Protein AF-A0A4S2KLM7-F1 (afdb_monomer_lite)

Foldseek 3Di:
DDPLADDADPPPPCRFVNVQVSVVSCLVCLQCDDVVLPRHHVAFPFDQKQFLDDDPFKGKMWGRKTKHQPSQKDFPTWDADVVQRKIKTWIWRAKMKIKTKIWIWGDQPLDIDTDIFIKIKMFGGKIKIKMWGWDFFWFALDGFTARPFIDIAIPGPFMDMDTDCPPVVCVLVRVVVVVVCVVCVPLSCVRSVVSVRVVVRVSVSSVRCSVGFDDQADDADLPDPCRQVNVQSSCVSCLVCLQCDDVVLPRHHPAFQWDAKFWLDDDPFKTKMWGRKTKPQPSQKDFPGWDADSVQRKIKTKIWRAKMKIKTKMWIWGDDVHIDTDIFIKIKMAGGKIKIKIFGWDFDQDPNFTWIAGPDMFIFIDGPFMDMDTDCPPVVCVVVVVVVCVVCVVCVVSSCVRVRVSVRVSVVVSCRSVVRSPTPDLQGDQDPPDPCSFVSVVVSCLSCLVVQCVQPSRHGNPFQPWDQKAWLDDDPFKGKMWGRKTKDFPSVKDWPGWDADVVQRKTKTKIWTKIKIKTKMWIWGDDVDIDTDIFIKIKIFGGKIKMKMWGKDWDDDPNDIDIATDWMFMAIDTDFMDMDTDCRCPPCRVVVVVVCVVCVVSNCVRVGVVVRVVVGVSVRSRGHGRDDDYYDDYDDDDDDDDDFAAAADAADPPDPCRFVVVLVRCVVCLVCCQCADVVGPQHHVAQDFDQWFWLDDDPFKGKIWGRKTKHQSSVKDWPTWDADVVQRKIKTKIWRAKIKIWTWIWIWGRDSHTPTDIFIKIKIFGGKIKIKMFGKDWDADPNAIWIARPFMWIFIHGPDMDMDGPDDDPSCPVVVVVVVSSCVSCVVSSCVRVRVSVRVSVRVSCRRVRCSHGGRQCCVHVPPVD

InterPro domains:
  IPR010562 Haemolymph juvenile hormone binding [PF06585] (3-213)
  IPR010562 Haemolymph juvenile hormone binding [PF06585] (214-422)
  IPR010562 Haemolymph juvenile hormone binding [PF06585] (423-628)
  IPR010562 Haemolymph juvenile hormone binding [PF06585] (634-853)
  IPR010562 Haemolymph juvenile hormone binding [SM00700] (3-213)
  IPR010562 Haemolymph juvenile hormone binding [SM00700] (214-422)
  IPR010562 Haemolymph juvenile hormone binding [SM00700] (423-638)
  IPR010562 Haemolymph juvenile hormone binding [SM00700] (642-864)
  IPR038606 Takeout superfamily [G3DSA:3.15.10.30] (4-216)
  IPR038606 Takeout superfamily [G3DSA:3.15.10.30] (217-427)
  IPR038606 Takeout superfamily [G3DSA:3.15.10.30] (428-631)
  IPR038606 Takeout superfamily [G3DSA:3.15.10.30] (647-861)

Radius of gyration: 42.2 Å; chains: 1; bounding box: 88×75×144 Å

Sequence (866 aa):
MTSYLRPCGRKDPNYDQCIRNSAELLKDKICTGMPELNLPPNEPLIIDKLVVYDTANVKLHLSDVKVYGICDFVINSVHANPDKLHYDFNVNVKALRFDAMYDFNIHILLTQIAHKGILHVTSDNLGVKLGVDYKSTIKNGKTSGYTSKVNLNLNIKTFNFKFDEKEKELVNLHKIFSNIISVNQEEIIKTVKPALEEELSKRVISIFNRVFDPSYIRVCGRKDANYDQCIMENLNSVREKLCTGMPEFNIPSVEPIVIDKIVVYDTDNLKLSLRDSKITGVCDFVVNSIHTDSDRLNFNFDVTFKHLVARTSYDFDIHILVPLANKGLATVTSDNGLMKVNMDLKVATKGGKKEIYVSKINTKAKILSFNYKFDESEKELVQLHQALSNVVDSNSEDIIAKVEPVLEEKISEIIISVFNNMTPSFIHVCGRNDPNYNQCIADNVIDLRDKFCNGTPGFPMIEPLMFDKIVIFDEPNVKLYLENVEVYGNCDFAITSINVDPDRLHFNFNYLMRFVINTTYDFNIRLLVPVAHKGMLLIIADNVETNTKLDLKTVTKNGKKHIYASKATVSSKVTDFEYQFGKELGQLNEIFSAVFDENKDIIINAIKPVLERKFSELYINMFNNMFAIIFAFGLITTHVTAKLPSYLHACSHKDTNYNQCIANSIGSVKDKVCAGFPELNIPSGEPLTIDKIVIFDANNIKLDLKDVKVYGFCDFVVNSVNADFEKLHFDIDFLLRHIYIKVTYDFDIHLLVPVAHKGPTDITSENVGLKVGLDLKVITKNGKKYIFASKATAKCDIKSFKYKFTEDKKELAELHKIIDDVVSKNTKEVVKAVSAAMEERASRFVISMFNDIAFSRYEELFSPEI

pLDDT: mean 80.43, std 14.19, range [20.47, 96.81]

Structure (mmCIF, N/CA/C/O backbone):
data_AF-A0A4S2KLM7-F1
#
_entry.id   AF-A0A4S2KLM7-F1
#
loop_
_atom_site.group_PDB
_atom_site.id
_atom_site.type_symbol
_atom_site.label_atom_id
_atom_site.label_alt_id
_atom_site.label_comp_id
_atom_site.label_asym_id
_atom_site.label_entity_id
_atom_site.label_seq_id
_atom_site.pdbx_PDB_ins_code
_atom_site.Cartn_x
_atom_site.Cartn_y
_atom_site.Cartn_z
_atom_site.occupancy
_atom_site.B_iso_or_equiv
_atom_site.auth_seq_id
_atom_site.auth_comp_id
_atom_site.auth_asym_id
_atom_site.auth_atom_id
_atom_site.pdbx_PDB_model_num
ATOM 1 N N . MET A 1 1 ? 16.812 2.422 -31.504 1.00 39.12 1 MET A N 1
ATOM 2 C CA . MET A 1 1 ? 16.187 3.231 -30.426 1.00 39.12 1 MET A CA 1
ATOM 3 C C . MET A 1 1 ? 15.004 3.960 -31.033 1.00 39.12 1 MET A C 1
ATOM 5 O O . MET A 1 1 ? 15.027 4.182 -32.236 1.00 39.12 1 MET A O 1
ATOM 9 N N . THR A 1 2 ? 13.981 4.297 -30.251 1.00 45.09 2 THR A N 1
ATOM 10 C CA . THR A 1 2 ? 12.823 5.049 -30.753 1.00 45.09 2 THR A CA 1
ATOM 11 C C . THR A 1 2 ? 13.182 6.512 -31.026 1.00 45.09 2 THR A C 1
ATOM 13 O O . THR A 1 2 ? 14.027 7.095 -30.348 1.00 45.09 2 THR A O 1
ATOM 16 N N . SER A 1 3 ? 12.545 7.113 -32.033 1.00 52.03 3 SER A N 1
ATOM 17 C CA . SER A 1 3 ? 12.879 8.447 -32.563 1.00 52.03 3 SER A CA 1
ATOM 18 C C . SER A 1 3 ? 12.637 9.611 -31.590 1.00 52.03 3 SER A C 1
ATOM 20 O O . SER A 1 3 ? 13.130 10.711 -31.823 1.00 52.03 3 SER A O 1
ATOM 22 N N . TYR A 1 4 ? 11.915 9.370 -30.493 1.00 63.88 4 TYR A N 1
ATOM 23 C CA . TYR A 1 4 ? 11.616 10.344 -29.441 1.00 63.88 4 TYR A CA 1
ATOM 24 C C . TYR A 1 4 ? 12.615 10.331 -28.262 1.00 63.88 4 TYR A C 1
ATOM 26 O O . TYR A 1 4 ? 12.499 11.157 -27.360 1.00 63.88 4 TYR A O 1
ATOM 34 N N . LEU A 1 5 ? 13.607 9.427 -28.252 1.00 67.12 5 LEU A N 1
ATOM 35 C CA . LEU A 1 5 ? 14.664 9.368 -27.233 1.00 67.12 5 LEU A CA 1
ATOM 36 C C . LEU A 1 5 ? 16.031 9.725 -27.828 1.00 67.12 5 LEU A C 1
ATOM 38 O O . LEU A 1 5 ? 16.618 8.952 -28.587 1.00 67.12 5 LEU A O 1
ATOM 42 N N . ARG A 1 6 ? 16.589 10.871 -27.423 1.00 74.94 6 ARG A N 1
ATOM 43 C CA . ARG A 1 6 ? 17.969 11.247 -27.756 1.00 74.94 6 ARG A CA 1
ATOM 44 C C . ARG A 1 6 ? 18.952 10.597 -26.762 1.00 74.94 6 ARG A C 1
ATOM 46 O O . ARG A 1 6 ? 18.795 10.780 -25.557 1.00 74.94 6 ARG A O 1
ATOM 53 N N . PRO A 1 7 ? 19.976 9.852 -27.220 1.00 78.94 7 PRO A N 1
ATOM 54 C CA . PRO A 1 7 ? 20.989 9.290 -26.331 1.00 78.94 7 PRO A CA 1
ATOM 55 C C . PRO A 1 7 ? 21.981 10.363 -25.860 1.00 78.94 7 PRO A C 1
ATOM 57 O O . PRO A 1 7 ? 22.377 11.240 -26.630 1.00 78.94 7 PRO A O 1
ATOM 60 N N . CYS A 1 8 ? 22.433 10.248 -24.609 1.00 83.38 8 CYS A N 1
ATOM 61 C CA . CYS A 1 8 ? 23.388 11.168 -23.986 1.00 83.38 8 CYS A CA 1
ATOM 62 C C . CYS A 1 8 ? 24.664 10.440 -23.554 1.00 83.38 8 CYS A C 1
ATOM 64 O O . CYS A 1 8 ? 24.615 9.425 -22.855 1.00 83.38 8 CYS A O 1
ATOM 66 N N . GLY A 1 9 ? 25.823 10.957 -23.965 1.00 82.69 9 GLY A N 1
ATOM 67 C CA . GLY A 1 9 ? 27.116 10.353 -23.652 1.00 82.69 9 GLY A CA 1
ATOM 68 C C . GLY A 1 9 ? 27.529 10.624 -22.207 1.00 82.69 9 GLY A C 1
ATOM 69 O O . GLY A 1 9 ? 27.698 11.774 -21.830 1.00 82.69 9 GLY A O 1
ATOM 70 N N . ARG A 1 10 ? 27.791 9.580 -21.407 1.00 79.38 10 ARG A N 1
ATOM 71 C CA . ARG A 1 10 ? 28.205 9.703 -19.985 1.00 79.38 10 ARG A CA 1
ATOM 72 C C . ARG A 1 10 ? 29.521 10.468 -19.733 1.00 79.38 10 ARG A C 1
ATOM 74 O O . ARG A 1 10 ? 29.906 10.640 -18.584 1.00 79.38 10 ARG A O 1
ATOM 81 N N . LYS A 1 11 ? 30.240 10.858 -20.791 1.00 81.75 11 LYS A N 1
ATOM 82 C CA . LYS A 1 11 ? 31.474 11.666 -20.752 1.00 81.75 11 LYS A CA 1
ATOM 83 C C . LYS A 1 11 ? 31.319 13.029 -21.445 1.00 81.75 11 LYS A C 1
ATOM 85 O O . LYS A 1 11 ? 32.313 13.718 -21.647 1.00 81.75 11 LYS A O 1
ATOM 90 N N . ASP A 1 12 ? 30.105 13.392 -21.856 1.00 84.50 12 ASP A N 1
ATOM 91 C CA . ASP A 1 12 ? 29.799 14.713 -22.406 1.00 84.50 12 ASP A CA 1
ATOM 92 C C . ASP A 1 12 ? 29.873 15.753 -21.270 1.00 84.50 12 ASP A C 1
ATOM 94 O O . ASP A 1 12 ? 29.181 15.577 -20.264 1.00 84.50 12 ASP A O 1
ATOM 98 N N . PRO A 1 13 ? 30.664 16.837 -21.386 1.00 84.75 13 PRO A N 1
ATOM 99 C CA . PRO A 1 13 ? 30.661 17.911 -20.390 1.00 84.75 13 PRO A CA 1
ATOM 100 C C . PRO A 1 13 ? 29.289 18.596 -20.237 1.00 84.75 13 PRO A C 1
ATOM 102 O O . PRO A 1 13 ? 29.064 19.284 -19.247 1.00 84.75 13 PRO A O 1
ATOM 105 N N . ASN A 1 14 ? 28.359 18.383 -21.175 1.00 89.81 14 ASN A N 1
ATOM 106 C CA . ASN A 1 14 ? 26.986 18.887 -21.158 1.00 89.81 14 ASN A CA 1
ATOM 107 C C . ASN A 1 14 ? 25.948 17.782 -20.866 1.00 89.81 14 ASN A C 1
ATOM 109 O O . ASN A 1 14 ? 24.786 17.925 -21.252 1.00 89.81 14 ASN A O 1
ATOM 113 N N . TYR A 1 15 ? 26.337 16.675 -20.216 1.00 88.25 15 TYR A N 1
ATOM 114 C CA . TYR A 1 15 ? 25.459 15.523 -19.950 1.00 88.25 15 TYR A CA 1
ATOM 115 C C . TYR A 1 15 ? 24.105 15.925 -19.336 1.00 88.25 15 TYR A C 1
ATOM 117 O O . TYR A 1 15 ? 23.063 15.542 -19.868 1.00 88.25 15 TYR A O 1
ATOM 125 N N . ASP A 1 16 ? 24.108 16.787 -18.313 1.00 92.69 16 ASP A N 1
ATOM 126 C CA . ASP A 1 16 ? 22.900 17.320 -17.661 1.00 92.69 16 ASP A CA 1
ATOM 127 C C . ASP A 1 16 ? 21.970 18.050 -18.653 1.00 92.69 16 ASP A C 1
ATOM 129 O O . ASP A 1 16 ? 20.761 17.804 -18.689 1.00 92.69 16 ASP A O 1
ATOM 133 N N . GLN A 1 17 ? 22.529 18.888 -19.535 1.00 92.44 17 GLN A N 1
ATOM 134 C CA . GLN A 1 17 ? 21.773 19.588 -20.581 1.00 92.44 17 GLN A CA 1
ATOM 135 C C . GLN A 1 17 ? 21.246 18.624 -21.654 1.00 92.44 17 GLN A C 1
ATOM 137 O O . GLN A 1 17 ? 20.145 18.821 -22.172 1.00 92.44 17 GLN A O 1
ATOM 142 N N . CYS A 1 18 ? 21.994 17.569 -21.985 1.00 91.12 18 CYS A N 1
ATOM 143 C CA . CYS A 1 18 ? 21.528 16.537 -22.904 1.00 91.12 18 CYS A CA 1
ATOM 144 C C . CYS A 1 18 ? 20.337 15.764 -22.316 1.00 91.12 18 CYS A C 1
ATOM 146 O O . CYS A 1 18 ? 19.323 15.608 -23.001 1.00 91.12 18 CYS A O 1
ATOM 148 N N . ILE A 1 19 ? 20.410 15.339 -21.048 1.00 90.19 19 ILE A N 1
ATOM 149 C CA . ILE A 1 19 ? 19.298 14.660 -20.362 1.00 90.19 19 ILE A CA 1
ATOM 150 C C . ILE A 1 19 ? 18.081 15.590 -20.285 1.00 90.19 19 ILE A C 1
ATOM 152 O O . ILE A 1 19 ? 16.980 15.171 -20.641 1.00 90.19 19 ILE A O 1
ATOM 156 N N . ARG A 1 20 ? 18.277 16.873 -19.936 1.00 92.62 20 ARG A N 1
ATOM 157 C CA . ARG A 1 20 ? 17.220 17.898 -19.961 1.00 92.62 20 ARG A CA 1
ATOM 158 C C . ARG A 1 20 ? 16.539 17.975 -21.331 1.00 92.62 20 ARG A C 1
ATOM 160 O O . ARG A 1 20 ? 15.325 17.834 -21.417 1.00 92.62 20 ARG A O 1
ATOM 167 N N . ASN A 1 21 ? 17.311 18.156 -22.403 1.00 89.31 21 ASN A N 1
ATOM 168 C CA . ASN A 1 21 ? 16.778 18.262 -23.766 1.00 89.31 21 ASN A CA 1
ATOM 169 C C . ASN A 1 21 ? 16.050 16.981 -24.211 1.00 89.31 21 ASN A C 1
ATOM 171 O O . ASN A 1 21 ? 15.080 17.054 -24.958 1.00 89.31 21 ASN A O 1
ATOM 175 N N . SER A 1 22 ? 16.499 15.816 -23.743 1.00 87.38 22 SER A N 1
ATOM 176 C CA . SER A 1 22 ? 15.880 14.523 -24.052 1.00 87.38 22 SER A CA 1
ATOM 177 C C . SER A 1 22 ? 14.550 14.331 -23.317 1.00 87.38 22 SER A C 1
ATOM 179 O O . SER A 1 22 ? 13.610 13.793 -23.891 1.00 87.38 22 SER A O 1
ATOM 181 N N . ALA A 1 23 ? 14.434 14.825 -22.08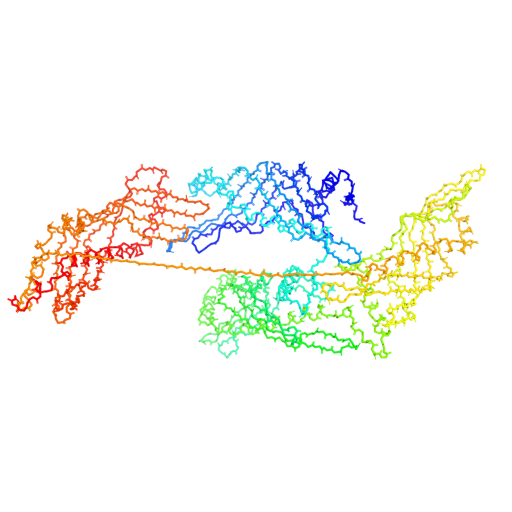2 1.00 87.88 23 ALA A N 1
ATOM 182 C CA . ALA A 1 23 ? 13.180 14.829 -21.332 1.00 87.88 23 ALA A CA 1
ATOM 183 C C . ALA A 1 23 ? 12.150 15.828 -21.902 1.00 87.88 23 ALA A C 1
ATOM 185 O O . ALA A 1 23 ? 10.965 15.511 -21.959 1.00 87.88 23 ALA A O 1
ATOM 186 N N . GLU A 1 24 ? 12.588 16.991 -22.399 1.00 87.50 24 GLU A N 1
ATOM 187 C CA . GLU A 1 24 ? 11.705 17.945 -23.097 1.00 87.50 24 GLU A CA 1
ATOM 188 C C . GLU A 1 24 ? 11.135 17.353 -24.406 1.00 87.50 24 GLU A C 1
ATOM 190 O O . GLU A 1 24 ? 9.980 17.607 -24.736 1.00 87.50 24 GLU A O 1
ATOM 195 N N . LEU A 1 25 ? 11.887 16.503 -25.125 1.00 84.75 25 LEU A N 1
ATOM 196 C CA . LEU A 1 25 ? 11.384 15.780 -26.310 1.00 84.75 25 LEU A CA 1
ATOM 197 C C . LEU A 1 25 ? 10.319 14.721 -25.972 1.00 84.75 25 LEU A C 1
ATOM 199 O O . LEU A 1 25 ? 9.428 14.470 -26.781 1.00 84.75 25 LEU A O 1
ATOM 203 N N . LEU A 1 26 ? 10.379 14.119 -24.780 1.00 85.06 26 LEU A N 1
ATOM 204 C CA . LEU A 1 26 ? 9.361 13.174 -24.304 1.00 85.06 26 LEU A CA 1
ATOM 205 C C . LEU A 1 26 ? 8.062 13.857 -23.864 1.00 85.06 26 LEU A C 1
ATOM 207 O O . LEU A 1 26 ? 7.034 13.186 -23.778 1.00 85.06 26 LEU A O 1
ATOM 211 N N . LYS A 1 27 ? 8.101 15.160 -23.557 1.00 87.94 27 LYS A N 1
ATOM 212 C CA . LYS A 1 27 ? 7.026 15.886 -22.871 1.00 87.94 27 LYS A CA 1
ATOM 213 C C . LYS A 1 27 ? 5.659 15.703 -23.532 1.00 87.94 27 LYS A C 1
ATOM 215 O O . LYS A 1 27 ? 4.732 15.243 -22.873 1.00 87.94 27 LYS A O 1
ATOM 220 N N . ASP A 1 28 ? 5.557 16.008 -24.825 1.00 86.81 28 ASP A N 1
ATOM 221 C CA . ASP A 1 28 ? 4.323 15.868 -25.615 1.00 86.81 28 ASP A CA 1
ATOM 222 C C . ASP A 1 28 ? 3.745 14.446 -25.524 1.00 86.81 28 ASP A C 1
ATOM 224 O O . ASP A 1 28 ? 2.583 14.259 -25.172 1.00 86.81 28 ASP A O 1
ATOM 228 N N . LYS A 1 29 ? 4.594 13.431 -25.715 1.00 84.81 29 LYS A N 1
ATOM 229 C CA . LYS A 1 29 ? 4.199 12.016 -25.690 1.00 84.81 29 LYS A CA 1
ATOM 230 C C . LYS A 1 29 ? 3.829 11.495 -24.306 1.00 84.81 29 LYS A C 1
ATOM 232 O O . LYS A 1 29 ? 2.947 10.651 -24.191 1.00 84.81 29 LYS A O 1
ATOM 237 N N . ILE A 1 30 ? 4.456 11.998 -23.244 1.00 86.50 30 ILE A N 1
ATOM 238 C CA . ILE A 1 30 ? 4.010 11.718 -21.872 1.00 86.50 30 ILE A CA 1
ATOM 239 C C . ILE A 1 30 ? 2.620 12.335 -21.658 1.00 86.50 30 ILE A C 1
ATOM 241 O O . ILE A 1 30 ? 1.748 11.695 -21.077 1.00 86.50 30 ILE A O 1
ATOM 245 N N . CYS A 1 31 ? 2.375 13.537 -22.174 1.00 89.12 31 CYS A N 1
ATOM 246 C CA . CYS A 1 31 ? 1.102 14.237 -22.030 1.00 89.12 31 CYS A CA 1
ATOM 247 C C . CYS A 1 31 ? -0.054 13.574 -22.790 1.00 89.12 31 CYS A C 1
ATOM 249 O O . CYS A 1 31 ? -1.077 13.263 -22.177 1.00 89.12 31 CYS A O 1
ATOM 251 N N . THR A 1 32 ? 0.121 13.284 -24.083 1.00 88.12 32 THR A N 1
ATOM 252 C CA . THR A 1 32 ? -0.888 12.598 -24.912 1.00 88.12 32 THR A CA 1
ATOM 253 C C . THR A 1 32 ? -1.030 11.110 -24.598 1.00 88.12 32 THR A C 1
ATOM 255 O O . THR A 1 32 ? -2.017 10.499 -24.994 1.00 88.12 32 THR A O 1
ATOM 258 N N . GLY A 1 33 ? -0.042 10.518 -23.922 1.00 84.38 33 GLY A N 1
ATOM 259 C CA . GLY A 1 33 ? 0.105 9.073 -23.781 1.00 84.38 33 GLY A CA 1
ATOM 260 C C . GLY A 1 33 ? 0.839 8.426 -24.964 1.00 84.38 33 GLY A C 1
ATOM 261 O O . GLY A 1 33 ? 0.982 9.013 -26.042 1.00 84.38 33 GLY A O 1
ATOM 262 N N . MET A 1 34 ? 1.287 7.191 -24.734 1.00 78.44 34 MET A N 1
ATOM 263 C CA . MET A 1 34 ? 1.940 6.294 -25.696 1.00 78.44 34 MET A CA 1
ATOM 264 C C . MET A 1 34 ? 1.231 4.926 -25.625 1.00 78.44 34 MET A C 1
ATOM 266 O O . MET A 1 34 ? 1.626 4.078 -24.814 1.00 78.44 34 MET A O 1
ATOM 270 N N . PRO A 1 35 ? 0.148 4.691 -26.395 1.00 75.38 35 PRO A N 1
ATOM 271 C CA . PRO A 1 35 ? -0.586 3.422 -26.382 1.00 75.38 35 PRO A CA 1
ATOM 272 C C . PRO A 1 35 ? 0.300 2.196 -26.652 1.00 75.38 35 PRO A C 1
ATOM 274 O O . PRO A 1 35 ? 0.082 1.137 -26.071 1.00 75.38 35 PRO A O 1
ATOM 277 N N . GLU A 1 36 ? 1.348 2.357 -27.461 1.00 66.88 36 GLU A N 1
ATOM 278 C CA . GLU A 1 36 ? 2.352 1.341 -27.784 1.00 66.88 36 GLU A CA 1
ATOM 279 C C . GLU A 1 36 ? 3.202 0.894 -26.579 1.00 66.88 36 GLU A C 1
ATOM 281 O O . GLU A 1 36 ? 3.745 -0.208 -26.590 1.00 66.88 36 GLU A O 1
ATOM 286 N N . LEU A 1 37 ? 3.276 1.709 -25.518 1.00 67.69 37 LEU A N 1
ATOM 287 C CA . LEU A 1 37 ? 3.892 1.363 -24.228 1.00 67.69 37 LEU A CA 1
ATOM 288 C C . LEU A 1 37 ? 2.846 1.123 -23.123 1.00 67.69 37 LEU A C 1
ATOM 290 O O . LEU A 1 37 ? 3.192 1.077 -21.940 1.00 67.69 37 LEU A O 1
ATOM 294 N N . ASN A 1 38 ? 1.560 1.027 -23.484 1.00 70.94 38 ASN A N 1
ATOM 295 C CA . ASN A 1 38 ? 0.420 1.073 -22.563 1.00 70.94 38 ASN A CA 1
ATOM 296 C C . ASN A 1 38 ? 0.500 2.266 -21.581 1.00 70.94 38 ASN A C 1
ATOM 298 O O . ASN A 1 38 ? 0.254 2.118 -20.381 1.00 70.94 38 ASN A O 1
ATOM 302 N N . LEU A 1 39 ? 0.924 3.443 -22.055 1.00 78.50 39 LEU A N 1
ATOM 303 C CA . LEU A 1 39 ? 1.048 4.646 -21.234 1.00 78.50 39 LEU A CA 1
ATOM 304 C C . LEU A 1 39 ? -0.168 5.566 -21.458 1.00 78.50 39 LEU A C 1
ATOM 306 O O . LEU A 1 39 ? -0.261 6.172 -22.529 1.00 78.50 39 LEU A O 1
ATOM 310 N N . PRO A 1 40 ? -1.095 5.697 -20.490 1.00 81.75 40 PRO A N 1
ATOM 311 C CA . PRO A 1 40 ? -2.276 6.546 -20.645 1.00 81.75 40 PRO A CA 1
ATOM 312 C C . PRO A 1 40 ? -1.928 8.050 -20.641 1.00 81.75 40 PRO A C 1
ATOM 314 O O . PRO A 1 40 ? -0.882 8.428 -20.099 1.00 81.75 40 PRO A O 1
ATOM 317 N N . PRO A 1 41 ? -2.813 8.916 -21.179 1.00 88.69 41 PRO A N 1
ATOM 318 C CA . PRO A 1 41 ? -2.654 10.372 -21.133 1.00 88.69 41 PRO A CA 1
ATOM 319 C C . PRO A 1 41 ? -2.475 10.905 -19.707 1.00 88.69 41 PRO A C 1
ATOM 321 O O . PRO A 1 41 ? -3.009 10.336 -18.750 1.00 88.69 41 PRO A O 1
ATOM 324 N N . ASN A 1 42 ? -1.740 12.010 -19.564 1.00 90.00 42 ASN A N 1
ATOM 325 C CA . ASN A 1 42 ? -1.439 12.656 -18.276 1.00 90.00 42 ASN A CA 1
ATOM 326 C C . ASN A 1 42 ? -2.084 14.047 -18.116 1.00 90.00 42 ASN A C 1
ATOM 328 O O . ASN A 1 42 ? -1.783 14.746 -17.152 1.00 90.00 42 ASN A O 1
ATOM 332 N N . GLU A 1 43 ? -2.970 14.442 -19.034 1.00 89.81 43 GLU A N 1
ATOM 333 C CA . GLU A 1 43 ? -3.660 15.736 -19.032 1.00 89.81 43 GLU A CA 1
ATOM 334 C C . GLU A 1 43 ? -5.135 15.554 -19.474 1.00 89.81 43 GLU A C 1
ATOM 336 O O . GLU A 1 43 ? -5.397 15.417 -20.672 1.00 89.81 43 GLU A O 1
ATOM 341 N N . PRO A 1 44 ? -6.108 15.511 -18.540 1.00 91.88 44 PRO A N 1
ATOM 342 C CA . PRO A 1 44 ? -5.916 15.462 -17.090 1.00 91.88 44 PRO A CA 1
ATOM 343 C C . PRO A 1 44 ? -5.274 14.152 -16.621 1.00 91.88 44 PRO A C 1
ATOM 345 O O . PRO A 1 44 ? -5.527 13.077 -17.166 1.00 91.88 44 PRO A O 1
ATOM 348 N N . LEU A 1 45 ? -4.515 14.229 -15.531 1.00 90.44 45 LEU A N 1
ATOM 349 C CA . LEU A 1 45 ? -4.211 13.062 -14.712 1.00 90.44 45 LEU A CA 1
ATOM 350 C C . LEU A 1 45 ? -5.454 12.708 -13.886 1.00 90.44 45 LEU A C 1
ATOM 352 O O . LEU A 1 45 ? -5.976 13.551 -13.155 1.00 90.44 45 LEU A O 1
ATOM 356 N N . ILE A 1 46 ? -5.903 11.458 -13.992 1.00 89.44 46 ILE A N 1
ATOM 357 C CA . ILE A 1 46 ? -6.980 10.897 -13.169 1.00 89.44 46 ILE A CA 1
ATOM 358 C C . ILE A 1 46 ? -6.374 10.181 -11.958 1.00 89.44 46 ILE A C 1
ATOM 360 O O . ILE A 1 46 ? -5.403 9.434 -12.110 1.00 89.44 46 ILE A O 1
ATOM 364 N N . ILE A 1 47 ? -6.955 10.400 -10.777 1.00 88.56 47 ILE A N 1
ATOM 365 C CA . ILE A 1 47 ? -6.702 9.634 -9.551 1.00 88.56 47 ILE A CA 1
ATOM 366 C C . ILE A 1 47 ? -8.072 9.231 -8.985 1.00 88.56 47 ILE A C 1
ATOM 368 O O . ILE A 1 47 ? -8.843 10.079 -8.539 1.00 88.56 47 ILE A O 1
ATOM 372 N N . ASP A 1 48 ? -8.402 7.939 -9.012 1.00 86.06 48 ASP A N 1
ATOM 373 C CA . ASP A 1 48 ? -9.770 7.474 -8.720 1.00 86.06 48 ASP A CA 1
ATOM 374 C C . ASP A 1 48 ? -10.201 7.780 -7.275 1.00 86.06 48 ASP A C 1
ATOM 376 O O . ASP A 1 48 ? -11.337 8.193 -7.023 1.00 86.06 48 ASP A O 1
ATOM 380 N N . LYS A 1 49 ? -9.267 7.626 -6.326 1.00 87.38 49 LYS A N 1
ATOM 381 C CA . LYS A 1 49 ? -9.442 7.960 -4.909 1.00 87.38 49 LYS A CA 1
ATOM 382 C C . LYS A 1 49 ? -8.130 8.445 -4.287 1.00 87.38 49 LYS A C 1
ATOM 384 O O . LYS A 1 49 ? -7.138 7.724 -4.305 1.00 87.38 49 LYS A O 1
ATOM 389 N N . LEU A 1 50 ? -8.157 9.609 -3.641 1.00 85.38 50 LEU A N 1
ATOM 390 C CA . LEU A 1 50 ? -7.116 10.069 -2.721 1.00 85.38 50 LEU A CA 1
ATOM 391 C C . LEU A 1 50 ? -7.629 9.938 -1.280 1.00 85.38 50 LEU A C 1
ATOM 393 O O . LEU A 1 50 ? -8.612 10.577 -0.893 1.00 85.38 50 LEU A O 1
ATOM 397 N N . VAL A 1 51 ? -6.969 9.108 -0.472 1.00 84.44 51 VAL A N 1
ATOM 398 C CA . VAL A 1 51 ? -7.235 9.036 0.971 1.00 84.44 51 VAL A CA 1
ATOM 399 C C . VAL A 1 51 ? -6.443 10.146 1.652 1.00 84.44 51 VAL A C 1
ATOM 401 O O . VAL A 1 51 ? -5.227 10.059 1.778 1.00 84.44 51 VAL A O 1
ATOM 404 N N . VAL A 1 52 ? -7.143 11.203 2.064 1.00 78.31 52 VAL A N 1
ATOM 405 C CA . VAL A 1 52 ? -6.548 12.346 2.770 1.00 78.31 52 VAL A CA 1
ATOM 406 C C . VAL A 1 52 ? -6.571 12.120 4.284 1.00 78.31 52 VAL A C 1
ATOM 408 O O . VAL A 1 52 ? -5.632 12.488 4.982 1.00 78.31 52 VAL A O 1
ATOM 411 N N . TYR A 1 53 ? -7.628 11.485 4.792 1.00 74.56 53 TYR A N 1
ATOM 412 C CA . TYR A 1 53 ? -7.738 11.045 6.181 1.00 74.56 53 TYR A CA 1
ATOM 413 C C . TYR A 1 53 ? -8.691 9.843 6.241 1.00 74.56 53 TYR A C 1
ATOM 415 O O . TYR A 1 53 ? -9.810 9.940 5.743 1.00 74.56 53 TYR A O 1
ATOM 423 N N . ASP A 1 54 ? -8.297 8.716 6.837 1.00 77.19 54 ASP A N 1
ATOM 424 C CA . ASP A 1 54 ? -9.210 7.587 7.074 1.00 77.19 54 ASP A CA 1
ATOM 425 C C . ASP A 1 54 ? -8.919 6.937 8.430 1.00 77.19 54 ASP A C 1
ATOM 427 O O . ASP A 1 54 ? -7.816 6.465 8.703 1.00 77.19 54 ASP A O 1
ATOM 431 N N . THR A 1 55 ? -9.920 6.961 9.305 1.00 74.44 55 THR A N 1
ATOM 432 C CA . THR A 1 55 ? -9.882 6.428 10.669 1.00 74.44 55 THR A CA 1
ATOM 433 C C . THR A 1 55 ? -11.292 5.980 11.084 1.00 74.44 55 THR A C 1
ATOM 435 O O . THR A 1 55 ? -12.254 6.122 10.326 1.00 74.44 55 THR A O 1
ATOM 438 N N . ALA A 1 56 ? -11.444 5.472 12.312 1.00 69.19 56 ALA A N 1
ATOM 439 C CA . ALA A 1 56 ? -12.752 5.114 12.865 1.00 69.19 56 ALA A CA 1
ATOM 440 C C . ALA A 1 56 ? -13.716 6.313 13.004 1.00 69.19 56 ALA A C 1
ATOM 442 O O . ALA A 1 56 ? -14.907 6.160 12.751 1.00 69.19 56 ALA A O 1
ATOM 443 N N . ASN A 1 57 ? -13.205 7.496 13.375 1.00 68.50 57 ASN A N 1
ATOM 444 C CA . ASN A 1 57 ? -14.036 8.643 13.776 1.00 68.50 57 ASN A CA 1
ATOM 445 C C . ASN A 1 57 ? -14.026 9.810 12.778 1.00 68.50 57 ASN A C 1
ATOM 447 O O . ASN A 1 57 ? -14.873 10.690 12.872 1.00 68.50 57 ASN A O 1
ATOM 451 N N . VAL A 1 58 ? -13.070 9.859 11.846 1.00 71.75 58 VAL A N 1
ATOM 452 C CA . VAL A 1 58 ? -12.989 10.881 10.788 1.00 71.75 58 VAL A CA 1
ATOM 453 C C . VAL A 1 58 ? -12.563 10.215 9.487 1.00 71.75 58 VAL A C 1
ATOM 455 O O . VAL A 1 58 ? -11.553 9.507 9.443 1.00 71.75 58 VAL A O 1
ATOM 458 N N . LYS A 1 59 ? -13.306 10.487 8.419 1.00 81.19 59 LYS A N 1
ATOM 459 C CA . LYS A 1 59 ? -12.951 10.137 7.045 1.00 81.19 59 LYS A CA 1
ATOM 460 C C . LYS A 1 59 ? -13.038 11.391 6.181 1.00 81.19 59 LYS A C 1
ATOM 462 O O . LYS A 1 59 ? -14.027 12.119 6.242 1.00 81.19 59 LYS A O 1
ATOM 467 N N . LEU A 1 60 ? -12.001 11.624 5.389 1.00 83.81 60 LEU A N 1
ATOM 468 C CA . LEU A 1 60 ? -11.948 12.599 4.312 1.00 83.81 60 LEU A CA 1
ATOM 469 C C . LEU A 1 60 ? -11.311 11.908 3.107 1.00 83.81 60 LEU A C 1
ATOM 471 O O . LEU A 1 60 ? -10.095 11.695 3.045 1.00 83.81 60 LEU A O 1
ATOM 475 N N . HIS A 1 61 ? -12.155 11.536 2.154 1.00 88.06 61 HIS A N 1
ATOM 476 C CA . HIS A 1 61 ? -11.739 10.994 0.870 1.00 88.06 61 HIS A CA 1
ATOM 477 C C . HIS A 1 61 ? -12.008 12.024 -0.219 1.00 88.06 61 HIS A C 1
ATOM 479 O O . HIS A 1 61 ? -13.014 12.730 -0.176 1.00 88.06 61 HIS A O 1
ATOM 485 N N . LEU A 1 62 ? -11.125 12.080 -1.210 1.00 89.06 62 LEU A N 1
ATOM 486 C CA . LEU A 1 62 ? -11.389 12.752 -2.476 1.00 89.06 62 LEU A CA 1
ATOM 487 C C . LEU A 1 62 ? -11.519 11.669 -3.551 1.00 89.06 62 LEU A C 1
ATOM 489 O O . LEU A 1 62 ? -10.727 10.727 -3.559 1.00 89.06 62 LEU A O 1
ATOM 493 N N . SER A 1 63 ? -12.508 11.774 -4.430 1.00 90.75 63 SER A N 1
ATOM 494 C CA . SER A 1 63 ? -12.765 10.830 -5.523 1.00 90.75 63 SER A CA 1
ATOM 495 C C . SER A 1 63 ? -13.003 11.558 -6.843 1.00 90.75 63 SER A C 1
ATOM 497 O O . SER A 1 63 ? -13.257 12.766 -6.861 1.00 90.75 63 SER A O 1
ATOM 499 N N . ASP A 1 64 ? -12.891 10.821 -7.953 1.00 89.38 64 ASP A N 1
ATOM 500 C CA . ASP A 1 64 ? -12.977 11.361 -9.320 1.00 89.38 64 ASP A CA 1
ATOM 501 C C . ASP A 1 64 ? -11.996 12.522 -9.577 1.00 89.38 64 ASP A C 1
ATOM 503 O O . ASP A 1 64 ? -12.286 13.439 -10.358 1.00 89.38 64 ASP A O 1
ATOM 507 N N . VAL A 1 65 ? -10.838 12.483 -8.903 1.00 91.62 65 VAL A N 1
ATOM 508 C CA . VAL A 1 65 ? -9.846 13.561 -8.887 1.00 91.62 65 VAL A CA 1
ATOM 509 C C . VAL A 1 65 ? -9.260 13.733 -10.284 1.00 91.62 65 VAL A C 1
ATOM 511 O O . VAL A 1 65 ? -8.649 12.818 -10.839 1.00 91.62 65 VAL A O 1
ATOM 514 N N . LYS A 1 66 ? -9.417 14.935 -10.838 1.00 92.94 66 LYS A N 1
ATOM 515 C CA . LYS A 1 66 ? -8.886 15.339 -12.142 1.00 92.94 66 LYS A CA 1
ATOM 516 C C . LYS A 1 66 ? -7.899 16.475 -11.949 1.00 92.94 66 LYS A C 1
ATOM 518 O O . LYS A 1 66 ? -8.271 17.565 -11.510 1.00 92.94 66 LYS A O 1
ATOM 523 N N . VAL A 1 67 ? -6.639 16.211 -12.280 1.00 91.94 67 VAL A N 1
ATOM 524 C CA . VAL A 1 67 ? -5.545 17.173 -12.151 1.00 91.94 67 VAL A CA 1
ATOM 525 C C . VAL A 1 67 ? -5.130 17.661 -13.534 1.00 91.94 67 VAL A C 1
ATOM 527 O O . VAL A 1 67 ? -4.722 16.870 -14.382 1.00 91.94 67 VAL A O 1
ATOM 530 N N . TYR A 1 68 ? -5.241 18.968 -13.744 1.00 92.81 68 TYR A N 1
ATOM 531 C CA . TYR A 1 68 ? -4.976 19.668 -14.996 1.00 92.81 68 TYR A CA 1
ATOM 532 C C . TYR A 1 68 ? -3.782 20.618 -14.856 1.00 92.81 68 TYR A C 1
ATOM 534 O O . TYR A 1 68 ? -3.521 21.147 -13.772 1.00 92.81 68 TYR A O 1
ATOM 542 N N . GLY A 1 69 ? -3.101 20.893 -15.965 1.00 89.12 69 GLY A N 1
ATOM 543 C CA . GLY A 1 69 ? -1.957 21.803 -16.048 1.00 89.12 69 GLY A CA 1
ATOM 544 C C . GLY A 1 69 ? -0.615 21.153 -15.708 1.00 89.12 69 GLY A C 1
ATOM 545 O O . GLY A 1 69 ? 0.421 21.802 -15.844 1.00 89.12 69 GLY A O 1
ATOM 546 N N . ILE A 1 70 ? -0.592 19.865 -15.338 1.00 87.88 70 ILE A N 1
ATOM 547 C CA . ILE A 1 70 ? 0.654 19.108 -15.117 1.00 87.88 70 ILE A CA 1
ATOM 548 C C . ILE A 1 70 ? 1.526 19.175 -16.374 1.00 87.88 70 ILE A C 1
ATOM 550 O O . ILE A 1 70 ? 2.741 19.352 -16.277 1.00 87.88 70 ILE A O 1
ATOM 554 N N . CYS A 1 71 ? 0.916 19.125 -17.557 1.00 89.81 71 CYS A N 1
ATOM 555 C CA . CYS A 1 71 ? 1.623 19.196 -18.829 1.00 89.81 71 CYS A CA 1
ATOM 556 C C . CYS A 1 71 ? 2.173 20.578 -19.206 1.00 89.81 71 CYS A C 1
ATOM 558 O O . CYS A 1 71 ? 2.931 20.686 -20.168 1.00 89.81 71 CYS A O 1
ATOM 560 N N . ASP A 1 72 ? 1.935 21.619 -18.407 1.00 89.12 72 ASP A N 1
ATOM 561 C CA . ASP A 1 72 ? 2.613 22.915 -18.533 1.00 89.12 72 ASP A CA 1
ATOM 562 C C . ASP A 1 72 ? 3.933 22.999 -17.734 1.00 89.12 72 ASP A C 1
ATOM 564 O O . ASP A 1 72 ? 4.496 24.083 -17.543 1.00 89.12 72 ASP A O 1
ATOM 568 N N . PHE A 1 73 ? 4.474 21.851 -17.299 1.00 91.38 73 PHE A N 1
ATOM 569 C CA . PHE A 1 73 ? 5.760 21.773 -16.604 1.00 91.38 73 PHE A CA 1
ATOM 570 C C . PHE A 1 73 ? 6.940 22.320 -17.426 1.00 91.38 73 PHE A C 1
ATOM 572 O O . PHE A 1 73 ? 7.003 22.173 -18.648 1.00 91.38 73 PHE A O 1
ATOM 579 N N . VAL A 1 74 ? 7.916 22.910 -16.736 1.00 91.88 74 VAL A N 1
ATOM 580 C CA . VAL A 1 74 ? 9.207 23.347 -17.287 1.00 91.88 74 VAL A CA 1
ATOM 581 C C . VAL A 1 74 ? 10.325 22.716 -16.466 1.00 91.88 74 VAL A C 1
ATOM 583 O O . VAL A 1 74 ? 10.305 22.797 -15.237 1.00 91.88 74 VAL A O 1
ATOM 586 N N . ILE A 1 75 ? 11.313 22.097 -17.118 1.00 94.31 75 ILE A N 1
ATOM 587 C CA . ILE A 1 75 ? 12.493 21.561 -16.427 1.00 94.31 75 ILE A CA 1
ATOM 588 C C . ILE A 1 75 ? 13.485 22.711 -16.212 1.00 94.31 75 ILE A C 1
ATOM 590 O O . ILE A 1 75 ? 14.166 23.137 -17.144 1.00 94.31 75 ILE A O 1
ATOM 594 N N . ASN A 1 76 ? 13.576 23.240 -14.995 1.00 94.00 76 ASN A N 1
ATOM 595 C CA . ASN A 1 76 ? 14.479 24.348 -14.671 1.00 94.00 76 ASN A CA 1
ATOM 596 C C . ASN A 1 76 ? 15.944 23.897 -14.694 1.00 94.00 76 ASN A C 1
ATOM 598 O O . ASN A 1 76 ? 16.793 24.575 -15.267 1.00 94.00 76 ASN A O 1
ATOM 602 N N . SER A 1 77 ? 16.238 22.733 -14.114 1.00 94.50 77 SER A N 1
ATOM 603 C CA . SER A 1 77 ? 17.552 22.094 -14.206 1.00 94.50 77 SER A CA 1
ATOM 604 C C . SER A 1 77 ? 17.455 20.579 -14.061 1.00 94.50 77 SER A C 1
ATOM 606 O O . SER A 1 77 ? 16.497 20.049 -13.494 1.00 94.50 77 SER A O 1
ATOM 608 N N . VAL A 1 78 ? 18.475 19.895 -14.570 1.00 95.75 78 VAL A N 1
ATOM 609 C CA . VAL A 1 78 ? 18.762 18.487 -14.290 1.00 95.75 78 VAL A CA 1
ATOM 610 C C . VAL A 1 78 ? 20.147 18.436 -13.661 1.00 95.75 78 VAL A C 1
ATOM 612 O O . VAL A 1 78 ? 21.015 19.204 -14.071 1.00 95.75 78 VAL A O 1
ATOM 615 N N . HIS A 1 79 ? 20.352 17.545 -12.699 1.00 95.31 79 HIS A N 1
ATOM 616 C CA . HIS A 1 79 ? 21.674 17.116 -12.277 1.00 95.31 79 HIS A CA 1
ATOM 617 C C . HIS A 1 79 ? 21.741 15.588 -12.281 1.00 95.31 79 HIS A C 1
ATOM 619 O O . HIS A 1 79 ? 21.016 14.921 -11.544 1.00 95.31 79 HIS A O 1
ATOM 625 N N . ALA A 1 80 ? 22.586 15.024 -13.138 1.00 91.44 80 ALA A N 1
ATOM 626 C CA . ALA A 1 80 ? 22.726 13.593 -13.324 1.00 91.44 80 ALA A CA 1
ATOM 627 C C . ALA A 1 80 ? 24.078 13.111 -12.790 1.00 91.44 80 ALA A C 1
ATOM 629 O O . ALA A 1 80 ? 25.143 13.586 -13.184 1.00 91.44 80 ALA A O 1
ATOM 630 N N . ASN A 1 81 ? 24.047 12.099 -11.927 1.00 89.00 81 ASN A N 1
ATOM 631 C CA . ASN A 1 81 ? 25.235 11.400 -11.463 1.00 89.00 81 ASN A CA 1
ATOM 632 C C . ASN A 1 81 ? 25.353 10.049 -12.203 1.00 89.00 81 ASN A C 1
ATOM 634 O O . ASN A 1 81 ? 24.742 9.066 -11.769 1.00 89.00 81 ASN A O 1
ATOM 638 N N . PRO A 1 82 ? 26.112 9.962 -13.317 1.00 82.50 82 PRO A N 1
ATOM 639 C CA . PRO A 1 82 ? 26.155 8.768 -14.169 1.00 82.50 82 PRO A CA 1
ATOM 640 C C . PRO A 1 82 ? 26.826 7.547 -13.521 1.00 82.50 82 PRO A C 1
ATOM 642 O O . PRO A 1 82 ? 26.641 6.432 -14.017 1.00 82.50 82 PRO A O 1
ATOM 645 N N . ASP A 1 83 ? 27.579 7.741 -12.433 1.00 83.69 83 ASP A N 1
ATOM 646 C CA . ASP A 1 83 ? 28.227 6.667 -11.670 1.00 83.69 83 ASP A CA 1
ATOM 647 C C . ASP A 1 83 ? 27.284 6.064 -10.618 1.00 83.69 83 ASP A C 1
ATOM 649 O O . ASP A 1 83 ? 27.243 4.846 -10.445 1.00 83.69 83 ASP A O 1
ATOM 653 N N . LYS A 1 84 ? 26.481 6.902 -9.947 1.00 86.56 84 LYS A N 1
ATOM 654 C CA . LYS A 1 84 ? 25.425 6.471 -9.011 1.00 86.56 84 LYS A CA 1
ATOM 655 C C . LYS A 1 84 ? 24.113 6.092 -9.703 1.00 86.56 84 LYS A C 1
ATOM 657 O O . LYS A 1 84 ? 23.251 5.518 -9.048 1.00 86.56 84 LYS A O 1
ATOM 662 N N . LEU A 1 85 ? 23.960 6.426 -10.988 1.00 86.56 85 LEU A N 1
ATOM 663 C CA . LEU A 1 85 ? 22.715 6.311 -11.763 1.00 86.56 85 LEU A CA 1
ATOM 664 C C . LEU A 1 85 ? 21.537 7.081 -11.127 1.00 86.56 85 LEU A C 1
ATOM 666 O O . LEU A 1 85 ? 20.381 6.671 -11.223 1.00 86.56 85 LEU A O 1
ATOM 670 N N . HIS A 1 86 ? 21.848 8.211 -10.492 1.00 92.44 86 HIS A N 1
ATOM 671 C CA . HIS A 1 86 ? 20.876 9.101 -9.860 1.00 92.44 86 HIS A CA 1
ATOM 672 C C . HIS A 1 86 ? 20.636 10.334 -10.735 1.00 92.44 86 HIS A C 1
ATOM 674 O O . HIS A 1 86 ? 21.593 10.880 -11.289 1.00 92.44 86 HIS A O 1
ATOM 680 N N . TYR A 1 87 ? 19.387 10.786 -10.835 1.00 93.19 87 TYR A N 1
ATOM 681 C CA . TYR A 1 87 ? 19.008 11.959 -11.625 1.00 93.19 87 TYR A CA 1
ATOM 682 C C . TYR A 1 87 ? 18.068 12.856 -10.815 1.00 93.19 87 TYR A C 1
ATOM 684 O O . TYR A 1 87 ? 16.928 12.474 -10.559 1.00 93.19 87 TYR A O 1
ATOM 692 N N . ASP A 1 88 ? 18.538 14.043 -10.441 1.00 96.06 88 ASP A N 1
ATOM 693 C CA . ASP A 1 88 ? 17.735 15.099 -9.826 1.00 96.06 88 ASP A CA 1
ATOM 694 C C . ASP A 1 88 ? 17.160 16.014 -10.913 1.00 96.06 88 ASP A C 1
ATOM 696 O O . ASP A 1 88 ? 17.900 16.680 -11.639 1.00 96.06 88 ASP A O 1
ATOM 700 N N . PHE A 1 89 ? 15.837 16.108 -11.004 1.00 96.06 89 PHE A N 1
ATOM 701 C CA . PHE A 1 89 ? 15.135 17.073 -11.849 1.00 96.06 89 PHE A CA 1
ATOM 702 C C . PHE A 1 89 ? 14.511 18.160 -10.964 1.00 96.06 89 PHE A C 1
ATOM 704 O O . PHE A 1 89 ? 13.706 17.865 -10.080 1.00 96.06 89 PHE A O 1
ATOM 711 N N . ASN A 1 90 ? 14.839 19.428 -11.221 1.00 96.44 90 ASN A N 1
ATOM 712 C CA . ASN A 1 90 ? 14.106 20.567 -10.668 1.00 96.44 90 ASN A CA 1
ATOM 713 C C . ASN A 1 90 ? 13.102 21.032 -11.723 1.00 96.44 90 ASN A C 1
ATOM 715 O O . ASN A 1 90 ? 13.485 21.592 -12.751 1.00 96.44 90 ASN A O 1
ATOM 719 N N . VAL A 1 91 ? 11.822 20.795 -11.469 1.00 94.69 91 VAL A N 1
ATOM 720 C CA . VAL A 1 91 ? 10.710 21.066 -12.385 1.00 94.69 91 VAL A CA 1
ATOM 721 C C . VAL A 1 91 ? 9.807 22.143 -11.776 1.00 94.69 91 VAL A C 1
ATOM 723 O O . VAL A 1 91 ? 9.713 22.266 -10.556 1.00 94.69 91 VAL A O 1
ATOM 726 N N . ASN A 1 92 ? 9.148 22.947 -12.606 1.00 94.19 92 ASN A N 1
ATOM 727 C CA . ASN A 1 92 ? 8.146 23.919 -12.169 1.00 94.19 92 ASN A CA 1
ATOM 728 C C . ASN A 1 92 ? 6.889 23.817 -13.037 1.00 94.19 92 ASN A C 1
ATOM 730 O O . ASN A 1 92 ? 6.963 24.008 -14.251 1.00 94.19 92 ASN A O 1
ATOM 734 N N . VAL A 1 93 ? 5.740 23.570 -12.413 1.00 92.44 93 VAL A N 1
ATOM 735 C CA . VAL A 1 93 ? 4.419 23.622 -13.054 1.00 92.44 93 VAL A CA 1
ATOM 736 C C . VAL A 1 93 ? 3.849 25.029 -12.855 1.00 92.44 93 VAL A C 1
ATOM 738 O O . VAL A 1 93 ? 3.817 25.535 -11.733 1.00 92.44 93 VAL A O 1
ATOM 741 N N . LYS A 1 94 ? 3.452 25.697 -13.947 1.00 89.12 94 LYS A N 1
ATOM 742 C CA . LYS A 1 94 ? 3.043 27.116 -13.914 1.00 89.12 94 LYS A CA 1
ATOM 743 C C . LYS A 1 94 ? 1.777 27.346 -13.093 1.00 89.12 94 LYS A C 1
ATOM 745 O O . LYS A 1 94 ? 1.780 28.204 -12.218 1.00 89.12 94 LYS A O 1
ATOM 750 N N . ALA A 1 95 ? 0.739 26.576 -13.389 1.00 89.50 95 ALA A N 1
ATOM 751 C CA . ALA A 1 95 ? -0.544 26.570 -12.707 1.00 89.50 95 ALA A CA 1
ATOM 752 C C . ALA A 1 95 ? -1.093 25.143 -12.759 1.00 89.50 95 ALA A C 1
ATOM 754 O O . ALA A 1 95 ? -0.917 24.447 -13.759 1.00 89.50 95 ALA A O 1
ATOM 755 N N . LEU A 1 96 ? -1.740 24.712 -11.684 1.00 91.00 96 LEU A N 1
ATOM 756 C CA . LEU A 1 96 ? -2.361 23.400 -11.560 1.00 91.00 96 LEU A CA 1
ATOM 757 C C . LEU A 1 96 ? -3.798 23.589 -11.073 1.00 91.00 96 LEU A C 1
ATOM 759 O O . LEU A 1 96 ? -4.019 24.292 -10.085 1.00 91.00 96 LEU A O 1
ATOM 763 N N . ARG A 1 97 ? -4.766 22.960 -11.750 1.00 91.75 97 ARG A N 1
ATOM 764 C CA . ARG A 1 97 ? -6.161 22.861 -11.287 1.00 91.75 97 ARG A CA 1
ATOM 765 C C . ARG A 1 97 ? -6.448 21.430 -10.866 1.00 91.75 97 ARG A C 1
ATOM 767 O O . ARG A 1 97 ? -6.102 20.493 -11.573 1.00 91.75 97 ARG A O 1
ATOM 774 N N . PHE A 1 98 ? -7.096 21.278 -9.728 1.00 90.31 98 PHE A N 1
ATOM 775 C CA . PHE A 1 98 ? -7.489 20.012 -9.138 1.00 90.31 98 PHE A CA 1
ATOM 776 C C . PHE A 1 98 ? -8.999 20.088 -8.899 1.00 90.31 98 PHE A C 1
ATOM 778 O O . PHE A 1 98 ? -9.460 20.892 -8.088 1.00 90.31 98 PHE A O 1
ATOM 785 N N . ASP A 1 99 ? -9.766 19.294 -9.641 1.00 92.94 99 ASP A N 1
ATOM 786 C CA . ASP A 1 99 ? -11.213 19.158 -9.467 1.00 92.94 99 ASP A CA 1
ATOM 787 C C . ASP A 1 99 ? -11.495 17.793 -8.832 1.00 92.94 99 ASP A C 1
ATOM 789 O O . ASP A 1 99 ? -11.015 16.777 -9.337 1.00 92.94 99 ASP A O 1
ATOM 793 N N . ALA A 1 100 ? -12.263 17.749 -7.743 1.00 92.81 100 ALA A N 1
ATOM 794 C CA . ALA A 1 100 ? -12.590 16.500 -7.060 1.00 92.81 100 ALA A CA 1
ATOM 795 C C . ALA A 1 100 ? -13.972 16.532 -6.400 1.00 92.81 100 ALA A C 1
ATOM 797 O O . ALA A 1 100 ? -14.465 17.588 -5.995 1.00 92.81 100 ALA A O 1
ATOM 798 N N . MET A 1 101 ? -14.562 15.353 -6.217 1.00 90.56 101 MET A N 1
ATOM 799 C CA . MET A 1 101 ? -15.641 15.162 -5.252 1.00 90.56 101 MET A CA 1
ATOM 800 C C . MET A 1 101 ? -15.021 14.863 -3.888 1.00 90.56 101 MET A C 1
ATOM 802 O O . MET A 1 101 ? -14.178 13.975 -3.781 1.00 90.56 101 MET A O 1
ATOM 806 N N . TYR A 1 102 ? -15.412 15.597 -2.848 1.00 87.56 102 TYR A N 1
ATOM 807 C CA . TYR A 1 102 ? -15.042 15.266 -1.473 1.00 87.56 102 TYR A CA 1
ATOM 808 C C . TYR A 1 102 ? -16.149 14.453 -0.805 1.00 87.56 102 TYR A C 1
ATOM 810 O O . TYR A 1 102 ? -17.335 14.704 -1.016 1.00 87.56 102 TYR A O 1
ATOM 818 N N . ASP A 1 103 ? -15.746 13.500 0.027 1.00 85.50 103 ASP A N 1
ATOM 819 C CA . ASP A 1 103 ? -16.603 12.695 0.890 1.00 85.50 103 ASP A CA 1
ATOM 820 C C . ASP A 1 103 ? -16.059 12.807 2.317 1.00 85.50 103 ASP A C 1
ATOM 822 O O . ASP A 1 103 ? -14.960 12.330 2.620 1.00 85.50 103 ASP A O 1
ATOM 826 N N . PHE A 1 104 ? -16.797 13.520 3.166 1.00 81.44 104 PHE A N 1
ATOM 827 C CA . PHE A 1 104 ? -16.412 13.847 4.531 1.00 81.44 104 PHE A CA 1
ATOM 828 C C . PHE A 1 104 ? -17.390 13.228 5.524 1.00 81.44 104 PHE A C 1
ATOM 830 O O . PHE A 1 104 ? -18.605 13.347 5.369 1.00 81.44 104 PHE A O 1
ATOM 837 N N . ASN A 1 105 ? -16.869 12.576 6.561 1.00 76.38 105 ASN A N 1
ATOM 838 C CA . ASN A 1 105 ? -17.678 11.876 7.551 1.00 76.38 105 ASN A CA 1
ATOM 839 C C . ASN A 1 105 ? -16.985 11.872 8.923 1.00 76.38 105 ASN A C 1
ATOM 841 O O . ASN A 1 105 ? -15.973 11.191 9.102 1.00 76.38 105 ASN A O 1
ATOM 845 N N . ILE A 1 106 ? -17.531 12.617 9.889 1.00 72.88 106 ILE A N 1
ATOM 846 C CA . ILE A 1 106 ? -17.176 12.515 11.311 1.00 72.88 106 ILE A CA 1
ATOM 847 C C . ILE A 1 106 ? -18.190 11.606 12.008 1.00 72.88 106 ILE A C 1
ATOM 849 O O . ILE A 1 106 ? -19.399 11.804 11.878 1.00 72.88 106 ILE A O 1
ATOM 853 N N . HIS A 1 107 ? -17.703 10.675 12.819 1.00 70.94 107 HIS A N 1
ATOM 854 C CA . HIS A 1 107 ? -18.507 9.889 13.744 1.00 70.94 107 HIS A CA 1
ATOM 855 C C . HIS A 1 107 ? -18.127 10.244 15.189 1.00 70.94 107 HIS A C 1
ATOM 857 O O . HIS A 1 107 ? -16.958 10.206 15.572 1.00 70.94 107 HIS A O 1
ATOM 863 N N . ILE A 1 108 ? -19.125 10.643 15.978 1.00 64.62 108 ILE A N 1
ATOM 864 C CA . ILE A 1 108 ? -19.003 11.152 17.347 1.00 64.62 108 ILE A CA 1
ATOM 865 C C . ILE A 1 108 ? -20.008 10.382 18.208 1.00 64.62 108 ILE A C 1
ATOM 867 O O . ILE A 1 108 ? -21.120 10.851 18.465 1.00 64.62 108 ILE A O 1
ATOM 871 N N . LEU A 1 109 ? -19.618 9.171 18.619 1.00 68.25 109 LEU A N 1
ATOM 872 C CA . LEU A 1 109 ? -20.484 8.219 19.326 1.00 68.25 109 LEU A CA 1
ATOM 873 C C . LEU A 1 109 ? -21.796 7.974 18.552 1.00 68.25 109 LEU A C 1
ATOM 875 O O . LEU A 1 109 ? -21.756 7.397 17.474 1.00 68.25 109 LEU A O 1
ATOM 879 N N . LEU A 1 110 ? -22.954 8.411 19.056 1.00 66.88 110 LEU A N 1
ATOM 880 C CA . LEU A 1 110 ? -24.255 8.242 18.392 1.00 66.88 110 LEU A CA 1
ATOM 881 C C . LEU A 1 110 ? -24.556 9.326 17.337 1.00 66.88 110 LEU A C 1
ATOM 883 O O . LEU A 1 110 ? -25.578 9.256 16.656 1.00 66.88 110 LEU A O 1
ATOM 887 N N . THR A 1 111 ? -23.686 10.329 17.185 1.00 60.56 111 THR A N 1
ATOM 888 C CA . THR A 1 111 ? -23.846 11.437 16.232 1.00 60.56 111 THR A CA 1
ATOM 889 C C . THR A 1 111 ? -22.951 11.233 15.012 1.00 60.56 111 THR A C 1
ATOM 891 O O . THR A 1 111 ? -21.766 10.936 15.140 1.00 60.56 111 THR A O 1
ATOM 894 N N . GLN A 1 112 ? -23.489 11.445 13.811 1.00 69.94 112 GLN A N 1
ATOM 895 C CA . GLN A 1 112 ? -22.723 11.449 12.565 1.00 69.94 112 GLN A CA 1
ATOM 896 C C . GLN A 1 112 ? -22.858 12.810 11.871 1.00 69.94 112 GLN A C 1
ATOM 898 O O . GLN A 1 112 ? -23.958 13.353 11.779 1.00 69.94 112 GLN A O 1
ATOM 903 N N . ILE A 1 113 ? -21.742 13.351 11.381 1.00 72.00 113 ILE A N 1
ATOM 904 C CA . ILE A 1 113 ? -21.676 14.576 10.577 1.00 72.00 113 ILE A CA 1
ATOM 905 C C . ILE A 1 113 ? -21.050 14.183 9.240 1.00 72.00 113 ILE A C 1
ATOM 907 O O . ILE A 1 113 ? -19.828 14.113 9.122 1.00 72.00 113 ILE A O 1
ATOM 911 N N . ALA A 1 114 ? -21.890 13.884 8.250 1.00 74.06 114 ALA A N 1
ATOM 912 C CA . ALA A 1 114 ? -21.457 13.456 6.924 1.00 74.06 114 ALA A CA 1
ATOM 913 C C . ALA A 1 114 ? -21.936 14.427 5.840 1.00 74.06 114 ALA A C 1
ATOM 915 O O . ALA A 1 114 ? -23.089 14.857 5.853 1.00 74.06 114 ALA A O 1
ATOM 916 N N . HIS A 1 115 ? -21.059 14.753 4.891 1.00 78.38 115 HIS A N 1
ATOM 917 C CA . HIS A 1 115 ? -21.378 15.574 3.726 1.00 78.38 115 HIS A CA 1
ATOM 918 C C . HIS A 1 115 ? -20.488 15.222 2.528 1.00 78.38 115 HIS A C 1
ATOM 920 O O . HIS A 1 115 ? -19.329 14.842 2.701 1.00 78.38 115 HIS A O 1
ATOM 926 N N . LYS A 1 116 ? -21.024 15.371 1.313 1.00 82.75 116 LYS A N 1
ATOM 927 C CA . LYS A 1 116 ? -20.285 15.198 0.059 1.00 82.75 116 LYS A CA 1
ATOM 928 C C . LYS A 1 116 ? -20.567 16.367 -0.868 1.00 82.75 116 LYS A C 1
ATOM 930 O O . LYS A 1 116 ? -21.718 16.765 -0.988 1.00 82.75 116 LYS A O 1
ATOM 935 N N . GLY A 1 117 ? -19.551 16.865 -1.559 1.00 85.81 117 GLY A N 1
ATOM 936 C CA . GLY A 1 117 ? -19.708 17.974 -2.498 1.00 85.81 117 GLY A CA 1
ATOM 937 C C . GLY A 1 117 ? -18.556 18.060 -3.489 1.00 85.81 117 GLY A C 1
ATOM 938 O O . GLY A 1 117 ? -17.669 17.207 -3.509 1.00 85.81 117 GLY A O 1
ATOM 939 N N . ILE A 1 118 ? -18.556 19.104 -4.315 1.00 87.31 118 ILE A N 1
ATOM 940 C CA . ILE A 1 118 ? -17.476 19.371 -5.271 1.00 87.31 118 ILE A CA 1
ATOM 941 C C . ILE A 1 118 ? -16.514 20.399 -4.672 1.00 87.31 118 ILE A C 1
ATOM 943 O O . ILE A 1 118 ? -16.935 21.437 -4.152 1.00 87.31 118 ILE A O 1
ATOM 947 N N . LEU A 1 119 ? -15.218 20.098 -4.760 1.00 89.44 119 LEU A N 1
ATOM 948 C CA . LEU A 1 119 ? -14.116 20.971 -4.378 1.00 89.44 119 LEU A CA 1
ATOM 949 C C . LEU A 1 119 ? -13.248 21.256 -5.609 1.00 89.44 119 LEU A C 1
ATOM 951 O O . LEU A 1 119 ? -12.707 20.342 -6.233 1.00 89.44 119 LEU A O 1
ATOM 955 N N . HIS A 1 120 ? -13.079 22.538 -5.911 1.00 92.12 120 HIS A N 1
ATOM 956 C CA . HIS A 1 120 ? -12.099 23.032 -6.872 1.00 92.12 120 HIS A CA 1
ATOM 957 C C . HIS A 1 120 ? -10.905 23.603 -6.109 1.00 92.12 120 HIS A C 1
ATOM 959 O O . HIS A 1 120 ? -11.093 24.400 -5.191 1.00 92.12 120 HIS A O 1
ATOM 965 N N . VAL A 1 121 ? -9.684 23.235 -6.493 1.00 92.06 121 VAL A N 1
ATOM 966 C CA . VAL A 1 121 ? -8.433 23.767 -5.930 1.00 92.06 121 VAL A CA 1
ATOM 967 C C . VAL A 1 121 ? -7.524 24.227 -7.069 1.00 92.06 121 VAL A C 1
ATOM 969 O O . VAL A 1 121 ? -7.420 23.557 -8.096 1.00 92.06 121 VAL A O 1
ATOM 972 N N . THR A 1 122 ? -6.844 25.360 -6.899 1.00 92.00 122 THR A N 1
ATOM 973 C CA . THR A 1 122 ? -5.780 25.817 -7.803 1.00 92.00 122 THR A CA 1
ATOM 974 C C . THR A 1 122 ? -4.514 26.181 -7.037 1.00 92.00 122 THR A C 1
ATOM 976 O O . THR A 1 122 ? -4.572 26.699 -5.923 1.00 92.00 122 THR A O 1
ATOM 979 N N . SER A 1 123 ? -3.350 25.919 -7.630 1.00 90.69 123 SER A N 1
ATOM 980 C CA . SER A 1 123 ? -2.053 26.331 -7.084 1.00 90.69 123 SER A CA 1
ATOM 981 C C . SER A 1 123 ? -1.109 26.745 -8.211 1.00 90.69 123 SER A C 1
ATOM 983 O O . SER A 1 123 ? -1.023 26.067 -9.237 1.00 90.69 123 SER A O 1
ATOM 985 N N . ASP A 1 124 ? -0.405 27.859 -8.009 1.00 89.94 124 ASP A N 1
ATOM 986 C CA . ASP A 1 124 ? 0.479 28.476 -8.997 1.00 89.94 124 ASP A CA 1
ATOM 987 C C . ASP A 1 124 ? 1.952 28.326 -8.597 1.00 89.94 124 ASP A C 1
ATOM 989 O O . ASP A 1 124 ? 2.315 28.419 -7.423 1.00 89.94 124 ASP A O 1
ATOM 993 N N . ASN A 1 125 ? 2.829 28.186 -9.594 1.00 86.88 125 ASN A N 1
ATOM 994 C CA . ASN A 1 125 ? 4.281 28.049 -9.435 1.00 86.88 125 ASN A CA 1
ATOM 995 C C . ASN A 1 125 ? 4.679 26.887 -8.506 1.00 86.88 125 ASN A C 1
ATOM 997 O O . ASN A 1 125 ? 5.520 27.033 -7.611 1.00 86.88 125 ASN A O 1
ATOM 1001 N N . LEU A 1 126 ? 4.060 25.725 -8.735 1.00 90.31 126 LEU A N 1
ATOM 1002 C CA . LEU A 1 126 ? 4.364 24.483 -8.038 1.00 90.31 126 LEU A CA 1
ATOM 1003 C C . LEU A 1 126 ? 5.756 23.991 -8.451 1.00 90.31 126 LEU A C 1
ATOM 1005 O O . LEU A 1 126 ? 5.952 23.430 -9.533 1.00 90.31 126 LEU A O 1
ATOM 1009 N N . GLY A 1 127 ? 6.728 24.184 -7.562 1.00 92.69 127 GLY A N 1
ATOM 1010 C CA . GLY A 1 127 ? 8.048 23.581 -7.702 1.00 92.69 127 GLY A CA 1
ATOM 1011 C C . GLY A 1 127 ? 7.989 22.090 -7.376 1.00 92.69 127 GLY A C 1
ATOM 1012 O O . GLY A 1 127 ? 7.390 21.699 -6.379 1.00 92.69 127 GLY A O 1
ATOM 1013 N N . VAL A 1 128 ? 8.643 21.257 -8.175 1.00 94.69 128 VAL A N 1
ATOM 1014 C CA . VAL A 1 128 ? 8.770 19.815 -7.944 1.00 94.69 128 VAL A CA 1
ATOM 1015 C C . VAL A 1 128 ? 10.247 19.450 -7.994 1.00 94.69 128 VAL A C 1
ATOM 1017 O O . VAL A 1 128 ? 10.927 19.717 -8.986 1.00 94.69 128 VAL A O 1
ATOM 1020 N N . LYS A 1 129 ? 10.754 18.836 -6.925 1.00 96.50 129 LYS A N 1
ATOM 1021 C CA . LYS A 1 129 ? 12.063 18.174 -6.929 1.00 96.50 129 LYS A CA 1
ATOM 1022 C C . LYS A 1 129 ? 11.833 16.689 -7.143 1.00 96.50 129 LYS A C 1
ATOM 1024 O O . LYS A 1 129 ? 11.090 16.082 -6.383 1.00 96.50 129 LYS A O 1
ATOM 1029 N N . LEU A 1 130 ? 12.440 16.118 -8.170 1.00 96.19 130 LEU A N 1
ATOM 1030 C CA . LEU A 1 130 ? 12.242 14.728 -8.557 1.00 96.19 130 LEU A CA 1
ATOM 1031 C C . LEU A 1 130 ? 13.604 14.038 -8.646 1.00 96.19 130 LEU A C 1
ATOM 1033 O O . LEU A 1 130 ? 14.294 14.165 -9.651 1.00 96.19 130 LEU A O 1
ATOM 1037 N N . GLY A 1 131 ? 13.981 13.322 -7.588 1.00 95.75 131 GLY A N 1
ATOM 1038 C CA . GLY A 1 131 ? 15.146 12.437 -7.583 1.00 95.75 131 GLY A CA 1
ATOM 1039 C C . GLY A 1 131 ? 14.759 11.047 -8.087 1.00 95.75 131 GLY A C 1
ATOM 1040 O O . GLY A 1 131 ? 13.799 10.454 -7.587 1.00 95.75 131 GLY A O 1
ATOM 1041 N N . VAL A 1 132 ? 15.484 10.517 -9.071 1.00 93.31 132 VAL A N 1
ATOM 1042 C CA . VAL A 1 132 ? 15.199 9.222 -9.711 1.00 93.31 132 VAL A CA 1
ATOM 1043 C C . VAL A 1 132 ? 16.398 8.285 -9.555 1.00 93.31 132 VAL A C 1
ATOM 1045 O O . VAL A 1 132 ? 17.452 8.509 -10.150 1.00 93.31 132 VAL A O 1
ATOM 1048 N N . ASP A 1 133 ? 16.230 7.224 -8.760 1.00 87.50 133 ASP A N 1
ATOM 1049 C CA . ASP A 1 133 ? 17.250 6.201 -8.503 1.00 87.50 133 ASP A CA 1
ATOM 1050 C C . ASP A 1 133 ? 17.128 5.050 -9.511 1.00 87.50 133 ASP A C 1
ATOM 1052 O O . ASP A 1 133 ? 16.338 4.111 -9.318 1.00 87.50 133 ASP A O 1
ATOM 1056 N N . TYR A 1 134 ? 17.942 5.062 -10.567 1.00 81.56 134 TYR A N 1
ATOM 1057 C CA . TYR A 1 134 ? 18.047 3.909 -11.458 1.00 81.56 134 TYR A CA 1
ATOM 1058 C C . TYR A 1 134 ? 18.950 2.831 -10.862 1.00 81.56 134 TYR A C 1
ATOM 1060 O O . TYR A 1 134 ? 20.069 3.097 -10.429 1.00 81.56 134 TYR A O 1
ATOM 1068 N N . LYS A 1 135 ? 18.515 1.571 -10.930 1.00 77.06 135 LYS A N 1
ATOM 1069 C CA . LYS A 1 135 ? 19.404 0.420 -10.737 1.00 77.06 135 LYS A CA 1
ATOM 1070 C C . LYS A 1 135 ? 19.703 -0.206 -12.086 1.00 77.06 135 LYS A C 1
ATOM 1072 O O . LYS A 1 135 ? 18.808 -0.676 -12.785 1.00 77.06 135 LYS A O 1
ATOM 1077 N N . SER A 1 136 ? 20.984 -0.243 -12.437 1.00 64.88 136 SER A N 1
ATOM 1078 C CA . SER A 1 136 ? 21.472 -1.056 -13.545 1.00 64.88 136 SER A CA 1
ATOM 1079 C C . SER A 1 136 ? 21.278 -2.534 -13.228 1.00 64.88 136 SER A C 1
ATOM 1081 O O . SER A 1 136 ? 21.964 -3.083 -12.363 1.00 64.88 136 SER A O 1
ATOM 1083 N N . THR A 1 137 ? 20.391 -3.187 -13.967 1.00 56.38 137 THR A N 1
ATOM 1084 C CA . THR A 1 137 ? 20.359 -4.642 -14.067 1.00 56.38 137 THR A CA 1
ATOM 1085 C C . THR A 1 137 ? 21.262 -5.098 -15.201 1.00 56.38 137 THR A C 1
ATOM 1087 O O . THR A 1 137 ? 21.354 -4.499 -16.272 1.00 56.38 137 THR A O 1
ATOM 1090 N N . ILE A 1 138 ? 21.968 -6.184 -14.930 1.00 50.88 138 ILE A N 1
ATOM 1091 C CA . ILE A 1 138 ? 22.828 -6.861 -15.884 1.00 50.88 138 ILE A CA 1
ATOM 1092 C C . ILE A 1 138 ? 21.946 -7.952 -16.506 1.00 50.88 138 ILE A C 1
ATOM 1094 O O . ILE A 1 138 ? 21.848 -9.064 -15.999 1.00 50.88 138 ILE A O 1
ATOM 1098 N N . LYS A 1 139 ? 21.225 -7.561 -17.561 1.00 43.91 139 LYS A N 1
ATOM 1099 C CA . LYS A 1 139 ? 20.417 -8.414 -18.449 1.00 43.91 139 LYS A CA 1
ATOM 1100 C C . LYS A 1 139 ? 21.164 -8.567 -19.783 1.00 43.91 139 LYS A C 1
ATOM 1102 O O . LYS A 1 139 ? 22.184 -7.916 -19.965 1.00 43.91 139 LYS A O 1
ATOM 1107 N N . ASN A 1 140 ? 20.708 -9.382 -20.728 1.00 38.59 140 ASN A N 1
ATOM 1108 C CA . ASN A 1 140 ? 20.993 -9.308 -22.176 1.00 38.59 140 ASN A CA 1
ATOM 1109 C C . ASN A 1 140 ? 22.458 -9.360 -22.702 1.00 38.59 140 ASN A C 1
ATOM 1111 O O . ASN A 1 140 ? 22.651 -9.289 -23.914 1.00 38.59 140 ASN A O 1
ATOM 1115 N N . GLY A 1 141 ? 23.495 -9.323 -21.869 1.00 42.78 141 GLY A N 1
ATOM 1116 C CA . GLY A 1 141 ? 24.762 -8.691 -22.272 1.00 42.78 141 GLY A CA 1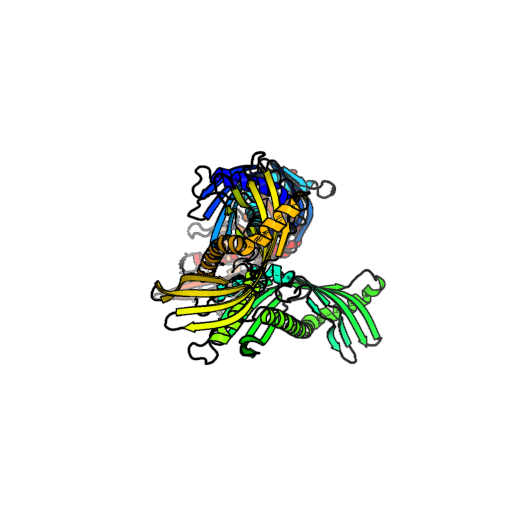
ATOM 1117 C C . GLY A 1 141 ? 24.700 -7.151 -22.355 1.00 42.78 141 GLY A C 1
ATOM 1118 O O . GLY A 1 141 ? 25.669 -6.522 -22.770 1.00 42.78 141 GLY A O 1
ATOM 1119 N N . LYS A 1 142 ? 23.578 -6.520 -21.969 1.00 43.81 142 LYS A N 1
ATOM 1120 C CA . LYS A 1 142 ? 23.324 -5.068 -22.028 1.00 43.81 142 LYS A CA 1
ATOM 1121 C C . LYS A 1 142 ? 22.873 -4.548 -20.655 1.00 43.81 142 LYS A C 1
ATOM 1123 O O . LYS A 1 142 ? 22.003 -5.128 -20.010 1.00 43.81 142 LYS A O 1
ATOM 1128 N N . THR A 1 143 ? 23.449 -3.437 -20.207 1.00 57.78 143 THR A N 1
ATOM 1129 C CA . THR A 1 143 ? 23.130 -2.828 -18.905 1.00 57.78 143 THR A CA 1
ATOM 1130 C C . THR A 1 143 ? 21.801 -2.065 -18.963 1.00 57.78 143 THR A C 1
ATOM 1132 O O . THR A 1 143 ? 21.790 -0.867 -19.247 1.00 57.78 143 THR A O 1
ATOM 1135 N N . SER A 1 144 ? 20.685 -2.745 -18.692 1.00 60.44 144 SER A N 1
ATOM 1136 C CA . SER A 1 144 ? 19.343 -2.146 -18.636 1.00 60.44 144 SER A CA 1
ATOM 1137 C C . SER A 1 144 ? 19.089 -1.505 -17.272 1.00 60.44 144 SER A C 1
ATOM 1139 O O . SER A 1 144 ? 19.174 -2.172 -16.240 1.00 60.44 144 SER A O 1
ATOM 1141 N N . GLY A 1 145 ? 18.787 -0.208 -17.247 1.00 68.00 145 GLY A N 1
ATOM 1142 C CA . GLY A 1 145 ? 18.432 0.503 -16.021 1.00 68.00 145 GLY A CA 1
ATOM 1143 C C . GLY A 1 145 ? 16.922 0.554 -15.822 1.00 68.00 145 GLY A C 1
ATOM 1144 O O . GLY A 1 145 ? 16.233 1.093 -16.680 1.00 68.00 145 GLY A O 1
ATOM 1145 N N . TYR A 1 146 ? 16.435 0.100 -14.666 1.00 73.88 146 TYR A N 1
ATOM 1146 C CA . TYR A 1 146 ? 15.057 0.349 -14.230 1.00 73.88 146 TYR A CA 1
ATOM 1147 C C . TYR A 1 146 ? 15.032 1.416 -13.132 1.00 73.88 146 TYR A C 1
ATOM 1149 O O . TYR A 1 146 ? 15.955 1.501 -12.314 1.00 73.88 146 TYR A O 1
ATOM 1157 N N . THR A 1 147 ? 13.967 2.214 -13.092 1.00 81.31 147 THR A N 1
ATOM 1158 C CA . THR A 1 147 ? 13.689 3.134 -11.986 1.00 81.31 147 THR A CA 1
ATOM 1159 C C . THR A 1 147 ? 13.309 2.314 -10.762 1.00 81.31 147 THR A C 1
ATOM 1161 O O . THR A 1 147 ? 12.248 1.690 -10.708 1.00 81.31 147 THR A O 1
ATOM 1164 N N . SER A 1 148 ? 14.214 2.292 -9.787 1.00 78.00 148 SER A N 1
ATOM 1165 C CA . SER A 1 148 ? 14.116 1.451 -8.593 1.00 78.00 148 SER A CA 1
ATOM 1166 C C . SER A 1 148 ? 13.519 2.165 -7.385 1.00 78.00 148 SER A C 1
ATOM 1168 O O . SER A 1 148 ? 13.047 1.509 -6.458 1.00 78.00 148 SER A O 1
ATOM 1170 N N . LYS A 1 149 ? 13.559 3.500 -7.398 1.00 83.38 149 LYS A N 1
ATOM 1171 C CA . LYS A 1 149 ? 12.904 4.398 -6.452 1.00 83.38 149 LYS A CA 1
ATOM 1172 C C . LYS A 1 149 ? 12.743 5.768 -7.114 1.00 83.38 149 LYS A C 1
ATOM 1174 O O . LYS A 1 149 ? 13.600 6.202 -7.884 1.00 83.38 149 LYS A O 1
ATOM 1179 N N . VAL A 1 150 ? 11.652 6.445 -6.777 1.00 91.62 150 VAL A N 1
ATOM 1180 C CA . VAL A 1 150 ? 11.458 7.880 -7.001 1.00 91.62 150 VAL A CA 1
ATOM 1181 C C . VAL A 1 150 ? 11.391 8.566 -5.639 1.00 91.62 150 VAL A C 1
ATOM 1183 O O . VAL A 1 150 ? 10.856 8.012 -4.680 1.00 91.62 150 VAL A O 1
ATOM 1186 N N . ASN A 1 151 ? 11.976 9.755 -5.552 1.00 90.25 151 ASN A N 1
ATOM 1187 C CA . ASN A 1 151 ? 11.867 10.672 -4.430 1.00 90.25 151 ASN A CA 1
ATOM 1188 C C . ASN A 1 151 ? 11.309 11.996 -4.966 1.00 90.25 151 ASN A C 1
ATOM 1190 O O . ASN A 1 151 ? 12.061 12.840 -5.457 1.00 90.25 151 ASN A O 1
ATOM 1194 N N . LEU A 1 152 ? 9.985 12.130 -4.942 1.00 95.25 152 LEU A N 1
ATOM 1195 C CA . LEU A 1 152 ? 9.266 13.299 -5.437 1.00 95.25 152 LEU A CA 1
ATOM 1196 C C . LEU A 1 152 ? 8.939 14.214 -4.253 1.00 95.25 152 LEU A C 1
ATOM 1198 O O . LEU A 1 152 ? 8.336 13.763 -3.285 1.00 95.25 152 LEU A O 1
ATOM 1202 N N . ASN A 1 153 ? 9.337 15.487 -4.326 1.00 94.94 153 ASN A N 1
ATOM 1203 C CA . ASN A 1 153 ? 8.986 16.501 -3.338 1.00 94.94 153 ASN A CA 1
ATOM 1204 C C . ASN A 1 153 ? 8.240 17.690 -3.960 1.00 94.94 153 ASN A C 1
ATOM 1206 O O . ASN A 1 153 ? 8.803 18.427 -4.776 1.00 94.94 153 ASN A O 1
ATOM 1210 N N . LEU A 1 154 ? 6.992 17.899 -3.540 1.00 92.50 154 LEU A N 1
ATOM 1211 C CA . LEU A 1 154 ? 6.126 19.003 -3.949 1.00 92.50 154 LEU A CA 1
ATOM 1212 C C . LEU A 1 154 ? 6.367 20.250 -3.088 1.00 92.50 154 LEU A C 1
ATOM 1214 O O . LEU A 1 154 ? 6.137 20.255 -1.878 1.00 92.50 154 LEU A O 1
ATOM 1218 N N . ASN A 1 155 ? 6.776 21.349 -3.709 1.00 91.50 155 ASN A N 1
ATOM 1219 C CA . ASN A 1 155 ? 6.891 22.663 -3.082 1.00 91.50 155 ASN A CA 1
ATOM 1220 C C . ASN A 1 155 ? 5.650 23.513 -3.400 1.00 91.50 155 ASN A C 1
ATOM 1222 O O . ASN A 1 155 ? 5.716 24.469 -4.176 1.00 91.50 155 ASN A O 1
ATOM 1226 N N . ILE A 1 156 ? 4.512 23.120 -2.821 1.00 90.00 156 ILE A N 1
ATOM 1227 C CA . ILE A 1 156 ? 3.279 23.917 -2.815 1.00 90.00 156 ILE A CA 1
ATOM 1228 C C . ILE A 1 156 ? 3.496 25.075 -1.831 1.00 90.00 156 ILE A C 1
ATOM 1230 O O . ILE A 1 156 ? 3.808 24.828 -0.669 1.00 90.00 156 ILE A O 1
ATOM 1234 N N . LYS A 1 157 ? 3.351 26.324 -2.288 1.00 86.19 157 LYS A N 1
ATOM 1235 C CA . LYS A 1 157 ? 3.477 27.519 -1.428 1.00 86.19 157 LYS A CA 1
ATOM 1236 C C . LYS A 1 157 ? 2.143 27.929 -0.813 1.00 86.19 157 LYS A C 1
ATOM 1238 O O . LYS A 1 157 ? 2.052 28.160 0.383 1.00 86.19 157 LYS A O 1
ATOM 1243 N N . THR A 1 158 ? 1.132 28.035 -1.664 1.00 87.81 158 THR A N 1
ATOM 1244 C CA . THR A 1 158 ? -0.243 28.413 -1.340 1.00 87.81 158 THR A CA 1
ATOM 1245 C C . THR A 1 158 ? -1.181 27.702 -2.308 1.00 87.81 158 THR A C 1
ATOM 1247 O O . THR A 1 158 ? -0.759 27.184 -3.351 1.00 87.81 158 THR A O 1
ATOM 1250 N N . PHE A 1 159 ? -2.466 27.689 -1.981 1.00 91.19 159 PHE A N 1
ATOM 1251 C CA . PHE A 1 159 ? -3.518 27.263 -2.894 1.00 91.19 159 PHE A CA 1
ATOM 1252 C C . PHE A 1 159 ? -4.757 28.141 -2.715 1.00 91.19 159 PHE A C 1
ATOM 1254 O O . PHE A 1 159 ? -5.031 28.647 -1.629 1.00 91.19 159 PHE A O 1
ATOM 1261 N N . ASN A 1 160 ? -5.524 28.309 -3.784 1.00 90.75 160 ASN A N 1
ATOM 1262 C CA . ASN A 1 160 ? -6.890 28.807 -3.708 1.00 90.75 160 ASN A CA 1
ATOM 1263 C C . ASN A 1 160 ? -7.831 27.605 -3.785 1.00 90.75 160 ASN A C 1
ATOM 1265 O O . ASN A 1 160 ? -7.514 26.605 -4.427 1.00 90.75 160 ASN A O 1
ATOM 1269 N N . PHE A 1 161 ? -8.992 27.689 -3.151 1.00 90.31 161 PHE A N 1
ATOM 1270 C CA . PHE A 1 161 ? -9.988 26.624 -3.183 1.00 90.31 161 PHE A CA 1
ATOM 1271 C C . PHE A 1 161 ? -11.398 27.217 -3.196 1.00 90.31 161 PHE A C 1
ATOM 1273 O O . PHE A 1 161 ? -11.616 28.341 -2.739 1.00 90.31 161 PHE A O 1
ATOM 1280 N N . LYS A 1 162 ? -12.361 26.464 -3.729 1.00 88.12 162 LYS A N 1
ATOM 1281 C CA . LYS A 1 162 ? -13.779 26.822 -3.736 1.00 88.12 162 LYS A CA 1
ATOM 1282 C C . LYS A 1 162 ? -14.656 25.572 -3.675 1.00 88.12 162 LYS A C 1
ATOM 1284 O O . LYS A 1 162 ? -14.497 24.655 -4.479 1.00 88.12 162 LYS A O 1
ATOM 1289 N N . PHE A 1 163 ? -15.602 25.580 -2.740 1.00 85.81 163 PHE A N 1
ATOM 1290 C CA . PHE A 1 163 ? -16.743 24.664 -2.711 1.00 85.81 163 PHE A CA 1
ATOM 1291 C C . PHE A 1 163 ? -17.808 25.115 -3.727 1.00 85.81 163 PHE A C 1
ATOM 1293 O O . PHE A 1 163 ? -17.961 26.315 -3.974 1.00 85.81 163 PHE A O 1
ATOM 1300 N N . ASP A 1 164 ? -18.555 24.183 -4.317 1.00 80.62 164 ASP A N 1
ATOM 1301 C CA . ASP A 1 164 ? -19.662 24.526 -5.220 1.00 80.62 164 ASP A CA 1
ATOM 1302 C C . ASP A 1 164 ? -20.863 25.117 -4.446 1.00 80.62 164 ASP A C 1
ATOM 1304 O O . ASP A 1 164 ? -21.469 24.470 -3.596 1.00 80.62 164 ASP A O 1
ATOM 1308 N N . GLU A 1 165 ? -21.222 26.369 -4.744 1.00 65.38 165 GLU A N 1
ATOM 1309 C CA . GLU A 1 165 ? -22.164 27.197 -3.961 1.00 65.38 165 GLU A CA 1
ATOM 1310 C C . GLU A 1 165 ? -23.652 26.844 -4.168 1.00 65.38 165 GLU A C 1
ATOM 1312 O O . GLU A 1 165 ? -24.542 27.540 -3.672 1.00 65.38 165 GLU A O 1
ATOM 1317 N N . LYS A 1 166 ? -23.954 25.780 -4.921 1.00 67.31 166 LYS A N 1
ATOM 1318 C CA . LYS A 1 166 ? -25.332 25.367 -5.242 1.00 67.31 166 LYS A CA 1
ATOM 1319 C C . LYS A 1 166 ? -26.101 24.863 -4.011 1.00 67.31 166 LYS A C 1
ATOM 1321 O O . LYS A 1 166 ? -27.325 24.995 -3.959 1.00 67.31 166 LYS A O 1
ATOM 1326 N N . GLU A 1 167 ? -25.401 24.342 -3.006 1.00 61.81 167 GLU A N 1
ATOM 1327 C CA . GLU A 1 167 ? -25.976 23.766 -1.784 1.00 61.81 167 GLU A CA 1
ATOM 1328 C C . GLU A 1 167 ? -26.220 24.836 -0.704 1.00 61.81 167 GLU A C 1
ATOM 1330 O O . GLU A 1 167 ? -25.481 24.981 0.271 1.00 61.81 167 GLU A O 1
ATOM 1335 N N . LYS A 1 168 ? -27.299 25.609 -0.886 1.00 58.66 168 LYS A N 1
ATOM 1336 C CA . LYS A 1 168 ? -27.650 26.777 -0.048 1.00 58.66 168 LYS A CA 1
ATOM 1337 C C . LYS A 1 168 ? -27.726 26.509 1.459 1.00 58.66 168 LYS A C 1
ATOM 1339 O O . LYS A 1 168 ? -27.503 27.433 2.237 1.00 58.66 168 LYS A O 1
ATOM 1344 N N . GLU A 1 169 ? -28.042 25.285 1.871 1.00 59.91 169 GLU A N 1
ATOM 1345 C CA . GLU A 1 169 ? -28.183 24.905 3.285 1.00 59.91 169 GLU A CA 1
ATOM 1346 C C . GLU A 1 169 ? -26.837 24.835 4.028 1.00 59.91 169 GLU A C 1
ATOM 1348 O O . GLU A 1 169 ? -26.806 24.889 5.255 1.00 59.91 169 GLU A O 1
ATOM 1353 N N . LEU A 1 170 ? -25.718 24.774 3.297 1.00 61.41 170 LEU A N 1
ATOM 1354 C CA . LEU A 1 170 ? -24.377 24.544 3.847 1.00 61.41 170 LEU A CA 1
ATOM 1355 C C . LEU A 1 170 ? -23.444 25.752 3.723 1.00 61.41 170 LEU A C 1
ATOM 1357 O O . LEU A 1 170 ? -22.294 25.691 4.150 1.00 61.41 170 LEU A O 1
ATOM 1361 N N . VAL A 1 171 ? -23.953 26.884 3.231 1.00 65.88 171 VAL A N 1
ATOM 1362 C CA . VAL A 1 171 ? -23.202 28.132 3.004 1.00 65.88 171 VAL A CA 1
ATOM 1363 C C . VAL A 1 171 ? -22.430 28.616 4.241 1.00 65.88 171 VAL A C 1
ATOM 1365 O O . VAL A 1 171 ? -21.408 29.282 4.093 1.00 65.88 171 VAL A O 1
ATOM 1368 N N . ASN A 1 172 ? -22.873 28.301 5.462 1.00 62.56 172 ASN A N 1
ATOM 1369 C CA . ASN A 1 172 ? -22.136 28.645 6.682 1.00 62.56 172 ASN A CA 1
ATOM 1370 C C . ASN A 1 172 ? -21.115 27.571 7.099 1.00 62.56 172 ASN A C 1
ATOM 1372 O O . ASN A 1 172 ? -19.991 27.928 7.448 1.00 62.56 172 ASN A O 1
ATOM 1376 N N . LEU A 1 173 ? -21.424 26.280 6.939 1.00 66.69 173 LEU A N 1
ATOM 1377 C CA . LEU A 1 173 ? -20.450 25.194 7.112 1.00 66.69 173 LEU A CA 1
ATOM 1378 C C . LEU A 1 173 ? -19.271 25.350 6.134 1.00 66.69 173 LEU A C 1
ATOM 1380 O O . LEU A 1 173 ? -18.110 25.244 6.528 1.00 66.69 173 LEU A O 1
ATOM 1384 N N . HIS A 1 174 ? -19.555 25.714 4.879 1.00 73.44 174 HIS A N 1
ATOM 1385 C CA . HIS A 1 174 ? -18.542 26.079 3.890 1.00 73.44 174 HIS A CA 1
ATOM 1386 C C . HIS A 1 174 ? -17.739 27.318 4.298 1.00 73.44 174 HIS A C 1
ATOM 1388 O O . HIS A 1 174 ? -16.545 27.338 4.020 1.00 73.44 174 HIS A O 1
ATOM 1394 N N . LYS A 1 175 ? -18.306 28.320 4.992 1.00 68.38 175 LYS A N 1
ATOM 1395 C CA . LYS A 1 175 ? -17.520 29.442 5.560 1.00 68.38 175 LYS A CA 1
ATOM 1396 C C . LYS A 1 175 ? -16.616 28.987 6.701 1.00 68.38 175 LYS A C 1
ATOM 1398 O O . LYS A 1 175 ? -15.465 29.405 6.740 1.00 68.38 175 LYS A O 1
ATOM 1403 N N . ILE A 1 176 ? -17.105 28.131 7.601 1.00 66.44 176 ILE A N 1
ATOM 1404 C CA . ILE A 1 176 ? -16.312 27.575 8.708 1.00 66.44 176 ILE A CA 1
ATOM 1405 C C . ILE A 1 176 ? -15.112 26.812 8.138 1.00 66.44 176 ILE A C 1
ATOM 1407 O O . ILE A 1 176 ? -13.971 27.151 8.451 1.00 66.44 176 ILE A O 1
ATOM 1411 N N . PHE A 1 177 ? -15.345 25.870 7.217 1.00 73.06 177 PHE A N 1
ATOM 1412 C CA . PHE A 1 177 ? -14.259 25.172 6.530 1.00 73.06 177 PHE A CA 1
ATOM 1413 C C . PHE A 1 177 ? -13.385 26.117 5.701 1.00 73.06 177 PHE A C 1
ATOM 1415 O O . PHE A 1 177 ? -12.170 25.975 5.742 1.00 73.06 177 PHE A O 1
ATOM 1422 N N . SER A 1 178 ? -13.939 27.122 5.016 1.00 74.25 178 SER A N 1
ATOM 1423 C CA . SER A 1 178 ? -13.122 28.075 4.248 1.00 74.25 178 SER A CA 1
ATOM 1424 C C . SER A 1 178 ? -12.205 28.910 5.138 1.00 74.25 178 SER A C 1
ATOM 1426 O O . SER A 1 178 ? -11.047 29.119 4.785 1.00 74.25 178 SER A O 1
ATOM 1428 N N . ASN A 1 179 ? -12.670 29.339 6.312 1.00 69.75 179 ASN A N 1
ATOM 1429 C CA . ASN A 1 179 ? -11.841 30.039 7.288 1.00 69.75 179 ASN A CA 1
ATOM 1430 C C . ASN A 1 179 ? -10.733 29.116 7.814 1.00 69.75 179 ASN A C 1
ATOM 1432 O O . ASN A 1 179 ? -9.564 29.494 7.762 1.00 69.75 179 ASN A O 1
ATOM 1436 N N . ILE A 1 180 ? -11.076 27.889 8.233 1.00 67.94 180 ILE A N 1
ATOM 1437 C CA . ILE A 1 180 ? -10.106 26.881 8.698 1.00 67.94 180 ILE A CA 1
ATOM 1438 C C . ILE A 1 180 ? -9.052 26.604 7.619 1.00 67.94 180 ILE A C 1
ATOM 1440 O O . ILE A 1 180 ? -7.861 26.630 7.913 1.00 67.94 180 ILE A O 1
ATOM 1444 N N . ILE A 1 181 ? -9.465 26.376 6.371 1.00 75.88 181 ILE A N 1
ATOM 1445 C CA . ILE A 1 181 ? -8.554 26.050 5.270 1.00 75.88 181 ILE A CA 1
ATOM 1446 C C . ILE A 1 181 ? -7.669 27.254 4.915 1.00 75.88 181 ILE A C 1
ATOM 1448 O O . ILE A 1 181 ? -6.473 27.086 4.687 1.00 75.88 181 ILE A O 1
ATOM 1452 N N . SER A 1 182 ? -8.218 28.473 4.932 1.00 76.75 182 SER A N 1
ATOM 1453 C CA . SER A 1 182 ? -7.472 29.695 4.596 1.00 76.75 182 SER A CA 1
ATOM 1454 C C . SER A 1 182 ? -6.414 30.068 5.634 1.00 76.75 182 SER A C 1
ATOM 1456 O O . SER A 1 182 ? -5.342 30.525 5.248 1.00 76.75 182 SER A O 1
ATOM 1458 N N . VAL A 1 183 ? -6.671 29.868 6.934 1.00 76.75 183 VAL A N 1
ATOM 1459 C CA . VAL A 1 183 ? -5.685 30.199 7.986 1.00 76.75 183 VAL A CA 1
ATOM 1460 C C . VAL A 1 183 ? -4.664 29.085 8.241 1.00 76.75 183 VAL A C 1
ATOM 1462 O O . VAL A 1 183 ? -3.634 29.350 8.851 1.00 76.75 183 VAL A O 1
ATOM 1465 N N . ASN A 1 184 ? -4.909 27.863 7.753 1.00 74.25 184 ASN A N 1
ATOM 1466 C CA . ASN A 1 184 ? -4.067 26.685 8.002 1.00 74.25 184 ASN A CA 1
ATOM 1467 C C . ASN A 1 184 ? -3.466 26.063 6.724 1.00 74.25 184 ASN A C 1
ATOM 1469 O O . ASN A 1 184 ? -3.210 24.856 6.689 1.00 74.25 184 ASN A O 1
ATOM 1473 N N . GLN A 1 185 ? -3.243 26.852 5.663 1.00 81.81 185 GLN A N 1
ATOM 1474 C CA . GLN A 1 185 ? -2.779 26.314 4.374 1.00 81.81 185 GLN A CA 1
ATOM 1475 C C . GLN A 1 185 ? -1.506 25.462 4.491 1.00 81.81 185 GLN A C 1
ATOM 1477 O O . GLN A 1 185 ? -1.437 24.412 3.861 1.00 81.81 185 GLN A O 1
ATOM 1482 N N . GLU A 1 186 ? -0.530 25.857 5.315 1.00 85.25 186 GLU A N 1
ATOM 1483 C CA . GLU A 1 186 ? 0.735 25.121 5.471 1.00 85.25 186 GLU A CA 1
ATOM 1484 C C . GLU A 1 186 ? 0.547 23.711 6.059 1.00 85.25 186 GLU A C 1
ATOM 1486 O O . GLU A 1 186 ? 1.144 22.754 5.563 1.00 85.25 186 GLU A O 1
ATOM 1491 N N . GLU A 1 187 ? -0.313 23.550 7.070 1.00 80.25 187 GLU A N 1
ATOM 1492 C CA . GLU A 1 187 ? -0.556 22.251 7.717 1.00 80.25 187 GLU A CA 1
ATOM 1493 C C . GLU A 1 187 ? -1.428 21.335 6.840 1.00 80.25 187 GLU A C 1
ATOM 1495 O O . GLU A 1 187 ? -1.208 20.124 6.763 1.00 80.25 187 GLU A O 1
ATOM 1500 N N . ILE A 1 188 ? -2.361 21.922 6.082 1.00 82.94 188 ILE A N 1
ATOM 1501 C CA . ILE A 1 188 ? -3.157 21.206 5.076 1.00 82.94 188 ILE A CA 1
ATOM 1502 C C . ILE A 1 188 ? -2.272 20.746 3.915 1.00 82.94 188 ILE A C 1
ATOM 1504 O O . ILE A 1 188 ? -2.349 19.581 3.527 1.00 82.94 188 ILE A O 1
ATOM 1508 N N . ILE A 1 189 ? -1.378 21.607 3.413 1.00 86.81 189 ILE A N 1
ATOM 1509 C CA . ILE A 1 189 ? -0.340 21.223 2.448 1.00 86.81 189 ILE A CA 1
ATOM 1510 C C . ILE A 1 189 ? 0.471 20.061 3.020 1.00 86.81 189 ILE A C 1
ATOM 1512 O O . ILE A 1 189 ? 0.557 19.022 2.378 1.00 86.81 189 ILE A O 1
ATOM 1516 N N . LYS A 1 190 ? 1.009 20.190 4.237 1.00 85.56 190 LYS A N 1
ATOM 1517 C CA . LYS A 1 190 ? 1.825 19.169 4.914 1.00 85.56 190 LYS A CA 1
ATOM 1518 C C . LYS A 1 190 ? 1.115 17.819 5.090 1.00 85.56 190 LYS A C 1
ATOM 1520 O O . LYS A 1 190 ? 1.794 16.796 5.058 1.00 85.56 190 LYS A O 1
ATOM 1525 N N . THR A 1 191 ? -0.211 17.805 5.210 1.00 81.31 191 THR A N 1
ATOM 1526 C CA . THR A 1 191 ? -1.004 16.576 5.396 1.00 81.31 191 THR A CA 1
ATOM 1527 C C . THR A 1 191 ? -1.485 15.954 4.078 1.00 81.31 191 THR A C 1
ATOM 1529 O O . THR A 1 191 ? -1.475 14.735 3.940 1.00 81.31 191 THR A O 1
ATOM 1532 N N . VAL A 1 192 ? -1.854 16.758 3.074 1.00 84.12 192 VAL A N 1
ATOM 1533 C CA . VAL A 1 192 ? -2.294 16.266 1.748 1.00 84.12 192 VAL A CA 1
ATOM 1534 C C . VAL A 1 192 ? -1.099 15.892 0.853 1.00 84.12 192 VAL A C 1
ATOM 1536 O O . VAL A 1 192 ? -1.184 14.964 0.045 1.00 84.12 192 VAL A O 1
ATOM 1539 N N . LYS A 1 193 ? 0.036 16.586 1.009 1.00 87.62 193 LYS A N 1
ATOM 1540 C CA . LYS A 1 193 ? 1.261 16.417 0.213 1.00 87.62 193 LYS A CA 1
ATOM 1541 C C . LYS A 1 193 ? 1.770 14.968 0.151 1.00 87.62 193 LYS A C 1
ATOM 1543 O O . LYS A 1 193 ? 1.990 14.531 -0.973 1.00 87.62 193 LYS A O 1
ATOM 1548 N N . PRO A 1 194 ? 1.905 14.196 1.250 1.00 88.06 194 PRO A N 1
ATOM 1549 C CA . PRO A 1 194 ? 2.409 12.822 1.180 1.00 88.06 194 PRO A CA 1
ATOM 1550 C C . PRO A 1 194 ? 1.557 11.893 0.304 1.00 88.06 194 PRO A C 1
ATOM 1552 O O . PRO A 1 194 ? 2.108 11.112 -0.465 1.00 88.06 194 PRO A O 1
ATOM 1555 N N . ALA A 1 195 ? 0.225 12.013 0.358 1.00 84.81 195 ALA A N 1
ATOM 1556 C CA . ALA A 1 195 ? -0.674 11.203 -0.466 1.00 84.81 195 ALA A CA 1
ATOM 1557 C C . ALA A 1 195 ? -0.560 11.563 -1.961 1.00 84.81 195 ALA A C 1
ATOM 1559 O O . ALA A 1 195 ? -0.520 10.681 -2.818 1.00 84.81 195 ALA A O 1
ATOM 1560 N N . LEU A 1 196 ? -0.437 12.859 -2.283 1.00 85.56 196 LEU A N 1
ATOM 1561 C CA . LEU A 1 196 ? -0.158 13.310 -3.652 1.00 85.56 196 LEU A CA 1
ATOM 1562 C C . LEU A 1 196 ? 1.236 12.875 -4.128 1.00 85.56 196 LEU A C 1
ATOM 1564 O O . LEU A 1 196 ? 1.395 12.479 -5.279 1.00 85.56 196 LEU A O 1
ATOM 1568 N N . GLU A 1 197 ? 2.247 12.932 -3.260 1.00 90.31 197 GLU A N 1
ATOM 1569 C CA . GLU A 1 197 ? 3.611 12.486 -3.555 1.00 90.31 197 GLU A CA 1
ATOM 1570 C C . GLU A 1 197 ? 3.681 10.981 -3.811 1.00 90.31 197 GLU A C 1
ATOM 1572 O O . GLU A 1 197 ? 4.420 10.567 -4.704 1.00 90.31 197 GLU A O 1
ATOM 1577 N N . GLU A 1 198 ? 2.897 10.167 -3.100 1.00 85.50 198 GLU A N 1
ATOM 1578 C CA . GLU A 1 198 ? 2.809 8.725 -3.332 1.00 85.50 198 GLU A CA 1
ATOM 1579 C C . GLU A 1 198 ? 2.196 8.410 -4.707 1.00 85.50 198 GLU A C 1
ATOM 1581 O O . GLU A 1 198 ? 2.827 7.715 -5.509 1.00 85.50 198 GLU A O 1
ATOM 1586 N N . GLU A 1 199 ? 1.020 8.959 -5.029 1.00 84.62 199 GLU A N 1
ATOM 1587 C CA . GLU A 1 199 ? 0.351 8.703 -6.316 1.00 84.62 199 GLU A CA 1
ATOM 1588 C C . GLU A 1 199 ? 1.134 9.262 -7.511 1.00 84.62 199 GLU A C 1
ATOM 1590 O O . GLU A 1 199 ? 1.313 8.577 -8.525 1.00 84.62 199 GLU A O 1
ATOM 1595 N N . LEU A 1 200 ? 1.704 10.465 -7.387 1.00 87.38 200 LEU A N 1
ATOM 1596 C CA . LEU A 1 200 ? 2.584 11.013 -8.420 1.00 87.38 200 LEU A CA 1
ATOM 1597 C C . LEU A 1 200 ? 3.884 10.203 -8.544 1.00 87.38 200 LEU A C 1
ATOM 1599 O O . LEU A 1 200 ? 4.353 9.997 -9.662 1.00 87.38 200 LEU A O 1
ATOM 1603 N N . SER A 1 201 ? 4.443 9.671 -7.450 1.00 89.19 201 SER A N 1
ATOM 1604 C CA . SER A 1 201 ? 5.613 8.782 -7.523 1.00 89.19 201 SER A CA 1
ATOM 1605 C C . SER A 1 201 ? 5.286 7.468 -8.229 1.00 89.19 201 SER A C 1
ATOM 1607 O O . SER A 1 201 ? 6.046 7.062 -9.107 1.00 89.19 201 SER A O 1
ATOM 1609 N N . LYS A 1 202 ? 4.142 6.830 -7.933 1.00 85.19 202 LYS A N 1
ATOM 1610 C CA . LYS A 1 202 ? 3.654 5.642 -8.664 1.00 85.19 202 LYS A CA 1
ATOM 1611 C C . LYS A 1 202 ? 3.532 5.937 -10.160 1.00 85.19 202 LYS A C 1
ATOM 1613 O O . LYS A 1 202 ? 4.052 5.184 -10.986 1.00 85.19 202 LYS A O 1
ATOM 1618 N N . ARG A 1 203 ? 2.919 7.072 -10.514 1.00 86.81 203 ARG A N 1
ATOM 1619 C CA . ARG A 1 203 ? 2.747 7.516 -11.904 1.00 86.81 203 ARG A CA 1
ATOM 1620 C C . ARG A 1 203 ? 4.085 7.751 -12.611 1.00 86.81 203 ARG A C 1
ATOM 1622 O O . ARG A 1 203 ? 4.272 7.270 -13.726 1.00 86.81 203 ARG A O 1
ATOM 1629 N N . VAL A 1 204 ? 5.035 8.421 -11.959 1.00 89.69 204 VAL A N 1
ATOM 1630 C CA . VAL A 1 204 ? 6.368 8.720 -12.511 1.00 89.69 204 VAL A CA 1
ATOM 1631 C C . VAL A 1 204 ? 7.237 7.461 -12.639 1.00 89.69 204 VAL A C 1
ATOM 1633 O O . VAL A 1 204 ? 7.888 7.288 -13.668 1.00 89.69 204 VAL A O 1
ATOM 1636 N N . ILE A 1 205 ? 7.196 6.537 -11.671 1.00 84.75 205 ILE A N 1
ATOM 1637 C CA . ILE A 1 205 ? 7.835 5.211 -11.783 1.00 84.75 205 ILE A CA 1
ATOM 1638 C C . ILE A 1 205 ? 7.263 4.446 -12.984 1.00 84.75 205 ILE A C 1
ATOM 1640 O O . ILE A 1 205 ? 8.022 3.847 -13.744 1.00 84.75 205 ILE A O 1
ATOM 1644 N N . SER A 1 206 ? 5.941 4.492 -13.181 1.00 82.19 206 SER A N 1
ATOM 1645 C CA . SER A 1 206 ? 5.267 3.846 -14.311 1.00 82.19 206 SER A CA 1
ATOM 1646 C C . SER A 1 206 ? 5.696 4.443 -15.659 1.00 82.19 206 SER A C 1
ATOM 1648 O O . SER A 1 206 ? 6.069 3.689 -16.556 1.00 82.19 206 SER A O 1
ATOM 1650 N N . ILE A 1 207 ? 5.750 5.779 -15.778 1.00 85.69 207 ILE A N 1
ATOM 1651 C CA . ILE A 1 207 ? 6.270 6.481 -16.968 1.00 85.69 207 ILE A CA 1
ATOM 1652 C C . ILE A 1 207 ? 7.710 6.044 -17.265 1.00 85.69 207 ILE A C 1
ATOM 1654 O O . ILE A 1 207 ? 7.989 5.564 -18.363 1.00 85.69 207 ILE A O 1
ATOM 1658 N N . PHE A 1 208 ? 8.630 6.167 -16.301 1.00 83.94 208 PHE A N 1
ATOM 1659 C CA . PHE A 1 208 ? 10.034 5.838 -16.545 1.00 83.94 208 PHE A CA 1
ATOM 1660 C C . PHE A 1 208 ? 10.243 4.349 -16.854 1.00 83.94 208 PHE A C 1
ATOM 1662 O O . PHE A 1 208 ? 10.950 4.030 -17.804 1.00 83.94 208 PHE A O 1
ATOM 1669 N N . ASN A 1 209 ? 9.621 3.420 -16.122 1.00 79.50 209 ASN A N 1
ATOM 1670 C CA . ASN A 1 209 ? 9.824 1.994 -16.392 1.00 79.50 209 ASN A CA 1
ATOM 1671 C C . ASN A 1 209 ? 9.214 1.562 -17.736 1.00 79.50 209 ASN A C 1
ATOM 1673 O O . ASN A 1 209 ? 9.893 0.862 -18.484 1.00 79.50 209 ASN A O 1
ATOM 1677 N N . ARG A 1 210 ? 8.019 2.047 -18.116 1.00 75.75 210 ARG A N 1
ATOM 1678 C CA . ARG A 1 210 ? 7.435 1.753 -19.443 1.00 75.75 210 ARG A CA 1
ATOM 1679 C C . ARG A 1 210 ? 8.284 2.321 -20.592 1.00 75.75 210 ARG A C 1
ATOM 1681 O O . ARG A 1 210 ? 8.337 1.705 -21.650 1.00 75.75 210 ARG A O 1
ATOM 1688 N N . VAL A 1 211 ? 8.996 3.434 -20.379 1.00 73.81 211 VAL A N 1
ATOM 1689 C CA . VAL A 1 211 ? 9.905 4.047 -21.373 1.00 73.81 211 VAL A CA 1
ATOM 1690 C C . VAL A 1 211 ? 11.313 3.417 -21.398 1.00 73.81 211 VAL A C 1
ATOM 1692 O O . VAL A 1 211 ? 11.955 3.456 -22.448 1.00 73.81 211 VAL A O 1
ATOM 1695 N N . PHE A 1 212 ? 11.810 2.830 -20.296 1.00 68.44 212 PHE A N 1
ATOM 1696 C CA . PHE A 1 212 ? 13.226 2.428 -20.167 1.00 68.44 212 PHE A CA 1
ATOM 1697 C C . PHE A 1 212 ? 13.524 0.945 -19.831 1.00 68.44 212 PHE A C 1
ATOM 1699 O O . PHE A 1 212 ? 14.643 0.513 -20.120 1.00 68.44 212 PHE A O 1
ATOM 1706 N N . ASP A 1 213 ? 12.599 0.135 -19.289 1.00 60.53 213 ASP A N 1
ATOM 1707 C CA . ASP A 1 213 ? 12.845 -1.303 -19.030 1.00 60.53 213 ASP A CA 1
ATOM 1708 C C . ASP A 1 213 ? 11.569 -2.181 -19.101 1.00 60.53 213 ASP A C 1
ATOM 1710 O O . ASP A 1 213 ? 10.749 -2.148 -18.182 1.00 60.53 213 ASP A O 1
ATOM 1714 N N . PRO A 1 214 ? 11.411 -3.039 -20.132 1.00 47.12 214 PRO A N 1
ATOM 1715 C CA . PRO A 1 214 ? 10.216 -3.876 -20.283 1.00 47.12 214 PRO A CA 1
ATOM 1716 C C . PRO A 1 214 ? 10.027 -5.048 -19.292 1.00 47.12 214 PRO A C 1
ATOM 1718 O O . PRO A 1 214 ? 9.008 -5.732 -19.397 1.00 47.12 214 PRO A O 1
ATOM 1721 N N . SER A 1 215 ? 10.954 -5.370 -18.366 1.00 49.12 215 SER A N 1
ATOM 1722 C CA . SER A 1 215 ? 10.749 -6.539 -17.471 1.00 49.12 215 SER A CA 1
ATOM 1723 C C . SER A 1 215 ? 9.858 -6.246 -16.270 1.00 49.12 215 SER A C 1
ATOM 1725 O O . SER A 1 215 ? 10.140 -5.328 -15.503 1.00 49.12 215 SER A O 1
ATOM 1727 N N . TYR A 1 216 ? 8.936 -7.162 -15.982 1.00 54.41 216 TYR A N 1
ATOM 1728 C CA . TYR A 1 216 ? 8.108 -7.145 -14.772 1.00 54.41 216 TYR A CA 1
ATOM 1729 C C . TYR A 1 216 ? 8.256 -8.412 -13.891 1.00 54.41 216 TYR A C 1
ATOM 1731 O O . TYR A 1 216 ? 7.476 -8.603 -12.960 1.00 54.41 216 TYR A O 1
ATOM 1739 N N . ILE A 1 217 ? 9.262 -9.269 -14.145 1.00 54.94 217 ILE A N 1
ATOM 1740 C CA . ILE A 1 217 ? 9.584 -10.493 -13.369 1.00 54.94 217 ILE A CA 1
ATOM 1741 C C . ILE A 1 217 ? 11.105 -10.594 -13.143 1.00 54.94 217 ILE A C 1
ATOM 1743 O O . ILE A 1 217 ? 11.884 -10.305 -14.053 1.00 54.94 217 ILE A O 1
ATOM 1747 N N . ARG A 1 218 ? 11.539 -11.056 -11.959 1.00 57.09 218 ARG A N 1
ATOM 1748 C CA . ARG A 1 218 ? 12.946 -11.339 -11.603 1.00 57.09 218 ARG A CA 1
ATOM 1749 C C . ARG A 1 218 ? 13.165 -12.779 -11.116 1.00 57.09 218 ARG A C 1
ATOM 1751 O O . ARG A 1 218 ? 12.270 -13.402 -10.554 1.00 57.09 218 ARG A O 1
ATOM 1758 N N . VAL A 1 219 ? 14.377 -13.312 -11.282 1.00 55.47 219 VAL A N 1
ATOM 1759 C CA . VAL A 1 219 ? 14.728 -14.681 -10.849 1.00 55.47 219 VAL A CA 1
ATOM 1760 C C . VAL A 1 219 ? 15.059 -14.721 -9.353 1.00 55.47 219 VAL A C 1
ATOM 1762 O O . VAL A 1 219 ? 15.863 -13.923 -8.878 1.00 55.47 219 VAL A O 1
ATOM 1765 N N . CYS A 1 220 ? 14.492 -15.688 -8.623 1.00 61.00 220 CYS A N 1
ATOM 1766 C CA . CYS A 1 220 ? 14.723 -15.880 -7.188 1.00 61.00 220 CYS A CA 1
ATOM 1767 C C . CYS A 1 220 ? 15.588 -17.114 -6.898 1.00 61.00 220 CYS A C 1
ATOM 1769 O O . CYS A 1 220 ? 15.280 -18.226 -7.333 1.00 61.00 220 CYS A O 1
ATOM 1771 N N . GLY A 1 221 ? 16.671 -16.932 -6.139 1.00 67.69 221 GLY A N 1
ATOM 1772 C CA . GLY A 1 221 ? 17.590 -18.012 -5.784 1.00 67.69 221 GLY A CA 1
ATOM 1773 C C . GLY A 1 221 ? 17.064 -18.868 -4.632 1.00 67.69 221 GLY A C 1
ATOM 1774 O O . GLY A 1 221 ? 16.951 -18.378 -3.518 1.00 67.69 221 GLY A O 1
ATOM 1775 N N . ARG A 1 222 ? 16.836 -20.170 -4.856 1.00 64.56 222 ARG A N 1
ATOM 1776 C CA . ARG A 1 222 ? 16.301 -21.114 -3.840 1.00 64.56 222 ARG A CA 1
ATOM 1777 C C . ARG A 1 222 ? 17.104 -21.235 -2.533 1.00 64.56 222 ARG A C 1
ATOM 1779 O O . ARG A 1 222 ? 16.611 -21.830 -1.584 1.00 64.56 222 ARG A O 1
ATOM 1786 N N . LYS A 1 223 ? 18.346 -20.738 -2.499 1.00 70.38 223 LYS A N 1
ATOM 1787 C CA . LYS A 1 223 ? 19.234 -20.721 -1.317 1.00 70.38 223 LYS A CA 1
ATOM 1788 C C . LYS A 1 223 ? 19.630 -19.298 -0.902 1.00 70.38 223 LYS A C 1
ATOM 1790 O O . LYS A 1 223 ? 20.691 -19.094 -0.315 1.00 70.38 223 LYS A O 1
ATOM 1795 N N . ASP A 1 224 ? 18.820 -18.317 -1.284 1.00 72.06 224 ASP A N 1
ATOM 1796 C CA . ASP A 1 224 ? 18.889 -16.946 -0.790 1.00 72.06 224 ASP A CA 1
ATOM 1797 C C . ASP A 1 224 ? 18.161 -16.864 0.563 1.00 72.06 224 ASP A C 1
ATOM 1799 O O . ASP A 1 224 ? 17.097 -17.457 0.726 1.00 72.06 224 ASP A O 1
ATOM 1803 N N . ALA A 1 225 ? 18.709 -16.125 1.529 1.00 75.88 225 ALA A N 1
ATOM 1804 C CA . ALA A 1 225 ? 18.016 -15.868 2.795 1.00 75.88 225 ALA A CA 1
ATOM 1805 C C . ALA A 1 225 ? 16.780 -14.966 2.600 1.00 75.88 225 ALA A C 1
ATOM 1807 O O . ALA A 1 225 ? 15.875 -14.975 3.426 1.00 75.88 225 ALA A O 1
ATOM 1808 N N . ASN A 1 226 ? 16.728 -14.229 1.486 1.00 77.88 226 ASN A N 1
ATOM 1809 C CA . ASN A 1 226 ? 15.606 -13.395 1.065 1.00 77.88 226 ASN A CA 1
ATOM 1810 C C . ASN A 1 226 ? 14.699 -14.089 0.028 1.00 77.88 226 ASN A C 1
ATOM 1812 O O . ASN A 1 226 ? 14.042 -13.406 -0.758 1.00 77.88 226 ASN A O 1
ATOM 1816 N N . TYR A 1 227 ? 14.658 -15.427 -0.031 1.00 74.19 227 TYR A N 1
ATOM 1817 C CA . TYR A 1 227 ? 13.868 -16.137 -1.048 1.00 74.19 227 TYR A CA 1
ATOM 1818 C C . TYR A 1 227 ? 12.366 -15.788 -0.979 1.00 74.19 227 TYR A C 1
ATOM 1820 O O . TYR A 1 227 ? 11.800 -15.407 -2.004 1.00 74.19 227 TYR A O 1
ATOM 1828 N N . ASP A 1 228 ? 11.765 -15.768 0.218 1.00 81.31 228 ASP A N 1
ATOM 1829 C CA . ASP A 1 228 ? 10.363 -15.356 0.438 1.00 81.31 228 ASP A CA 1
ATOM 1830 C C . ASP A 1 228 ? 10.103 -13.910 -0.031 1.00 81.31 228 ASP A C 1
ATOM 1832 O O . ASP A 1 228 ? 9.208 -13.659 -0.841 1.00 81.31 228 ASP A O 1
ATOM 1836 N N . GLN A 1 229 ? 10.955 -12.964 0.384 1.00 78.75 229 GLN A N 1
ATOM 1837 C CA . GLN A 1 229 ? 10.927 -11.559 -0.053 1.00 78.75 229 GLN A CA 1
ATOM 1838 C C . GLN A 1 229 ? 11.071 -11.425 -1.582 1.00 78.75 229 GLN A C 1
ATOM 1840 O O . GLN A 1 229 ? 10.457 -10.561 -2.212 1.00 78.75 229 GLN A O 1
ATOM 1845 N N . CYS A 1 230 ? 11.857 -12.300 -2.213 1.00 74.69 230 CYS A N 1
ATOM 1846 C CA . CYS A 1 230 ? 12.018 -12.308 -3.658 1.00 74.69 230 CYS A CA 1
ATOM 1847 C C . CYS A 1 230 ? 10.741 -12.736 -4.391 1.00 74.69 230 CYS A C 1
ATOM 1849 O O . CYS A 1 230 ? 10.372 -12.098 -5.381 1.00 74.69 230 CYS A O 1
ATOM 1851 N N . ILE A 1 231 ? 10.049 -13.761 -3.888 1.00 75.75 231 ILE A N 1
ATOM 1852 C CA . ILE A 1 231 ? 8.737 -14.178 -4.398 1.00 75.75 231 ILE A CA 1
ATOM 1853 C C . ILE A 1 231 ? 7.686 -13.080 -4.148 1.00 75.75 231 ILE A C 1
ATOM 1855 O O . ILE A 1 231 ? 6.877 -12.810 -5.033 1.00 75.75 231 ILE A O 1
ATOM 1859 N N . MET A 1 232 ? 7.744 -12.380 -3.009 1.00 80.31 232 MET A N 1
ATOM 1860 C CA . MET A 1 232 ? 6.806 -11.303 -2.663 1.00 80.31 232 MET A CA 1
ATOM 1861 C C . MET A 1 232 ? 6.883 -10.112 -3.623 1.00 80.31 232 MET A C 1
ATOM 1863 O O . MET A 1 232 ? 5.860 -9.649 -4.124 1.00 80.31 232 MET A O 1
ATOM 1867 N N . GLU A 1 233 ? 8.090 -9.632 -3.928 1.00 67.81 233 GLU A N 1
ATOM 1868 C CA . GLU A 1 233 ? 8.269 -8.545 -4.897 1.00 67.81 233 GLU A CA 1
ATOM 1869 C C . GLU A 1 233 ? 7.860 -8.959 -6.318 1.00 67.81 233 GLU A C 1
ATOM 1871 O O . GLU A 1 233 ? 7.285 -8.136 -7.024 1.00 67.81 233 GLU A O 1
ATOM 1876 N N . ASN A 1 234 ? 8.065 -10.224 -6.712 1.00 67.50 234 ASN A N 1
ATOM 1877 C CA . ASN A 1 234 ? 7.547 -10.751 -7.982 1.00 67.50 234 ASN A CA 1
ATOM 1878 C C . ASN A 1 234 ? 6.013 -10.746 -8.030 1.00 67.50 234 ASN A C 1
ATOM 1880 O O . ASN A 1 234 ? 5.441 -10.256 -8.997 1.00 67.50 234 ASN A O 1
ATOM 1884 N N . LEU A 1 235 ? 5.336 -11.258 -6.995 1.00 73.06 235 LEU A N 1
ATOM 1885 C CA . LEU A 1 235 ? 3.867 -11.266 -6.927 1.00 73.06 235 LEU A CA 1
ATOM 1886 C C . LEU A 1 235 ? 3.281 -9.845 -6.960 1.00 73.06 235 LEU A C 1
ATOM 1888 O O . LEU A 1 235 ? 2.213 -9.626 -7.529 1.00 73.06 235 LEU A O 1
ATOM 1892 N N . ASN A 1 236 ? 4.002 -8.866 -6.410 1.00 71.00 236 ASN A N 1
ATOM 1893 C CA . ASN A 1 236 ? 3.630 -7.459 -6.508 1.00 71.00 236 ASN A CA 1
ATOM 1894 C C . ASN A 1 236 ? 3.896 -6.865 -7.905 1.00 71.00 236 ASN A C 1
ATOM 1896 O O . ASN A 1 236 ? 3.046 -6.127 -8.397 1.00 71.00 236 ASN A O 1
ATOM 1900 N N . SER A 1 237 ? 5.009 -7.196 -8.574 1.00 65.00 237 SER A N 1
ATOM 1901 C CA . SER A 1 237 ? 5.330 -6.654 -9.906 1.00 65.00 237 SER A CA 1
ATOM 1902 C C . SER A 1 237 ? 4.501 -7.260 -11.043 1.00 65.00 237 SER A C 1
ATOM 1904 O O . SER A 1 237 ? 4.250 -6.580 -12.035 1.00 65.00 237 SER A O 1
ATOM 1906 N N . VAL A 1 238 ? 4.022 -8.503 -10.906 1.00 67.00 238 VAL A N 1
ATOM 1907 C CA . VAL A 1 238 ? 3.122 -9.135 -11.893 1.00 67.00 238 VAL A CA 1
ATOM 1908 C C . VAL A 1 238 ? 1.650 -8.764 -11.719 1.00 67.00 238 VAL A C 1
ATOM 1910 O O . VAL A 1 238 ? 0.848 -9.109 -12.581 1.00 67.00 238 VAL A O 1
ATOM 1913 N N . ARG A 1 239 ? 1.267 -8.086 -10.630 1.00 75.81 239 ARG A N 1
ATOM 1914 C CA . ARG A 1 239 ? -0.138 -7.886 -10.235 1.00 75.81 239 ARG A CA 1
ATOM 1915 C C . ARG A 1 239 ? -0.999 -7.273 -11.344 1.00 75.81 239 ARG A C 1
ATOM 1917 O O . ARG A 1 239 ? -1.939 -7.912 -11.799 1.00 75.81 239 ARG A O 1
ATOM 1924 N N . GLU A 1 240 ? -0.634 -6.083 -11.826 1.00 71.06 240 GLU A N 1
ATOM 1925 C CA . GLU A 1 240 ? -1.339 -5.373 -12.914 1.00 71.06 240 GLU A CA 1
ATOM 1926 C C . GLU A 1 240 ? -1.447 -6.235 -14.189 1.00 71.06 240 GLU A C 1
ATOM 1928 O O . GLU A 1 240 ? -2.453 -6.198 -14.897 1.00 71.06 240 GLU A O 1
ATOM 1933 N N . LYS A 1 241 ? -0.431 -7.068 -14.444 1.00 67.25 241 LYS A N 1
ATOM 1934 C CA . LYS A 1 241 ? -0.356 -7.984 -15.587 1.00 67.25 241 LYS A CA 1
ATOM 1935 C C . LYS A 1 241 ? -1.221 -9.238 -15.427 1.00 67.25 241 LYS A C 1
ATOM 1937 O O . LYS A 1 241 ? -1.801 -9.681 -16.405 1.00 67.25 241 LYS A O 1
ATOM 1942 N N . LEU A 1 242 ? -1.388 -9.795 -14.226 1.00 70.81 242 LEU A N 1
ATOM 1943 C CA . LEU A 1 242 ? -2.388 -10.851 -13.992 1.00 70.81 242 LEU A CA 1
ATOM 1944 C C . LEU A 1 242 ? -3.812 -10.291 -14.151 1.00 70.81 242 LEU A C 1
ATOM 1946 O O . LEU A 1 242 ? -4.670 -10.922 -14.762 1.00 70.81 242 LEU A O 1
ATOM 1950 N N . CYS A 1 243 ? -4.032 -9.068 -13.670 1.00 79.31 243 CYS A N 1
ATOM 1951 C CA . CYS A 1 243 ? -5.305 -8.346 -13.732 1.00 79.31 243 CYS A CA 1
ATOM 1952 C C . CYS A 1 243 ? -5.733 -7.892 -15.132 1.00 79.31 243 CYS A C 1
ATOM 1954 O O . CYS A 1 243 ? -6.897 -7.569 -15.335 1.00 79.31 243 CYS A O 1
ATOM 1956 N N . THR A 1 244 ? -4.807 -7.850 -16.090 1.00 72.81 244 THR A N 1
ATOM 1957 C CA . THR A 1 244 ? -5.089 -7.562 -17.508 1.00 72.81 244 THR A CA 1
ATOM 1958 C C . THR A 1 244 ? -4.902 -8.786 -18.411 1.00 72.81 244 THR A C 1
ATOM 1960 O O . THR A 1 244 ? -5.286 -8.753 -19.579 1.00 72.81 244 THR A O 1
ATOM 1963 N N . GLY A 1 245 ? -4.372 -9.884 -17.863 1.00 67.06 245 GLY A N 1
ATOM 1964 C CA . GLY A 1 245 ? -3.934 -11.067 -18.596 1.00 67.06 245 GLY A CA 1
ATOM 1965 C C . GLY A 1 245 ? -2.502 -10.943 -19.129 1.00 67.06 245 GLY A C 1
ATOM 1966 O O . GLY A 1 245 ? -1.999 -9.857 -19.421 1.00 67.06 245 GLY A O 1
ATOM 1967 N N . MET A 1 246 ? -1.848 -12.093 -19.298 1.00 59.84 246 MET A N 1
ATOM 1968 C CA . MET A 1 246 ? -0.557 -12.215 -19.979 1.00 59.84 246 MET A CA 1
ATOM 1969 C C . MET A 1 246 ? -0.705 -13.163 -21.181 1.00 59.84 246 MET A C 1
ATOM 1971 O O . MET A 1 246 ? -0.474 -14.372 -21.041 1.00 59.84 246 MET A O 1
ATOM 1975 N N . PRO A 1 247 ? -1.105 -12.659 -22.365 1.00 57.09 247 PRO A N 1
ATOM 1976 C CA . PRO A 1 247 ? -1.187 -13.459 -23.586 1.00 57.09 247 PRO A CA 1
ATOM 1977 C C . PRO A 1 247 ? 0.127 -14.178 -23.925 1.00 57.09 247 PRO A C 1
ATOM 1979 O O . PRO A 1 247 ? 0.095 -15.299 -24.423 1.00 57.09 247 PRO A O 1
ATOM 1982 N N . GLU A 1 248 ? 1.277 -13.588 -23.578 1.00 50.06 248 GLU A N 1
ATOM 1983 C CA . GLU A 1 248 ? 2.616 -14.166 -23.761 1.00 50.06 248 GLU A CA 1
ATOM 1984 C C . GLU A 1 248 ? 2.867 -15.451 -22.945 1.00 50.06 248 GLU A C 1
ATOM 1986 O O . GLU A 1 248 ? 3.784 -16.209 -23.257 1.00 50.06 248 GLU A O 1
ATOM 1991 N N . PHE A 1 249 ? 2.028 -15.727 -21.942 1.00 54.75 249 PHE A N 1
ATOM 1992 C CA . PHE A 1 249 ? 2.007 -16.975 -21.175 1.00 54.75 249 PHE A CA 1
ATOM 1993 C C . PHE A 1 249 ? 0.681 -17.743 -21.328 1.00 54.75 249 PHE A C 1
ATOM 1995 O O . PHE A 1 249 ? 0.453 -18.698 -20.597 1.00 54.75 249 PHE A O 1
ATOM 2002 N N . ASN A 1 250 ? -0.220 -17.352 -22.239 1.00 62.62 250 ASN A N 1
ATOM 2003 C CA . ASN A 1 250 ? -1.591 -17.884 -22.308 1.00 62.62 250 ASN A CA 1
ATOM 2004 C C . ASN A 1 250 ? -2.340 -17.788 -20.954 1.00 62.62 250 ASN A C 1
ATOM 2006 O O . ASN A 1 250 ? -3.026 -18.716 -20.524 1.00 62.62 250 ASN A O 1
ATOM 2010 N N . ILE A 1 251 ? -2.171 -16.668 -20.245 1.00 70.38 251 ILE A N 1
ATOM 2011 C CA . ILE A 1 251 ? -2.864 -16.376 -18.984 1.00 70.38 251 ILE A CA 1
ATOM 2012 C C . ILE A 1 251 ? -3.983 -15.368 -19.283 1.00 70.38 251 ILE A C 1
ATOM 2014 O O . ILE A 1 251 ? -3.672 -14.237 -19.667 1.00 70.38 251 ILE A O 1
ATOM 2018 N N . PRO A 1 252 ? -5.271 -15.731 -19.130 1.00 72.38 252 PRO A N 1
ATOM 2019 C CA . PRO A 1 252 ? -6.371 -14.778 -19.264 1.00 72.38 252 PRO A CA 1
ATOM 2020 C C . PRO A 1 252 ? -6.362 -13.763 -18.110 1.00 72.38 252 PRO A C 1
ATOM 2022 O O . PRO A 1 252 ? -5.669 -13.956 -17.111 1.00 72.38 252 PRO A O 1
ATOM 2025 N N . SER A 1 253 ? -7.159 -12.695 -18.222 1.00 82.44 253 SER A N 1
ATOM 2026 C CA . SER A 1 253 ? -7.413 -11.811 -17.077 1.00 82.44 253 SER A CA 1
ATOM 2027 C C . SER A 1 253 ? -7.965 -12.607 -15.891 1.00 82.44 253 SER A C 1
ATOM 2029 O O . SER A 1 253 ? -8.875 -13.420 -16.066 1.00 82.44 253 SER A O 1
ATOM 2031 N N . VAL A 1 254 ? -7.448 -12.346 -14.687 1.00 84.88 254 VAL A N 1
ATOM 2032 C CA . VAL A 1 254 ? -7.972 -12.934 -13.440 1.00 84.88 254 VAL A CA 1
ATOM 2033 C C . VAL A 1 254 ? -9.162 -12.162 -12.851 1.00 84.88 254 VAL A C 1
ATOM 2035 O O . VAL A 1 254 ? -9.755 -12.624 -11.880 1.00 84.88 254 VAL A O 1
ATOM 2038 N N . GLU A 1 255 ? -9.527 -11.007 -13.422 1.00 87.00 255 GLU A N 1
ATOM 2039 C CA . GLU A 1 255 ? -10.700 -10.224 -13.013 1.00 87.00 255 GLU A CA 1
ATOM 2040 C C . GLU A 1 255 ? -11.583 -9.850 -14.232 1.00 87.00 255 GLU A C 1
ATOM 2042 O O . GLU A 1 255 ? -11.048 -9.408 -15.256 1.00 87.00 255 GLU A O 1
ATOM 2047 N N . PRO A 1 256 ? -12.924 -10.002 -14.163 1.00 91.62 256 PRO A N 1
ATOM 2048 C CA . PRO A 1 256 ? -13.700 -10.581 -13.062 1.00 91.62 256 PRO A CA 1
ATOM 2049 C C . PRO A 1 256 ? -13.520 -12.100 -12.936 1.00 91.62 256 PRO A C 1
ATOM 2051 O O . PRO A 1 256 ? -13.474 -12.809 -13.940 1.00 91.62 256 PRO A O 1
ATOM 2054 N N . ILE A 1 257 ? -13.525 -12.618 -11.703 1.00 92.31 257 ILE A N 1
ATOM 2055 C CA . ILE A 1 257 ? -13.737 -14.058 -11.490 1.00 92.31 257 ILE A CA 1
ATOM 2056 C C . ILE A 1 257 ? -15.200 -14.357 -11.818 1.00 92.31 257 ILE A C 1
ATOM 2058 O O . ILE A 1 257 ? -16.097 -13.694 -11.296 1.00 92.31 257 ILE A O 1
ATOM 2062 N N . VAL A 1 258 ? -15.439 -15.351 -12.674 1.00 92.44 258 VAL A N 1
ATOM 2063 C CA . VAL A 1 258 ? -16.783 -15.804 -13.058 1.00 92.44 258 VAL A CA 1
ATOM 2064 C C . VAL A 1 258 ? -17.072 -17.159 -12.414 1.00 92.44 258 VAL A C 1
ATOM 2066 O O . VAL A 1 258 ? -16.250 -18.075 -12.497 1.00 92.44 258 VAL A O 1
ATOM 2069 N N . ILE A 1 259 ? -18.235 -17.277 -11.768 1.00 94.25 259 ILE A N 1
ATOM 2070 C CA . ILE A 1 259 ? -18.752 -18.521 -11.187 1.00 94.25 259 ILE A CA 1
ATOM 2071 C C . ILE A 1 259 ? -20.192 -18.729 -11.668 1.00 94.25 259 ILE A C 1
ATOM 2073 O O . ILE A 1 259 ? -21.107 -18.002 -11.269 1.00 94.25 259 ILE A O 1
ATOM 2077 N N . ASP A 1 260 ? -20.381 -19.732 -12.525 1.00 94.06 260 ASP A N 1
ATOM 2078 C CA . ASP A 1 260 ? -21.620 -19.957 -13.282 1.00 94.06 260 ASP A CA 1
ATOM 2079 C C . ASP A 1 260 ? -22.821 -20.280 -12.381 1.00 94.06 260 ASP A C 1
ATOM 2081 O O . ASP A 1 260 ? -23.930 -19.802 -12.626 1.00 94.06 260 ASP A O 1
ATOM 2085 N N . LYS A 1 261 ? -22.603 -21.063 -11.313 1.00 95.12 261 LYS A N 1
ATOM 2086 C CA . LYS A 1 261 ? -23.605 -21.354 -10.279 1.00 95.12 261 LYS A CA 1
ATOM 2087 C C . LYS A 1 261 ? -22.955 -21.607 -8.914 1.00 95.12 261 LYS A C 1
ATOM 2089 O O . LYS A 1 261 ? -22.004 -22.373 -8.817 1.00 95.12 261 LYS A O 1
ATOM 2094 N N . ILE A 1 262 ? -23.537 -21.044 -7.856 1.00 95.06 262 ILE A N 1
ATOM 2095 C CA . ILE A 1 262 ? -23.283 -21.401 -6.452 1.00 95.06 262 ILE A CA 1
ATOM 2096 C C . ILE A 1 262 ? -24.603 -21.919 -5.876 1.00 95.06 262 ILE A C 1
ATOM 2098 O O . ILE A 1 262 ? -25.609 -21.214 -5.929 1.00 95.06 262 ILE A O 1
ATOM 2102 N N . VAL A 1 263 ? -24.634 -23.140 -5.340 1.00 94.62 263 VAL A N 1
ATOM 2103 C CA . VAL A 1 263 ? -25.809 -23.665 -4.624 1.00 94.62 263 VAL A CA 1
ATOM 2104 C C . VAL A 1 263 ? -25.634 -23.380 -3.138 1.00 94.62 263 VAL A C 1
ATOM 2106 O O . VAL A 1 263 ? -24.691 -23.869 -2.527 1.00 94.62 263 VAL A O 1
ATOM 2109 N N . VAL A 1 264 ? -26.541 -22.584 -2.573 1.00 92.81 264 VAL A N 1
ATOM 2110 C CA . VAL A 1 264 ? -26.552 -22.237 -1.146 1.00 92.81 264 VAL A CA 1
ATOM 2111 C C . VAL A 1 264 ? -27.513 -23.172 -0.411 1.00 92.81 264 VAL A C 1
ATOM 2113 O O . VAL A 1 264 ? -27.117 -23.865 0.523 1.00 92.81 264 VAL A O 1
ATOM 2116 N N . TYR A 1 265 ? -28.746 -23.276 -0.914 1.00 90.88 265 TYR A N 1
ATOM 2117 C CA . TYR A 1 265 ? -29.750 -24.233 -0.455 1.00 90.88 265 TYR A CA 1
ATOM 2118 C C . TYR A 1 265 ? -30.317 -25.027 -1.629 1.00 90.88 265 TYR A C 1
ATOM 2120 O O . TYR A 1 265 ? -30.645 -24.457 -2.670 1.00 90.88 265 TYR A O 1
ATOM 2128 N N . ASP A 1 266 ? -30.472 -26.335 -1.440 1.00 90.56 266 ASP A N 1
ATOM 2129 C CA . ASP A 1 266 ? -31.255 -27.205 -2.318 1.00 90.56 266 ASP A CA 1
ATOM 2130 C C . ASP A 1 266 ? -31.941 -28.272 -1.455 1.00 90.56 266 ASP A C 1
ATOM 2132 O O . ASP A 1 266 ? -31.374 -29.315 -1.131 1.00 90.56 266 ASP A O 1
ATOM 2136 N N . THR A 1 267 ? -33.134 -27.935 -0.969 1.00 87.81 267 THR A N 1
ATOM 2137 C CA . THR A 1 267 ? -33.976 -28.789 -0.122 1.00 87.81 267 THR A CA 1
ATOM 2138 C C . THR A 1 267 ? -35.418 -28.763 -0.632 1.00 87.81 267 THR A C 1
ATOM 2140 O O . THR A 1 267 ? -35.783 -27.930 -1.470 1.00 87.81 267 THR A O 1
ATOM 2143 N N . ASP A 1 268 ? -36.267 -29.652 -0.115 1.00 83.50 268 ASP A N 1
ATOM 2144 C CA . ASP A 1 268 ? -37.682 -29.702 -0.504 1.00 83.50 268 ASP A CA 1
ATOM 2145 C C . ASP A 1 268 ? -38.432 -28.399 -0.176 1.00 83.50 268 ASP A C 1
ATOM 2147 O O . ASP A 1 268 ? -39.265 -27.963 -0.966 1.00 83.50 268 ASP A O 1
ATOM 2151 N N . ASN A 1 269 ? -38.083 -27.743 0.940 1.00 84.62 269 ASN A N 1
ATOM 2152 C CA . ASN A 1 269 ? -38.778 -26.551 1.444 1.00 84.62 269 ASN A CA 1
ATOM 2153 C C . ASN A 1 269 ? -38.068 -25.223 1.128 1.00 84.62 269 ASN A C 1
ATOM 2155 O O . ASN A 1 269 ? -38.696 -24.171 1.202 1.00 84.62 269 ASN A O 1
ATOM 2159 N N . LEU A 1 270 ? -36.767 -25.243 0.822 1.00 86.44 270 LEU A N 1
ATOM 2160 C CA . LEU A 1 270 ? -35.958 -24.050 0.557 1.00 86.44 270 LEU A CA 1
ATOM 2161 C C . LEU A 1 270 ? -34.878 -24.346 -0.487 1.00 86.44 270 LEU A C 1
ATOM 2163 O O . LEU A 1 270 ? -34.031 -25.225 -0.295 1.00 86.44 270 LEU A O 1
ATOM 2167 N N . LYS A 1 271 ? -34.872 -23.552 -1.554 1.00 91.12 271 LYS A N 1
ATOM 2168 C CA . LYS A 1 271 ? -33.849 -23.523 -2.594 1.00 91.12 271 LYS A CA 1
ATOM 2169 C C . LYS A 1 271 ? -33.341 -22.096 -2.776 1.00 91.12 271 LYS A C 1
ATOM 2171 O O . LYS A 1 271 ? -34.117 -21.146 -2.841 1.00 91.12 271 LYS A O 1
ATOM 2176 N N . LEU A 1 272 ? -32.025 -21.955 -2.863 1.00 91.69 272 LEU A N 1
ATOM 2177 C CA . LEU A 1 272 ? -31.338 -20.703 -3.152 1.00 91.69 272 LEU A CA 1
ATOM 2178 C C . LEU A 1 272 ? -30.060 -21.027 -3.919 1.00 91.69 272 LEU A C 1
ATOM 2180 O O . LEU A 1 272 ? -29.175 -21.722 -3.413 1.00 91.69 272 LEU A O 1
ATOM 2184 N N . SER A 1 273 ? -29.936 -20.490 -5.126 1.00 94.62 273 SER A N 1
ATOM 2185 C CA . SER A 1 273 ? -28.673 -20.501 -5.857 1.00 94.62 273 SER A CA 1
ATOM 2186 C C . SER A 1 273 ? -28.356 -19.142 -6.458 1.00 94.62 273 SER A C 1
ATOM 2188 O O . SER A 1 273 ? -29.250 -18.406 -6.863 1.00 94.62 273 SER A O 1
ATOM 2190 N N . LEU A 1 274 ? -27.068 -18.826 -6.503 1.00 95.31 274 LEU A N 1
ATOM 2191 C CA . LEU A 1 274 ? -26.517 -17.677 -7.207 1.00 95.31 274 LEU A CA 1
ATOM 2192 C C . LEU A 1 274 ? -26.032 -18.149 -8.584 1.00 95.31 274 LEU A C 1
ATOM 2194 O O . LEU A 1 274 ? -25.599 -19.296 -8.719 1.00 95.31 274 LEU A O 1
ATOM 2198 N N . ARG A 1 275 ? -26.113 -17.300 -9.606 1.00 94.81 275 ARG A N 1
ATOM 2199 C CA . ARG A 1 275 ? -25.797 -17.607 -11.010 1.00 94.81 275 ARG A CA 1
ATOM 2200 C C . ARG A 1 275 ? -25.060 -16.451 -11.672 1.00 94.81 275 ARG A C 1
ATOM 2202 O O . ARG A 1 275 ? -25.256 -15.295 -11.299 1.00 94.81 275 ARG A O 1
ATOM 2209 N N . ASP A 1 276 ? -24.228 -16.773 -12.661 1.00 94.94 276 ASP A N 1
ATOM 2210 C CA . ASP A 1 276 ? -23.487 -15.793 -13.472 1.00 94.94 276 ASP A CA 1
ATOM 2211 C C . ASP A 1 276 ? -22.672 -14.800 -12.616 1.00 94.94 276 ASP A C 1
ATOM 2213 O O . ASP A 1 276 ? -22.542 -13.614 -12.937 1.00 94.94 276 ASP A O 1
ATOM 2217 N N . SER A 1 277 ? -22.146 -15.286 -11.487 1.00 96.06 277 SER A N 1
ATOM 2218 C CA . SER A 1 277 ? -21.575 -14.462 -10.422 1.00 96.06 277 SER A CA 1
ATOM 2219 C C . SER A 1 277 ? -20.225 -13.898 -10.856 1.00 96.06 277 SER A C 1
ATOM 2221 O O . SER A 1 277 ? -19.256 -14.642 -10.999 1.00 96.06 277 SER A O 1
ATOM 2223 N N . LYS A 1 278 ? -20.161 -12.580 -11.058 1.00 96.62 278 LYS A N 1
ATOM 2224 C CA . LYS A 1 278 ? -18.976 -11.837 -11.511 1.00 96.62 278 LYS A CA 1
ATOM 2225 C C . LYS A 1 278 ? -18.380 -11.059 -10.347 1.00 96.62 278 LYS A C 1
ATOM 2227 O O . LYS A 1 278 ? -18.959 -10.062 -9.910 1.00 96.62 278 LYS A O 1
ATOM 2232 N N . ILE A 1 279 ? -17.235 -11.523 -9.853 1.00 95.25 279 ILE A N 1
ATOM 2233 C CA . ILE A 1 279 ? -16.531 -10.968 -8.693 1.00 95.25 279 ILE A CA 1
ATOM 2234 C C . ILE A 1 279 ? -15.422 -10.025 -9.166 1.00 95.25 279 ILE A C 1
ATOM 2236 O O . ILE A 1 279 ? -14.577 -10.400 -9.976 1.00 95.25 279 ILE A O 1
ATOM 2240 N N . THR A 1 280 ? -15.440 -8.805 -8.637 1.00 94.19 280 THR A N 1
ATOM 2241 C CA . THR A 1 280 ? -14.495 -7.708 -8.904 1.00 94.19 280 THR A CA 1
ATOM 2242 C C . THR A 1 280 ? -13.855 -7.220 -7.600 1.00 94.19 280 THR A C 1
ATOM 2244 O O . THR A 1 280 ? -14.408 -7.458 -6.524 1.00 94.19 280 THR A O 1
ATOM 2247 N N . GLY A 1 281 ? -12.690 -6.575 -7.679 1.00 88.19 281 GLY A N 1
ATOM 2248 C CA . GLY A 1 281 ? -11.857 -6.183 -6.534 1.00 88.19 281 GLY A CA 1
ATOM 2249 C C . GLY A 1 281 ? -10.831 -7.236 -6.089 1.00 88.19 281 GLY A C 1
ATOM 2250 O O . GLY A 1 281 ? -10.068 -6.994 -5.154 1.00 88.19 281 GLY A O 1
ATOM 2251 N N . VAL A 1 282 ? -10.750 -8.387 -6.769 1.00 88.12 282 VAL A N 1
ATOM 2252 C CA . VAL A 1 282 ? -9.752 -9.435 -6.470 1.00 88.12 282 VAL A CA 1
ATOM 2253 C C . VAL A 1 282 ? -8.326 -8.969 -6.772 1.00 88.12 282 VAL A C 1
ATOM 2255 O O . VAL A 1 282 ? -7.368 -9.471 -6.190 1.00 88.12 282 VAL A O 1
ATOM 2258 N N . CYS A 1 283 ? -8.179 -7.969 -7.640 1.00 84.81 283 CYS A N 1
ATOM 2259 C CA . CYS A 1 283 ? -6.909 -7.357 -8.001 1.00 84.81 283 CYS A CA 1
ATOM 2260 C C . CYS A 1 283 ? -6.309 -6.417 -6.944 1.00 84.81 283 CYS A C 1
ATOM 2262 O O . CYS A 1 283 ? -5.089 -6.229 -6.942 1.00 84.81 283 CYS A O 1
ATOM 2264 N N . ASP A 1 284 ? -7.094 -5.888 -5.997 1.00 84.31 284 ASP A N 1
ATOM 2265 C CA . ASP A 1 284 ? -6.564 -5.130 -4.850 1.00 84.31 284 ASP A CA 1
ATOM 2266 C C . ASP A 1 284 ? -6.214 -6.046 -3.660 1.00 84.31 284 ASP A C 1
ATOM 2268 O O . ASP A 1 284 ? -6.577 -5.810 -2.503 1.00 84.31 284 ASP A O 1
ATOM 2272 N N . PHE A 1 285 ? -5.503 -7.136 -3.955 1.00 85.75 285 PHE A N 1
ATOM 2273 C CA . PHE A 1 285 ? -5.025 -8.060 -2.937 1.00 85.75 285 PHE A CA 1
ATOM 2274 C C . PHE A 1 285 ? -3.776 -7.529 -2.219 1.00 85.75 285 PHE A C 1
ATOM 2276 O O . PHE A 1 285 ? -2.932 -6.840 -2.791 1.00 85.75 285 PHE A O 1
ATOM 2283 N N . VAL A 1 286 ? -3.602 -7.876 -0.952 1.00 85.12 286 VAL A N 1
ATOM 2284 C CA . VAL A 1 286 ? -2.394 -7.605 -0.167 1.00 85.12 286 VAL A CA 1
ATOM 2285 C C . VAL A 1 286 ? -1.836 -8.941 0.290 1.00 85.12 286 VAL A C 1
ATOM 2287 O O . VAL A 1 286 ? -2.523 -9.697 0.970 1.00 85.12 286 VAL A O 1
ATOM 2290 N N . VAL A 1 287 ? -0.593 -9.243 -0.083 1.00 84.25 287 VAL A N 1
ATOM 2291 C CA . VAL A 1 287 ? 0.118 -10.399 0.471 1.00 84.25 287 VAL A CA 1
ATOM 2292 C C . VAL A 1 287 ? 0.587 -10.014 1.872 1.00 84.25 287 VAL A C 1
ATOM 2294 O O . VAL A 1 287 ? 1.430 -9.132 2.018 1.00 84.25 287 VAL A O 1
ATOM 2297 N N . ASN A 1 288 ? 0.014 -10.642 2.897 1.00 87.25 288 ASN A N 1
ATOM 2298 C CA . ASN A 1 288 ? 0.331 -10.383 4.302 1.00 87.25 288 ASN A CA 1
ATOM 2299 C C . ASN A 1 288 ? 1.594 -11.137 4.736 1.00 87.25 288 ASN A C 1
ATOM 2301 O O . ASN A 1 288 ? 2.388 -10.629 5.524 1.00 87.25 288 ASN A O 1
ATOM 2305 N N . SER A 1 289 ? 1.759 -12.367 4.242 1.00 88.19 289 SER A N 1
ATOM 2306 C CA . SER A 1 289 ? 2.891 -13.238 4.550 1.00 88.19 289 SER A CA 1
ATOM 2307 C C . SER A 1 289 ? 3.233 -14.125 3.353 1.00 88.19 289 SER A C 1
ATOM 2309 O O . SER A 1 289 ? 2.361 -14.484 2.556 1.00 88.19 289 SER A O 1
ATOM 2311 N N . ILE A 1 290 ? 4.512 -14.485 3.245 1.00 86.88 290 ILE A N 1
ATOM 2312 C CA . ILE A 1 290 ? 5.010 -15.557 2.383 1.00 86.88 290 ILE A CA 1
ATOM 2313 C C . ILE A 1 290 ? 5.918 -16.434 3.236 1.00 86.88 290 ILE A C 1
ATOM 2315 O O . ILE A 1 290 ? 6.747 -15.908 3.976 1.00 86.88 290 ILE A O 1
ATOM 2319 N N . HIS A 1 291 ? 5.783 -17.751 3.107 1.00 89.75 291 HIS A N 1
ATOM 2320 C CA . HIS A 1 291 ? 6.754 -18.701 3.631 1.00 89.75 291 HIS A CA 1
ATOM 2321 C C . HIS A 1 291 ? 6.922 -19.897 2.689 1.00 89.75 291 HIS A C 1
ATOM 2323 O O . HIS A 1 291 ? 5.962 -20.624 2.412 1.00 89.75 291 HIS A O 1
ATOM 2329 N N . THR A 1 292 ? 8.142 -20.112 2.201 1.00 83.50 292 THR A N 1
ATOM 2330 C CA . THR A 1 292 ? 8.459 -21.150 1.215 1.00 83.50 292 THR A CA 1
ATOM 2331 C C . THR A 1 292 ? 9.505 -22.139 1.728 1.00 83.50 292 THR A C 1
ATOM 2333 O O . THR A 1 292 ? 10.560 -21.769 2.242 1.00 83.50 292 THR A O 1
ATOM 2336 N N . ASP A 1 293 ? 9.227 -23.430 1.547 1.00 85.00 293 ASP A N 1
ATOM 2337 C CA . ASP A 1 293 ? 10.195 -24.511 1.721 1.00 85.00 293 ASP A CA 1
ATOM 2338 C C . ASP A 1 293 ? 10.736 -24.881 0.333 1.00 85.00 293 ASP A C 1
ATOM 2340 O O . ASP A 1 293 ? 10.085 -25.573 -0.457 1.00 85.00 293 ASP A O 1
ATOM 2344 N N . SER A 1 294 ? 11.924 -24.367 0.007 1.00 74.50 294 SER A N 1
ATOM 2345 C CA . SER A 1 294 ? 12.530 -24.498 -1.323 1.00 74.50 294 SER A CA 1
ATOM 2346 C C . SER A 1 294 ? 13.138 -25.879 -1.612 1.00 74.50 294 SER A C 1
ATOM 2348 O O . SER A 1 294 ? 13.449 -26.162 -2.777 1.00 74.50 294 SER A O 1
ATOM 2350 N N . ASP A 1 295 ? 13.261 -26.740 -0.593 1.00 79.31 295 ASP A N 1
ATOM 2351 C CA . ASP A 1 295 ? 13.699 -28.135 -0.716 1.00 79.31 295 ASP A CA 1
ATOM 2352 C C . ASP A 1 295 ? 12.489 -29.086 -0.862 1.00 79.31 295 ASP A C 1
ATOM 2354 O O . ASP A 1 295 ? 12.536 -30.007 -1.680 1.00 79.31 295 ASP A O 1
ATOM 2358 N N . ARG A 1 296 ? 11.371 -28.839 -0.156 1.00 83.62 296 ARG A N 1
ATOM 2359 C CA . ARG A 1 296 ? 10.089 -29.562 -0.347 1.00 83.62 296 ARG A CA 1
ATOM 2360 C C . ARG A 1 296 ? 9.258 -29.052 -1.524 1.00 83.62 296 ARG A C 1
ATOM 2362 O O . ARG A 1 296 ? 8.335 -29.741 -1.945 1.00 83.62 296 ARG A O 1
ATOM 2369 N N . LEU A 1 297 ? 9.582 -27.868 -2.046 1.00 84.50 297 LEU A N 1
ATOM 2370 C CA . LEU A 1 297 ? 8.800 -27.123 -3.041 1.00 84.50 297 LEU A CA 1
ATOM 2371 C C . LEU A 1 297 ? 7.373 -26.781 -2.566 1.00 84.50 297 LEU A C 1
ATOM 2373 O O . LEU A 1 297 ? 6.438 -26.760 -3.369 1.00 84.50 297 LEU A O 1
ATOM 2377 N N . ASN A 1 298 ? 7.215 -26.509 -1.267 1.00 90.25 298 ASN A N 1
ATOM 2378 C CA . ASN A 1 298 ? 5.953 -26.059 -0.682 1.00 90.25 298 ASN A CA 1
ATOM 2379 C C . ASN A 1 298 ? 5.954 -24.529 -0.525 1.00 90.25 298 ASN A C 1
ATOM 2381 O O . ASN A 1 298 ? 6.944 -23.942 -0.088 1.00 90.25 298 ASN A O 1
ATOM 2385 N N . PHE A 1 299 ? 4.843 -23.888 -0.878 1.00 88.88 299 PHE A N 1
ATOM 2386 C CA . PHE A 1 299 ? 4.657 -22.441 -0.802 1.00 88.88 299 PHE A CA 1
ATOM 2387 C C . PHE A 1 299 ? 3.419 -22.127 0.041 1.00 88.88 299 PHE A C 1
ATOM 2389 O O . PHE A 1 299 ? 2.350 -22.693 -0.191 1.00 88.88 299 PHE A O 1
ATOM 2396 N N . ASN A 1 300 ? 3.562 -21.216 1.003 1.00 91.06 300 ASN A N 1
ATOM 2397 C CA . ASN A 1 300 ? 2.478 -20.707 1.838 1.00 91.06 300 ASN A CA 1
ATOM 2398 C C . ASN A 1 300 ? 2.357 -19.199 1.639 1.00 91.06 300 ASN A C 1
ATOM 2400 O O . ASN A 1 300 ? 3.358 -18.484 1.724 1.00 91.06 300 ASN A O 1
ATOM 2404 N N . PHE A 1 301 ? 1.138 -18.723 1.413 1.00 90.81 301 PHE A N 1
ATOM 2405 C CA . PHE A 1 301 ? 0.829 -17.307 1.252 1.00 90.81 301 PHE A CA 1
ATOM 2406 C C . PHE A 1 301 ? -0.419 -16.955 2.068 1.00 90.81 301 PHE A C 1
ATOM 2408 O O . PHE A 1 301 ? -1.450 -17.612 1.918 1.00 90.81 301 PHE A O 1
ATOM 2415 N N . ASP A 1 302 ? -0.353 -15.903 2.883 1.00 91.81 302 ASP A N 1
ATOM 2416 C CA . ASP A 1 302 ? -1.548 -15.264 3.442 1.00 91.81 302 ASP A CA 1
ATOM 2417 C C . ASP A 1 302 ? -1.889 -14.034 2.601 1.00 91.81 302 ASP A C 1
ATOM 2419 O O . ASP A 1 302 ? -1.048 -13.152 2.427 1.00 91.81 302 ASP A O 1
ATOM 2423 N N . VAL A 1 303 ? -3.128 -13.937 2.124 1.00 91.50 303 VAL A N 1
ATOM 2424 C CA . VAL A 1 303 ? -3.605 -12.858 1.250 1.00 91.50 303 VAL A CA 1
ATOM 2425 C C . VAL A 1 303 ? -4.873 -12.225 1.829 1.00 91.50 303 VAL A C 1
ATOM 2427 O O . VAL A 1 303 ? -5.750 -12.930 2.321 1.00 91.50 303 VAL A O 1
ATOM 2430 N N . THR A 1 304 ? -4.971 -10.897 1.775 1.00 92.94 304 THR A N 1
ATOM 2431 C CA . THR A 1 304 ? -6.173 -10.116 2.112 1.00 92.94 304 THR A CA 1
ATOM 2432 C C . THR A 1 304 ? -6.715 -9.453 0.854 1.00 92.94 304 THR A C 1
ATOM 2434 O O . THR A 1 304 ? -5.967 -8.762 0.169 1.00 92.94 304 THR A O 1
ATOM 2437 N N . PHE A 1 305 ? -8.006 -9.586 0.575 1.00 90.62 305 PHE A N 1
ATOM 2438 C CA . PHE A 1 305 ? -8.713 -8.784 -0.423 1.00 90.62 305 PHE A CA 1
ATOM 2439 C C . PHE A 1 305 ? -9.450 -7.657 0.302 1.00 90.62 305 PHE A C 1
ATOM 2441 O O . PHE A 1 305 ? -10.262 -7.929 1.188 1.00 90.62 305 PHE A O 1
ATOM 2448 N N . LYS A 1 306 ? -9.142 -6.389 -0.012 1.00 89.94 306 LYS A N 1
ATOM 2449 C CA . LYS A 1 306 ? -9.666 -5.259 0.779 1.00 89.94 306 LYS A CA 1
ATOM 2450 C C . LYS A 1 306 ? -11.180 -5.104 0.650 1.00 89.94 306 LYS A C 1
ATOM 2452 O O . LYS A 1 306 ? -11.855 -4.974 1.665 1.00 89.94 306 LYS A O 1
ATOM 2457 N N . HIS A 1 307 ? -11.678 -5.128 -0.584 1.00 93.19 307 HIS A N 1
ATOM 2458 C CA . HIS A 1 307 ? -13.083 -4.949 -0.933 1.00 93.19 307 HIS A CA 1
ATOM 2459 C C . HIS A 1 307 ? -13.406 -5.826 -2.145 1.00 93.19 307 HIS A C 1
ATOM 2461 O O . HIS A 1 307 ? -12.788 -5.674 -3.198 1.00 93.19 307 HIS A O 1
ATOM 2467 N N . LEU A 1 308 ? -14.354 -6.746 -1.995 1.00 93.88 308 LEU A N 1
ATOM 2468 C CA . LEU A 1 308 ? -14.846 -7.618 -3.058 1.00 93.88 308 LEU A CA 1
ATOM 2469 C C . LEU A 1 308 ? -16.293 -7.255 -3.390 1.00 93.88 308 LEU A C 1
ATOM 2471 O O . LEU A 1 308 ? -17.118 -7.111 -2.490 1.00 93.88 308 LEU A O 1
ATOM 2475 N N . VAL A 1 309 ? -16.607 -7.162 -4.683 1.00 96.56 309 VAL A N 1
ATOM 2476 C CA . VAL A 1 309 ? -17.956 -6.887 -5.199 1.00 96.56 309 VAL A CA 1
ATOM 2477 C C . VAL A 1 309 ? -18.348 -7.982 -6.182 1.00 96.56 309 VAL A C 1
ATOM 2479 O O . VAL A 1 309 ? -17.809 -8.049 -7.290 1.00 96.56 309 VAL A O 1
ATOM 2482 N N . ALA A 1 310 ? -19.308 -8.816 -5.794 1.00 96.44 310 ALA A N 1
ATOM 2483 C CA . ALA A 1 310 ? -19.914 -9.835 -6.638 1.00 96.44 310 ALA A CA 1
ATOM 2484 C C . ALA A 1 310 ? -21.266 -9.343 -7.173 1.00 96.44 310 ALA A C 1
ATOM 2486 O O . ALA A 1 310 ? -22.198 -9.100 -6.408 1.00 96.44 310 ALA A O 1
ATOM 2487 N N . ARG A 1 311 ? -21.393 -9.219 -8.497 1.00 96.75 311 ARG A N 1
ATOM 2488 C CA . ARG A 1 311 ? -22.687 -9.022 -9.172 1.00 96.75 311 ARG A CA 1
ATOM 2489 C C . ARG A 1 311 ? -23.191 -10.381 -9.632 1.00 96.75 311 ARG A C 1
ATOM 2491 O O . ARG A 1 311 ? -22.448 -11.101 -10.295 1.00 96.75 311 ARG A O 1
ATOM 2498 N N . THR A 1 312 ? -24.413 -10.745 -9.268 1.00 95.31 312 THR A N 1
ATOM 2499 C CA . THR A 1 312 ? -24.952 -12.095 -9.474 1.00 95.31 312 THR A CA 1
ATOM 2500 C C . THR A 1 312 ? -26.450 -12.048 -9.758 1.00 95.31 312 THR A C 1
ATOM 2502 O O . THR A 1 312 ? -27.132 -11.111 -9.338 1.00 95.31 312 THR A O 1
ATOM 2505 N N . SER A 1 313 ? -26.977 -13.052 -10.456 1.00 95.06 313 SER A N 1
ATOM 2506 C CA . SER A 1 313 ? -28.410 -13.339 -10.412 1.00 95.06 313 SER A CA 1
ATOM 2507 C C . SER A 1 313 ? -28.685 -14.335 -9.290 1.00 95.06 313 SER A C 1
ATOM 2509 O O . SER A 1 313 ? -27.934 -15.291 -9.121 1.00 95.06 313 SER A O 1
ATOM 2511 N N . TYR A 1 314 ? -29.755 -14.138 -8.523 1.00 92.38 314 TYR A N 1
ATOM 2512 C CA . TYR A 1 314 ? -30.224 -15.142 -7.571 1.00 92.38 314 TYR A CA 1
ATOM 2513 C C . TYR A 1 314 ? -31.450 -15.876 -8.117 1.00 92.38 314 TYR A C 1
ATOM 2515 O O . TYR A 1 314 ? -32.230 -15.343 -8.905 1.00 92.38 314 TYR A O 1
ATOM 2523 N N . ASP A 1 315 ? -31.605 -17.116 -7.673 1.00 91.62 315 ASP A N 1
ATOM 2524 C CA . ASP A 1 315 ? -32.669 -18.043 -8.028 1.00 91.62 315 ASP A CA 1
ATOM 2525 C C . ASP A 1 315 ? -33.163 -18.686 -6.723 1.00 91.62 315 ASP A C 1
ATOM 2527 O O . ASP A 1 315 ? -32.463 -19.526 -6.145 1.00 91.62 315 ASP A O 1
ATOM 2531 N N . PHE A 1 316 ? -34.300 -18.204 -6.214 1.00 89.75 316 PHE A N 1
ATOM 2532 C CA . PHE A 1 316 ? -34.849 -18.510 -4.889 1.00 89.75 316 PHE A CA 1
ATOM 2533 C C . PHE A 1 316 ? -36.250 -19.119 -4.996 1.00 89.75 316 PHE A C 1
ATOM 2535 O O . PHE A 1 316 ? -37.077 -18.657 -5.781 1.00 89.75 316 PHE A O 1
ATOM 2542 N N . ASP A 1 317 ? -36.523 -20.126 -4.173 1.00 87.06 317 ASP A N 1
ATOM 2543 C CA . ASP A 1 317 ? -37.828 -20.772 -4.027 1.00 87.06 317 ASP A CA 1
ATOM 2544 C C . ASP A 1 317 ? -37.973 -21.289 -2.589 1.00 87.06 317 ASP A C 1
ATOM 2546 O O . ASP A 1 317 ? -37.175 -22.113 -2.137 1.00 87.06 317 ASP A O 1
ATOM 2550 N N . ILE A 1 318 ? -38.975 -20.795 -1.857 1.00 83.50 318 ILE A N 1
ATOM 2551 C CA . ILE A 1 318 ? -39.317 -21.270 -0.514 1.00 83.50 318 ILE A CA 1
ATOM 2552 C C . ILE A 1 318 ? -40.770 -21.752 -0.468 1.00 83.50 318 ILE A C 1
ATOM 2554 O O . ILE A 1 318 ? -41.707 -21.028 -0.806 1.00 83.50 318 ILE A O 1
ATOM 2558 N N . HIS A 1 319 ? -40.964 -22.988 -0.021 1.00 78.88 319 HIS A N 1
ATOM 2559 C CA . HIS A 1 319 ? -42.267 -23.623 0.134 1.00 78.88 319 HIS A CA 1
ATOM 2560 C C . HIS A 1 319 ? -42.665 -23.620 1.616 1.00 78.88 319 HIS A C 1
ATOM 2562 O O . HIS A 1 319 ? -42.169 -24.411 2.418 1.00 78.88 319 HIS A O 1
ATOM 2568 N N . ILE A 1 320 ? -43.570 -22.703 1.979 1.00 71.25 320 ILE A N 1
ATOM 2569 C CA . ILE A 1 320 ? -44.222 -22.652 3.300 1.00 71.25 320 ILE A CA 1
ATOM 2570 C C . ILE A 1 320 ? -45.721 -22.965 3.100 1.00 71.25 320 ILE A C 1
ATOM 2572 O O . ILE A 1 320 ? -46.063 -23.880 2.357 1.00 71.25 320 ILE A O 1
ATOM 2576 N N . LEU A 1 321 ? -46.644 -22.204 3.703 1.00 69.06 321 LEU A N 1
ATOM 2577 C CA . LEU A 1 321 ? -48.090 -22.317 3.443 1.00 69.06 321 LEU A CA 1
ATOM 2578 C C . LEU A 1 321 ? -48.479 -21.865 2.022 1.00 69.06 321 LEU A C 1
ATOM 2580 O O . LEU A 1 321 ? -49.543 -22.226 1.525 1.00 69.06 321 LEU A O 1
ATOM 2584 N N . VAL A 1 322 ? -47.620 -21.066 1.387 1.00 69.50 322 VAL A N 1
ATOM 2585 C CA . VAL A 1 322 ? -47.698 -20.620 -0.008 1.00 69.50 322 VAL A CA 1
ATOM 2586 C C . VAL A 1 322 ? -46.270 -20.693 -0.571 1.00 69.50 322 VAL A C 1
ATOM 2588 O O . VAL A 1 322 ? -45.346 -20.295 0.146 1.00 69.50 322 VAL A O 1
ATOM 2591 N N . PRO A 1 323 ? -46.052 -21.201 -1.798 1.00 73.38 323 PRO A N 1
ATOM 2592 C CA . PRO A 1 323 ? -44.741 -21.160 -2.437 1.00 73.38 323 PRO A CA 1
ATOM 2593 C C . PRO A 1 323 ? -44.391 -19.727 -2.862 1.00 73.38 323 PRO A C 1
ATOM 2595 O O . PRO A 1 323 ? -45.190 -19.040 -3.501 1.00 73.38 323 PRO A O 1
ATOM 2598 N N . LEU A 1 324 ? -43.186 -19.281 -2.514 1.00 78.12 324 LEU A N 1
ATOM 2599 C CA . LEU A 1 324 ? -42.634 -17.968 -2.842 1.00 78.12 324 LEU A CA 1
ATOM 2600 C C . LEU A 1 324 ? -41.331 -18.166 -3.618 1.00 78.12 324 LEU A C 1
ATOM 2602 O O . LEU A 1 324 ? -40.276 -18.404 -3.034 1.00 78.12 324 LEU A O 1
ATOM 2606 N N . ALA A 1 325 ? -41.424 -18.063 -4.943 1.00 83.50 325 ALA A N 1
ATOM 2607 C CA . ALA A 1 325 ? -40.299 -18.221 -5.855 1.00 83.50 325 ALA A CA 1
ATOM 2608 C C . ALA A 1 325 ? -40.033 -16.934 -6.641 1.00 83.50 325 ALA A C 1
ATOM 2610 O O . ALA A 1 325 ? -40.962 -16.258 -7.088 1.00 83.50 325 ALA A O 1
ATOM 2611 N N . ASN A 1 326 ? -38.759 -16.594 -6.820 1.00 86.00 326 ASN A N 1
ATOM 2612 C CA . ASN A 1 326 ? -38.325 -15.410 -7.548 1.00 86.00 326 ASN A CA 1
ATOM 2613 C C . ASN A 1 326 ? -36.901 -15.570 -8.092 1.00 86.00 326 ASN A C 1
ATOM 2615 O O . ASN A 1 326 ? -36.062 -16.265 -7.516 1.00 86.00 326 ASN A O 1
ATOM 2619 N N . LYS A 1 327 ? -36.630 -14.884 -9.202 1.00 89.12 327 LYS A N 1
ATOM 2620 C CA . LYS A 1 327 ? -35.283 -14.691 -9.733 1.00 89.12 327 LYS A CA 1
ATOM 2621 C C . LYS A 1 327 ? -35.068 -13.196 -9.915 1.00 89.12 327 LYS A C 1
ATOM 2623 O O . LYS A 1 327 ? -35.972 -12.517 -10.394 1.00 89.12 327 LYS A O 1
ATOM 2628 N N . GLY A 1 328 ? -33.887 -12.709 -9.569 1.00 90.00 328 GLY A N 1
ATOM 2629 C CA . GLY A 1 328 ? -33.549 -11.291 -9.663 1.00 90.00 328 GLY A CA 1
ATOM 2630 C C . GLY A 1 328 ? -32.046 -11.074 -9.751 1.00 90.00 328 GLY A C 1
ATOM 2631 O O . GLY A 1 328 ? -31.277 -12.026 -9.921 1.00 90.00 328 GLY A O 1
ATOM 2632 N N . LEU A 1 329 ? -31.621 -9.817 -9.632 1.00 91.94 329 LEU A N 1
ATOM 2633 C CA . LEU A 1 329 ? -30.213 -9.437 -9.533 1.00 91.94 329 LEU A CA 1
ATOM 2634 C C . LEU A 1 329 ? -29.875 -9.009 -8.103 1.00 91.94 329 LEU A C 1
ATOM 2636 O O . LEU A 1 329 ? -30.667 -8.353 -7.427 1.00 91.94 329 LEU A O 1
ATOM 2640 N N . ALA A 1 330 ? -28.671 -9.363 -7.663 1.00 93.06 330 ALA A N 1
ATOM 2641 C CA . ALA A 1 330 ? -28.094 -8.925 -6.403 1.00 93.06 330 ALA A CA 1
ATOM 2642 C C . ALA A 1 330 ? -26.652 -8.445 -6.603 1.00 93.06 330 ALA A C 1
ATOM 2644 O O . ALA A 1 330 ? -25.881 -8.995 -7.395 1.00 93.06 330 ALA A O 1
ATOM 2645 N N . THR A 1 331 ? -26.270 -7.431 -5.833 1.00 96.12 331 THR A N 1
ATOM 2646 C CA . THR A 1 331 ? -24.868 -7.096 -5.576 1.00 96.12 331 THR A CA 1
ATOM 2647 C C . THR A 1 331 ? -24.538 -7.525 -4.156 1.00 96.12 331 THR A C 1
ATOM 2649 O O . THR A 1 331 ? -25.179 -7.062 -3.217 1.00 96.12 331 THR A O 1
ATOM 2652 N N . VAL A 1 332 ? -23.548 -8.399 -3.998 1.00 95.81 332 VAL A N 1
ATOM 2653 C CA . VAL A 1 332 ? -22.997 -8.828 -2.707 1.00 95.81 332 VAL A CA 1
ATOM 2654 C C . VAL A 1 332 ? -21.620 -8.190 -2.547 1.00 95.81 332 VAL A C 1
ATOM 2656 O O . VAL A 1 332 ? -20.828 -8.193 -3.492 1.00 95.81 332 VAL A O 1
ATOM 2659 N N . THR A 1 333 ? -21.320 -7.640 -1.373 1.00 96.12 333 THR A N 1
ATOM 2660 C CA . THR A 1 333 ? -20.006 -7.068 -1.055 1.00 96.12 333 THR A CA 1
ATOM 2661 C C . THR A 1 333 ? -19.412 -7.704 0.195 1.00 96.12 333 THR A C 1
ATOM 2663 O O . THR A 1 333 ? -20.136 -8.091 1.110 1.00 96.12 333 THR A O 1
ATOM 2666 N N . SER A 1 334 ? -18.087 -7.824 0.247 1.00 93.56 334 SER A N 1
ATOM 2667 C CA . SER A 1 334 ? -17.364 -8.309 1.426 1.00 93.56 334 SER A CA 1
ATOM 2668 C C . SER A 1 334 ? -16.047 -7.557 1.583 1.00 93.56 334 SER A C 1
ATOM 2670 O O . SER A 1 334 ? -15.325 -7.357 0.606 1.00 93.56 334 SER A O 1
ATOM 2672 N N . ASP A 1 335 ? -15.746 -7.144 2.812 1.00 91.69 335 ASP A N 1
ATOM 2673 C CA . ASP A 1 335 ? -14.550 -6.377 3.153 1.00 91.69 335 ASP A CA 1
ATOM 2674 C C . ASP A 1 335 ? -13.554 -7.238 3.937 1.00 91.69 335 ASP A C 1
ATOM 2676 O O . ASP A 1 335 ? -13.935 -8.035 4.796 1.00 91.69 335 ASP A O 1
ATOM 2680 N N . ASN A 1 336 ? -12.259 -7.025 3.692 1.00 86.81 336 ASN A N 1
ATOM 2681 C CA . ASN A 1 336 ? -11.149 -7.707 4.370 1.00 86.81 336 ASN A CA 1
ATOM 2682 C C . ASN A 1 336 ? -11.225 -9.248 4.305 1.00 86.81 336 ASN A C 1
ATOM 2684 O O . ASN A 1 336 ? -10.865 -9.937 5.263 1.00 86.81 336 ASN A O 1
ATOM 2688 N N . GLY A 1 337 ? -11.685 -9.794 3.175 1.00 88.56 337 GLY A N 1
ATOM 2689 C CA . GLY A 1 337 ? -11.727 -11.237 2.940 1.00 88.56 337 GLY A CA 1
ATOM 2690 C C . GLY A 1 337 ? -10.319 -11.831 2.971 1.00 88.56 337 GLY A C 1
ATOM 2691 O O . GLY A 1 337 ? -9.431 -11.374 2.249 1.00 88.56 337 GLY A O 1
ATOM 2692 N N . LEU A 1 338 ? -10.100 -12.842 3.811 1.00 93.38 338 LEU A N 1
ATOM 2693 C CA . LEU A 1 338 ? -8.794 -13.483 3.972 1.00 93.38 338 LEU A CA 1
ATOM 2694 C C . LEU A 1 338 ? -8.728 -14.778 3.160 1.00 93.38 338 LEU A C 1
ATOM 2696 O O . LEU A 1 338 ? -9.708 -15.510 3.041 1.00 93.38 338 LEU A O 1
ATOM 2700 N N . MET A 1 339 ? -7.550 -15.091 2.635 1.00 94.38 339 MET A N 1
ATOM 2701 C CA . MET A 1 339 ? -7.265 -16.336 1.932 1.00 94.38 339 MET A CA 1
ATOM 2702 C C . MET A 1 339 ? -5.890 -16.851 2.348 1.00 94.38 339 MET A C 1
ATOM 2704 O O . MET A 1 339 ? -4.886 -16.156 2.193 1.00 94.38 339 MET A O 1
ATOM 2708 N N . LYS A 1 340 ? -5.831 -18.085 2.852 1.00 96.06 340 LYS A N 1
ATOM 2709 C CA . LYS A 1 340 ? -4.575 -18.816 3.056 1.00 96.06 340 LYS A CA 1
ATOM 2710 C C . LYS A 1 340 ? -4.374 -19.772 1.891 1.00 96.06 340 LYS A C 1
ATOM 2712 O O . LYS A 1 340 ? -5.246 -20.592 1.627 1.00 96.06 340 LYS A O 1
ATOM 2717 N N . VAL A 1 341 ? -3.233 -19.710 1.218 1.00 94.94 341 VAL A N 1
ATOM 2718 C CA . VAL A 1 341 ? -2.894 -20.606 0.106 1.00 94.94 341 VAL A CA 1
ATOM 2719 C C . VAL A 1 341 ? -1.701 -21.459 0.510 1.00 94.94 341 VAL A C 1
ATOM 2721 O O . VAL A 1 341 ? -0.611 -20.928 0.700 1.00 94.94 341 VAL A O 1
ATOM 2724 N N . ASN A 1 342 ? -1.890 -22.774 0.615 1.00 94.19 342 ASN A N 1
ATOM 2725 C CA . ASN A 1 342 ? -0.805 -23.754 0.697 1.00 94.19 342 ASN A CA 1
ATOM 2726 C C . ASN A 1 342 ? -0.708 -24.500 -0.644 1.00 94.19 342 ASN A C 1
ATOM 2728 O O . ASN A 1 342 ? -1.720 -24.958 -1.173 1.00 94.19 342 ASN A O 1
ATOM 2732 N N . MET A 1 343 ? 0.491 -24.597 -1.211 1.00 92.75 343 MET A N 1
ATOM 2733 C CA . MET A 1 343 ? 0.731 -25.106 -2.562 1.00 92.75 343 MET A CA 1
ATOM 2734 C C . MET A 1 343 ? 1.931 -26.059 -2.569 1.00 92.75 343 MET A C 1
ATOM 2736 O O . MET A 1 343 ? 3.052 -25.640 -2.291 1.00 92.75 343 MET A O 1
ATOM 2740 N N . ASP A 1 344 ? 1.707 -27.322 -2.942 1.00 88.75 344 ASP A N 1
ATOM 2741 C CA . ASP A 1 344 ? 2.758 -28.329 -3.128 1.00 88.75 344 ASP A CA 1
ATOM 2742 C C . ASP A 1 344 ? 3.106 -28.455 -4.615 1.00 88.75 344 ASP A C 1
ATOM 2744 O O . ASP A 1 344 ? 2.325 -29.001 -5.412 1.00 88.75 344 ASP A O 1
ATOM 2748 N N . LEU A 1 345 ? 4.304 -28.029 -5.010 1.00 85.19 345 LEU A N 1
ATOM 2749 C CA . LEU A 1 345 ? 4.803 -28.303 -6.356 1.00 85.19 345 LEU A CA 1
ATOM 2750 C C . LEU A 1 345 ? 5.407 -29.710 -6.435 1.00 85.19 345 LEU A C 1
ATOM 2752 O O . LEU A 1 345 ? 6.015 -30.201 -5.486 1.00 85.19 345 LEU A O 1
ATOM 2756 N N . LYS A 1 346 ? 5.325 -30.342 -7.606 1.00 82.06 346 LYS A N 1
ATOM 2757 C CA . LYS A 1 346 ? 6.152 -31.514 -7.937 1.00 82.06 346 LYS A CA 1
ATOM 2758 C C . LYS A 1 346 ? 6.984 -31.240 -9.176 1.00 82.06 346 LYS A C 1
ATOM 2760 O O . LYS A 1 346 ? 6.667 -30.362 -9.975 1.00 82.06 346 LYS A O 1
ATOM 2765 N N . VAL A 1 347 ? 8.043 -32.030 -9.332 1.00 78.88 347 VAL A N 1
ATOM 2766 C CA . VAL A 1 347 ? 8.795 -32.115 -10.583 1.00 78.88 347 VAL A CA 1
ATOM 2767 C C . VAL A 1 347 ? 8.182 -33.227 -11.435 1.00 78.88 347 VAL A C 1
ATOM 2769 O O . VAL A 1 347 ? 8.276 -34.397 -11.067 1.00 78.88 347 VAL A O 1
ATOM 2772 N N . ALA A 1 348 ? 7.569 -32.879 -12.565 1.00 69.94 348 ALA A N 1
ATOM 2773 C CA . ALA A 1 348 ? 7.184 -33.837 -13.603 1.00 69.94 348 ALA A CA 1
ATOM 2774 C C . ALA A 1 348 ? 8.286 -33.929 -14.664 1.00 69.94 348 ALA A C 1
ATOM 2776 O O . ALA A 1 348 ? 9.048 -32.984 -14.851 1.00 69.94 348 ALA A O 1
ATOM 2777 N N . THR A 1 349 ? 8.363 -35.054 -15.378 1.00 60.84 349 THR A N 1
ATOM 2778 C CA . THR A 1 349 ? 9.193 -35.163 -16.589 1.00 60.84 349 THR A CA 1
ATOM 2779 C C . THR A 1 349 ? 8.275 -35.279 -17.804 1.00 60.84 349 THR A C 1
ATOM 2781 O O . THR A 1 349 ? 7.733 -36.355 -18.048 1.00 60.84 349 THR A O 1
ATOM 2784 N N . LYS A 1 350 ? 8.073 -34.185 -18.550 1.00 47.56 350 LYS A N 1
ATOM 2785 C CA . LYS A 1 350 ? 7.324 -34.181 -19.821 1.00 47.56 350 LYS A CA 1
ATOM 2786 C C . LYS A 1 350 ? 8.302 -33.997 -20.977 1.00 47.56 350 LYS A C 1
ATOM 2788 O O . LYS A 1 350 ? 9.152 -33.119 -20.918 1.00 47.56 350 LYS A O 1
ATOM 2793 N N . GLY A 1 351 ? 8.234 -34.845 -22.007 1.00 46.84 351 GLY A N 1
ATOM 2794 C CA . GLY A 1 351 ? 9.147 -34.758 -23.161 1.00 46.84 351 GLY A CA 1
ATOM 2795 C C . GLY A 1 351 ? 10.641 -34.763 -22.790 1.00 46.84 351 GLY A C 1
ATOM 2796 O O . GLY A 1 351 ? 11.428 -34.077 -23.425 1.00 46.84 351 GLY A O 1
ATOM 2797 N N . GLY A 1 352 ? 11.023 -35.450 -21.704 1.00 45.31 352 GLY A N 1
ATOM 2798 C CA . GLY A 1 352 ? 12.381 -35.422 -21.135 1.00 45.31 352 GLY A CA 1
ATOM 2799 C C . GLY A 1 352 ? 12.703 -34.209 -20.241 1.00 45.31 352 GLY A C 1
ATOM 2800 O O . GLY A 1 352 ? 13.620 -34.282 -19.423 1.00 45.31 352 GLY A O 1
ATOM 2801 N N . LYS A 1 353 ? 11.925 -33.122 -20.313 1.00 39.81 353 LYS A N 1
ATOM 2802 C CA . LYS A 1 353 ? 12.127 -31.884 -19.546 1.00 39.81 353 LYS A CA 1
ATOM 2803 C C . LYS A 1 353 ? 11.575 -32.021 -18.123 1.00 39.81 353 LYS A C 1
ATOM 2805 O O . LYS A 1 353 ? 10.429 -32.426 -17.928 1.00 39.81 353 LYS A O 1
ATOM 2810 N N . LYS A 1 354 ? 12.381 -31.659 -17.114 1.00 54.53 354 LYS A N 1
ATOM 2811 C CA . LYS A 1 354 ? 11.942 -31.557 -15.710 1.00 54.53 354 LYS A CA 1
ATOM 2812 C C . LYS A 1 354 ? 11.248 -30.214 -15.465 1.00 54.53 354 LYS A C 1
ATOM 2814 O O . LYS A 1 354 ? 11.902 -29.182 -15.318 1.00 54.53 354 LYS A O 1
ATOM 2819 N N . GLU A 1 355 ? 9.925 -30.250 -15.415 1.00 64.38 355 GLU A N 1
ATOM 2820 C CA . GLU A 1 355 ? 9.039 -29.109 -15.167 1.00 64.38 355 GLU A CA 1
ATOM 2821 C C . GLU A 1 355 ? 8.615 -29.076 -13.695 1.00 64.38 355 GLU A C 1
ATOM 2823 O O . GLU A 1 355 ? 8.355 -30.133 -13.117 1.00 64.38 355 GLU A O 1
ATOM 2828 N N . ILE A 1 356 ? 8.481 -27.888 -13.096 1.00 70.69 356 ILE A N 1
ATOM 2829 C CA . ILE A 1 356 ? 7.738 -27.735 -11.834 1.00 70.69 356 ILE A CA 1
ATOM 2830 C C . ILE A 1 356 ? 6.296 -27.331 -12.130 1.00 70.69 356 ILE A C 1
ATOM 2832 O O . ILE A 1 356 ? 6.055 -26.440 -12.941 1.00 70.69 356 ILE A O 1
ATOM 2836 N N . TYR A 1 357 ? 5.348 -27.977 -11.460 1.00 77.00 357 TYR A N 1
ATOM 2837 C CA . TYR A 1 357 ? 3.915 -27.729 -11.612 1.00 77.00 357 TYR A CA 1
ATOM 2838 C C . TYR A 1 357 ? 3.218 -27.824 -10.253 1.00 77.00 357 TYR A C 1
ATOM 2840 O O . TYR A 1 357 ? 3.676 -28.564 -9.373 1.00 77.00 357 TYR A O 1
ATOM 2848 N N . VAL A 1 358 ? 2.106 -27.107 -10.082 1.00 83.19 358 VAL A N 1
ATOM 2849 C CA . VAL A 1 358 ? 1.228 -27.239 -8.913 1.00 83.19 358 VAL A CA 1
ATOM 2850 C C . VAL A 1 358 ? 0.642 -28.643 -8.917 1.00 83.19 358 VAL A C 1
ATOM 2852 O O . VAL A 1 358 ? -0.151 -29.003 -9.784 1.00 83.19 358 VAL A O 1
ATOM 2855 N N . SER A 1 359 ? 1.065 -29.453 -7.951 1.00 84.69 359 SER A N 1
ATOM 2856 C CA . SER A 1 359 ? 0.675 -30.861 -7.850 1.00 84.69 359 SER A CA 1
ATOM 2857 C C . SER A 1 359 ? -0.463 -31.102 -6.864 1.00 84.69 359 SER A C 1
ATOM 2859 O O . SER A 1 359 ? -1.108 -32.149 -6.904 1.00 84.69 359 SER A O 1
ATOM 2861 N N . LYS A 1 360 ? -0.648 -30.146 -5.954 1.00 90.12 360 LYS A N 1
ATOM 2862 C CA . LYS A 1 360 ? -1.751 -30.007 -5.015 1.00 90.12 360 LYS A CA 1
ATOM 2863 C C . LYS A 1 360 ? -1.769 -28.546 -4.567 1.00 90.12 360 LYS A C 1
ATOM 2865 O O . LYS A 1 360 ? -0.715 -27.937 -4.384 1.00 90.12 360 LYS A O 1
ATOM 2870 N N . ILE A 1 361 ? -2.960 -28.012 -4.360 1.00 92.56 361 ILE A N 1
ATOM 2871 C CA . ILE A 1 361 ? -3.185 -26.730 -3.702 1.00 92.56 361 ILE A CA 1
ATOM 2872 C C . ILE A 1 361 ? -4.266 -26.929 -2.637 1.00 92.56 361 ILE A C 1
ATOM 2874 O O . ILE A 1 361 ? -5.082 -27.846 -2.731 1.00 92.56 361 ILE A O 1
ATOM 2878 N N . ASN A 1 362 ? -4.214 -26.122 -1.588 1.00 93.12 362 ASN A N 1
ATOM 2879 C CA . ASN A 1 362 ? -5.199 -26.055 -0.523 1.00 93.12 362 ASN A CA 1
ATOM 2880 C C . ASN A 1 362 ? -5.373 -24.581 -0.151 1.00 93.12 362 ASN A C 1
ATOM 2882 O O . ASN A 1 362 ? -4.610 -24.025 0.643 1.00 93.12 362 ASN A O 1
ATOM 2886 N N . THR A 1 363 ? -6.357 -23.952 -0.778 1.00 95.19 363 THR A N 1
ATOM 2887 C CA . THR A 1 363 ? -6.897 -22.643 -0.409 1.00 95.19 363 THR A CA 1
ATOM 2888 C C . THR A 1 363 ? -7.814 -22.789 0.800 1.00 95.19 363 THR A C 1
ATOM 2890 O O . THR A 1 363 ? -8.653 -23.685 0.815 1.00 95.19 363 THR A O 1
ATOM 2893 N N . LYS A 1 364 ? -7.695 -21.901 1.785 1.00 96.81 364 LYS A N 1
ATOM 2894 C CA . LYS A 1 364 ? -8.653 -21.718 2.879 1.00 96.81 364 LYS A CA 1
ATOM 2895 C C . LYS A 1 364 ? -9.142 -20.272 2.864 1.00 96.81 364 LYS A C 1
ATOM 2897 O O . LYS A 1 364 ? -8.377 -19.370 3.215 1.00 96.81 364 LYS A O 1
ATOM 2902 N N . ALA A 1 365 ? -10.382 -20.066 2.436 1.00 94.19 365 ALA A N 1
ATOM 2903 C CA . ALA A 1 365 ? -11.040 -18.768 2.501 1.00 94.19 365 ALA A CA 1
ATOM 2904 C C . ALA A 1 365 ? -11.424 -18.434 3.952 1.00 94.19 365 ALA A C 1
ATOM 2906 O O . ALA A 1 365 ? -11.538 -19.319 4.802 1.00 94.19 365 ALA A O 1
ATOM 2907 N N . LYS A 1 366 ? -11.607 -17.143 4.233 1.00 94.56 366 LYS A N 1
ATOM 2908 C CA . LYS A 1 366 ? -12.382 -16.660 5.373 1.00 94.56 366 LYS A CA 1
ATOM 2909 C C . LYS A 1 366 ? -13.086 -15.349 5.024 1.00 94.56 366 LYS A C 1
ATOM 2911 O O . LYS A 1 366 ? -12.445 -14.297 4.936 1.00 94.56 366 LYS A O 1
ATOM 2916 N N . ILE A 1 367 ? -14.402 -15.408 4.888 1.00 92.19 367 ILE A N 1
ATOM 2917 C CA . ILE A 1 367 ? -15.299 -14.255 4.813 1.00 92.19 367 ILE A CA 1
ATOM 2918 C C . ILE A 1 367 ? -15.580 -13.807 6.253 1.00 92.19 367 ILE A C 1
ATOM 2920 O O . ILE A 1 367 ? -16.027 -14.595 7.082 1.00 92.19 367 ILE A O 1
ATOM 2924 N N . LEU A 1 368 ? -15.278 -12.549 6.588 1.00 89.44 368 LEU A N 1
ATOM 2925 C CA . LEU A 1 368 ? -15.554 -12.009 7.930 1.00 89.44 368 LEU A CA 1
ATOM 2926 C C . LEU A 1 368 ? -17.015 -11.572 8.077 1.00 89.44 368 LEU A C 1
ATOM 2928 O O . LEU A 1 368 ? -17.624 -11.771 9.123 1.00 89.44 368 LEU A O 1
ATOM 2932 N N . SER A 1 369 ? -17.555 -10.979 7.017 1.00 91.69 369 SER A N 1
ATOM 2933 C CA . SER A 1 369 ? -18.959 -10.627 6.839 1.00 91.69 369 SER A CA 1
ATOM 2934 C C . SER A 1 369 ? -19.220 -10.361 5.355 1.00 91.69 369 SER A C 1
ATOM 2936 O O . SER A 1 369 ? -18.287 -10.169 4.565 1.00 91.69 369 SER A O 1
ATOM 2938 N N . PHE A 1 370 ? -20.491 -10.334 4.969 1.00 95.06 370 PHE A N 1
ATOM 2939 C CA . PHE A 1 370 ? -20.923 -9.814 3.678 1.00 95.06 370 PHE A CA 1
ATOM 2940 C C . PHE A 1 370 ? -22.128 -8.891 3.871 1.00 95.06 370 PHE A C 1
ATOM 2942 O O . PHE A 1 370 ? -22.909 -9.062 4.803 1.00 95.06 370 PHE A O 1
ATOM 2949 N N . ASN A 1 371 ? -22.276 -7.921 2.975 1.00 94.69 371 ASN A N 1
ATOM 2950 C CA . ASN A 1 371 ? -23.499 -7.150 2.788 1.00 94.69 371 ASN A CA 1
ATOM 2951 C C . ASN A 1 371 ? -24.086 -7.509 1.421 1.00 94.69 371 ASN A C 1
ATOM 2953 O O . ASN A 1 371 ? -23.382 -8.016 0.545 1.00 94.69 371 ASN A O 1
ATOM 2957 N N . TYR A 1 372 ? -25.364 -7.228 1.203 1.00 93.88 372 TYR A N 1
ATOM 2958 C CA . TYR A 1 372 ? -26.010 -7.453 -0.085 1.00 93.88 372 TYR A CA 1
ATOM 2959 C C . TYR A 1 372 ? -27.080 -6.391 -0.353 1.00 93.88 372 TYR A C 1
ATOM 2961 O O . TYR A 1 372 ? -27.619 -5.775 0.565 1.00 93.88 372 TYR A O 1
ATOM 2969 N N . LYS A 1 373 ? -27.380 -6.170 -1.633 1.00 92.50 373 LYS A N 1
ATOM 2970 C CA . LYS A 1 373 ? -28.499 -5.352 -2.102 1.00 92.50 373 LYS A CA 1
ATOM 2971 C C . LYS A 1 373 ? -29.123 -6.002 -3.335 1.00 92.50 373 LYS A C 1
ATOM 2973 O O . LYS A 1 373 ? -28.413 -6.301 -4.297 1.00 92.50 373 LYS A O 1
ATOM 2978 N N . PHE A 1 374 ? -30.439 -6.191 -3.302 1.00 89.88 374 PHE A N 1
ATOM 2979 C CA . PHE A 1 374 ? -31.237 -6.601 -4.460 1.00 89.88 374 PHE A CA 1
ATOM 2980 C C . PHE A 1 374 ? -31.500 -5.413 -5.394 1.00 89.88 374 PHE A C 1
ATOM 2982 O O . PHE A 1 374 ? -31.450 -4.254 -4.972 1.00 89.88 374 PHE A O 1
ATOM 2989 N N . ASP A 1 375 ? -31.780 -5.687 -6.665 1.00 84.81 375 ASP A N 1
ATOM 2990 C CA . ASP A 1 375 ? -32.211 -4.655 -7.607 1.00 84.81 375 ASP A CA 1
ATOM 2991 C C . ASP A 1 375 ? -33.646 -4.191 -7.282 1.00 84.81 375 ASP A C 1
ATOM 2993 O O . ASP A 1 375 ? -34.588 -4.978 -7.259 1.00 84.81 375 ASP A O 1
ATOM 2997 N N . GLU A 1 376 ? -33.811 -2.901 -6.990 1.00 70.31 376 GLU A N 1
ATOM 2998 C CA . GLU A 1 376 ? -35.081 -2.290 -6.561 1.00 70.31 376 GLU A CA 1
ATOM 2999 C C . GLU A 1 376 ? -35.881 -1.673 -7.723 1.00 70.31 376 GLU A C 1
ATOM 3001 O O . GLU A 1 376 ? -36.882 -0.987 -7.494 1.00 70.31 376 GLU A O 1
ATOM 3006 N N . SER A 1 377 ? -35.458 -1.886 -8.974 1.00 71.62 377 SER A N 1
ATOM 3007 C CA . SER A 1 377 ? -36.199 -1.422 -10.156 1.00 71.62 377 SER A CA 1
ATOM 3008 C C . SER A 1 377 ? -37.607 -2.031 -10.244 1.00 71.62 377 SER A C 1
ATOM 3010 O O . SER A 1 377 ? -38.560 -1.329 -10.599 1.00 71.62 377 SER A O 1
ATOM 3012 N N . GLU A 1 378 ? -37.776 -3.287 -9.821 1.00 65.31 378 GLU A N 1
ATOM 3013 C CA . GLU A 1 378 ? -39.071 -3.970 -9.713 1.00 65.31 378 GLU A CA 1
ATOM 3014 C C . GLU A 1 378 ? -39.749 -3.694 -8.357 1.00 65.31 378 GLU A C 1
ATOM 3016 O O . GLU A 1 378 ? -39.712 -4.491 -7.418 1.00 65.31 378 GLU A O 1
ATOM 3021 N N . LYS A 1 379 ? -40.416 -2.536 -8.258 1.00 58.25 379 LYS A N 1
ATOM 3022 C CA . LYS A 1 379 ? -41.069 -2.038 -7.026 1.00 58.25 379 LYS A CA 1
ATOM 3023 C C . LYS A 1 379 ? -42.117 -2.970 -6.401 1.00 58.25 379 LYS A C 1
ATOM 3025 O O . LYS A 1 379 ? -42.463 -2.786 -5.237 1.00 58.25 379 LYS A O 1
ATOM 3030 N N . GLU A 1 380 ? -42.633 -3.943 -7.146 1.00 64.88 380 GLU A N 1
ATOM 3031 C CA . GLU A 1 380 ? -43.617 -4.911 -6.647 1.00 64.88 380 GLU A CA 1
ATOM 3032 C C . GLU A 1 380 ? -42.970 -6.013 -5.782 1.00 64.88 380 GLU A C 1
ATOM 3034 O O . GLU A 1 380 ? -43.644 -6.614 -4.947 1.00 64.88 380 GLU A O 1
ATOM 3039 N N . LEU A 1 381 ? -41.650 -6.225 -5.888 1.00 69.38 381 LEU A N 1
ATOM 3040 C CA . LEU A 1 381 ? -40.930 -7.285 -5.168 1.00 69.38 381 LEU A CA 1
ATOM 3041 C C . LEU A 1 381 ? -40.521 -6.921 -3.728 1.00 69.38 381 LEU A C 1
ATOM 3043 O O . LEU A 1 381 ? -39.989 -7.771 -3.020 1.00 69.38 381 LEU A O 1
ATOM 3047 N N . VAL A 1 382 ? -40.772 -5.698 -3.245 1.00 70.50 382 VAL A N 1
ATOM 3048 C CA . VAL A 1 382 ? -40.231 -5.192 -1.959 1.00 70.50 382 VAL A CA 1
ATOM 3049 C C . VAL A 1 382 ? -40.555 -6.091 -0.752 1.00 70.50 382 VAL A C 1
ATOM 3051 O O . VAL A 1 382 ? -39.684 -6.335 0.081 1.00 70.50 382 VAL A O 1
ATOM 3054 N N . GLN A 1 383 ? -41.773 -6.638 -0.657 1.00 69.06 383 GLN A N 1
ATOM 3055 C CA . GLN A 1 383 ? -42.149 -7.538 0.451 1.00 69.06 383 GLN A CA 1
ATOM 3056 C C . GLN A 1 383 ? -41.430 -8.898 0.387 1.00 69.06 383 GLN A C 1
ATOM 3058 O O . GLN A 1 383 ? -41.124 -9.500 1.414 1.00 69.06 383 GLN A O 1
ATOM 3063 N N . LEU A 1 384 ? -41.131 -9.362 -0.825 1.00 76.44 384 LEU A N 1
ATOM 3064 C CA . LEU A 1 384 ? -40.412 -10.601 -1.109 1.00 76.44 384 LEU A CA 1
ATOM 3065 C C . LEU A 1 384 ? -38.900 -10.419 -0.901 1.00 76.44 384 LEU A C 1
ATOM 3067 O O . LEU A 1 384 ? -38.276 -11.276 -0.282 1.00 76.44 384 LEU A O 1
ATOM 3071 N N . HIS A 1 385 ? -38.327 -9.276 -1.288 1.00 84.56 385 HIS A N 1
ATOM 3072 C CA . HIS A 1 385 ? -36.964 -8.895 -0.911 1.00 84.56 385 HIS A CA 1
ATOM 3073 C C . HIS A 1 385 ? -36.796 -8.837 0.614 1.00 84.56 385 HIS A C 1
ATOM 3075 O O . HIS A 1 385 ? -35.808 -9.356 1.119 1.00 84.56 385 HIS A O 1
ATOM 3081 N N . GLN A 1 386 ? -37.775 -8.315 1.367 1.00 79.31 386 GLN A N 1
ATOM 3082 C CA . GLN A 1 386 ? -37.732 -8.348 2.836 1.00 79.31 386 GLN A CA 1
ATOM 3083 C C . GLN A 1 386 ? -37.770 -9.781 3.397 1.00 79.31 386 GLN A C 1
ATOM 3085 O O . GLN A 1 386 ? -37.042 -10.090 4.340 1.00 79.31 386 GLN A O 1
ATOM 3090 N N . ALA A 1 387 ? -38.592 -10.669 2.828 1.00 78.06 387 ALA A N 1
ATOM 3091 C CA . ALA A 1 387 ? -38.629 -12.075 3.234 1.00 78.06 387 ALA A CA 1
ATOM 3092 C C . ALA A 1 387 ? -37.301 -12.796 2.932 1.00 78.06 387 ALA A C 1
ATOM 3094 O O . ALA A 1 387 ? -36.799 -13.537 3.776 1.00 78.06 387 ALA A O 1
ATOM 3095 N N . LEU A 1 388 ? -36.708 -12.535 1.763 1.00 83.69 388 LEU A N 1
ATOM 3096 C CA . LEU A 1 388 ? -35.409 -13.069 1.359 1.00 83.69 388 LEU A CA 1
ATOM 3097 C C . LEU A 1 388 ? -34.270 -12.517 2.231 1.00 83.69 388 LEU A C 1
ATOM 3099 O O . LEU A 1 388 ? -33.432 -13.296 2.677 1.00 83.69 388 LEU A O 1
ATOM 3103 N N . SER A 1 389 ? -34.282 -11.220 2.557 1.00 88.00 389 SER A N 1
ATOM 3104 C CA . SER A 1 389 ? -33.358 -10.608 3.522 1.00 88.00 389 SER A CA 1
ATOM 3105 C C . SER A 1 389 ? -33.394 -11.318 4.868 1.00 88.00 389 SER A C 1
ATOM 3107 O O . SER A 1 389 ? -32.358 -11.766 5.347 1.00 88.00 389 SER A O 1
ATOM 3109 N N . ASN A 1 390 ? -34.587 -11.536 5.432 1.00 83.62 390 ASN A N 1
ATOM 3110 C CA . ASN A 1 390 ? -34.727 -12.232 6.711 1.00 83.62 390 ASN A CA 1
ATOM 3111 C C . ASN A 1 390 ? -34.113 -13.649 6.676 1.00 83.62 390 ASN A C 1
ATOM 3113 O O . ASN A 1 390 ? -33.559 -14.095 7.682 1.00 83.62 390 ASN A O 1
ATOM 3117 N N . VAL A 1 391 ? -34.189 -14.355 5.538 1.00 83.31 391 VAL A N 1
ATOM 3118 C CA . VAL A 1 391 ? -33.540 -15.666 5.343 1.00 83.31 391 VAL A CA 1
ATOM 3119 C C . VAL A 1 391 ? -32.017 -15.526 5.245 1.00 83.31 391 VAL A C 1
ATOM 3121 O O . VAL A 1 391 ? -31.307 -16.306 5.877 1.00 83.31 391 VAL A O 1
ATOM 3124 N N . VAL A 1 392 ? -31.508 -14.546 4.495 1.00 88.94 392 VAL A N 1
ATOM 3125 C CA . VAL A 1 392 ? -30.063 -14.329 4.312 1.00 88.94 392 VAL A CA 1
ATOM 3126 C C . VAL A 1 392 ? -29.388 -13.882 5.612 1.00 88.94 392 VAL A C 1
ATOM 3128 O O . VAL A 1 392 ? -28.377 -14.463 6.003 1.00 88.94 392 VAL A O 1
ATOM 3131 N N . ASP A 1 393 ? -29.970 -12.915 6.321 1.00 90.19 393 ASP A N 1
ATOM 3132 C CA . ASP A 1 393 ? -29.423 -12.364 7.564 1.00 90.19 393 ASP A CA 1
ATOM 3133 C C . ASP A 1 393 ? -29.351 -13.441 8.659 1.00 90.19 393 ASP A C 1
ATOM 3135 O O . ASP A 1 393 ? -28.298 -13.654 9.269 1.00 90.19 393 ASP A O 1
ATOM 3139 N N . SER A 1 394 ? -30.454 -14.179 8.851 1.00 88.50 394 SER A N 1
ATOM 3140 C CA . SER A 1 394 ? -30.594 -15.200 9.904 1.00 88.50 394 SER A CA 1
ATOM 3141 C C . SER A 1 394 ? -29.725 -16.444 9.697 1.00 88.50 394 SER A C 1
ATOM 3143 O O . SER A 1 394 ? -29.554 -17.216 10.636 1.00 88.50 394 SER A O 1
ATOM 3145 N N . ASN A 1 395 ? -29.195 -16.663 8.487 1.00 89.12 395 ASN A N 1
ATOM 3146 C CA . ASN A 1 395 ? -28.386 -17.838 8.139 1.00 89.12 395 ASN A CA 1
ATOM 3147 C C . ASN A 1 395 ? -26.998 -17.461 7.587 1.00 89.12 395 ASN A C 1
ATOM 3149 O O . ASN A 1 395 ? -26.325 -18.289 6.978 1.00 89.12 395 ASN A O 1
ATOM 3153 N N . SER A 1 396 ? -26.558 -16.219 7.797 1.00 91.12 396 SER A N 1
ATOM 3154 C CA . SER A 1 396 ? -25.335 -15.653 7.210 1.00 91.12 396 SER A CA 1
ATOM 3155 C C . SER A 1 396 ? -24.069 -16.503 7.422 1.00 91.12 396 SER A C 1
ATOM 3157 O O . SER A 1 396 ? -23.294 -16.661 6.479 1.00 91.12 396 SER A O 1
ATOM 3159 N N . GLU A 1 397 ? -23.882 -17.126 8.592 1.00 92.50 397 GLU A N 1
ATOM 3160 C CA . GLU A 1 397 ? -22.760 -18.051 8.851 1.00 92.50 397 GLU A CA 1
ATOM 3161 C C . GLU A 1 397 ? -22.820 -19.335 7.999 1.00 92.50 397 GLU A C 1
ATOM 3163 O O . GLU A 1 397 ? -21.800 -19.776 7.468 1.00 92.50 397 GLU A O 1
ATOM 3168 N N . ASP A 1 398 ? -24.007 -19.925 7.819 1.00 91.88 398 ASP A N 1
ATOM 3169 C CA . ASP A 1 398 ? -24.182 -21.117 6.980 1.00 91.88 398 ASP A CA 1
ATOM 3170 C C . ASP A 1 398 ? -24.021 -20.771 5.494 1.00 91.88 398 ASP A C 1
ATOM 3172 O O . ASP A 1 398 ? -23.350 -21.495 4.763 1.00 91.88 398 ASP A O 1
ATOM 3176 N N . ILE A 1 399 ? -24.538 -19.618 5.054 1.00 93.50 399 ILE A N 1
ATOM 3177 C CA . ILE A 1 399 ? -24.343 -19.109 3.688 1.00 93.50 399 ILE A CA 1
ATOM 3178 C C . ILE A 1 399 ? -22.848 -18.909 3.395 1.00 93.50 399 ILE A C 1
ATOM 3180 O O . ILE A 1 399 ? -22.375 -19.349 2.345 1.00 93.50 399 ILE A O 1
ATOM 3184 N N . ILE A 1 400 ? -22.082 -18.332 4.329 1.00 94.44 400 ILE A N 1
ATOM 3185 C CA . ILE A 1 400 ? -20.615 -18.245 4.233 1.00 94.44 400 ILE A CA 1
ATOM 3186 C C . ILE A 1 400 ? -20.003 -19.645 4.077 1.00 94.44 400 ILE A C 1
ATOM 3188 O O . ILE A 1 400 ? -19.249 -19.872 3.130 1.00 94.44 400 ILE A O 1
ATOM 3192 N N . ALA A 1 401 ? -20.396 -20.610 4.913 1.00 93.81 401 ALA A N 1
ATOM 3193 C CA . ALA A 1 401 ? -19.897 -21.986 4.848 1.00 93.81 401 ALA A CA 1
ATOM 3194 C C . ALA A 1 401 ? -20.267 -22.744 3.549 1.00 93.81 401 ALA A C 1
ATOM 3196 O O . ALA A 1 401 ? -19.615 -23.736 3.218 1.00 93.81 401 ALA A O 1
ATOM 3197 N N . LYS A 1 402 ? -21.280 -22.293 2.791 1.00 93.81 402 LYS A N 1
ATOM 3198 C CA . LYS A 1 402 ? -21.597 -22.790 1.434 1.00 93.81 402 LYS A CA 1
ATOM 3199 C C . LYS A 1 402 ? -20.795 -22.082 0.337 1.00 93.81 402 LYS A C 1
ATOM 3201 O O . LYS A 1 402 ? -20.436 -22.712 -0.655 1.00 93.81 402 LYS A O 1
ATOM 3206 N N . VAL A 1 403 ? -20.524 -20.786 0.495 1.00 93.94 403 VAL A N 1
ATOM 3207 C CA . VAL A 1 403 ? -19.832 -19.956 -0.508 1.00 93.94 403 VAL A CA 1
ATOM 3208 C C . VAL A 1 403 ? -18.312 -20.150 -0.463 1.00 93.94 403 VAL A C 1
ATOM 3210 O O . VAL A 1 403 ? -17.682 -20.238 -1.517 1.00 93.94 403 VAL A O 1
ATOM 3213 N N . GLU A 1 404 ? -17.715 -20.259 0.728 1.00 94.62 404 GLU A N 1
ATOM 3214 C CA . GLU A 1 404 ? -16.262 -20.393 0.907 1.00 94.62 404 GLU A CA 1
ATOM 3215 C C . GLU A 1 404 ? -15.638 -21.553 0.107 1.00 94.62 404 GLU A C 1
ATOM 3217 O O . GLU A 1 404 ? -14.677 -21.285 -0.617 1.00 94.62 404 GLU A O 1
ATOM 3222 N N . PRO A 1 405 ? -16.172 -22.795 0.117 1.00 95.12 405 PRO A N 1
ATOM 3223 C CA . PRO A 1 405 ? -15.605 -23.898 -0.665 1.00 95.12 405 PRO A CA 1
ATOM 3224 C C . PRO A 1 405 ? -15.598 -23.652 -2.181 1.00 95.12 405 PRO A C 1
ATOM 3226 O O . PRO A 1 405 ? -14.675 -24.081 -2.870 1.00 95.12 405 PRO A O 1
ATOM 3229 N N . VAL A 1 406 ? -16.592 -22.931 -2.711 1.00 94.12 406 VAL A N 1
ATOM 3230 C CA . VAL A 1 406 ? -16.688 -22.636 -4.153 1.00 94.12 406 VAL A CA 1
ATOM 3231 C C . VAL A 1 406 ? -15.708 -21.525 -4.554 1.00 94.12 406 VAL A C 1
ATOM 3233 O O . VAL A 1 406 ? -15.121 -21.569 -5.636 1.00 94.12 406 VAL A O 1
ATOM 3236 N N . LEU A 1 407 ? -15.462 -20.554 -3.665 1.00 92.31 407 LEU A N 1
ATOM 3237 C CA . LEU A 1 407 ? -14.390 -19.569 -3.846 1.00 92.31 407 LEU A CA 1
ATOM 3238 C C . LEU A 1 407 ? -13.002 -20.216 -3.749 1.00 92.31 407 LEU A C 1
ATOM 3240 O O . LEU A 1 407 ? -12.123 -19.890 -4.542 1.00 92.31 407 LEU A O 1
ATOM 3244 N N . GLU A 1 408 ? -12.805 -21.142 -2.810 1.00 95.06 408 GLU A N 1
ATOM 3245 C CA . GLU A 1 408 ? -11.579 -21.935 -2.673 1.00 95.06 408 GLU A CA 1
ATOM 3246 C C . GLU A 1 408 ? -11.271 -22.738 -3.941 1.00 95.06 408 GLU A C 1
ATOM 3248 O O . GLU A 1 408 ? -10.162 -22.650 -4.471 1.00 95.06 408 GLU A O 1
ATOM 3253 N N . GLU A 1 409 ? -12.254 -23.470 -4.469 1.00 93.06 409 GLU A N 1
ATOM 3254 C CA . GLU A 1 409 ? -12.123 -24.226 -5.716 1.00 93.06 409 GLU A CA 1
ATOM 3255 C C . GLU A 1 409 ? -11.781 -23.305 -6.897 1.00 93.06 409 GLU A C 1
ATOM 3257 O O . GLU A 1 409 ? -10.770 -23.518 -7.572 1.00 93.06 409 GLU A O 1
ATOM 3262 N N . LYS A 1 410 ? -12.536 -22.216 -7.105 1.00 92.06 410 LYS A N 1
ATOM 3263 C CA . LYS A 1 410 ? -12.308 -21.322 -8.252 1.00 92.06 410 LYS A CA 1
ATOM 3264 C C . LYS A 1 410 ? -10.973 -20.575 -8.178 1.00 92.06 410 LYS A C 1
ATOM 3266 O O . LYS A 1 410 ? -10.290 -20.422 -9.191 1.00 92.06 410 LYS A O 1
ATOM 3271 N N . ILE A 1 411 ? -10.561 -20.137 -6.988 1.00 90.88 411 ILE A N 1
ATOM 3272 C CA . ILE A 1 411 ? -9.253 -19.497 -6.786 1.00 90.88 411 ILE A CA 1
ATOM 3273 C C . ILE A 1 411 ? -8.124 -20.529 -6.934 1.00 90.88 411 ILE A C 1
ATOM 3275 O O . ILE A 1 411 ? -7.078 -20.206 -7.499 1.00 90.88 411 ILE A O 1
ATOM 3279 N N . SER A 1 412 ? -8.341 -21.784 -6.528 1.00 92.69 412 SER A N 1
ATOM 3280 C CA . SER A 1 412 ? -7.404 -22.884 -6.780 1.00 92.69 412 SER A CA 1
ATOM 3281 C C . SER A 1 412 ? -7.185 -23.132 -8.275 1.00 92.69 412 SER A C 1
ATOM 3283 O O . SER A 1 412 ? -6.033 -23.211 -8.700 1.00 92.69 412 SER A O 1
ATOM 3285 N N . GLU A 1 413 ? -8.246 -23.190 -9.090 1.00 89.62 413 GLU A N 1
ATOM 3286 C CA . GLU A 1 413 ? -8.135 -23.313 -10.555 1.00 89.62 413 GLU A CA 1
ATOM 3287 C C . GLU A 1 413 ? -7.305 -22.178 -11.170 1.00 89.62 413 GLU A C 1
ATOM 3289 O O . GLU A 1 413 ? -6.387 -22.430 -11.955 1.00 89.62 413 GLU A O 1
ATOM 3294 N N . ILE A 1 414 ? -7.601 -20.927 -10.796 1.00 87.94 414 ILE A N 1
ATOM 3295 C CA . ILE A 1 414 ? -6.912 -19.738 -11.316 1.00 87.94 414 ILE A CA 1
ATOM 3296 C C . ILE A 1 414 ? -5.425 -19.785 -10.957 1.00 87.94 414 ILE A C 1
ATOM 3298 O O . ILE A 1 414 ? -4.580 -19.593 -11.831 1.00 87.94 414 ILE A O 1
ATOM 3302 N N . ILE A 1 415 ? -5.084 -20.097 -9.703 1.00 88.12 415 ILE A N 1
ATOM 3303 C CA . ILE A 1 415 ? -3.688 -20.179 -9.257 1.00 88.12 415 ILE A CA 1
ATOM 3304 C C . ILE A 1 415 ? -2.950 -21.340 -9.945 1.00 88.12 415 ILE A C 1
ATOM 3306 O O . ILE A 1 415 ? -1.805 -21.158 -10.360 1.00 88.12 415 ILE A O 1
ATOM 3310 N N . ILE A 1 416 ? -3.584 -22.507 -10.118 1.00 84.38 416 ILE A N 1
ATOM 3311 C CA . ILE A 1 416 ? -3.016 -23.640 -10.872 1.00 84.38 416 ILE A CA 1
ATOM 3312 C C . ILE A 1 416 ? -2.725 -23.229 -12.321 1.00 84.38 416 ILE A C 1
ATOM 3314 O O . ILE A 1 416 ? -1.631 -23.501 -12.817 1.00 84.38 416 ILE A O 1
ATOM 3318 N N . SER A 1 417 ? -3.683 -22.573 -12.983 1.00 79.50 417 SER A N 1
ATOM 3319 C CA . SER A 1 417 ? -3.573 -22.123 -14.375 1.00 79.50 417 SER A CA 1
ATOM 3320 C C . SER A 1 417 ? -2.444 -21.104 -14.547 1.00 79.50 417 SER A C 1
ATOM 3322 O O . SER A 1 417 ? -1.509 -21.342 -15.311 1.00 79.50 417 SER A O 1
ATOM 3324 N N . VAL A 1 418 ? -2.462 -20.023 -13.755 1.00 80.69 418 VAL A N 1
ATOM 3325 C CA . VAL A 1 418 ? -1.412 -18.992 -13.735 1.00 80.69 418 VAL A CA 1
ATOM 3326 C C . VAL A 1 418 ? -0.041 -19.622 -13.498 1.00 80.69 418 VAL A C 1
ATOM 3328 O O . VAL A 1 418 ? 0.875 -19.417 -14.290 1.00 80.69 418 VAL A O 1
ATOM 3331 N N . PHE A 1 419 ? 0.114 -20.420 -12.440 1.00 77.88 419 PHE A N 1
ATOM 3332 C CA . PHE A 1 419 ? 1.420 -20.956 -12.066 1.00 77.88 419 PHE A CA 1
ATOM 3333 C C . PHE A 1 419 ? 1.971 -21.917 -13.126 1.00 77.88 419 PHE A C 1
ATOM 3335 O O . PHE A 1 419 ? 3.100 -21.739 -13.578 1.00 77.88 419 PHE A O 1
ATOM 3342 N N . ASN A 1 420 ? 1.178 -22.901 -13.565 1.00 74.31 420 ASN A N 1
ATOM 3343 C CA . ASN A 1 420 ? 1.632 -23.914 -14.522 1.00 74.31 420 ASN A CA 1
ATOM 3344 C C . ASN A 1 420 ? 1.933 -23.333 -15.911 1.00 74.31 420 ASN A C 1
ATOM 3346 O O . ASN A 1 420 ? 2.785 -23.871 -16.616 1.00 74.31 420 ASN A O 1
ATOM 3350 N N . ASN A 1 421 ? 1.277 -22.233 -16.286 1.00 65.88 421 ASN A N 1
ATOM 3351 C CA . ASN A 1 421 ? 1.559 -21.514 -17.525 1.00 65.88 421 ASN A CA 1
ATOM 3352 C C . ASN A 1 421 ? 2.819 -20.627 -17.420 1.00 65.88 421 ASN A C 1
ATOM 3354 O O . ASN A 1 421 ? 3.503 -20.411 -18.420 1.00 65.88 421 ASN A O 1
ATOM 3358 N N . MET A 1 422 ? 3.183 -20.160 -16.217 1.00 63.09 422 MET A N 1
ATOM 3359 C CA . MET A 1 422 ? 4.424 -19.406 -15.971 1.00 63.09 422 MET A CA 1
ATOM 3360 C C . MET A 1 422 ? 5.673 -20.289 -15.800 1.00 63.09 422 MET A C 1
ATOM 3362 O O . MET A 1 422 ? 6.786 -19.804 -16.016 1.00 63.09 422 MET A O 1
ATOM 3366 N N . THR A 1 423 ? 5.538 -21.561 -15.400 1.00 53.38 423 THR A N 1
ATOM 3367 C CA . THR A 1 423 ? 6.681 -22.441 -15.075 1.00 53.38 423 THR A CA 1
ATOM 3368 C C . THR A 1 423 ? 7.308 -23.340 -16.162 1.00 53.38 423 THR A C 1
ATOM 3370 O O . THR A 1 423 ? 8.222 -24.092 -15.793 1.00 53.38 423 THR A O 1
ATOM 3373 N N . PRO A 1 424 ? 6.976 -23.284 -17.473 1.00 50.84 424 PRO A N 1
ATOM 3374 C CA . PRO A 1 424 ? 7.773 -23.962 -18.501 1.00 50.84 424 PRO A CA 1
ATOM 3375 C C . PRO A 1 424 ? 9.260 -23.567 -18.433 1.00 50.84 424 PRO A C 1
ATOM 3377 O O . PRO A 1 424 ? 9.634 -22.397 -18.582 1.00 50.84 424 PRO A O 1
ATOM 3380 N N . SER A 1 425 ? 10.131 -24.547 -18.174 1.00 47.97 425 SER A N 1
ATOM 3381 C CA . SER A 1 425 ? 11.553 -24.327 -17.899 1.00 47.97 425 SER A CA 1
ATOM 3382 C C . SER A 1 425 ? 12.351 -24.071 -19.180 1.00 47.97 425 SER A C 1
ATOM 3384 O O . SER A 1 425 ? 12.990 -24.962 -19.735 1.00 47.97 425 SER A O 1
ATOM 3386 N N . PHE A 1 426 ? 12.360 -22.802 -19.593 1.00 49.28 426 PHE A N 1
ATOM 3387 C CA . PHE A 1 426 ? 13.030 -22.249 -20.783 1.00 49.28 426 PHE A CA 1
ATOM 3388 C C . PHE A 1 426 ? 14.564 -22.408 -20.844 1.00 49.28 426 PHE A C 1
ATOM 3390 O O . PHE A 1 426 ? 15.185 -21.908 -21.775 1.00 49.28 426 PHE A O 1
ATOM 3397 N N . ILE A 1 427 ? 15.172 -23.064 -19.850 1.00 49.56 427 ILE A N 1
ATOM 3398 C CA . ILE A 1 427 ? 16.526 -23.629 -19.904 1.00 49.56 427 ILE A CA 1
ATOM 3399 C C . ILE A 1 427 ? 16.484 -24.982 -19.179 1.00 49.56 427 ILE A C 1
ATOM 3401 O O . ILE A 1 427 ? 16.074 -25.061 -18.016 1.00 49.56 427 ILE A O 1
ATOM 3405 N N . HIS A 1 428 ? 16.926 -26.049 -19.838 1.00 54.03 428 HIS A N 1
ATOM 3406 C CA . HIS A 1 428 ? 17.038 -27.397 -19.282 1.00 54.03 428 HIS A CA 1
ATOM 3407 C C . HIS A 1 428 ? 18.442 -27.608 -18.712 1.00 54.03 428 HIS A C 1
ATOM 3409 O O . HIS A 1 428 ? 19.446 -27.301 -19.355 1.00 54.03 428 HIS A O 1
ATOM 3415 N N . VAL A 1 429 ? 18.540 -28.174 -17.509 1.00 54.16 429 VAL A N 1
ATOM 3416 C CA . VAL A 1 429 ? 19.838 -28.437 -16.871 1.00 54.16 429 VAL A CA 1
ATOM 3417 C C . VAL A 1 429 ? 20.434 -29.736 -17.419 1.00 54.16 429 VAL A C 1
ATOM 3419 O O . VAL A 1 429 ? 20.121 -30.821 -16.932 1.00 54.16 429 VAL A O 1
ATOM 3422 N N . CYS A 1 430 ? 21.304 -29.625 -18.422 1.00 57.84 430 CYS A N 1
ATOM 3423 C CA . CYS A 1 430 ? 21.968 -30.775 -19.039 1.00 57.84 430 CYS A CA 1
ATOM 3424 C C . CYS A 1 430 ? 23.018 -31.399 -18.105 1.00 57.84 430 CYS A C 1
ATOM 3426 O O . CYS A 1 430 ? 23.943 -30.724 -17.641 1.00 57.84 430 CYS A O 1
ATOM 3428 N N . GLY A 1 431 ? 22.893 -32.700 -17.834 1.00 63.38 431 GLY A N 1
ATOM 3429 C CA . GLY A 1 431 ? 23.837 -33.444 -17.000 1.00 63.38 431 GLY A CA 1
ATOM 3430 C C . GLY A 1 431 ? 25.136 -33.751 -17.747 1.00 63.38 431 GLY A C 1
ATOM 3431 O O . GLY A 1 431 ? 25.094 -34.334 -18.822 1.00 63.38 431 GLY A O 1
ATOM 3432 N N . ARG A 1 432 ? 26.297 -33.416 -17.166 1.00 61.84 432 ARG A N 1
ATOM 3433 C CA . ARG A 1 432 ? 27.626 -33.596 -17.800 1.00 61.84 432 ARG A CA 1
ATOM 3434 C C . ARG A 1 432 ? 27.942 -35.025 -18.267 1.00 61.84 432 ARG A C 1
ATOM 3436 O O . ARG A 1 432 ? 28.776 -35.192 -19.146 1.00 61.84 432 ARG A O 1
ATOM 3443 N N . ASN A 1 433 ? 27.294 -36.025 -17.671 1.00 67.81 433 ASN A N 1
ATOM 3444 C CA . ASN A 1 433 ? 27.519 -37.448 -17.943 1.00 67.81 433 ASN A CA 1
ATOM 3445 C C . ASN A 1 433 ? 26.353 -38.079 -18.738 1.00 67.81 433 ASN A C 1
ATOM 3447 O O . ASN A 1 433 ? 26.237 -39.302 -18.783 1.00 67.81 433 ASN A O 1
ATOM 3451 N N . ASP A 1 434 ? 25.449 -37.267 -19.292 1.00 72.62 434 ASP A N 1
ATOM 3452 C CA . ASP A 1 434 ? 24.311 -37.731 -20.088 1.00 72.62 434 ASP A CA 1
ATOM 3453 C C . ASP A 1 434 ? 24.777 -38.094 -21.514 1.00 72.62 434 ASP A C 1
ATOM 3455 O O . ASP A 1 434 ? 25.409 -37.256 -22.164 1.00 72.62 434 ASP A O 1
ATOM 3459 N N . PRO A 1 435 ? 24.474 -39.294 -22.050 1.00 73.00 435 PRO A N 1
ATOM 3460 C CA . PRO A 1 435 ? 24.815 -39.635 -23.435 1.00 73.00 435 PRO A CA 1
ATOM 3461 C C . PRO A 1 435 ? 24.174 -38.689 -24.468 1.00 73.00 435 PRO A C 1
ATOM 3463 O O . PRO A 1 435 ? 24.695 -38.553 -25.571 1.00 73.00 435 PRO A O 1
ATOM 3466 N N . ASN A 1 436 ? 23.090 -37.993 -24.108 1.00 76.19 436 ASN A N 1
ATOM 3467 C CA . ASN A 1 436 ? 22.400 -37.012 -24.944 1.00 76.19 436 ASN A CA 1
ATOM 3468 C C . ASN A 1 436 ? 22.780 -35.556 -24.604 1.00 76.19 436 ASN A C 1
ATOM 3470 O O . ASN A 1 436 ? 22.066 -34.635 -25.000 1.00 76.19 436 ASN A O 1
ATOM 3474 N N . TYR A 1 437 ? 23.887 -35.311 -23.887 1.00 72.81 437 TYR A N 1
ATOM 3475 C CA . TYR A 1 437 ? 24.297 -33.969 -23.439 1.00 72.81 437 TYR A CA 1
ATOM 3476 C C . TYR A 1 437 ? 24.290 -32.920 -24.567 1.00 72.81 437 TYR A C 1
ATOM 3478 O O . TYR A 1 437 ? 23.719 -31.844 -24.401 1.00 72.81 437 TYR A O 1
ATOM 3486 N N . ASN A 1 438 ? 24.837 -33.258 -25.741 1.00 78.69 438 ASN A N 1
ATOM 3487 C CA . ASN A 1 438 ? 24.844 -32.371 -26.911 1.00 78.69 438 ASN A CA 1
ATOM 3488 C C . ASN A 1 438 ? 23.433 -32.065 -27.448 1.00 78.69 438 ASN A C 1
ATOM 3490 O O . ASN A 1 438 ? 23.184 -30.931 -27.854 1.00 78.69 438 ASN A O 1
ATOM 3494 N N . GLN A 1 439 ? 22.507 -33.033 -27.411 1.00 79.88 439 GLN A N 1
ATOM 3495 C CA . GLN A 1 439 ? 21.114 -32.817 -27.814 1.00 79.88 439 GLN A CA 1
ATOM 3496 C C . GLN A 1 439 ? 20.398 -31.908 -26.814 1.00 79.88 439 GLN A C 1
ATOM 3498 O O . GLN A 1 439 ? 19.802 -30.922 -27.220 1.00 79.88 439 GLN A O 1
ATOM 3503 N N . CYS A 1 440 ? 20.565 -32.144 -25.510 1.00 73.88 440 CYS A N 1
ATOM 3504 C CA . CYS A 1 440 ? 20.014 -31.265 -24.479 1.00 73.88 440 CYS A CA 1
ATOM 3505 C C . CYS A 1 440 ? 20.507 -29.810 -24.626 1.00 73.88 440 CYS A C 1
ATOM 3507 O O . CYS A 1 440 ? 19.751 -28.872 -24.373 1.00 73.88 440 CYS A O 1
ATOM 3509 N N . ILE A 1 441 ? 21.756 -29.587 -25.059 1.00 75.75 441 ILE A N 1
ATOM 3510 C CA . ILE A 1 441 ? 22.253 -28.236 -25.371 1.00 75.75 441 ILE A CA 1
ATOM 3511 C C . ILE A 1 441 ? 21.622 -27.680 -26.664 1.00 75.75 441 ILE A C 1
ATOM 3513 O O . ILE A 1 441 ? 21.323 -26.489 -26.708 1.00 75.75 441 ILE A O 1
ATOM 3517 N N . ALA A 1 442 ? 21.361 -28.502 -27.685 1.00 77.69 442 ALA A N 1
ATOM 3518 C CA . ALA A 1 442 ? 20.626 -28.080 -28.883 1.00 77.69 442 ALA A CA 1
ATOM 3519 C C . ALA A 1 442 ? 19.173 -27.693 -28.570 1.00 77.69 442 ALA A C 1
ATOM 3521 O O . ALA A 1 442 ? 18.741 -26.611 -28.963 1.00 77.69 442 ALA A O 1
ATOM 3522 N N . ASP A 1 443 ? 18.466 -28.507 -27.784 1.00 72.62 443 ASP A N 1
ATOM 3523 C CA . ASP A 1 443 ? 17.104 -28.231 -27.318 1.00 72.62 443 ASP A CA 1
ATOM 3524 C C . ASP A 1 443 ? 17.059 -26.904 -26.540 1.00 72.62 443 ASP A C 1
ATOM 3526 O O . ASP A 1 443 ? 16.203 -26.065 -26.791 1.00 72.62 443 ASP A O 1
ATOM 3530 N N . ASN A 1 444 ? 18.049 -26.652 -25.674 1.00 67.81 444 ASN A N 1
ATOM 3531 C CA . ASN A 1 444 ? 18.219 -25.370 -24.981 1.00 67.81 444 ASN A CA 1
ATOM 3532 C C . ASN A 1 444 ? 18.423 -24.177 -25.926 1.00 67.81 444 ASN A C 1
ATOM 3534 O O . ASN A 1 444 ? 17.877 -23.104 -25.682 1.00 67.81 444 ASN A O 1
ATOM 3538 N N . VAL A 1 445 ? 19.239 -24.328 -26.974 1.00 74.88 445 VAL A N 1
ATOM 3539 C CA . VAL A 1 445 ? 19.477 -23.260 -27.959 1.00 74.88 445 VAL A CA 1
ATOM 3540 C C . VAL A 1 445 ? 18.198 -22.957 -28.749 1.00 74.88 445 VAL A C 1
ATOM 3542 O O . VAL A 1 445 ? 17.956 -21.795 -29.066 1.00 74.88 445 VAL A O 1
ATOM 3545 N N . ILE A 1 446 ? 17.351 -23.962 -28.995 1.00 74.38 446 ILE A N 1
ATOM 3546 C CA . ILE A 1 446 ? 16.044 -23.810 -29.651 1.00 74.38 446 ILE A CA 1
ATOM 3547 C C . ILE A 1 446 ? 15.013 -23.173 -28.700 1.00 74.38 446 ILE A C 1
ATOM 3549 O O . ILE A 1 446 ? 14.421 -22.159 -29.058 1.00 74.38 446 ILE A O 1
ATOM 3553 N N . ASP A 1 447 ? 14.846 -23.675 -27.471 1.00 68.31 447 ASP A N 1
ATOM 3554 C CA . ASP A 1 447 ? 13.937 -23.102 -26.457 1.00 68.31 447 ASP A CA 1
ATOM 3555 C C . ASP A 1 447 ? 14.289 -21.639 -26.102 1.00 68.31 447 ASP A C 1
ATOM 3557 O O . ASP A 1 447 ? 13.411 -20.840 -25.757 1.00 68.31 447 ASP A O 1
ATOM 3561 N N . LEU A 1 448 ? 15.572 -21.264 -26.193 1.00 68.69 448 LEU A N 1
ATOM 3562 C CA . LEU A 1 448 ? 16.033 -19.890 -25.991 1.00 68.69 448 LEU A CA 1
ATOM 3563 C C . LEU A 1 448 ? 15.939 -19.007 -27.240 1.00 68.69 448 LEU A C 1
ATOM 3565 O O . LEU A 1 448 ? 15.804 -17.791 -27.077 1.00 68.69 448 LEU A O 1
ATOM 3569 N N . ARG A 1 449 ? 16.007 -19.568 -28.458 1.00 71.69 449 ARG A N 1
ATOM 3570 C CA . ARG A 1 449 ? 15.959 -18.830 -29.738 1.00 71.69 449 ARG A CA 1
ATOM 3571 C C . ARG A 1 449 ? 14.818 -17.822 -29.730 1.00 71.69 449 ARG A C 1
ATOM 3573 O O . ARG A 1 449 ? 15.057 -16.623 -29.823 1.00 71.69 449 ARG A O 1
ATOM 3580 N N . ASP A 1 450 ? 13.601 -18.291 -29.485 1.00 61.16 450 ASP A N 1
ATOM 3581 C CA . ASP A 1 450 ? 12.386 -17.475 -29.534 1.00 61.16 450 ASP A CA 1
ATOM 3582 C C . ASP A 1 450 ? 12.403 -16.346 -28.478 1.00 61.16 450 ASP A C 1
ATOM 3584 O O . ASP A 1 450 ? 11.818 -15.282 -28.685 1.00 61.16 450 ASP A O 1
ATOM 3588 N N . LYS A 1 451 ? 13.139 -16.521 -27.369 1.00 60.25 451 LYS A N 1
ATOM 3589 C CA . LYS A 1 451 ? 13.300 -15.519 -26.296 1.00 60.25 451 LYS A CA 1
ATOM 3590 C C . LYS A 1 451 ? 14.388 -14.480 -26.573 1.00 60.25 451 LYS A C 1
ATOM 3592 O O . LYS A 1 451 ? 14.263 -13.347 -26.095 1.00 60.25 451 LYS A O 1
ATOM 3597 N N . PHE A 1 452 ? 15.417 -14.840 -27.341 1.00 61.47 452 PHE A N 1
ATOM 3598 C CA . PHE A 1 452 ? 16.371 -13.899 -27.938 1.00 61.47 452 PHE A CA 1
ATOM 3599 C C . PHE A 1 452 ? 15.723 -13.112 -29.086 1.00 61.47 452 PHE A C 1
ATOM 3601 O O . PHE A 1 452 ? 15.884 -11.900 -29.187 1.00 61.47 452 PHE A O 1
ATOM 3608 N N . CYS A 1 453 ? 14.938 -13.785 -29.920 1.00 65.44 453 CYS A N 1
ATOM 3609 C CA . CYS A 1 453 ? 14.310 -13.219 -31.108 1.00 65.44 453 CYS A CA 1
ATOM 3610 C C . CYS A 1 453 ? 13.205 -12.219 -30.783 1.00 65.44 453 CYS A C 1
ATOM 3612 O O . CYS A 1 453 ? 13.271 -11.069 -31.211 1.00 65.44 453 CYS A O 1
ATOM 3614 N N . ASN A 1 454 ? 12.264 -12.600 -29.918 1.00 55.97 454 ASN A N 1
ATOM 3615 C CA . ASN A 1 454 ? 11.175 -11.721 -29.487 1.00 55.97 454 ASN A CA 1
ATOM 3616 C C . ASN A 1 454 ? 11.610 -10.689 -28.421 1.00 55.97 454 ASN A C 1
ATOM 3618 O O . ASN A 1 454 ? 10.772 -9.986 -27.865 1.00 55.97 454 ASN A O 1
ATOM 3622 N N . GLY A 1 455 ? 12.912 -10.595 -28.112 1.00 50.03 455 GLY A N 1
ATOM 3623 C CA . GLY A 1 455 ? 13.477 -9.534 -27.273 1.00 50.03 455 GLY A CA 1
ATOM 3624 C C . GLY A 1 455 ? 13.016 -9.545 -25.812 1.00 50.03 455 GLY A C 1
ATOM 3625 O O . GLY A 1 455 ? 12.644 -8.501 -25.276 1.00 50.03 455 GLY A O 1
ATOM 3626 N N . THR A 1 456 ? 13.041 -10.701 -25.141 1.00 45.25 456 THR A N 1
ATOM 3627 C CA . THR A 1 456 ? 12.640 -10.771 -23.723 1.00 45.25 456 THR A CA 1
ATOM 3628 C C . THR A 1 456 ? 13.564 -9.931 -22.822 1.00 45.25 456 THR A C 1
ATOM 3630 O O . THR A 1 456 ? 14.776 -9.943 -23.003 1.00 45.25 456 THR A O 1
ATOM 3633 N N . PRO A 1 457 ? 13.058 -9.199 -21.814 1.00 41.34 457 PRO A N 1
ATOM 3634 C CA . PRO A 1 457 ? 13.862 -8.254 -21.032 1.00 41.34 457 PRO A CA 1
ATOM 3635 C C . PRO A 1 457 ? 14.715 -8.985 -19.976 1.00 41.34 457 PRO A C 1
ATOM 3637 O O . PRO A 1 457 ? 14.393 -9.083 -18.793 1.00 41.34 457 PRO A O 1
ATOM 3640 N N . GLY A 1 458 ? 15.823 -9.520 -20.475 1.00 44.00 458 GLY A N 1
ATOM 3641 C CA . GLY A 1 458 ? 16.678 -10.570 -19.923 1.00 44.00 458 GLY A CA 1
ATOM 3642 C C . GLY A 1 458 ? 17.667 -11.073 -20.990 1.00 44.00 458 GLY A C 1
ATOM 3643 O O . GLY A 1 458 ? 18.797 -11.424 -20.655 1.00 44.00 458 GLY A O 1
ATOM 3644 N N . PHE A 1 459 ? 17.286 -10.994 -22.274 1.00 49.28 459 PHE A N 1
ATOM 3645 C CA . PHE A 1 459 ? 18.030 -11.410 -23.464 1.00 49.28 459 PHE A CA 1
ATOM 3646 C C . PHE A 1 459 ? 17.898 -10.359 -24.600 1.00 49.28 459 PHE A C 1
ATOM 3648 O O . PHE A 1 459 ? 16.850 -9.736 -24.754 1.00 49.28 459 PHE A O 1
ATOM 3655 N N . PRO A 1 460 ? 18.954 -10.032 -25.371 1.00 52.00 460 PRO A N 1
ATOM 3656 C CA . PRO A 1 460 ? 18.871 -8.961 -26.362 1.00 52.00 460 PRO A CA 1
ATOM 3657 C C . PRO A 1 460 ? 18.006 -9.396 -27.541 1.00 52.00 460 PRO A C 1
ATOM 3659 O O . PRO A 1 460 ? 18.196 -10.500 -28.031 1.00 52.00 460 PRO A O 1
ATOM 3662 N N . MET A 1 461 ? 17.158 -8.497 -28.051 1.00 60.91 461 MET A N 1
ATOM 3663 C CA . MET A 1 461 ? 16.627 -8.634 -29.408 1.00 60.91 461 MET A CA 1
ATOM 3664 C C . MET A 1 461 ? 17.818 -8.721 -30.376 1.00 60.91 461 MET A C 1
ATOM 3666 O O . MET A 1 461 ? 18.674 -7.825 -30.370 1.00 60.91 461 MET A O 1
ATOM 3670 N N . ILE A 1 462 ? 17.912 -9.835 -31.108 1.00 71.38 462 ILE A N 1
ATOM 3671 C CA . ILE A 1 462 ? 19.023 -10.153 -32.028 1.00 71.38 462 ILE A CA 1
ATOM 3672 C C . ILE A 1 462 ? 18.687 -9.900 -33.503 1.00 71.38 462 ILE A C 1
ATOM 3674 O O . ILE A 1 462 ? 19.548 -10.076 -34.361 1.00 71.38 462 ILE A O 1
ATOM 3678 N N . GLU A 1 463 ? 17.457 -9.479 -33.794 1.00 74.50 463 GLU A N 1
ATOM 3679 C CA . GLU A 1 463 ? 16.956 -9.253 -35.145 1.00 74.50 463 GLU A CA 1
ATOM 3680 C C . GLU A 1 463 ? 16.101 -7.969 -35.208 1.00 74.50 463 GLU A C 1
ATOM 3682 O O . GLU A 1 463 ? 15.254 -7.787 -34.332 1.00 74.50 463 GLU A O 1
ATOM 3687 N N . PRO A 1 464 ? 16.300 -7.075 -36.198 1.00 75.62 464 PRO A N 1
ATOM 3688 C CA . PRO A 1 464 ? 17.437 -7.041 -37.119 1.00 75.62 464 PRO A CA 1
ATOM 3689 C C . PRO A 1 464 ? 18.773 -6.810 -36.398 1.00 75.62 464 PRO A C 1
ATOM 3691 O O . PRO A 1 464 ? 18.870 -6.048 -35.431 1.00 75.62 464 PRO A O 1
ATOM 3694 N N . LEU A 1 465 ? 19.831 -7.451 -36.895 1.00 81.56 465 LEU A N 1
ATOM 3695 C CA . LEU A 1 465 ? 21.203 -7.141 -36.507 1.00 81.56 465 LEU A CA 1
ATOM 3696 C C . LEU A 1 465 ? 21.680 -5.942 -37.337 1.00 81.56 465 LEU A C 1
ATOM 3698 O O . LEU A 1 465 ? 21.835 -6.042 -38.553 1.00 81.56 465 LEU A O 1
ATOM 3702 N N . MET A 1 466 ? 21.880 -4.809 -36.665 1.00 80.50 466 MET A N 1
ATOM 3703 C CA . MET A 1 466 ? 22.151 -3.512 -37.296 1.00 80.50 466 MET A CA 1
ATOM 3704 C C . MET A 1 466 ? 23.652 -3.245 -37.479 1.00 80.50 466 MET A C 1
ATOM 3706 O O . MET A 1 466 ? 24.438 -3.471 -36.553 1.00 80.50 466 MET A O 1
ATOM 3710 N N . PHE A 1 467 ? 24.039 -2.671 -38.622 1.00 82.38 467 PHE A N 1
ATOM 3711 C CA . PHE A 1 467 ? 25.384 -2.145 -38.882 1.00 82.38 467 PHE A CA 1
ATOM 3712 C C . PHE A 1 467 ? 25.282 -0.739 -39.490 1.00 82.38 467 PHE A C 1
ATOM 3714 O O . PHE A 1 467 ? 24.606 -0.543 -40.499 1.00 82.38 467 PHE A O 1
ATOM 3721 N N . ASP A 1 468 ? 25.988 0.234 -38.909 1.00 77.81 468 ASP A N 1
ATOM 3722 C CA . ASP A 1 468 ? 25.905 1.637 -39.344 1.00 77.81 468 ASP A CA 1
ATOM 3723 C C . ASP A 1 468 ? 26.423 1.825 -40.784 1.00 77.81 468 ASP A C 1
ATOM 3725 O O . ASP A 1 468 ? 25.779 2.478 -41.607 1.00 77.81 468 ASP A O 1
ATOM 3729 N N . LYS A 1 469 ? 27.582 1.219 -41.091 1.00 84.50 469 LYS A N 1
ATOM 3730 C CA . LYS A 1 469 ? 28.228 1.240 -42.411 1.00 84.50 469 LYS A CA 1
ATOM 3731 C C . LYS A 1 469 ? 29.123 0.014 -42.635 1.00 84.50 469 LYS A C 1
ATOM 3733 O O . LYS A 1 469 ? 29.860 -0.397 -41.737 1.00 84.50 469 LYS A O 1
ATOM 3738 N N . ILE A 1 470 ? 29.102 -0.525 -43.851 1.00 83.88 470 ILE A N 1
ATOM 3739 C CA . ILE A 1 470 ? 30.016 -1.546 -44.385 1.00 83.88 470 ILE A CA 1
ATOM 3740 C C . ILE A 1 470 ? 30.692 -0.966 -45.637 1.00 83.88 470 ILE A C 1
ATOM 3742 O O . ILE A 1 470 ? 30.078 -0.230 -46.409 1.00 83.88 470 ILE A O 1
ATOM 3746 N N . VAL A 1 471 ? 31.974 -1.271 -45.832 1.00 84.00 471 VAL A N 1
ATOM 3747 C CA . VAL A 1 471 ? 32.762 -0.840 -46.996 1.00 84.00 471 VAL A CA 1
ATOM 3748 C C . VAL A 1 471 ? 32.973 -2.044 -47.908 1.00 84.00 471 VAL A C 1
ATOM 3750 O O . VAL A 1 471 ? 33.459 -3.068 -47.436 1.00 84.00 471 VAL A O 1
ATOM 3753 N N . ILE A 1 472 ? 32.604 -1.920 -49.186 1.00 80.88 472 ILE A N 1
ATOM 3754 C CA . ILE A 1 472 ? 32.785 -2.970 -50.203 1.00 80.88 472 ILE A CA 1
ATOM 3755 C C . ILE A 1 472 ? 33.962 -2.612 -51.116 1.00 80.88 472 ILE A C 1
ATOM 3757 O O . ILE A 1 472 ? 34.875 -3.412 -51.289 1.00 80.88 472 ILE A O 1
ATOM 3761 N N . PHE A 1 473 ? 33.982 -1.375 -51.623 1.00 80.38 473 PHE A N 1
ATOM 3762 C CA . PHE A 1 473 ? 35.098 -0.801 -52.377 1.00 80.38 473 PHE A CA 1
ATOM 3763 C C . PHE A 1 473 ? 35.404 0.606 -51.852 1.00 80.38 473 PHE A C 1
ATOM 3765 O O . PHE A 1 473 ? 34.480 1.374 -51.581 1.00 80.38 473 PHE A O 1
ATOM 3772 N N . ASP A 1 474 ? 36.683 0.969 -51.729 1.00 83.50 474 ASP A N 1
ATOM 3773 C CA . ASP A 1 474 ? 37.106 2.317 -51.303 1.00 83.50 474 ASP A CA 1
ATOM 3774 C C . ASP A 1 474 ? 38.250 2.893 -52.162 1.00 83.50 474 ASP A C 1
ATOM 3776 O O . ASP A 1 474 ? 38.991 3.783 -51.742 1.00 83.50 474 ASP A O 1
ATOM 3780 N N . GLU A 1 475 ? 38.372 2.422 -53.401 1.00 83.62 475 GLU A N 1
ATOM 3781 C CA . GLU A 1 475 ? 39.444 2.796 -54.324 1.00 83.62 475 GLU A CA 1
ATOM 3782 C C . GLU A 1 475 ? 39.312 4.248 -54.842 1.00 83.62 475 GLU A C 1
ATOM 3784 O O . GLU A 1 475 ? 38.228 4.839 -54.796 1.00 83.62 475 GLU A O 1
ATOM 3789 N N . PRO A 1 476 ? 40.387 4.862 -55.383 1.00 80.38 476 PRO A N 1
ATOM 3790 C CA . PRO A 1 476 ? 40.351 6.239 -55.894 1.00 80.38 476 PRO A CA 1
ATOM 3791 C C . PRO A 1 476 ? 39.345 6.492 -57.029 1.00 80.38 476 PRO A C 1
ATOM 3793 O O . PRO A 1 476 ? 38.919 7.633 -57.218 1.00 80.38 476 PRO A O 1
ATOM 3796 N N . ASN A 1 477 ? 38.978 5.442 -57.776 1.00 80.19 477 ASN A N 1
ATOM 3797 C CA . ASN A 1 477 ? 38.083 5.514 -58.936 1.00 80.19 477 ASN A CA 1
ATOM 3798 C C . ASN A 1 477 ? 36.752 4.758 -58.751 1.00 80.19 477 ASN A C 1
ATOM 3800 O O . ASN A 1 477 ? 35.845 4.957 -59.557 1.00 80.19 477 ASN A O 1
ATOM 3804 N N . VAL A 1 478 ? 36.633 3.900 -57.731 1.00 81.62 478 VAL A N 1
ATOM 3805 C CA . VAL A 1 478 ? 35.441 3.078 -57.456 1.00 81.62 478 VAL A CA 1
ATOM 3806 C C . VAL A 1 478 ? 35.229 3.001 -55.949 1.00 81.62 478 VAL A C 1
ATOM 3808 O O . VAL A 1 478 ? 36.029 2.402 -55.230 1.00 81.62 478 VAL A O 1
ATOM 3811 N N . LYS A 1 479 ? 34.132 3.587 -55.475 1.00 86.94 479 LYS A N 1
ATOM 3812 C CA . LYS A 1 479 ? 33.699 3.530 -54.078 1.00 86.94 479 LYS A CA 1
ATOM 3813 C C . LYS A 1 479 ? 32.304 2.927 -54.009 1.00 86.94 479 LYS A C 1
ATOM 3815 O O . LYS A 1 479 ? 31.434 3.312 -54.789 1.00 86.94 479 LYS A O 1
ATOM 3820 N N . LEU A 1 480 ? 32.111 1.989 -53.088 1.00 86.25 480 LEU A N 1
ATOM 3821 C CA . LEU A 1 480 ? 30.833 1.351 -52.791 1.00 86.25 480 LEU A CA 1
ATOM 3822 C C . LEU A 1 480 ? 30.753 1.082 -51.290 1.00 86.25 480 LEU A C 1
ATOM 3824 O O . LEU A 1 480 ? 31.555 0.330 -50.725 1.00 86.25 480 LEU A O 1
ATOM 3828 N N . TYR A 1 481 ? 29.745 1.673 -50.668 1.00 88.94 481 TYR A N 1
ATOM 3829 C CA . TYR A 1 481 ? 29.410 1.493 -49.268 1.00 88.94 481 TYR A CA 1
ATOM 3830 C C . TYR A 1 481 ? 27.988 0.951 -49.139 1.00 88.94 481 TYR A C 1
ATOM 3832 O O . TYR A 1 481 ? 27.123 1.261 -49.956 1.00 88.94 481 TYR A O 1
ATOM 3840 N N . LEU A 1 482 ? 27.747 0.188 -48.078 1.00 89.56 482 LEU A N 1
ATOM 3841 C CA . LEU A 1 482 ? 26.409 -0.134 -47.590 1.00 89.56 482 LEU A CA 1
ATOM 3842 C C . LEU A 1 482 ? 26.212 0.609 -46.267 1.00 89.56 482 LEU A C 1
ATOM 3844 O O . LEU A 1 482 ? 27.107 0.616 -45.424 1.00 89.56 482 LEU A O 1
ATOM 3848 N N . GLU A 1 483 ? 25.072 1.253 -46.083 1.00 90.00 483 GLU A N 1
ATOM 3849 C CA . GLU A 1 483 ? 24.720 2.062 -44.914 1.00 90.00 483 GLU A CA 1
ATOM 3850 C C . GLU A 1 483 ? 23.329 1.663 -44.417 1.00 90.00 483 GLU A C 1
ATOM 3852 O O . GLU A 1 483 ? 22.510 1.157 -45.189 1.00 90.00 483 GLU A O 1
ATOM 3857 N N . ASN A 1 484 ? 23.056 1.871 -43.126 1.00 88.44 484 ASN A N 1
ATOM 3858 C CA . ASN A 1 484 ? 21.803 1.440 -42.490 1.00 88.44 484 ASN A CA 1
ATOM 3859 C C . ASN A 1 484 ? 21.519 -0.054 -42.763 1.00 88.44 484 ASN A C 1
ATOM 3861 O O . ASN A 1 484 ? 20.469 -0.405 -43.292 1.00 88.44 484 ASN A O 1
ATOM 3865 N N . VAL A 1 485 ? 22.499 -0.926 -42.508 1.00 89.25 485 VAL A N 1
ATOM 3866 C CA . VAL A 1 485 ? 22.394 -2.354 -42.839 1.00 89.25 485 VAL A CA 1
ATOM 3867 C C . VAL A 1 485 ? 21.577 -3.065 -41.763 1.00 89.25 485 VAL A C 1
ATOM 3869 O O . VAL A 1 485 ? 22.000 -3.131 -40.608 1.00 89.25 485 VAL A O 1
ATOM 3872 N N . GLU A 1 486 ? 20.435 -3.623 -42.146 1.00 89.50 486 GLU A N 1
ATOM 3873 C CA . GLU A 1 486 ? 19.520 -4.378 -41.292 1.00 89.50 486 GLU A CA 1
ATOM 3874 C C . GLU A 1 486 ? 19.554 -5.852 -41.718 1.00 89.50 486 GLU A C 1
ATOM 3876 O O . GLU A 1 486 ? 19.085 -6.202 -42.801 1.00 89.50 486 GLU A O 1
ATOM 3881 N N . VAL A 1 487 ? 20.136 -6.728 -40.894 1.00 88.62 487 VAL A N 1
ATOM 3882 C CA . VAL A 1 487 ? 20.229 -8.167 -41.195 1.00 88.62 487 VAL A CA 1
ATOM 3883 C C . VAL A 1 487 ? 19.141 -8.935 -40.444 1.00 88.62 487 VAL A C 1
ATOM 3885 O O . VAL A 1 487 ? 19.138 -8.968 -39.212 1.00 88.62 487 VAL A O 1
ATOM 3888 N N . TYR A 1 488 ? 18.256 -9.581 -41.194 1.00 85.25 488 TYR A N 1
ATOM 3889 C CA . TYR A 1 488 ? 17.165 -10.452 -40.751 1.00 85.25 488 TYR A CA 1
ATOM 3890 C C . TYR A 1 488 ? 17.473 -11.931 -41.054 1.00 85.25 488 TYR A C 1
ATOM 3892 O O . TYR A 1 488 ? 18.371 -12.232 -41.844 1.00 85.25 488 TYR A O 1
ATOM 3900 N N . GLY A 1 489 ? 16.733 -12.853 -40.432 1.00 79.81 489 GLY A N 1
ATOM 3901 C CA . GLY A 1 489 ? 16.957 -14.303 -40.503 1.00 79.81 489 GLY A CA 1
ATOM 3902 C C . GLY A 1 489 ? 17.969 -14.856 -39.483 1.00 79.81 489 GLY A C 1
ATOM 3903 O O . GLY A 1 489 ? 18.272 -16.046 -39.473 1.00 79.81 489 GLY A O 1
ATOM 3904 N N . ASN A 1 490 ? 18.432 -14.028 -38.542 1.00 76.62 490 ASN A N 1
ATOM 3905 C CA . ASN A 1 490 ? 19.208 -14.463 -37.369 1.00 76.62 490 ASN A CA 1
ATOM 3906 C C . ASN A 1 490 ? 18.404 -15.378 -36.434 1.00 76.62 490 ASN A C 1
ATOM 3908 O O . ASN A 1 490 ? 18.975 -16.097 -35.613 1.00 76.62 490 ASN A O 1
ATOM 3912 N N . CYS A 1 491 ? 17.083 -15.320 -36.561 1.00 78.81 491 CYS A N 1
ATOM 3913 C CA . CYS A 1 491 ? 16.102 -16.092 -35.821 1.00 78.81 491 CYS A CA 1
ATOM 3914 C C . CYS A 1 491 ? 15.577 -17.327 -36.558 1.00 78.81 491 CYS A C 1
ATOM 3916 O O . CYS A 1 491 ? 14.966 -18.183 -35.920 1.00 78.81 491 CYS A O 1
ATOM 3918 N N . ASP A 1 492 ? 15.842 -17.453 -37.860 1.00 79.12 492 ASP A N 1
ATOM 3919 C CA . ASP A 1 492 ? 15.388 -18.571 -38.691 1.00 79.12 492 ASP A CA 1
ATOM 3920 C C . ASP A 1 492 ? 16.579 -19.458 -39.089 1.00 79.12 492 ASP A C 1
ATOM 3922 O O . ASP A 1 492 ? 17.050 -19.477 -40.230 1.00 79.12 492 ASP A O 1
ATOM 3926 N N . PHE A 1 493 ? 17.124 -20.152 -38.082 1.00 86.12 493 PHE A N 1
ATOM 3927 C CA . PHE A 1 493 ? 18.226 -21.097 -38.245 1.00 86.12 493 PHE A CA 1
ATOM 3928 C C . PHE A 1 493 ? 17.822 -22.534 -37.900 1.00 86.12 493 PHE A C 1
ATOM 3930 O O . PHE A 1 493 ? 17.108 -22.799 -36.928 1.00 86.12 493 PHE A O 1
ATOM 3937 N N . ALA A 1 494 ? 18.368 -23.481 -38.661 1.00 84.62 494 ALA A N 1
ATOM 3938 C CA . ALA A 1 494 ? 18.268 -24.914 -38.425 1.00 84.62 494 ALA A CA 1
ATOM 3939 C C . ALA A 1 494 ? 19.599 -25.451 -37.877 1.00 84.62 494 ALA A C 1
ATOM 3941 O O . ALA A 1 494 ? 20.643 -25.331 -38.520 1.00 84.62 494 ALA A O 1
ATOM 3942 N N . ILE A 1 495 ? 19.572 -26.061 -36.688 1.00 86.19 495 ILE A N 1
ATOM 3943 C CA . ILE A 1 495 ? 20.747 -26.708 -36.085 1.00 86.19 495 ILE A CA 1
ATOM 3944 C C . ILE A 1 495 ? 21.133 -27.936 -36.916 1.00 86.19 495 ILE A C 1
ATOM 3946 O O . ILE A 1 495 ? 20.329 -28.851 -37.066 1.00 86.19 495 ILE A O 1
ATOM 3950 N N . THR A 1 496 ? 22.374 -27.989 -37.409 1.00 87.50 496 THR A N 1
ATOM 3951 C CA . THR A 1 496 ? 22.902 -29.163 -38.126 1.00 87.50 496 THR A CA 1
ATOM 3952 C C . THR A 1 496 ? 23.772 -30.048 -37.234 1.00 87.50 496 THR A C 1
ATOM 3954 O O . THR A 1 496 ? 23.768 -31.265 -37.401 1.00 87.50 496 THR A O 1
ATOM 3957 N N . SER A 1 497 ? 24.477 -29.482 -36.244 1.00 88.50 497 SER A N 1
ATOM 3958 C CA . SER A 1 497 ? 25.112 -30.256 -35.162 1.00 88.50 497 SER A CA 1
ATOM 3959 C C . SER A 1 497 ? 25.565 -29.375 -33.994 1.00 88.50 497 SER A C 1
ATOM 3961 O O . SER A 1 497 ? 26.108 -28.296 -34.229 1.00 88.50 497 SER A O 1
ATOM 3963 N N . ILE A 1 498 ? 25.505 -29.882 -32.760 1.00 85.75 498 ILE A N 1
ATOM 3964 C CA . ILE A 1 498 ? 26.226 -29.316 -31.607 1.00 85.75 498 ILE A CA 1
ATOM 3965 C C . ILE A 1 498 ? 27.216 -30.339 -31.044 1.00 85.75 498 ILE A C 1
ATOM 3967 O O . ILE A 1 498 ? 26.926 -31.531 -30.970 1.00 85.75 498 ILE A O 1
ATOM 3971 N N . ASN A 1 499 ? 28.385 -29.854 -30.625 1.00 86.62 499 ASN A N 1
ATOM 3972 C CA . ASN A 1 499 ? 29.365 -30.599 -29.848 1.00 86.62 499 ASN A CA 1
ATOM 3973 C C . ASN A 1 499 ? 29.928 -29.718 -28.721 1.00 86.62 499 ASN A C 1
ATOM 3975 O O . ASN A 1 499 ? 30.464 -28.639 -28.988 1.00 86.62 499 ASN A O 1
ATOM 3979 N N . VAL A 1 500 ? 29.818 -30.172 -27.473 1.00 80.94 500 VAL A N 1
ATOM 3980 C CA . VAL A 1 500 ? 30.294 -29.465 -26.278 1.00 80.94 500 VAL A CA 1
ATOM 3981 C C . VAL A 1 500 ? 31.254 -30.351 -25.492 1.00 80.94 500 VAL A C 1
ATOM 3983 O O . VAL A 1 500 ? 30.924 -31.475 -25.126 1.00 80.94 500 VAL A O 1
ATOM 3986 N N . ASP A 1 501 ? 32.424 -29.805 -25.174 1.00 81.38 501 ASP A N 1
ATOM 3987 C CA . ASP A 1 501 ? 33.393 -30.384 -24.245 1.00 81.38 501 ASP A CA 1
ATOM 3988 C C . ASP A 1 501 ? 33.212 -29.705 -22.868 1.00 81.38 501 ASP A C 1
ATOM 3990 O O . ASP A 1 501 ? 33.662 -28.567 -22.683 1.00 81.38 501 ASP A O 1
ATOM 3994 N N . PRO A 1 502 ? 32.519 -30.340 -21.897 1.00 70.06 502 PRO A N 1
ATOM 3995 C CA . PRO A 1 502 ? 32.167 -29.711 -20.620 1.00 70.06 502 PRO A CA 1
ATOM 3996 C C . PRO A 1 502 ? 33.350 -29.561 -19.651 1.00 70.06 502 PRO A C 1
ATOM 3998 O O . PRO A 1 502 ? 33.217 -28.866 -18.635 1.00 70.06 502 PRO A O 1
ATOM 4001 N N . ASP A 1 503 ? 34.492 -30.188 -19.942 1.00 76.75 503 ASP A N 1
ATOM 4002 C CA . ASP A 1 503 ? 35.682 -30.169 -19.088 1.00 76.75 503 ASP A CA 1
ATOM 4003 C C . ASP A 1 503 ? 36.745 -29.200 -19.617 1.00 76.75 503 ASP A C 1
ATOM 4005 O O . ASP A 1 503 ? 37.358 -28.480 -18.826 1.00 76.75 503 ASP A O 1
ATOM 4009 N N . ARG A 1 504 ? 36.891 -29.071 -20.945 1.00 80.12 504 ARG A N 1
ATOM 4010 C CA . ARG A 1 504 ? 37.623 -27.953 -21.571 1.00 80.12 504 ARG A CA 1
ATOM 4011 C C . ARG A 1 504 ? 36.804 -26.661 -21.639 1.00 80.12 504 ARG A C 1
ATOM 4013 O O . ARG A 1 504 ? 37.378 -25.601 -21.856 1.00 80.12 504 ARG A O 1
ATOM 4020 N N . LEU A 1 505 ? 35.487 -26.741 -21.432 1.00 81.19 505 LEU A N 1
ATOM 4021 C CA . LEU A 1 505 ? 34.524 -25.642 -21.584 1.00 81.19 505 LEU A CA 1
ATOM 4022 C C . LEU A 1 505 ? 34.512 -25.036 -23.003 1.00 81.19 505 LEU A C 1
ATOM 4024 O O . LEU A 1 505 ? 34.380 -23.820 -23.171 1.00 81.19 505 LEU A O 1
ATOM 4028 N N . HIS A 1 506 ? 34.658 -25.887 -24.020 1.00 84.25 506 HIS A N 1
ATOM 4029 C CA . HIS A 1 506 ? 34.599 -25.502 -25.431 1.00 84.25 506 HIS A CA 1
ATOM 4030 C C . HIS A 1 506 ? 33.250 -25.915 -26.029 1.00 84.25 506 HIS A C 1
ATOM 4032 O O . HIS A 1 506 ? 32.843 -27.071 -25.913 1.00 84.25 506 HIS A O 1
ATOM 4038 N N . PHE A 1 507 ? 32.579 -24.991 -26.711 1.00 86.00 507 PHE A N 1
ATOM 4039 C CA . PHE A 1 507 ? 31.315 -25.231 -27.409 1.00 86.00 507 PHE A CA 1
ATOM 4040 C C . PHE A 1 507 ? 31.537 -25.037 -28.910 1.00 86.00 507 PHE A C 1
ATOM 4042 O O . PHE A 1 507 ? 32.190 -24.076 -29.315 1.00 86.00 507 PHE A O 1
ATOM 4049 N N . ASN A 1 508 ? 30.997 -25.932 -29.735 1.00 90.06 508 ASN A N 1
ATOM 4050 C CA . ASN A 1 508 ? 31.078 -25.880 -31.193 1.00 90.06 508 ASN A CA 1
ATOM 4051 C C . ASN A 1 508 ? 29.706 -26.210 -31.798 1.00 90.06 508 ASN A C 1
ATOM 4053 O O . ASN A 1 508 ? 29.142 -27.269 -31.530 1.00 90.06 508 ASN A O 1
ATOM 4057 N N . PHE A 1 509 ? 29.174 -25.305 -32.611 1.00 90.25 509 PHE A N 1
ATOM 4058 C CA . PHE A 1 509 ? 27.799 -25.325 -33.105 1.00 90.25 509 PHE A CA 1
ATOM 4059 C C . PHE A 1 509 ? 27.789 -25.064 -34.616 1.00 90.25 509 PHE A C 1
ATOM 4061 O O . PHE A 1 509 ? 28.384 -24.092 -35.072 1.00 90.25 509 PHE A O 1
ATOM 4068 N N . ASN A 1 510 ? 27.136 -25.938 -35.382 1.00 90.50 510 ASN A N 1
ATOM 4069 C CA . ASN A 1 510 ? 26.871 -25.776 -36.809 1.00 90.50 510 ASN A CA 1
ATOM 4070 C C . ASN A 1 510 ? 25.370 -25.577 -37.042 1.00 90.50 510 ASN A C 1
ATOM 4072 O O . ASN A 1 510 ? 24.547 -26.282 -36.446 1.00 90.50 510 ASN A O 1
ATOM 4076 N N . TYR A 1 511 ? 25.031 -24.649 -37.931 1.00 91.12 511 TYR A N 1
ATOM 4077 C CA . TYR A 1 511 ? 23.664 -24.341 -38.337 1.00 91.12 511 TYR A CA 1
ATOM 4078 C C . TYR A 1 511 ? 23.610 -23.854 -39.788 1.00 91.12 511 TYR A C 1
ATOM 4080 O O . TYR A 1 511 ? 24.602 -23.379 -40.342 1.00 91.12 511 TYR A O 1
ATOM 4088 N N . LEU A 1 512 ? 22.437 -24.001 -40.394 1.00 89.62 512 LEU A N 1
ATOM 4089 C CA . LEU A 1 512 ? 22.044 -23.365 -41.650 1.00 89.62 512 LEU A CA 1
ATOM 4090 C C . LEU A 1 512 ? 21.093 -22.213 -41.332 1.00 89.62 512 LEU A C 1
ATOM 4092 O O . LEU A 1 512 ? 20.298 -22.326 -40.400 1.00 89.62 512 LEU A O 1
ATOM 4096 N N . MET A 1 513 ? 21.144 -21.138 -42.111 1.00 89.12 513 MET A N 1
ATOM 4097 C CA . MET A 1 513 ? 20.210 -20.015 -41.994 1.00 89.12 513 MET A CA 1
ATOM 4098 C C . MET A 1 513 ? 19.957 -19.344 -43.347 1.00 89.12 513 MET A C 1
ATOM 4100 O O . MET A 1 513 ? 20.802 -19.402 -44.247 1.00 89.12 513 MET A O 1
ATOM 4104 N N . ARG A 1 514 ? 18.795 -18.698 -43.466 1.00 89.19 514 ARG A N 1
ATOM 4105 C CA . ARG A 1 514 ? 18.495 -17.696 -44.497 1.00 89.19 514 ARG A CA 1
ATOM 4106 C C . ARG A 1 514 ? 18.896 -16.329 -43.949 1.00 89.19 514 ARG A C 1
ATOM 4108 O O . ARG A 1 514 ? 18.554 -16.012 -42.818 1.00 89.19 514 ARG A O 1
ATOM 4115 N N . PHE A 1 515 ? 19.558 -15.503 -44.750 1.00 89.12 515 PHE A N 1
ATOM 4116 C CA . PHE A 1 515 ? 19.730 -14.079 -44.464 1.00 89.12 515 PHE A CA 1
ATOM 4117 C C . PHE A 1 515 ? 18.880 -13.238 -45.408 1.00 89.12 515 PHE A C 1
ATOM 4119 O O . PHE A 1 515 ? 18.857 -13.485 -46.613 1.00 89.12 515 PHE A O 1
ATOM 4126 N N . VAL A 1 516 ? 18.254 -12.194 -44.868 1.00 90.31 516 VAL A N 1
ATOM 4127 C CA . VAL A 1 516 ? 17.670 -11.097 -45.647 1.00 90.31 516 VAL A CA 1
ATOM 4128 C C . VAL A 1 516 ? 18.298 -9.801 -45.149 1.00 90.31 516 VAL A C 1
ATOM 4130 O O . VAL A 1 516 ? 18.176 -9.467 -43.975 1.00 90.31 516 VAL A O 1
ATOM 4133 N N . ILE A 1 517 ? 19.006 -9.086 -46.016 1.00 91.81 517 ILE A N 1
ATOM 4134 C CA . ILE A 1 517 ? 19.714 -7.848 -45.686 1.00 91.81 517 ILE A CA 1
ATOM 4135 C C . ILE A 1 517 ? 19.019 -6.691 -46.394 1.00 91.81 517 ILE A C 1
ATOM 4137 O O . ILE A 1 517 ? 19.052 -6.611 -47.620 1.00 91.81 517 ILE A O 1
ATOM 4141 N N . ASN A 1 518 ? 18.415 -5.789 -45.627 1.00 92.31 518 ASN A N 1
ATOM 4142 C CA . ASN A 1 518 ? 17.908 -4.511 -46.120 1.00 92.31 518 ASN A CA 1
ATOM 4143 C C . ASN A 1 518 ? 18.981 -3.436 -45.888 1.00 92.31 518 ASN A C 1
ATOM 4145 O O . ASN A 1 518 ? 19.553 -3.367 -44.801 1.00 92.31 518 ASN A O 1
ATOM 4149 N N . THR A 1 519 ? 19.318 -2.624 -46.889 1.00 93.19 519 THR A N 1
ATOM 4150 C CA . THR A 1 519 ? 20.363 -1.597 -46.745 1.00 93.19 519 THR A CA 1
ATOM 4151 C C . THR A 1 519 ? 20.222 -0.462 -47.758 1.00 93.19 519 THR A C 1
ATOM 4153 O O . THR A 1 519 ? 19.582 -0.597 -48.798 1.00 93.19 519 THR A O 1
ATOM 4156 N N . THR A 1 520 ? 20.838 0.683 -47.464 1.00 92.88 520 THR A N 1
ATOM 4157 C CA . THR A 1 520 ? 21.092 1.749 -48.436 1.00 92.88 520 THR A CA 1
ATOM 4158 C C . THR A 1 520 ? 22.482 1.559 -49.048 1.00 92.88 520 THR A C 1
ATOM 4160 O O . THR A 1 520 ? 23.472 1.650 -48.326 1.00 92.88 520 THR A O 1
ATOM 4163 N N . TYR A 1 521 ? 22.602 1.350 -50.359 1.00 90.75 521 TYR A N 1
ATOM 4164 C CA . TYR A 1 521 ? 23.903 1.453 -51.025 1.00 90.75 521 TYR A CA 1
ATOM 4165 C C . TYR A 1 521 ? 24.240 2.920 -51.319 1.00 90.75 521 TYR A C 1
ATOM 4167 O O . TYR A 1 521 ? 23.357 3.736 -51.581 1.00 90.75 521 TYR A O 1
ATOM 4175 N N . ASP A 1 522 ? 25.529 3.243 -51.314 1.00 90.19 522 ASP A N 1
ATOM 4176 C CA . ASP A 1 522 ? 26.090 4.524 -51.743 1.00 90.19 522 ASP A CA 1
ATOM 4177 C C . ASP A 1 522 ? 27.305 4.226 -52.626 1.00 90.19 522 ASP A C 1
ATOM 4179 O O . ASP A 1 522 ? 28.287 3.645 -52.147 1.00 90.19 522 ASP A O 1
ATOM 4183 N N . PHE A 1 523 ? 27.220 4.540 -53.922 1.00 86.56 523 PHE A N 1
ATOM 4184 C CA . PHE A 1 523 ? 28.311 4.304 -54.866 1.00 86.56 523 PHE A CA 1
ATOM 4185 C C . PHE A 1 523 ? 28.778 5.585 -55.553 1.00 86.56 523 PHE A C 1
ATOM 4187 O O . PHE A 1 523 ? 28.001 6.500 -55.834 1.00 86.56 523 PHE A O 1
ATOM 4194 N N . ASN A 1 524 ? 30.067 5.617 -55.888 1.00 84.06 524 ASN A N 1
ATOM 4195 C CA . ASN A 1 524 ? 30.693 6.688 -56.652 1.00 84.06 524 ASN A CA 1
ATOM 4196 C C . ASN A 1 524 ? 31.786 6.102 -57.560 1.00 84.06 524 ASN A C 1
ATOM 4198 O O . ASN A 1 524 ? 32.791 5.573 -57.079 1.00 84.06 524 ASN A O 1
ATOM 4202 N N . ILE A 1 525 ? 31.569 6.174 -58.874 1.00 82.19 525 ILE A N 1
ATOM 4203 C CA . ILE A 1 525 ? 32.460 5.649 -59.912 1.00 82.19 525 ILE A CA 1
ATOM 4204 C C . ILE A 1 525 ? 32.951 6.812 -60.778 1.00 82.19 525 ILE A C 1
ATOM 4206 O O . ILE A 1 525 ? 32.168 7.550 -61.384 1.00 82.19 525 ILE A O 1
ATOM 4210 N N . ARG A 1 526 ? 34.273 6.967 -60.867 1.00 78.12 526 ARG A N 1
ATOM 4211 C CA . ARG A 1 526 ? 34.929 8.086 -61.548 1.00 78.12 526 ARG A CA 1
ATOM 4212 C C . ARG A 1 526 ? 35.373 7.710 -62.963 1.00 78.12 526 ARG A C 1
ATOM 4214 O O . ARG A 1 526 ? 36.547 7.441 -63.206 1.00 78.12 526 ARG A O 1
ATOM 4221 N N . LEU A 1 527 ? 34.425 7.719 -63.899 1.00 72.81 527 LEU A N 1
ATOM 4222 C CA . LEU A 1 527 ? 34.702 7.630 -65.339 1.00 72.81 527 LEU A CA 1
ATOM 4223 C C . LEU A 1 527 ? 34.918 9.036 -65.941 1.00 72.81 527 LEU A C 1
ATOM 4225 O O . LEU A 1 527 ? 34.972 10.033 -65.218 1.00 72.81 527 LEU A O 1
ATOM 4229 N N . LEU A 1 528 ? 35.002 9.130 -67.277 1.00 73.12 528 LEU A N 1
ATOM 4230 C CA . LEU A 1 528 ? 34.999 10.408 -68.018 1.00 73.12 528 LEU A CA 1
ATOM 4231 C C . LEU A 1 528 ? 33.768 11.279 -67.700 1.00 73.12 528 LEU A C 1
ATOM 4233 O O . LEU A 1 528 ? 33.855 12.504 -67.734 1.00 73.12 528 LEU A O 1
ATOM 4237 N N . VAL A 1 529 ? 32.648 10.642 -67.349 1.00 72.31 529 VAL A N 1
ATOM 4238 C CA . VAL A 1 529 ? 31.510 11.257 -66.659 1.00 72.31 529 VAL A CA 1
ATOM 4239 C C . VAL A 1 529 ? 31.391 10.556 -65.299 1.00 72.31 529 VAL A C 1
ATOM 4241 O O . VAL A 1 529 ? 31.283 9.329 -65.283 1.00 72.31 529 VAL A O 1
ATOM 4244 N N . PRO A 1 530 ? 31.447 11.267 -64.159 1.00 75.06 530 PRO A N 1
ATOM 4245 C CA . PRO A 1 530 ? 31.313 10.634 -62.851 1.00 75.06 530 PRO A CA 1
ATOM 4246 C C . PRO A 1 530 ? 29.874 10.151 -62.637 1.00 75.06 530 PRO A C 1
ATOM 4248 O O . PRO A 1 530 ? 28.925 10.894 -62.886 1.00 75.06 530 PRO A O 1
ATOM 4251 N N . VAL A 1 531 ? 29.716 8.924 -62.140 1.00 79.88 531 VAL A N 1
ATOM 4252 C CA . VAL A 1 531 ? 28.412 8.339 -61.804 1.00 79.88 531 VAL A CA 1
ATOM 4253 C C . VAL A 1 531 ? 28.377 8.097 -60.301 1.00 79.88 531 VAL A C 1
ATOM 4255 O O . VAL A 1 531 ? 29.112 7.256 -59.787 1.00 79.88 531 VAL A O 1
ATOM 4258 N N . ALA A 1 532 ? 27.531 8.841 -59.595 1.00 84.12 532 ALA A N 1
ATOM 4259 C CA . ALA A 1 532 ? 27.298 8.668 -58.167 1.00 84.12 532 ALA A CA 1
ATOM 4260 C C . ALA A 1 532 ? 25.795 8.548 -57.909 1.00 84.12 532 ALA A C 1
ATOM 4262 O O . ALA A 1 532 ? 25.008 9.326 -58.454 1.00 84.12 532 ALA A O 1
ATOM 4263 N N . HIS A 1 533 ? 25.397 7.565 -57.105 1.00 89.25 533 HIS A N 1
ATOM 4264 C CA . HIS A 1 533 ? 23.996 7.269 -56.806 1.00 89.25 533 HIS A CA 1
ATOM 4265 C C . HIS A 1 533 ? 23.883 6.608 -55.429 1.00 89.25 533 HIS A C 1
ATOM 4267 O O . HIS A 1 533 ? 24.817 5.959 -54.952 1.00 89.25 533 HIS A O 1
ATOM 4273 N N . LYS A 1 534 ? 22.728 6.794 -54.793 1.00 90.56 534 LYS A N 1
ATOM 4274 C CA . LYS A 1 534 ? 22.386 6.242 -53.487 1.00 90.56 534 LYS A CA 1
ATOM 4275 C C . LYS A 1 534 ? 20.942 5.743 -53.540 1.00 90.56 534 LYS A C 1
ATOM 4277 O O . LYS A 1 534 ? 20.066 6.484 -53.985 1.00 90.56 534 LYS A O 1
ATOM 4282 N N . GLY A 1 535 ? 20.693 4.521 -53.086 1.00 90.94 535 GLY A N 1
ATOM 4283 C CA . GLY A 1 535 ? 19.373 3.889 -53.151 1.00 90.94 535 GLY A CA 1
ATOM 4284 C C . GLY A 1 535 ? 19.263 2.680 -52.229 1.00 90.94 535 GLY A C 1
ATOM 4285 O O . GLY A 1 535 ? 20.214 2.333 -51.529 1.00 90.94 535 GLY A O 1
ATOM 4286 N N . MET A 1 536 ? 18.097 2.044 -52.202 1.00 92.12 536 MET A N 1
ATOM 4287 C CA . MET A 1 536 ? 17.855 0.837 -51.414 1.00 92.12 536 MET A CA 1
ATOM 4288 C C . MET A 1 536 ? 18.323 -0.418 -52.155 1.00 92.12 536 MET A C 1
ATOM 4290 O O . MET A 1 536 ? 18.211 -0.524 -53.376 1.00 92.12 536 MET A O 1
ATOM 4294 N N . LEU A 1 537 ? 18.827 -1.386 -51.400 1.00 93.19 537 LEU A N 1
ATOM 4295 C CA . LEU A 1 537 ? 19.241 -2.701 -51.865 1.00 93.19 537 LEU A CA 1
ATOM 4296 C C . LEU A 1 537 ? 18.766 -3.741 -50.849 1.00 93.19 537 LEU A C 1
ATOM 4298 O O . LEU A 1 537 ? 19.115 -3.682 -49.671 1.00 93.19 537 LEU A O 1
ATOM 4302 N N . LEU A 1 538 ? 17.984 -4.698 -51.335 1.00 93.06 538 LEU A N 1
ATOM 4303 C CA . LEU A 1 538 ? 17.655 -5.929 -50.633 1.00 93.06 538 LEU A CA 1
ATOM 4304 C C . LEU A 1 538 ? 18.611 -7.026 -51.119 1.00 93.06 538 LEU A C 1
ATOM 4306 O O . LEU A 1 538 ? 18.798 -7.171 -52.324 1.00 93.06 538 LEU A O 1
ATOM 4310 N N . ILE A 1 539 ? 19.195 -7.803 -50.211 1.00 92.81 539 ILE A N 1
ATOM 4311 C CA . ILE A 1 539 ? 20.010 -8.988 -50.523 1.00 92.81 539 ILE A CA 1
ATOM 4312 C C . ILE A 1 539 ? 19.399 -10.185 -49.793 1.00 92.81 539 ILE A C 1
ATOM 4314 O O . ILE A 1 539 ? 19.053 -10.069 -48.618 1.00 92.81 539 ILE A O 1
ATOM 4318 N N . ILE A 1 540 ? 19.277 -11.332 -50.455 1.00 92.69 540 ILE A N 1
ATOM 4319 C CA . ILE A 1 540 ? 18.772 -12.577 -49.864 1.00 92.69 540 ILE A CA 1
ATOM 4320 C C . ILE A 1 540 ? 19.814 -13.671 -50.095 1.00 92.69 540 ILE A C 1
ATOM 4322 O O . ILE A 1 540 ? 20.192 -13.940 -51.232 1.00 92.69 540 ILE A O 1
ATOM 4326 N N . ALA A 1 541 ? 20.296 -14.301 -49.026 1.00 92.69 541 ALA A N 1
ATOM 4327 C CA . ALA A 1 541 ? 21.276 -15.382 -49.101 1.00 92.69 541 ALA A CA 1
ATOM 4328 C C . ALA A 1 541 ? 20.739 -16.622 -48.380 1.00 92.69 541 ALA A C 1
ATOM 4330 O O . ALA A 1 541 ? 20.588 -16.626 -47.157 1.00 92.69 541 ALA A O 1
ATOM 4331 N N . ASP A 1 542 ? 20.452 -17.668 -49.150 1.00 89.62 542 ASP A N 1
ATOM 4332 C CA . ASP A 1 542 ? 19.883 -18.920 -48.655 1.00 89.62 542 ASP A CA 1
ATOM 4333 C C . ASP A 1 542 ? 20.946 -19.991 -48.387 1.00 89.62 542 ASP A C 1
ATOM 4335 O O . ASP A 1 542 ? 22.018 -20.007 -48.992 1.00 89.62 542 ASP A O 1
ATOM 4339 N N . ASN A 1 543 ? 20.620 -20.922 -47.484 1.00 87.81 543 ASN A N 1
ATOM 4340 C CA . ASN A 1 543 ? 21.462 -22.065 -47.110 1.00 87.81 543 ASN A CA 1
ATOM 4341 C C . ASN A 1 543 ? 22.873 -21.681 -46.617 1.00 87.81 543 ASN A C 1
ATOM 4343 O O . ASN A 1 543 ? 23.848 -22.373 -46.911 1.00 87.81 543 ASN A O 1
ATOM 4347 N N . VAL A 1 544 ? 23.002 -20.591 -45.853 1.00 91.94 544 VAL A N 1
ATOM 4348 C CA . VAL A 1 544 ? 24.309 -20.143 -45.353 1.00 91.94 544 VAL A CA 1
ATOM 4349 C C . VAL A 1 544 ? 24.775 -21.043 -44.208 1.00 91.94 544 VAL A C 1
ATOM 4351 O O . VAL A 1 544 ? 24.308 -20.946 -43.072 1.00 91.94 544 VAL A O 1
ATOM 4354 N N . GLU A 1 545 ? 25.718 -21.932 -44.521 1.00 93.62 545 GLU A N 1
ATOM 4355 C CA . GLU A 1 545 ? 26.393 -22.812 -43.564 1.00 93.62 545 GLU A CA 1
ATOM 4356 C C . GLU A 1 545 ? 27.236 -21.970 -42.600 1.00 93.62 545 GLU A C 1
ATOM 4358 O O . GLU A 1 545 ? 28.181 -21.299 -43.020 1.00 93.62 545 GLU A O 1
ATOM 4363 N N . THR A 1 546 ? 26.934 -22.015 -41.302 1.00 92.75 546 THR A N 1
ATOM 4364 C CA . THR A 1 546 ? 27.672 -21.265 -40.277 1.00 92.75 546 THR A CA 1
ATOM 4365 C C . THR A 1 546 ? 28.149 -22.177 -39.152 1.00 92.75 546 THR A C 1
ATOM 4367 O O . THR A 1 546 ? 27.390 -22.969 -38.595 1.00 92.75 546 THR A O 1
ATOM 4370 N N . ASN A 1 547 ? 29.429 -22.041 -38.803 1.00 94.75 547 ASN A N 1
ATOM 4371 C CA . ASN A 1 547 ? 30.054 -22.660 -37.643 1.00 94.75 547 ASN A CA 1
ATOM 4372 C C . ASN A 1 547 ? 30.406 -21.594 -36.595 1.00 94.75 547 ASN A C 1
ATOM 4374 O O . ASN A 1 547 ? 31.080 -20.615 -36.906 1.00 94.75 547 ASN A O 1
ATOM 4378 N N . THR A 1 548 ? 30.020 -21.831 -35.344 1.00 92.62 548 THR A N 1
ATOM 4379 C CA . THR A 1 548 ? 30.288 -20.960 -34.195 1.00 92.62 548 THR A CA 1
ATOM 4380 C C . THR A 1 548 ? 30.991 -21.745 -33.092 1.00 92.62 548 THR A C 1
ATOM 4382 O O . THR A 1 548 ? 30.505 -22.782 -32.639 1.00 92.62 548 THR A O 1
ATOM 4385 N N . LYS A 1 549 ? 32.133 -21.228 -32.631 1.00 92.94 549 LYS A N 1
ATOM 4386 C CA . LYS A 1 549 ? 32.905 -21.737 -31.488 1.00 92.94 549 LYS A CA 1
ATOM 4387 C C . LYS A 1 549 ? 32.887 -20.738 -30.333 1.00 92.94 549 LYS A C 1
ATOM 4389 O O . LYS A 1 549 ? 32.996 -19.535 -30.572 1.00 92.94 549 LYS A O 1
ATOM 4394 N N . LEU A 1 550 ? 32.792 -21.224 -29.095 1.00 90.19 550 LEU A N 1
ATOM 4395 C CA . LEU A 1 550 ? 32.767 -20.408 -27.875 1.00 90.19 550 LEU A CA 1
ATOM 4396 C C . LEU A 1 550 ? 33.644 -21.048 -26.780 1.00 90.19 550 LEU A C 1
ATOM 4398 O O . LEU A 1 550 ? 33.414 -22.190 -26.382 1.00 90.19 550 LEU A O 1
ATOM 4402 N N . ASP A 1 551 ? 34.630 -20.291 -26.292 1.00 86.44 551 ASP A N 1
ATOM 4403 C CA . ASP A 1 551 ? 35.653 -20.728 -25.333 1.00 86.44 551 ASP A CA 1
ATOM 4404 C C . ASP A 1 551 ? 35.380 -20.092 -23.948 1.00 86.44 551 ASP A C 1
ATOM 4406 O O . ASP A 1 551 ? 35.603 -18.883 -23.757 1.00 86.44 551 ASP A O 1
ATOM 4410 N N . LEU A 1 552 ? 34.904 -20.859 -22.956 1.00 85.25 552 LEU A N 1
ATOM 4411 C CA . LEU A 1 552 ? 34.608 -20.329 -21.610 1.00 85.25 552 LEU A CA 1
ATOM 4412 C C . LEU A 1 552 ? 35.795 -20.446 -20.637 1.00 85.25 552 LEU A C 1
ATOM 4414 O O . LEU A 1 552 ? 36.702 -21.256 -20.806 1.00 85.25 552 LEU A O 1
ATOM 4418 N N . LYS A 1 553 ? 35.765 -19.654 -19.559 1.00 82.44 553 LYS A N 1
ATOM 4419 C CA . LYS A 1 553 ? 36.731 -19.691 -18.446 1.00 82.44 553 LYS A CA 1
ATOM 4420 C C . LYS A 1 553 ? 36.026 -19.610 -17.091 1.00 82.44 553 LYS A C 1
ATOM 4422 O O . LYS A 1 553 ? 34.861 -19.232 -17.007 1.00 82.44 553 LYS A O 1
ATOM 4427 N N . THR A 1 554 ? 36.744 -19.962 -16.021 1.00 78.00 554 THR A N 1
ATOM 4428 C CA . THR A 1 554 ? 36.249 -19.924 -14.632 1.00 78.00 554 THR A CA 1
ATOM 4429 C C . THR A 1 554 ? 36.973 -18.849 -13.813 1.00 78.00 554 THR A C 1
ATOM 4431 O O . THR A 1 554 ? 38.192 -18.736 -13.897 1.00 78.00 554 THR A O 1
ATOM 4434 N N . VAL A 1 555 ? 36.242 -18.096 -12.987 1.00 72.75 555 VAL A N 1
ATOM 4435 C CA . VAL A 1 555 ? 36.750 -17.073 -12.050 1.00 72.75 555 VAL A CA 1
ATOM 4436 C C . VAL A 1 555 ? 36.113 -17.266 -10.672 1.00 72.75 555 VAL A C 1
ATOM 4438 O O . VAL A 1 555 ? 34.925 -17.564 -10.572 1.00 72.75 555 VAL A O 1
ATOM 4441 N N . THR A 1 556 ? 36.879 -17.066 -9.598 1.00 65.19 556 THR A N 1
ATOM 4442 C CA . THR A 1 556 ? 36.376 -17.149 -8.215 1.00 65.19 556 THR A CA 1
ATOM 4443 C C . THR A 1 556 ? 36.079 -15.754 -7.657 1.00 65.19 556 THR A C 1
ATOM 4445 O O . THR A 1 556 ? 36.933 -14.874 -7.734 1.00 65.19 556 THR A O 1
ATOM 4448 N N . LYS A 1 557 ? 34.901 -15.546 -7.054 1.00 46.38 557 LYS A N 1
ATOM 4449 C CA . LYS A 1 557 ? 34.540 -14.337 -6.287 1.00 46.38 557 LYS A CA 1
ATOM 4450 C C . LYS A 1 557 ? 33.849 -14.745 -4.986 1.00 46.38 557 LYS A C 1
ATOM 4452 O O . LYS A 1 557 ? 33.038 -15.663 -4.984 1.00 46.38 557 LYS A O 1
ATOM 4457 N N . ASN A 1 558 ? 34.176 -14.088 -3.872 1.00 51.12 558 ASN A N 1
ATOM 4458 C CA . ASN A 1 558 ? 33.584 -14.331 -2.544 1.00 51.12 558 ASN A CA 1
ATOM 4459 C C . ASN A 1 558 ? 33.491 -15.834 -2.169 1.00 51.12 558 ASN A C 1
ATOM 4461 O O . ASN A 1 558 ? 32.463 -16.308 -1.692 1.00 51.12 558 ASN A O 1
ATOM 4465 N N . GLY A 1 559 ? 34.551 -16.601 -2.462 1.00 58.62 559 GLY A N 1
ATOM 4466 C CA . GLY A 1 559 ? 34.629 -18.050 -2.216 1.00 58.62 559 GLY A CA 1
ATOM 4467 C C . GLY A 1 559 ? 33.872 -18.953 -3.206 1.00 58.62 559 GLY A C 1
ATOM 4468 O O . GLY A 1 559 ? 33.980 -20.172 -3.106 1.00 58.62 559 GLY A O 1
ATOM 4469 N N . LYS A 1 560 ? 33.134 -18.401 -4.178 1.00 48.34 560 LYS A N 1
ATOM 4470 C CA . LYS A 1 560 ? 32.332 -19.148 -5.165 1.00 48.34 560 LYS A CA 1
ATOM 4471 C C . LYS A 1 560 ? 32.982 -19.106 -6.552 1.00 48.34 560 LYS A C 1
ATOM 4473 O O . LYS A 1 560 ? 33.547 -18.087 -6.941 1.00 48.34 560 LYS A O 1
ATOM 4478 N N . LYS A 1 561 ? 32.907 -20.210 -7.306 1.00 56.72 561 LYS A N 1
ATOM 4479 C CA . LYS A 1 561 ? 33.344 -20.282 -8.714 1.00 56.72 561 LYS A CA 1
ATOM 4480 C C . LYS A 1 561 ? 32.215 -19.828 -9.648 1.00 56.72 561 LYS A C 1
ATOM 4482 O O . LYS A 1 561 ? 31.066 -20.212 -9.453 1.00 56.72 561 LYS A O 1
ATOM 4487 N N . HIS A 1 562 ? 32.566 -19.066 -10.677 1.00 65.12 562 HIS A N 1
ATOM 4488 C CA . HIS A 1 562 ? 31.686 -18.553 -11.730 1.00 65.12 562 HIS A CA 1
ATOM 4489 C C . HIS A 1 562 ? 32.294 -18.874 -13.100 1.00 65.12 562 HIS A C 1
ATOM 4491 O O . HIS A 1 562 ? 33.518 -18.869 -13.224 1.00 65.12 562 HIS A O 1
ATOM 4497 N N . ILE A 1 563 ? 31.469 -19.101 -14.123 1.00 69.06 563 ILE A N 1
ATOM 4498 C CA . ILE A 1 563 ? 31.918 -19.278 -15.515 1.00 69.06 563 ILE A CA 1
ATOM 4499 C C . ILE A 1 563 ? 31.550 -18.062 -16.370 1.00 69.06 563 ILE A C 1
ATOM 4501 O O . ILE A 1 563 ? 30.572 -17.381 -16.072 1.00 69.06 563 ILE A O 1
ATOM 4505 N N . TYR A 1 564 ? 32.338 -17.787 -17.409 1.00 77.31 564 TYR A N 1
ATOM 4506 C CA . TYR A 1 564 ? 32.104 -16.697 -18.361 1.00 77.31 564 TYR A CA 1
ATOM 4507 C C . TYR A 1 564 ? 32.665 -17.043 -19.748 1.00 77.31 564 TYR A C 1
ATOM 4509 O O . TYR A 1 564 ? 33.692 -17.719 -19.852 1.00 77.31 564 TYR A O 1
ATOM 4517 N N . ALA A 1 565 ? 32.023 -16.563 -20.813 1.00 81.50 565 ALA A N 1
ATOM 4518 C CA . ALA A 1 565 ? 32.547 -16.658 -22.171 1.00 81.50 565 ALA A CA 1
ATOM 4519 C C . ALA A 1 565 ? 33.759 -15.732 -22.331 1.00 81.50 565 ALA A C 1
ATOM 4521 O O . ALA A 1 565 ? 33.694 -14.549 -21.993 1.00 81.50 565 ALA A O 1
ATOM 4522 N N . SER A 1 566 ? 34.871 -16.276 -22.833 1.00 85.25 566 SER A N 1
ATOM 4523 C CA . SER A 1 566 ? 36.156 -15.569 -22.912 1.00 85.25 566 SER A CA 1
ATOM 4524 C C . SER A 1 566 ? 36.637 -15.289 -24.337 1.00 85.25 566 SER A C 1
ATOM 4526 O O . SER A 1 566 ? 37.472 -14.406 -24.529 1.00 85.25 566 SER A O 1
ATOM 4528 N N . LYS A 1 567 ? 36.117 -16.030 -25.319 1.00 90.12 567 LYS A N 1
ATOM 4529 C CA . LYS A 1 567 ? 36.316 -15.828 -26.757 1.00 90.12 567 LYS A CA 1
ATOM 4530 C C . LYS A 1 567 ? 35.179 -16.513 -27.516 1.00 90.12 567 LYS A C 1
ATOM 4532 O O . LYS A 1 567 ? 34.693 -17.552 -27.080 1.00 90.12 567 LYS A O 1
ATOM 4537 N N . ALA A 1 568 ? 34.798 -15.947 -28.655 1.00 92.44 568 ALA A N 1
ATOM 4538 C CA . ALA A 1 568 ? 33.987 -16.601 -29.675 1.00 92.44 568 ALA A CA 1
ATOM 4539 C C . ALA A 1 568 ? 34.741 -16.582 -31.010 1.00 92.44 568 ALA A C 1
ATOM 4541 O O . ALA A 1 568 ? 35.698 -15.822 -31.193 1.00 92.44 568 ALA A O 1
ATOM 4542 N N . THR A 1 569 ? 34.345 -17.434 -31.946 1.00 94.00 569 THR A N 1
ATOM 4543 C CA . THR A 1 569 ? 34.836 -17.426 -33.328 1.00 94.00 569 THR A CA 1
ATOM 4544 C C . THR A 1 569 ? 33.747 -17.989 -34.226 1.00 94.00 569 THR A C 1
ATOM 4546 O O . THR A 1 569 ? 33.381 -19.153 -34.080 1.00 94.00 569 THR A O 1
ATOM 4549 N N . VAL A 1 570 ? 33.238 -17.161 -35.131 1.00 93.69 570 VAL A N 1
ATOM 4550 C CA . VAL A 1 570 ? 32.224 -17.532 -36.125 1.00 93.69 570 VAL A CA 1
ATOM 4551 C C . VAL A 1 570 ? 32.888 -17.611 -37.495 1.00 93.69 570 VAL A C 1
ATOM 4553 O O . VAL A 1 570 ? 33.735 -16.779 -37.810 1.00 93.69 570 VAL A O 1
ATOM 4556 N N . SER A 1 571 ? 32.520 -18.612 -38.289 1.00 93.31 571 SER A N 1
ATOM 4557 C CA . SER A 1 571 ? 32.953 -18.766 -39.678 1.00 93.31 571 SER A CA 1
ATOM 4558 C C . SER A 1 571 ? 31.796 -19.264 -40.541 1.00 93.31 571 SER A C 1
ATOM 4560 O O . SER A 1 571 ? 31.214 -20.302 -40.215 1.00 93.31 571 SER A O 1
ATOM 4562 N N . SER A 1 572 ? 31.481 -18.566 -41.630 1.00 92.44 572 SER A N 1
ATOM 4563 C CA . SER A 1 572 ? 30.358 -18.882 -42.521 1.00 92.44 572 SER A CA 1
ATOM 4564 C C . SER A 1 572 ? 30.788 -19.238 -43.949 1.00 92.44 572 SER A C 1
ATOM 4566 O O . SER A 1 572 ? 31.912 -18.975 -44.391 1.00 92.44 572 SER A O 1
ATOM 4568 N N . LYS A 1 573 ? 29.877 -19.852 -44.700 1.00 93.56 573 LYS A N 1
ATOM 4569 C CA . LYS A 1 573 ? 30.009 -20.167 -46.122 1.00 93.56 573 LYS A CA 1
ATOM 4570 C C . LYS A 1 573 ? 28.695 -19.807 -46.813 1.00 93.56 573 LYS A C 1
ATOM 4572 O O . LYS A 1 573 ? 27.689 -20.496 -46.672 1.00 93.56 573 LYS A O 1
ATOM 4577 N N . VAL A 1 574 ? 28.738 -18.706 -47.556 1.00 92.00 574 VAL A N 1
ATOM 4578 C CA . VAL A 1 574 ? 27.715 -18.301 -48.525 1.00 92.00 574 VAL A CA 1
ATOM 4579 C C . VAL A 1 574 ? 28.139 -18.872 -49.878 1.00 92.00 574 VAL A C 1
ATOM 4581 O O . VAL A 1 574 ? 29.328 -18.823 -50.192 1.00 92.00 574 VAL A O 1
ATOM 4584 N N . THR A 1 575 ? 27.203 -19.433 -50.645 1.00 88.75 575 THR A N 1
ATOM 4585 C CA . THR A 1 575 ? 27.492 -19.999 -51.982 1.00 88.75 575 THR A CA 1
ATOM 4586 C C . THR A 1 575 ? 26.961 -19.108 -53.105 1.00 88.75 575 THR A C 1
ATOM 4588 O O . THR A 1 575 ? 27.608 -18.985 -54.136 1.00 88.75 575 THR A O 1
ATOM 4591 N N . ASP A 1 576 ? 25.809 -18.468 -52.896 1.00 91.62 576 ASP A N 1
ATOM 4592 C CA . ASP A 1 576 ? 25.193 -17.515 -53.821 1.00 91.62 576 ASP A CA 1
ATOM 4593 C C . ASP A 1 576 ? 24.301 -16.536 -53.028 1.00 91.62 576 ASP A C 1
ATOM 4595 O O . ASP A 1 576 ? 24.029 -16.762 -51.843 1.00 91.62 576 ASP A O 1
ATOM 4599 N N . PHE A 1 577 ? 23.848 -15.458 -53.667 1.00 93.38 577 PHE A N 1
ATOM 4600 C CA . PHE A 1 577 ? 22.814 -14.559 -53.159 1.00 93.38 577 PHE A CA 1
ATOM 4601 C C . PHE A 1 577 ? 21.941 -13.993 -54.292 1.00 93.38 577 PHE A C 1
ATOM 4603 O O . PHE A 1 577 ? 22.417 -13.699 -55.392 1.00 93.38 577 PHE A O 1
ATOM 4610 N N . GLU A 1 578 ? 20.661 -13.789 -53.999 1.00 94.50 578 GLU A N 1
ATOM 4611 C CA . GLU A 1 578 ? 19.752 -12.950 -54.780 1.00 94.50 578 GLU A CA 1
ATOM 4612 C C . GLU A 1 578 ? 19.835 -11.499 -54.286 1.00 94.50 578 GLU A C 1
ATOM 4614 O O . GLU A 1 578 ? 20.206 -11.234 -53.139 1.00 94.50 578 GLU A O 1
ATOM 4619 N N . TYR A 1 579 ? 19.479 -10.537 -55.133 1.00 93.25 579 TYR A N 1
ATOM 4620 C CA . TYR A 1 579 ? 19.435 -9.126 -54.755 1.00 93.25 579 TYR A CA 1
ATOM 4621 C C . TYR A 1 579 ? 18.381 -8.361 -55.563 1.00 93.25 579 TYR A C 1
ATOM 4623 O O . TYR A 1 579 ? 18.001 -8.756 -56.665 1.00 93.25 579 TYR A O 1
ATOM 4631 N N . GLN A 1 580 ? 17.919 -7.240 -55.014 1.00 92.94 580 GLN A N 1
ATOM 4632 C CA . GLN A 1 580 ? 16.977 -6.334 -55.660 1.00 92.94 580 GLN A CA 1
ATOM 4633 C C . GLN A 1 580 ? 17.320 -4.882 -55.310 1.00 92.94 580 GLN A C 1
ATOM 4635 O O . GLN A 1 580 ? 17.281 -4.490 -54.142 1.00 92.94 580 GLN A O 1
ATOM 4640 N N . PHE A 1 581 ? 17.610 -4.069 -56.327 1.00 92.06 581 PHE A N 1
ATOM 4641 C CA . PHE A 1 581 ? 17.761 -2.622 -56.177 1.00 92.06 581 PHE A CA 1
ATOM 4642 C C . PHE A 1 581 ? 16.401 -1.905 -56.142 1.00 92.06 581 PHE A C 1
ATOM 4644 O O . PHE A 1 581 ? 15.407 -2.359 -56.718 1.00 92.06 581 PHE A O 1
ATOM 4651 N N . GLY A 1 582 ? 16.367 -0.750 -55.479 1.00 87.12 582 GLY A N 1
ATOM 4652 C CA . GLY A 1 582 ? 15.236 0.169 -55.485 1.00 87.12 582 GLY A CA 1
ATOM 4653 C C . GLY A 1 582 ? 14.998 0.817 -56.855 1.00 87.12 582 GLY A C 1
ATOM 4654 O O . GLY A 1 582 ? 15.901 0.979 -57.679 1.00 87.12 582 GLY A O 1
ATOM 4655 N N . LYS A 1 583 ? 13.744 1.214 -57.106 1.00 84.19 583 LYS A N 1
ATOM 4656 C CA . LYS A 1 583 ? 13.277 1.745 -58.404 1.00 84.19 583 LYS A CA 1
ATOM 4657 C C . LYS A 1 583 ? 13.977 3.048 -58.811 1.00 84.19 583 LYS A C 1
ATOM 4659 O O . LYS A 1 583 ? 14.044 3.369 -59.995 1.00 84.19 583 LYS A O 1
ATOM 4664 N N . GLU A 1 584 ? 14.510 3.776 -57.838 1.00 84.25 584 GLU A N 1
ATOM 4665 C CA . GLU A 1 584 ? 15.314 4.988 -57.977 1.00 84.25 584 GLU A CA 1
ATOM 4666 C C . GLU A 1 584 ? 16.607 4.807 -58.793 1.00 84.25 584 GLU A C 1
ATOM 4668 O O . GLU A 1 584 ? 17.153 5.800 -59.275 1.00 84.25 584 GLU A O 1
ATOM 4673 N N . LEU A 1 585 ? 17.090 3.573 -58.992 1.00 82.75 585 LEU A N 1
ATOM 4674 C CA . LEU A 1 585 ? 18.255 3.283 -59.837 1.00 82.75 585 LEU A CA 1
ATOM 4675 C C . LEU A 1 585 ? 17.948 3.403 -61.346 1.00 82.75 585 LEU A C 1
ATOM 4677 O O . LEU A 1 585 ? 18.845 3.677 -62.147 1.00 82.75 585 LEU A O 1
ATOM 4681 N N . GLY A 1 586 ? 16.676 3.269 -61.743 1.00 84.44 586 GLY A N 1
ATOM 4682 C CA . GLY A 1 586 ? 16.204 3.532 -63.105 1.00 84.44 586 GLY A CA 1
ATOM 4683 C C . GLY A 1 586 ? 16.986 2.783 -64.192 1.00 84.44 586 GLY A C 1
ATOM 4684 O O . GLY A 1 586 ? 17.201 1.578 -64.103 1.00 84.44 586 GLY A O 1
ATOM 4685 N N . GLN A 1 587 ? 17.432 3.508 -65.224 1.00 81.44 587 GLN A N 1
ATOM 4686 C CA . GLN A 1 587 ? 18.177 2.945 -66.364 1.00 81.44 587 GLN A CA 1
ATOM 4687 C C . GLN A 1 587 ? 19.552 2.361 -65.996 1.00 81.44 587 GLN A C 1
ATOM 4689 O O . GLN A 1 587 ? 20.112 1.600 -66.778 1.00 81.44 587 GLN A O 1
ATOM 4694 N N . LEU A 1 588 ? 20.107 2.679 -64.820 1.00 82.12 588 LEU A N 1
ATOM 4695 C CA . LEU A 1 588 ? 21.364 2.079 -64.366 1.00 82.12 588 LEU A CA 1
ATOM 4696 C C . LEU A 1 588 ? 21.170 0.651 -63.826 1.00 82.12 588 LEU A C 1
ATOM 4698 O O . LEU A 1 588 ? 22.157 -0.060 -63.660 1.00 82.12 588 LEU A O 1
ATOM 4702 N N . ASN A 1 589 ? 19.929 0.213 -63.572 1.00 83.88 589 ASN A N 1
ATOM 4703 C CA . ASN A 1 589 ? 19.651 -1.073 -62.930 1.00 83.88 589 ASN A CA 1
ATOM 4704 C C . ASN A 1 589 ? 20.250 -2.263 -63.695 1.00 83.88 589 ASN A C 1
ATOM 4706 O O . ASN A 1 589 ? 20.868 -3.121 -63.080 1.00 83.88 589 ASN A O 1
ATOM 4710 N N . GLU A 1 590 ? 20.126 -2.294 -65.024 1.00 82.38 590 GLU A N 1
ATOM 4711 C CA . GLU A 1 590 ? 20.680 -3.374 -65.861 1.00 82.38 590 GLU A CA 1
ATOM 4712 C C . GLU A 1 590 ? 22.210 -3.480 -65.730 1.00 82.38 590 GLU A C 1
ATOM 4714 O O . GLU A 1 590 ? 22.755 -4.577 -65.617 1.00 82.38 590 GLU A O 1
ATOM 4719 N N . ILE A 1 591 ? 22.900 -2.335 -65.667 1.00 82.06 591 ILE A N 1
ATOM 4720 C CA . ILE A 1 591 ? 24.361 -2.260 -65.525 1.00 82.06 591 ILE A CA 1
ATOM 4721 C C . ILE A 1 591 ? 24.790 -2.749 -64.136 1.00 82.06 591 ILE A C 1
ATOM 4723 O O . ILE A 1 591 ? 25.737 -3.522 -64.014 1.00 82.06 591 ILE A O 1
ATOM 4727 N N . PHE A 1 592 ? 24.094 -2.318 -63.081 1.00 83.44 592 PHE A N 1
ATOM 4728 C CA . PHE A 1 592 ? 24.434 -2.701 -61.709 1.00 83.44 592 PHE A CA 1
ATOM 4729 C C . PHE A 1 592 ? 24.050 -4.142 -61.370 1.00 83.44 592 PHE A C 1
ATOM 4731 O O . PHE A 1 592 ? 24.774 -4.773 -60.601 1.00 83.44 592 PHE A O 1
ATOM 4738 N N . SER A 1 593 ? 22.998 -4.689 -61.986 1.00 85.31 593 SER A N 1
ATOM 4739 C CA . SER A 1 593 ? 22.713 -6.125 -61.952 1.00 85.31 593 SER A CA 1
ATOM 4740 C C . SER A 1 593 ? 23.852 -6.933 -62.571 1.00 85.31 593 SER A C 1
ATOM 4742 O O . SER A 1 593 ? 24.426 -7.772 -61.886 1.00 85.31 593 SER A O 1
ATOM 4744 N N . ALA A 1 594 ? 24.277 -6.612 -63.801 1.00 84.38 594 ALA A N 1
ATOM 4745 C CA . ALA A 1 594 ? 25.400 -7.306 -64.439 1.00 84.38 594 ALA A CA 1
ATOM 4746 C C . ALA A 1 594 ? 26.685 -7.250 -63.587 1.00 84.38 594 ALA A C 1
ATOM 4748 O O . ALA A 1 594 ? 27.343 -8.269 -63.389 1.00 84.38 594 ALA A O 1
ATOM 4749 N N . VAL A 1 595 ? 27.000 -6.090 -62.995 1.00 82.06 595 VAL A N 1
ATOM 4750 C CA . VAL A 1 595 ? 28.137 -5.953 -62.066 1.00 82.06 595 VAL A CA 1
ATOM 4751 C C . VAL A 1 595 ? 27.974 -6.833 -60.822 1.00 82.06 595 VAL A C 1
ATOM 4753 O O . VAL A 1 595 ? 28.954 -7.437 -60.389 1.00 82.06 595 VAL A O 1
ATOM 4756 N N . PHE A 1 596 ? 26.780 -6.932 -60.235 1.00 86.44 596 PHE A N 1
ATOM 4757 C CA . PHE A 1 596 ? 26.548 -7.792 -59.070 1.00 86.44 596 PHE A CA 1
ATOM 4758 C C . PHE A 1 596 ? 26.632 -9.281 -59.428 1.00 86.44 596 PHE A C 1
ATOM 4760 O O . PHE A 1 596 ? 27.285 -10.029 -58.701 1.00 86.44 596 PHE A O 1
ATOM 4767 N N . ASP A 1 597 ? 26.057 -9.698 -60.558 1.00 87.31 597 ASP A N 1
ATOM 4768 C CA . ASP A 1 597 ? 26.077 -11.085 -61.035 1.00 87.31 597 ASP A CA 1
ATOM 4769 C C . ASP A 1 597 ? 27.493 -11.564 -61.391 1.00 87.31 597 ASP A C 1
ATOM 4771 O O . ASP A 1 597 ? 27.883 -12.666 -61.009 1.00 87.31 597 ASP A O 1
ATOM 4775 N N . GLU A 1 598 ? 28.299 -10.729 -62.057 1.00 87.81 598 GLU A N 1
ATOM 4776 C CA . GLU A 1 598 ? 29.685 -11.061 -62.421 1.00 87.81 598 GLU A CA 1
ATOM 4777 C C . GLU A 1 598 ? 30.652 -11.075 -61.221 1.00 87.81 598 GLU A C 1
ATOM 4779 O O . GLU A 1 598 ? 31.718 -11.683 -61.303 1.00 87.81 598 GLU A O 1
ATOM 4784 N N . ASN A 1 599 ? 30.314 -10.415 -60.102 1.00 86.62 599 ASN A N 1
ATOM 4785 C CA . ASN A 1 599 ? 31.247 -10.166 -58.991 1.00 86.62 599 ASN A CA 1
ATOM 4786 C C . ASN A 1 599 ? 30.779 -10.724 -57.631 1.00 86.62 599 ASN A C 1
ATOM 4788 O O . ASN A 1 599 ? 31.308 -10.316 -56.589 1.00 86.62 599 ASN A O 1
ATOM 4792 N N . LYS A 1 600 ? 29.826 -11.670 -57.606 1.00 88.88 600 LYS A N 1
ATOM 4793 C CA . LYS A 1 600 ? 29.254 -12.222 -56.358 1.00 88.88 600 LYS A CA 1
ATOM 4794 C C . LYS A 1 600 ? 30.308 -12.716 -55.361 1.00 88.88 600 LYS A C 1
ATOM 4796 O O . LYS A 1 600 ? 30.228 -12.364 -54.185 1.00 88.88 600 LYS A O 1
ATOM 4801 N N . ASP A 1 601 ? 31.333 -13.439 -55.817 1.00 89.44 601 ASP A N 1
ATOM 4802 C CA . ASP A 1 601 ? 32.440 -13.906 -54.964 1.00 89.44 601 ASP A CA 1
ATOM 4803 C C . ASP A 1 601 ? 33.174 -12.754 -54.255 1.00 89.44 601 ASP A C 1
ATOM 4805 O O . ASP A 1 601 ? 33.530 -12.861 -53.079 1.00 89.44 601 ASP A O 1
ATOM 4809 N N . ILE A 1 602 ? 33.394 -11.630 -54.942 1.00 84.50 602 ILE A N 1
ATOM 4810 C CA . ILE A 1 602 ? 34.086 -10.462 -54.379 1.00 84.50 602 ILE A CA 1
ATOM 4811 C C . ILE A 1 602 ? 33.206 -9.807 -53.306 1.00 84.50 602 ILE A C 1
ATOM 4813 O O . ILE A 1 602 ? 33.683 -9.500 -52.212 1.00 84.50 602 ILE A O 1
ATOM 4817 N N . ILE A 1 603 ? 31.908 -9.666 -53.586 1.00 86.25 603 ILE A N 1
ATOM 4818 C CA . ILE A 1 603 ? 30.915 -9.090 -52.667 1.00 86.25 603 ILE A CA 1
ATOM 4819 C C . ILE A 1 603 ? 30.767 -9.962 -51.406 1.00 86.25 603 ILE A C 1
ATOM 4821 O O . ILE A 1 603 ? 30.824 -9.442 -50.288 1.00 86.25 603 ILE A O 1
ATOM 4825 N N . ILE A 1 604 ? 30.671 -11.289 -51.561 1.00 89.31 604 ILE A N 1
ATOM 4826 C CA . ILE A 1 604 ? 30.634 -12.253 -50.447 1.00 89.31 604 ILE A CA 1
ATOM 4827 C C . ILE A 1 604 ? 31.883 -12.108 -49.570 1.00 89.31 604 ILE A C 1
ATOM 4829 O O . ILE A 1 604 ? 31.764 -11.967 -48.351 1.00 89.31 604 ILE A O 1
ATOM 4833 N N . ASN A 1 605 ? 33.078 -12.105 -50.170 1.00 86.69 605 ASN A N 1
ATOM 4834 C CA . ASN A 1 605 ? 34.337 -12.031 -49.424 1.00 86.69 605 ASN A CA 1
ATOM 4835 C C . ASN A 1 605 ? 34.557 -10.673 -48.727 1.00 86.69 605 ASN A C 1
ATOM 4837 O O . ASN A 1 605 ? 35.219 -10.639 -47.689 1.00 86.69 605 ASN A O 1
ATOM 4841 N N . ALA A 1 606 ? 33.972 -9.579 -49.227 1.00 83.06 606 ALA A N 1
ATOM 4842 C CA . ALA A 1 606 ? 33.990 -8.277 -48.556 1.00 83.06 606 ALA A CA 1
ATOM 4843 C C . ALA A 1 606 ? 33.049 -8.220 -47.334 1.00 83.06 606 ALA A C 1
ATOM 4845 O O . ALA A 1 606 ? 33.438 -7.741 -46.266 1.00 83.06 606 ALA A O 1
ATOM 4846 N N . ILE A 1 607 ? 31.816 -8.727 -47.461 1.00 85.62 607 ILE A N 1
ATOM 4847 C CA . ILE A 1 607 ? 30.783 -8.630 -46.411 1.00 85.62 607 ILE A CA 1
ATOM 4848 C C . ILE A 1 607 ? 31.027 -9.638 -45.276 1.00 85.62 607 ILE A C 1
ATOM 4850 O O . ILE A 1 607 ? 30.948 -9.286 -44.094 1.00 85.62 607 ILE A O 1
ATOM 4854 N N . LYS A 1 608 ? 31.355 -10.888 -45.621 1.00 88.12 608 LYS A N 1
ATOM 4855 C CA . LYS A 1 608 ? 31.518 -12.025 -44.698 1.00 88.12 608 LYS A CA 1
ATOM 4856 C C . LYS A 1 608 ? 32.310 -11.721 -43.407 1.00 88.12 608 LYS A C 1
ATOM 4858 O O . LYS A 1 608 ? 31.731 -11.901 -42.330 1.00 88.12 608 LYS A O 1
ATOM 4863 N N . PRO A 1 609 ? 33.563 -11.219 -43.444 1.00 88.25 609 PRO A N 1
ATOM 4864 C CA . PRO A 1 609 ? 34.356 -11.006 -42.226 1.00 88.25 609 PRO A CA 1
ATOM 4865 C C . PRO A 1 609 ? 33.785 -9.913 -41.305 1.00 88.25 609 PRO A C 1
ATOM 4867 O O . PRO A 1 609 ? 34.067 -9.891 -40.103 1.00 88.25 609 PRO A O 1
ATOM 4870 N N . VAL A 1 610 ? 32.962 -9.002 -41.837 1.00 84.38 610 VAL A N 1
ATOM 4871 C CA . VAL A 1 610 ? 32.283 -7.969 -41.041 1.00 84.38 610 VAL A CA 1
ATOM 4872 C C . VAL A 1 610 ? 31.149 -8.584 -40.218 1.00 84.38 610 VAL A C 1
ATOM 4874 O O . VAL A 1 610 ? 31.024 -8.263 -39.031 1.00 84.38 610 VAL A O 1
ATOM 4877 N N . LEU A 1 611 ? 30.385 -9.507 -40.816 1.00 84.94 611 LEU A N 1
ATOM 4878 C CA . LEU A 1 611 ? 29.316 -10.259 -40.153 1.00 84.94 611 LEU A CA 1
ATOM 4879 C C . LEU A 1 611 ? 29.877 -11.222 -39.091 1.00 84.94 611 LEU A C 1
ATOM 4881 O O . LEU A 1 611 ? 29.473 -11.160 -37.930 1.00 84.94 611 LEU A O 1
ATOM 4885 N N . GLU A 1 612 ? 30.859 -12.058 -39.449 1.00 91.00 612 GLU A N 1
ATOM 4886 C CA . GLU A 1 612 ? 31.485 -13.060 -38.561 1.00 91.00 612 GLU A CA 1
ATOM 4887 C C . GLU A 1 612 ? 32.010 -12.446 -37.251 1.00 91.00 612 GLU A C 1
ATOM 4889 O O . GLU A 1 612 ? 31.812 -12.986 -36.153 1.00 91.00 612 GLU A O 1
ATOM 4894 N N . ARG A 1 613 ? 32.628 -11.260 -37.341 1.00 87.25 613 ARG A N 1
ATOM 4895 C CA . ARG A 1 613 ? 33.074 -10.491 -36.172 1.00 87.25 613 ARG A CA 1
ATOM 4896 C C . ARG A 1 613 ? 31.904 -10.061 -35.283 1.00 87.25 613 ARG A C 1
ATOM 4898 O O . ARG A 1 613 ? 32.009 -10.188 -34.064 1.00 87.25 613 ARG A O 1
ATOM 4905 N N . LYS A 1 614 ? 30.793 -9.575 -35.851 1.00 83.56 614 LYS A N 1
ATOM 4906 C CA . LYS A 1 614 ? 29.637 -9.120 -35.058 1.00 83.56 614 LYS A CA 1
ATOM 4907 C C . LYS A 1 614 ? 28.865 -10.259 -34.404 1.00 83.56 614 LYS A C 1
ATOM 4909 O O . LYS A 1 614 ? 28.491 -10.116 -33.242 1.00 83.56 614 LYS A O 1
ATOM 4914 N N . PHE A 1 615 ? 28.740 -11.414 -35.054 1.00 85.56 615 PHE A N 1
ATOM 4915 C CA . PHE A 1 615 ? 28.226 -12.613 -34.386 1.00 85.56 615 PHE A CA 1
ATOM 4916 C C . PHE A 1 615 ? 29.145 -13.073 -33.242 1.00 85.56 615 PHE A C 1
ATOM 4918 O O . PHE A 1 615 ? 28.667 -13.400 -32.157 1.00 85.56 615 PHE A O 1
ATOM 4925 N N . SER A 1 616 ? 30.468 -12.998 -33.425 1.00 89.38 616 SER A N 1
ATOM 4926 C CA . SER A 1 616 ? 31.431 -13.304 -32.356 1.00 89.38 616 SER A CA 1
ATOM 4927 C C . SER A 1 616 ? 31.290 -12.361 -31.145 1.00 89.38 616 SER A C 1
ATOM 4929 O O . SER A 1 616 ? 31.314 -12.817 -30.003 1.00 89.38 616 SER A O 1
ATOM 4931 N N . GLU A 1 617 ? 31.098 -11.055 -31.364 1.00 83.69 617 GLU A N 1
ATOM 4932 C CA . GLU A 1 617 ? 30.807 -10.089 -30.289 1.00 83.69 617 GLU A CA 1
ATOM 4933 C C . GLU A 1 617 ? 29.465 -10.378 -29.587 1.00 83.69 617 GLU A C 1
ATOM 4935 O O . GLU A 1 617 ? 29.366 -10.269 -28.362 1.00 83.69 617 GLU A O 1
ATOM 4940 N N . LEU A 1 618 ? 28.431 -10.761 -30.343 1.00 80.62 618 LEU A N 1
ATOM 4941 C CA . LEU A 1 618 ? 27.085 -11.030 -29.833 1.00 80.62 618 LEU A CA 1
ATOM 4942 C C . LEU A 1 618 ? 27.067 -12.213 -28.846 1.00 80.62 618 LEU A C 1
ATOM 4944 O O . LEU A 1 618 ? 26.615 -12.055 -27.707 1.00 80.62 618 LEU A O 1
ATOM 4948 N N . TYR A 1 619 ? 27.629 -13.364 -29.233 1.00 84.94 619 TYR A N 1
ATOM 4949 C CA . TYR A 1 619 ? 27.568 -14.591 -28.425 1.00 84.94 619 TYR A CA 1
ATOM 4950 C C . TYR A 1 619 ? 28.322 -14.503 -27.086 1.00 84.94 619 TYR A C 1
ATOM 4952 O O . TYR A 1 619 ? 27.870 -15.079 -26.096 1.00 84.94 619 TYR A O 1
ATOM 4960 N N . ILE A 1 620 ? 29.430 -13.752 -27.006 1.00 82.69 620 ILE A N 1
ATOM 4961 C CA . ILE A 1 620 ? 30.150 -13.541 -25.732 1.00 82.69 620 ILE A CA 1
ATOM 4962 C C . ILE A 1 620 ? 29.271 -12.772 -24.736 1.00 82.69 620 ILE A C 1
ATOM 4964 O O . ILE A 1 620 ? 29.213 -13.118 -23.555 1.00 82.69 620 ILE A O 1
ATOM 4968 N N . ASN A 1 621 ? 28.586 -11.729 -25.207 1.00 73.69 621 ASN A N 1
ATOM 4969 C CA . ASN A 1 621 ? 27.784 -10.853 -24.356 1.00 73.69 621 ASN A CA 1
ATOM 4970 C C . ASN A 1 621 ? 26.524 -11.557 -23.826 1.00 73.69 621 ASN A C 1
ATOM 4972 O O . ASN A 1 621 ? 26.181 -11.385 -22.657 1.00 73.69 621 ASN A O 1
ATOM 4976 N N . MET A 1 622 ? 25.883 -12.404 -24.639 1.00 72.69 622 MET A N 1
ATOM 4977 C CA . MET A 1 622 ? 24.709 -13.194 -24.231 1.00 72.69 622 MET A CA 1
ATOM 4978 C C . MET A 1 622 ? 24.983 -14.111 -23.023 1.00 72.69 622 MET A C 1
ATOM 4980 O O . MET A 1 622 ? 24.076 -14.356 -22.233 1.00 72.69 622 MET A O 1
ATOM 4984 N N . PHE A 1 623 ? 26.216 -14.604 -22.849 1.00 74.56 623 PHE A N 1
ATOM 4985 C CA . PHE A 1 623 ? 26.541 -15.639 -21.858 1.00 74.56 623 PHE A CA 1
ATOM 4986 C C . PHE A 1 623 ? 26.695 -15.135 -20.397 1.00 74.56 623 PHE A C 1
ATOM 4988 O O . PHE A 1 623 ? 26.604 -15.930 -19.466 1.00 74.56 623 PHE A O 1
ATOM 4995 N N . ASN A 1 624 ? 26.951 -13.842 -20.146 1.00 72.81 624 ASN A N 1
ATOM 4996 C CA . ASN A 1 624 ? 27.718 -13.416 -18.953 1.00 72.81 624 ASN A CA 1
ATOM 4997 C C . ASN A 1 624 ? 26.968 -12.779 -17.717 1.00 72.81 624 ASN A C 1
ATOM 4999 O O . ASN A 1 624 ? 27.666 -12.329 -16.807 1.00 72.81 624 ASN A O 1
ATOM 5003 N N . ASN A 1 625 ? 25.619 -12.711 -17.581 1.00 59.72 625 ASN A N 1
ATOM 5004 C CA . ASN A 1 625 ? 24.933 -11.601 -16.818 1.00 59.72 625 ASN A CA 1
ATOM 5005 C C . ASN A 1 625 ? 23.887 -11.880 -15.599 1.00 59.72 625 ASN A C 1
ATOM 5007 O O . ASN A 1 625 ? 22.785 -12.290 -15.950 1.00 59.72 625 ASN A O 1
ATOM 5011 N N . MET A 1 626 ? 24.127 -11.591 -14.234 1.00 58.31 626 MET A N 1
ATOM 5012 C CA . MET A 1 626 ? 23.159 -11.489 -12.986 1.00 58.31 626 MET A CA 1
ATOM 5013 C C . MET A 1 626 ? 23.736 -11.278 -11.457 1.00 58.31 626 MET A C 1
ATOM 5015 O O . MET A 1 626 ? 24.902 -11.621 -11.325 1.00 58.31 626 MET A O 1
ATOM 5019 N N . PHE A 1 627 ? 23.029 -10.788 -10.326 1.00 45.12 627 PHE A N 1
ATOM 5020 C CA . PHE A 1 627 ? 23.212 -11.011 -8.763 1.00 45.12 627 PHE A CA 1
ATOM 5021 C C . PHE A 1 627 ? 22.326 -10.236 -7.605 1.00 45.12 627 PHE A C 1
ATOM 5023 O O . PHE A 1 627 ? 21.470 -9.460 -8.014 1.00 45.12 627 PHE A O 1
ATOM 5030 N N . ALA A 1 628 ? 22.462 -10.427 -6.211 1.00 29.67 628 ALA A N 1
ATOM 5031 C CA . ALA A 1 628 ? 21.572 -9.974 -4.995 1.00 29.67 628 ALA A CA 1
ATOM 5032 C C . ALA A 1 628 ? 22.145 -9.782 -3.457 1.00 29.67 628 ALA A C 1
ATOM 5034 O O . ALA A 1 628 ? 23.335 -10.051 -3.299 1.00 29.67 628 ALA A O 1
ATOM 5035 N N . ILE A 1 629 ? 21.388 -9.338 -2.346 1.00 28.45 629 ILE A N 1
ATOM 5036 C CA . ILE A 1 629 ? 21.792 -8.922 -0.870 1.00 28.45 629 ILE A CA 1
ATOM 5037 C C . ILE A 1 629 ? 20.731 -8.938 0.389 1.00 28.45 629 ILE A C 1
ATOM 5039 O O . ILE A 1 629 ? 19.594 -9.269 0.085 1.00 28.45 629 ILE A O 1
ATOM 5043 N N . ILE A 1 630 ? 21.018 -8.596 1.737 1.00 28.97 630 ILE A N 1
ATOM 5044 C CA . ILE A 1 630 ? 20.245 -8.896 3.089 1.00 28.97 630 ILE A CA 1
ATOM 5045 C C . ILE A 1 630 ? 20.421 -8.018 4.490 1.00 28.97 630 ILE A C 1
ATOM 5047 O O . ILE A 1 630 ? 21.509 -7.465 4.626 1.00 28.97 630 ILE A O 1
ATOM 5051 N N . PHE A 1 631 ? 19.483 -7.994 5.553 1.00 31.45 631 PHE A N 1
ATOM 5052 C CA . PHE A 1 631 ? 19.558 -7.920 7.145 1.00 31.45 631 PHE A CA 1
ATOM 5053 C C . PHE A 1 631 ? 19.097 -6.758 8.237 1.00 31.45 631 PHE A C 1
ATOM 5055 O O . PHE A 1 631 ? 19.431 -5.601 8.016 1.00 31.45 631 PHE A O 1
ATOM 5062 N N . ALA A 1 632 ? 18.528 -7.101 9.487 1.00 27.31 632 ALA A N 1
ATOM 5063 C CA . ALA A 1 632 ? 18.649 -6.603 10.990 1.00 27.31 632 ALA A CA 1
ATOM 5064 C C . ALA A 1 632 ? 17.713 -5.623 11.949 1.00 27.31 632 ALA A C 1
ATOM 5066 O O . ALA A 1 632 ? 17.114 -4.697 11.417 1.00 27.31 632 ALA A O 1
ATOM 5067 N N . PHE A 1 633 ? 17.686 -5.767 13.361 1.00 30.33 633 PHE A N 1
ATOM 5068 C CA . PHE A 1 633 ? 17.465 -4.811 14.615 1.00 30.33 633 PHE A CA 1
ATOM 5069 C C . PHE A 1 633 ? 16.282 -4.820 15.774 1.00 30.33 633 PHE A C 1
ATOM 5071 O O . PHE A 1 633 ? 15.274 -5.477 15.549 1.00 30.33 633 PHE A O 1
ATOM 5078 N N . GLY A 1 634 ? 16.386 -4.157 17.024 1.00 30.84 634 GLY A N 1
ATOM 5079 C CA . GLY A 1 634 ? 15.420 -4.011 18.273 1.00 30.84 634 GLY A CA 1
ATOM 5080 C C . GLY A 1 634 ? 15.951 -3.287 19.647 1.00 30.84 634 GLY A C 1
ATOM 5081 O O . GLY A 1 634 ? 17.123 -2.940 19.544 1.00 30.84 634 GLY A O 1
ATOM 5082 N N . LEU A 1 635 ? 15.427 -2.980 20.934 1.00 31.33 635 LEU A N 1
ATOM 5083 C CA . LEU A 1 635 ? 14.190 -2.936 21.909 1.00 31.33 635 LEU A CA 1
ATOM 5084 C C . LEU A 1 635 ? 14.340 -2.089 23.333 1.00 31.33 635 LEU A C 1
ATOM 5086 O O . LEU A 1 635 ? 15.429 -1.548 23.498 1.00 31.33 635 LEU A O 1
ATOM 5090 N N . ILE A 1 636 ? 13.376 -1.922 24.361 1.00 35.00 636 ILE A N 1
ATOM 5091 C CA . ILE A 1 636 ? 13.436 -1.016 25.666 1.00 35.00 636 ILE A CA 1
ATOM 5092 C C . ILE A 1 636 ? 12.536 -1.255 27.044 1.00 35.00 636 ILE A C 1
ATOM 5094 O O . ILE A 1 636 ? 11.963 -2.336 27.122 1.00 35.00 636 ILE A O 1
ATOM 5098 N N . THR A 1 637 ? 12.419 -0.372 28.148 1.00 37.44 637 THR A N 1
ATOM 5099 C CA . THR A 1 637 ? 11.897 -0.591 29.636 1.00 37.44 637 THR A CA 1
ATOM 5100 C C . THR A 1 637 ? 11.094 0.530 30.556 1.00 37.44 637 THR A C 1
ATOM 5102 O O . THR A 1 637 ? 10.619 1.492 29.960 1.00 37.44 637 THR A O 1
ATOM 5105 N N . THR A 1 638 ? 10.812 0.451 31.947 1.00 29.48 638 THR A N 1
ATOM 5106 C CA . THR A 1 638 ? 9.806 1.295 32.853 1.00 29.48 638 THR A CA 1
ATOM 5107 C C . THR A 1 638 ? 9.891 1.385 34.506 1.00 29.48 638 THR A C 1
ATOM 5109 O O . THR A 1 638 ? 10.737 0.664 35.031 1.00 29.48 638 THR A O 1
ATOM 5112 N N . HIS A 1 639 ? 9.093 2.193 35.361 1.00 32.88 639 HIS A N 1
ATOM 5113 C CA . HIS A 1 639 ? 9.079 2.417 36.935 1.00 32.88 639 HIS A CA 1
ATOM 5114 C C . HIS A 1 639 ? 7.810 3.076 37.777 1.00 32.88 639 HIS A C 1
ATOM 5116 O O . HIS A 1 639 ? 6.893 3.507 37.087 1.00 32.88 639 HIS A O 1
ATOM 5122 N N . VAL A 1 640 ? 7.695 3.200 39.190 1.00 25.41 640 VAL A N 1
ATOM 5123 C CA . VAL A 1 640 ? 6.500 3.741 40.097 1.00 25.41 640 VAL A CA 1
ATOM 5124 C C . VAL A 1 640 ? 6.609 4.057 41.720 1.00 25.41 640 VAL A C 1
ATOM 5126 O O . VAL A 1 640 ? 7.534 3.493 42.298 1.00 25.41 640 VAL A O 1
ATOM 5129 N N . THR A 1 641 ? 5.723 4.846 42.502 1.00 26.88 641 THR A N 1
ATOM 5130 C CA . THR A 1 641 ? 5.660 5.178 44.063 1.00 26.88 641 THR A CA 1
ATOM 5131 C C . THR A 1 641 ? 4.324 5.787 44.825 1.00 26.88 641 THR A C 1
ATOM 5133 O O . THR A 1 641 ? 3.414 6.140 44.084 1.00 26.88 641 THR A O 1
ATOM 5136 N N . ALA A 1 642 ? 4.139 5.945 46.230 1.00 20.69 642 ALA A N 1
ATOM 5137 C CA . ALA A 1 642 ? 2.981 6.638 47.069 1.00 20.69 642 ALA A CA 1
ATOM 5138 C C . ALA A 1 642 ? 2.976 6.808 48.723 1.00 20.69 642 ALA A C 1
ATOM 5140 O O . ALA A 1 642 ? 3.761 6.078 49.326 1.00 20.69 642 ALA A O 1
ATOM 5141 N N . LYS A 1 643 ? 2.126 7.658 49.492 1.00 20.47 643 LYS A N 1
ATOM 5142 C CA . LYS A 1 643 ? 1.886 7.803 51.065 1.00 20.47 643 LYS A CA 1
ATOM 5143 C C . LYS A 1 643 ? 0.781 8.834 51.724 1.00 20.47 643 LYS A C 1
ATOM 5145 O O . LYS A 1 643 ? 0.534 9.814 51.040 1.00 20.47 643 LYS A O 1
ATOM 5150 N N . LEU A 1 644 ? 0.212 8.748 53.021 1.00 28.73 644 LEU A N 1
ATOM 5151 C CA . LEU A 1 644 ? -0.803 9.719 53.758 1.00 28.73 644 LEU A CA 1
ATOM 5152 C C . LEU A 1 644 ? -1.052 9.827 55.414 1.00 28.73 644 LEU A C 1
ATOM 5154 O O . LEU A 1 644 ? -0.353 9.039 56.059 1.00 28.73 644 LEU A O 1
ATOM 5158 N N . PRO A 1 645 ? -1.845 10.779 56.130 1.00 38.03 645 PRO A N 1
ATOM 5159 C CA . PRO A 1 645 ? -1.958 11.245 57.654 1.00 38.03 645 PRO A CA 1
ATOM 5160 C C . PRO A 1 645 ? -3.106 10.923 58.811 1.00 38.03 645 PRO A C 1
ATOM 5162 O O . PRO A 1 645 ? -3.285 9.730 59.031 1.00 38.03 645 PRO A O 1
ATOM 5165 N N . SER A 1 646 ? -3.721 11.850 59.699 1.00 48.94 646 SER A N 1
ATOM 5166 C CA . SER A 1 646 ? -4.751 11.608 60.890 1.00 48.94 646 SER A CA 1
ATOM 5167 C C . SER A 1 646 ? -5.530 12.717 61.883 1.00 48.94 646 SER A C 1
ATOM 5169 O O . SER A 1 646 ? -4.752 13.515 62.403 1.00 48.94 646 SER A O 1
ATOM 5171 N N . TYR A 1 647 ? -6.892 12.716 62.328 1.00 66.00 647 TYR A N 1
ATOM 5172 C CA . TYR A 1 647 ? -7.710 13.198 63.626 1.00 66.00 647 TYR A CA 1
ATOM 5173 C C . TYR A 1 647 ? -9.367 13.352 63.709 1.00 66.00 647 TYR A C 1
ATOM 5175 O O . TYR A 1 647 ? -9.919 13.619 62.650 1.00 66.00 647 TYR A O 1
ATOM 5183 N N . LEU A 1 648 ? -10.198 13.231 64.863 1.00 63.75 648 LEU A N 1
ATOM 5184 C CA . LEU A 1 648 ? -11.704 12.762 64.968 1.00 63.75 648 LEU A CA 1
ATOM 5185 C C . LEU A 1 648 ? -12.782 12.951 66.158 1.00 63.75 648 LEU A C 1
ATOM 5187 O O . LEU A 1 648 ? -12.414 13.277 67.282 1.00 63.75 648 LEU A O 1
ATOM 5191 N N . HIS A 1 649 ? -14.080 12.522 65.959 1.00 71.94 649 HIS A N 1
ATOM 5192 C CA . HIS A 1 649 ? -15.065 11.961 66.972 1.00 71.94 649 HIS A CA 1
ATOM 5193 C C . HIS A 1 649 ? -15.414 10.464 66.711 1.00 71.94 649 HIS A C 1
ATOM 5195 O O . HIS A 1 649 ? -15.796 10.107 65.595 1.00 71.94 649 HIS A O 1
ATOM 5201 N N . ALA A 1 650 ? -15.316 9.597 67.731 1.00 70.25 650 ALA A N 1
ATOM 5202 C CA . ALA A 1 650 ? -15.529 8.141 67.637 1.00 70.25 650 ALA A CA 1
ATOM 5203 C C . ALA A 1 650 ? -16.918 7.689 68.144 1.00 70.25 650 ALA A C 1
ATOM 5205 O O . ALA A 1 650 ? -17.443 8.266 69.092 1.00 70.25 650 ALA A O 1
ATOM 5206 N N . CYS A 1 651 ? -17.476 6.624 67.551 1.00 77.06 651 CYS A N 1
ATOM 5207 C CA . CYS A 1 651 ? -18.789 6.053 67.895 1.00 77.06 651 CYS A CA 1
ATOM 5208 C C . CYS A 1 651 ? -18.670 4.618 68.432 1.00 77.06 651 CYS A C 1
ATOM 5210 O O . CYS A 1 651 ? -17.968 3.798 67.838 1.00 77.06 651 CYS A O 1
ATOM 5212 N N . SER A 1 652 ? -19.413 4.288 69.494 1.00 78.12 652 SER A N 1
ATOM 5213 C CA . SER A 1 652 ? -19.462 2.924 70.041 1.00 78.12 652 SER A CA 1
ATOM 5214 C C . SER A 1 652 ? -20.250 1.975 69.142 1.00 78.12 652 SER A C 1
ATOM 5216 O O . SER A 1 652 ? -21.427 2.201 68.867 1.00 78.12 652 SER A O 1
ATOM 5218 N N . HIS A 1 653 ? -19.637 0.852 68.775 1.00 72.38 653 HIS A N 1
ATOM 5219 C CA . HIS A 1 653 ? -20.284 -0.246 68.047 1.00 72.38 653 HIS A CA 1
ATOM 5220 C C . HIS A 1 653 ? -21.330 -1.014 68.878 1.00 72.38 653 HIS A C 1
ATOM 5222 O O . HIS A 1 653 ? -21.993 -1.907 68.356 1.00 72.38 653 HIS A O 1
ATOM 5228 N N . LYS A 1 654 ? -21.468 -0.690 70.172 1.00 74.50 654 LYS A N 1
ATOM 5229 C CA . LYS A 1 654 ? -22.451 -1.284 71.093 1.00 74.50 654 LYS A CA 1
ATOM 5230 C C . LYS A 1 654 ? -23.696 -0.408 71.282 1.00 74.50 654 LYS A C 1
ATOM 5232 O O . LYS A 1 654 ? -24.632 -0.836 71.954 1.00 74.50 654 LYS A O 1
ATOM 5237 N N . ASP A 1 655 ? -23.715 0.804 70.721 1.00 76.44 655 ASP A N 1
ATOM 5238 C CA . ASP A 1 655 ? -24.884 1.686 70.745 1.00 76.44 655 ASP A CA 1
ATOM 5239 C C . ASP A 1 655 ? -25.982 1.146 69.814 1.00 76.44 655 ASP A C 1
ATOM 5241 O O . ASP A 1 655 ? -25.745 0.863 68.638 1.00 76.44 655 ASP A O 1
ATOM 5245 N N . THR A 1 656 ? -27.216 1.063 70.312 1.00 78.50 656 THR A N 1
ATOM 5246 C CA . THR A 1 656 ? -28.394 0.716 69.502 1.00 78.50 656 THR A CA 1
ATOM 5247 C C . THR A 1 656 ? -28.672 1.735 68.391 1.00 78.50 656 THR A C 1
ATOM 5249 O O . THR A 1 656 ? -29.377 1.420 67.435 1.00 78.50 656 THR A O 1
ATOM 5252 N N . ASN A 1 657 ? -28.080 2.930 68.478 1.00 84.19 657 ASN A N 1
ATOM 5253 C CA . ASN A 1 657 ? -28.146 4.004 67.492 1.00 84.19 657 ASN A CA 1
ATOM 5254 C C . ASN A 1 657 ? -26.833 4.187 66.701 1.00 84.19 657 ASN A C 1
ATOM 5256 O O . ASN A 1 657 ? -26.643 5.248 66.108 1.00 84.19 657 ASN A O 1
ATOM 5260 N N . TYR A 1 658 ? -25.937 3.190 66.644 1.00 82.50 658 TYR A N 1
ATOM 5261 C CA . TYR A 1 658 ? -24.608 3.288 66.005 1.00 82.50 658 TYR A CA 1
ATOM 5262 C C . TYR A 1 658 ? -24.615 3.976 64.623 1.00 82.50 658 TYR A C 1
ATOM 5264 O O . TYR A 1 658 ? -23.862 4.925 64.398 1.00 82.50 658 TYR A O 1
ATOM 5272 N N . ASN A 1 659 ? -25.532 3.588 63.727 1.00 88.06 659 ASN A N 1
ATOM 5273 C CA . ASN A 1 659 ? -25.701 4.217 62.408 1.00 88.06 659 ASN A CA 1
ATOM 5274 C C . ASN A 1 659 ? -26.032 5.722 62.496 1.00 88.06 659 ASN A C 1
ATOM 5276 O O . ASN A 1 659 ? -25.505 6.521 61.721 1.00 88.06 659 ASN A O 1
ATOM 5280 N N . GLN A 1 660 ? -26.865 6.129 63.459 1.00 88.06 660 GLN A N 1
ATOM 5281 C CA . GLN A 1 660 ? -27.202 7.533 63.702 1.00 88.06 660 GLN A CA 1
ATOM 5282 C C . GLN A 1 660 ? -26.042 8.291 64.364 1.00 88.06 660 GLN A C 1
ATOM 5284 O O . GLN A 1 660 ? -25.817 9.449 64.020 1.00 88.06 660 GLN A O 1
ATOM 5289 N N . CYS A 1 661 ? -25.262 7.654 65.248 1.00 85.50 661 CYS A N 1
ATOM 5290 C CA . CYS A 1 661 ? -24.019 8.237 65.765 1.00 85.50 661 CYS A CA 1
ATOM 5291 C C . CYS A 1 661 ? -23.056 8.562 64.615 1.00 85.50 661 CYS A C 1
ATOM 5293 O O . CYS A 1 661 ? -22.539 9.675 64.539 1.00 85.50 661 CYS A O 1
ATOM 5295 N N . ILE A 1 662 ? -22.875 7.637 63.667 1.00 85.56 662 ILE A N 1
ATOM 5296 C CA . ILE A 1 662 ? -22.009 7.845 62.499 1.00 85.56 662 ILE A CA 1
ATOM 5297 C C . ILE A 1 662 ? -22.558 8.961 61.597 1.00 85.56 662 ILE A C 1
ATOM 5299 O O . ILE A 1 662 ? -21.796 9.845 61.208 1.00 85.56 662 ILE A O 1
ATOM 5303 N N . ALA A 1 663 ? -23.867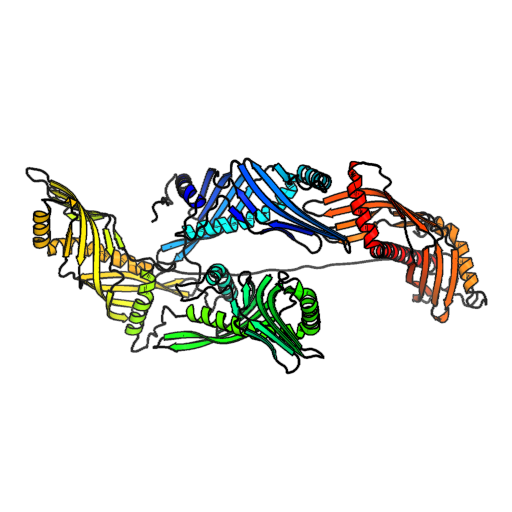 8.988 61.320 1.00 87.44 663 ALA A N 1
ATOM 5304 C CA . ALA A 1 663 ? -24.500 10.074 60.564 1.00 87.44 663 ALA A CA 1
ATOM 5305 C C . ALA A 1 663 ? -24.292 11.449 61.233 1.00 87.44 663 ALA A C 1
ATOM 5307 O O . ALA A 1 663 ? -23.933 12.423 60.567 1.00 87.44 663 ALA A O 1
ATOM 5308 N N . ASN A 1 664 ? -24.438 11.516 62.560 1.00 84.75 664 ASN A N 1
ATOM 5309 C CA . ASN A 1 664 ? -24.186 12.721 63.351 1.00 84.75 664 ASN A CA 1
ATOM 5310 C C . ASN A 1 664 ? -22.694 13.100 63.359 1.00 84.75 664 ASN A C 1
ATOM 5312 O O . ASN A 1 664 ? -22.369 14.282 63.273 1.00 84.75 664 ASN A O 1
ATOM 5316 N N . SER A 1 665 ? -21.783 12.123 63.411 1.00 82.06 665 SER A N 1
ATOM 5317 C CA . SER A 1 665 ? -20.331 12.344 63.364 1.00 82.06 665 SER A CA 1
ATOM 5318 C C . SER A 1 665 ? -19.892 12.910 62.005 1.00 82.06 665 SER A C 1
ATOM 5320 O O . SER A 1 665 ? -19.190 13.921 61.961 1.00 82.06 665 SER A O 1
ATOM 5322 N N . ILE A 1 666 ? -20.412 12.366 60.896 1.00 85.25 666 ILE A N 1
ATOM 5323 C CA . ILE A 1 666 ? -20.260 12.927 59.538 1.00 85.25 666 ILE A CA 1
ATOM 5324 C C . ILE A 1 666 ? -20.790 14.371 59.485 1.00 85.25 666 ILE A C 1
ATOM 5326 O O . ILE A 1 666 ? -20.139 15.249 58.919 1.00 85.25 666 ILE A O 1
ATOM 5330 N N . GLY A 1 667 ? -21.931 14.640 60.128 1.00 80.06 667 GLY A N 1
ATOM 5331 C CA . GLY A 1 667 ? -22.461 15.994 60.303 1.00 80.06 667 GLY A CA 1
ATOM 5332 C C . GLY A 1 667 ? -21.526 16.915 61.099 1.00 80.06 667 GLY A C 1
ATOM 5333 O O . GLY A 1 667 ? -21.333 18.062 60.714 1.00 80.06 667 GLY A O 1
ATOM 5334 N N . SER A 1 668 ? -20.888 16.413 62.160 1.00 77.56 668 SER A N 1
ATOM 5335 C CA . SER A 1 668 ? -19.997 17.196 63.032 1.00 77.56 668 SER A CA 1
ATOM 5336 C C . SER A 1 668 ? -18.685 17.626 62.367 1.00 77.56 668 SER A C 1
ATOM 5338 O O . SER A 1 668 ? -18.149 18.684 62.691 1.00 77.56 668 SER A O 1
ATOM 5340 N N . VAL A 1 669 ? -18.179 16.846 61.404 1.00 77.44 669 VAL A N 1
ATOM 5341 C CA . VAL A 1 669 ? -16.992 17.221 60.618 1.00 77.44 669 VAL A CA 1
ATOM 5342 C C . VAL A 1 669 ? -17.339 18.048 59.377 1.00 77.44 669 VAL A C 1
ATOM 5344 O O . VAL A 1 669 ? -16.427 18.595 58.761 1.00 77.44 669 VAL A O 1
ATOM 5347 N N . LYS A 1 670 ? -18.626 18.180 59.017 1.00 82.81 670 LYS A N 1
ATOM 5348 C CA . LYS A 1 670 ? -19.096 18.795 57.764 1.00 82.81 670 LYS A CA 1
ATOM 5349 C C . LYS A 1 670 ? -18.459 20.156 57.494 1.00 82.81 670 LYS A C 1
ATOM 5351 O O . LYS A 1 670 ? -17.806 20.308 56.470 1.00 82.81 670 LYS A O 1
ATOM 5356 N N . ASP A 1 671 ? -18.548 21.105 58.422 1.00 81.50 671 ASP A N 1
ATOM 5357 C CA . ASP A 1 671 ? -18.010 22.461 58.219 1.00 81.50 671 ASP A CA 1
ATOM 5358 C C . ASP A 1 671 ? -16.485 22.468 58.003 1.00 81.50 671 ASP A C 1
ATOM 5360 O O . ASP A 1 671 ? -15.960 23.254 57.213 1.00 81.50 671 ASP A O 1
ATOM 5364 N N . LYS A 1 672 ? -15.762 21.548 58.656 1.00 76.44 672 LYS A N 1
ATOM 5365 C CA . LYS A 1 672 ? -14.312 21.374 58.483 1.00 76.44 672 LYS A CA 1
ATOM 5366 C C . LYS A 1 672 ? -13.960 20.692 57.160 1.00 76.44 672 LYS A C 1
ATOM 5368 O O . LYS A 1 672 ? -13.007 21.102 56.511 1.00 76.44 672 LYS A O 1
ATOM 5373 N N . VAL A 1 673 ? -14.751 19.715 56.720 1.00 77.31 673 VAL A N 1
ATOM 5374 C CA . VAL A 1 673 ? -14.650 19.101 55.384 1.00 77.31 673 VAL A CA 1
ATOM 5375 C C . VAL A 1 673 ? -14.925 20.142 54.291 1.00 77.31 673 VAL A C 1
ATOM 5377 O O . VAL A 1 673 ? -14.222 20.186 53.284 1.00 77.31 673 VAL A O 1
ATOM 5380 N N . CYS A 1 674 ? -15.890 21.033 54.516 1.00 82.44 674 CYS A N 1
ATOM 5381 C CA . CYS A 1 674 ? -16.247 22.112 53.600 1.00 82.44 674 CYS A CA 1
ATOM 5382 C C . CYS A 1 674 ? -15.185 23.213 53.520 1.00 82.44 674 CYS A C 1
ATOM 5384 O O . CYS A 1 674 ? -14.944 23.717 52.432 1.00 82.44 674 CYS A O 1
ATOM 5386 N N . ALA A 1 675 ? -14.510 23.551 54.625 1.00 82.38 675 ALA A N 1
ATOM 5387 C CA . ALA A 1 675 ? -13.375 24.481 54.624 1.00 82.38 675 ALA A CA 1
ATOM 5388 C C . ALA A 1 675 ? -12.041 23.837 54.179 1.00 82.38 675 ALA A C 1
ATOM 5390 O O . ALA A 1 675 ? -11.124 24.539 53.746 1.00 82.38 675 ALA A O 1
ATOM 5391 N N . GLY A 1 676 ? -11.928 22.510 54.290 1.00 75.38 676 GLY A N 1
ATOM 5392 C CA . GLY A 1 676 ? -10.690 21.748 54.133 1.00 75.38 676 GLY A CA 1
ATOM 5393 C C . GLY A 1 676 ? -9.841 21.695 55.410 1.00 75.38 676 GLY A C 1
ATOM 5394 O O . GLY A 1 676 ? -10.007 22.482 56.345 1.00 75.38 676 GLY A O 1
ATOM 5395 N N . PHE A 1 677 ? -8.874 20.773 55.432 1.00 71.56 677 PHE A N 1
ATOM 5396 C CA . PHE A 1 677 ? -7.902 20.614 56.520 1.00 71.56 677 PHE A CA 1
ATOM 5397 C C . PHE A 1 677 ? -6.466 20.733 55.966 1.00 71.56 677 PHE A C 1
ATOM 5399 O O . PHE A 1 677 ? -5.822 19.714 55.684 1.00 71.56 677 PHE A O 1
ATOM 5406 N N . PRO A 1 678 ? -5.917 21.958 55.828 1.00 68.81 678 PRO A N 1
ATOM 5407 C CA . PRO A 1 678 ? -4.557 22.174 55.322 1.00 68.81 678 PRO A CA 1
ATOM 5408 C C . PRO A 1 678 ? -3.482 21.429 56.127 1.00 68.81 678 PRO A C 1
ATOM 5410 O O . PRO A 1 678 ? -2.516 20.935 55.558 1.00 68.81 678 PRO A O 1
ATOM 5413 N N . GLU A 1 679 ? -3.703 21.270 57.435 1.00 65.31 679 GLU A N 1
ATOM 5414 C CA . GLU A 1 679 ? -2.849 20.541 58.390 1.00 65.31 679 GLU A CA 1
ATOM 5415 C C . GLU A 1 679 ? -2.636 19.056 58.027 1.00 65.31 679 GLU A C 1
ATOM 5417 O O . GLU A 1 679 ? -1.705 18.414 58.511 1.00 65.31 679 GLU A O 1
ATOM 5422 N N . LEU A 1 680 ? -3.508 18.514 57.171 1.00 63.25 680 LEU A N 1
ATOM 5423 C CA . LEU A 1 680 ? -3.559 17.114 56.746 1.00 63.25 680 LEU A CA 1
ATOM 5424 C C . LEU A 1 680 ? -3.321 16.945 55.238 1.00 63.25 680 LEU A C 1
ATOM 5426 O O . LEU A 1 680 ? -3.121 15.824 54.775 1.00 63.25 680 LEU A O 1
ATOM 5430 N N . ASN A 1 681 ? -3.306 18.048 54.480 1.00 67.81 681 ASN A N 1
ATOM 5431 C CA . ASN A 1 681 ? -3.443 18.112 53.018 1.00 67.81 681 ASN A CA 1
ATOM 5432 C C . ASN A 1 681 ? -4.839 17.728 52.470 1.00 67.81 681 ASN A C 1
ATOM 5434 O O . ASN A 1 681 ? -4.965 17.492 51.268 1.00 67.81 681 ASN A O 1
ATOM 5438 N N . ILE A 1 682 ? -5.900 17.716 53.294 1.00 72.38 682 ILE A N 1
ATOM 5439 C CA . ILE A 1 682 ? -7.275 17.551 52.784 1.00 72.38 682 ILE A CA 1
ATOM 5440 C C . ILE A 1 682 ? -7.734 18.892 52.173 1.00 72.38 682 ILE A C 1
ATOM 5442 O O . ILE A 1 682 ? -7.747 19.901 52.888 1.00 72.38 682 ILE A O 1
ATOM 5446 N N . PRO A 1 683 ? -8.119 18.939 50.883 1.00 71.00 683 PRO A N 1
ATOM 5447 C CA . PRO A 1 683 ? -8.561 20.167 50.221 1.00 71.00 683 PRO A CA 1
ATOM 5448 C C . PRO A 1 683 ? -9.965 20.602 50.673 1.00 71.00 683 PRO A C 1
ATOM 5450 O O . PRO A 1 683 ? -10.692 19.833 51.296 1.00 71.00 683 PRO A O 1
ATOM 5453 N N . SER A 1 684 ? -10.357 21.830 50.316 1.00 81.69 684 SER A N 1
ATOM 5454 C CA . SER A 1 684 ? -11.736 22.313 50.490 1.00 81.69 684 SER A CA 1
ATOM 5455 C C . SER A 1 684 ? -12.745 21.436 49.736 1.00 81.69 684 SER A C 1
ATOM 5457 O O . SER A 1 684 ? -12.499 21.044 48.591 1.00 81.69 684 SER A O 1
ATOM 5459 N N . GLY A 1 685 ? -13.892 21.170 50.367 1.00 79.19 685 GLY A N 1
ATOM 5460 C CA . GLY A 1 685 ? -15.063 20.568 49.729 1.00 79.19 685 GLY A CA 1
ATOM 5461 C C . GLY A 1 685 ? -15.948 21.563 48.963 1.00 79.19 685 GLY A C 1
ATOM 5462 O O . GLY A 1 685 ? -16.804 21.128 48.199 1.00 79.19 685 GLY A O 1
ATOM 5463 N N . GLU A 1 686 ? -15.757 22.876 49.140 1.00 85.88 686 GLU A N 1
ATOM 5464 C CA . GLU A 1 686 ? -16.598 23.923 48.544 1.00 85.88 686 GLU A CA 1
ATOM 5465 C C . GLU A 1 686 ? -15.734 25.116 48.047 1.00 85.88 686 GLU A C 1
ATOM 5467 O O . GLU A 1 686 ? -15.140 25.835 48.858 1.00 85.88 686 GLU A O 1
ATOM 5472 N N . PRO A 1 687 ? -15.627 25.360 46.723 1.00 88.69 687 PRO A N 1
ATOM 5473 C CA . PRO A 1 687 ? -16.007 24.449 45.647 1.00 88.69 687 PRO A CA 1
ATOM 5474 C C . PRO A 1 687 ? -15.098 23.215 45.605 1.00 88.69 687 PRO A C 1
ATOM 5476 O O . PRO A 1 687 ? -13.872 23.331 45.683 1.00 88.69 687 PRO A O 1
ATOM 5479 N N . LEU A 1 688 ? -15.687 22.046 45.364 1.00 85.88 688 LEU A N 1
ATOM 5480 C CA . LEU A 1 688 ? -14.928 20.845 45.035 1.00 85.88 688 LEU A CA 1
ATOM 5481 C C . LEU A 1 688 ? -14.303 21.022 43.643 1.00 85.88 688 LEU A C 1
ATOM 5483 O O . LEU A 1 688 ? -15.010 21.198 42.647 1.00 85.88 688 LEU A O 1
ATOM 5487 N N . THR A 1 689 ? -12.972 20.972 43.568 1.00 86.62 689 THR A N 1
ATOM 5488 C CA . THR A 1 689 ? -12.235 21.104 42.305 1.00 86.62 689 THR A CA 1
ATOM 5489 C C . THR A 1 689 ? -11.971 19.757 41.640 1.00 86.62 689 THR A C 1
ATOM 5491 O O . THR A 1 689 ? -11.619 18.776 42.307 1.00 86.62 689 THR A O 1
ATOM 5494 N N . ILE A 1 690 ? -12.083 19.718 40.312 1.00 88.00 690 ILE A N 1
ATOM 5495 C CA . ILE A 1 690 ? -11.585 18.634 39.457 1.00 88.00 690 ILE A CA 1
ATOM 5496 C C . ILE A 1 690 ? -10.819 19.280 38.295 1.00 88.00 690 ILE A C 1
ATOM 5498 O O . ILE A 1 690 ? -11.390 20.034 37.512 1.00 88.00 690 ILE A O 1
ATOM 5502 N N . ASP A 1 691 ? -9.521 18.998 38.182 1.00 86.50 691 ASP A N 1
ATOM 5503 C CA . ASP A 1 691 ? -8.637 19.691 37.229 1.00 86.50 691 ASP A CA 1
ATOM 5504 C C . ASP A 1 691 ? -9.051 19.441 35.767 1.00 86.50 691 ASP A C 1
ATOM 5506 O O . ASP A 1 691 ? -8.997 20.337 34.920 1.00 86.50 691 ASP A O 1
ATOM 5510 N N . LYS A 1 692 ? -9.487 18.205 35.488 1.00 91.00 692 LYS A N 1
ATOM 5511 C CA . LYS A 1 692 ? -9.933 17.724 34.181 1.00 91.00 692 LYS A CA 1
ATOM 5512 C C . LYS A 1 692 ? -10.985 16.621 34.347 1.00 91.00 692 LYS A C 1
ATOM 5514 O O . LYS A 1 692 ? -10.724 15.637 35.035 1.00 91.00 692 LYS A O 1
ATOM 5519 N N . ILE A 1 693 ? -12.113 16.725 33.650 1.00 89.81 693 ILE A N 1
ATOM 5520 C CA . ILE A 1 693 ? -12.989 15.589 33.328 1.00 89.81 693 ILE A CA 1
ATOM 5521 C C . ILE A 1 693 ? -12.857 15.326 31.825 1.00 89.81 693 ILE A C 1
ATOM 5523 O O . ILE A 1 693 ? -13.000 16.237 31.013 1.00 89.81 693 ILE A O 1
ATOM 5527 N N . VAL A 1 694 ? -12.571 14.081 31.449 1.00 89.25 694 VAL A N 1
ATOM 5528 C CA . VAL A 1 694 ? -12.697 13.622 30.060 1.00 89.25 694 VAL A CA 1
ATOM 5529 C C . VAL A 1 694 ? -14.154 13.276 29.815 1.00 89.25 694 VAL A C 1
ATOM 5531 O O . VAL A 1 694 ? -14.673 12.388 30.484 1.00 89.25 694 VAL A O 1
ATOM 5534 N N . ILE A 1 695 ? -14.794 13.943 28.856 1.00 86.38 695 ILE A N 1
ATOM 5535 C CA . ILE A 1 695 ? -16.098 13.520 28.337 1.00 86.38 695 ILE A CA 1
ATOM 5536 C C . ILE A 1 695 ? -15.869 12.600 27.139 1.00 86.38 695 ILE A C 1
ATOM 5538 O O . ILE A 1 695 ? -16.301 11.450 27.154 1.00 86.38 695 ILE A O 1
ATOM 5542 N N . PHE A 1 696 ? -15.090 13.071 26.161 1.00 80.19 696 PHE A N 1
ATOM 5543 C CA . PHE A 1 696 ? -14.603 12.278 25.031 1.00 80.19 696 PHE A CA 1
ATOM 5544 C C . PHE A 1 696 ? -13.095 12.517 24.868 1.00 80.19 696 PHE A C 1
ATOM 5546 O O . PHE A 1 696 ? -12.655 13.664 24.878 1.00 80.19 696 PHE A O 1
ATOM 5553 N N . ASP A 1 697 ? -12.306 11.452 24.723 1.00 78.44 697 ASP A N 1
ATOM 5554 C CA . ASP A 1 697 ? -10.870 11.512 24.399 1.00 78.44 697 ASP A CA 1
ATOM 5555 C C . ASP A 1 697 ? -10.591 10.366 23.415 1.00 78.44 697 ASP A C 1
ATOM 5557 O O . ASP A 1 697 ? -10.258 9.242 23.794 1.00 78.44 697 ASP A O 1
ATOM 5561 N N . ALA A 1 698 ? -10.886 10.625 22.141 1.00 69.50 698 ALA A N 1
ATOM 5562 C CA . ALA A 1 698 ? -10.646 9.720 21.026 1.00 69.50 698 ALA A CA 1
ATOM 5563 C C . ALA A 1 698 ? -9.692 10.399 20.037 1.00 69.50 698 ALA A C 1
ATOM 5565 O O . ALA A 1 698 ? -9.676 11.623 19.948 1.00 69.50 698 ALA A O 1
ATOM 5566 N N . ASN A 1 699 ? -8.941 9.616 19.256 1.00 62.69 699 ASN A N 1
ATOM 5567 C CA . ASN A 1 699 ? -7.784 10.065 18.457 1.00 62.69 699 ASN A CA 1
ATOM 5568 C C . ASN A 1 699 ? -7.970 11.362 17.637 1.00 62.69 699 ASN A C 1
ATOM 5570 O O . ASN A 1 699 ? -6.988 12.044 17.361 1.00 62.69 699 ASN A O 1
ATOM 5574 N N . ASN A 1 700 ? -9.207 11.680 17.245 1.00 66.81 700 ASN A N 1
ATOM 5575 C CA . ASN A 1 700 ? -9.553 12.787 16.356 1.00 66.81 700 ASN A CA 1
ATOM 5576 C C . ASN A 1 700 ? -10.598 13.745 16.956 1.00 66.81 700 ASN A C 1
ATOM 5578 O O . ASN A 1 700 ? -10.981 14.715 16.308 1.00 66.81 700 ASN A O 1
ATOM 5582 N N . ILE A 1 701 ? -11.155 13.441 18.132 1.00 72.81 701 ILE A N 1
ATOM 5583 C CA . ILE A 1 701 ? -12.145 14.306 18.772 1.00 72.81 701 ILE A CA 1
ATOM 5584 C C . ILE A 1 701 ? -12.059 14.225 20.287 1.00 72.81 701 ILE A C 1
ATOM 5586 O O . ILE A 1 701 ? -12.074 13.152 20.899 1.00 72.81 701 ILE A O 1
ATOM 5590 N N . LYS A 1 702 ? -12.023 15.413 20.875 1.00 83.62 702 LYS A N 1
ATOM 5591 C CA . LYS A 1 702 ? -11.858 15.636 22.290 1.00 83.62 702 LYS A CA 1
ATOM 5592 C C . LYS A 1 702 ? -12.907 16.601 22.810 1.00 83.62 702 LYS A C 1
ATOM 5594 O O . LYS A 1 702 ? -13.143 17.657 22.226 1.00 83.62 702 LYS A O 1
ATOM 5599 N N . LEU A 1 703 ? -13.485 16.252 23.949 1.00 88.00 703 LEU A N 1
ATOM 5600 C CA . LEU A 1 703 ? -14.222 17.171 24.799 1.00 88.00 703 LEU A CA 1
ATOM 5601 C C . LEU A 1 703 ? -13.689 16.990 26.218 1.00 88.00 703 LEU A C 1
ATOM 5603 O O . LEU A 1 703 ? -14.094 16.081 26.948 1.00 88.00 703 LEU A O 1
ATOM 5607 N N . ASP A 1 704 ? -12.745 17.853 26.578 1.00 91.44 704 ASP A N 1
ATOM 5608 C CA . ASP A 1 704 ? -12.285 18.008 27.949 1.00 91.44 704 ASP A CA 1
ATOM 5609 C C . ASP A 1 704 ? -13.175 19.055 28.648 1.00 91.44 704 ASP A C 1
ATOM 5611 O O . ASP A 1 704 ? -13.497 20.103 28.087 1.00 91.44 704 ASP A O 1
ATOM 5615 N N . LEU A 1 705 ? -13.515 18.813 29.909 1.00 93.19 705 LEU A N 1
ATOM 5616 C CA . LEU A 1 705 ? -14.009 19.823 30.843 1.00 93.19 705 LEU A CA 1
ATOM 5617 C C . LEU A 1 705 ? -12.870 20.163 31.812 1.00 93.19 705 LEU A C 1
ATOM 5619 O O . LEU A 1 705 ? -12.307 19.262 32.434 1.00 93.19 705 LEU A O 1
ATOM 5623 N N . LYS A 1 706 ? -12.503 21.441 31.924 1.00 93.75 706 LYS A N 1
ATOM 5624 C CA . LYS A 1 706 ? -11.332 21.932 32.671 1.00 93.75 706 LYS A CA 1
ATOM 5625 C C . LYS A 1 706 ? -11.707 23.007 33.682 1.00 93.75 706 LYS A C 1
ATOM 5627 O O . LYS A 1 706 ? -12.765 23.626 33.586 1.00 93.75 706 LYS A O 1
ATOM 5632 N N . ASP A 1 707 ? -10.828 23.211 34.662 1.00 92.06 707 ASP A N 1
ATOM 5633 C CA . ASP A 1 707 ? -11.013 24.177 35.757 1.00 92.06 707 ASP A CA 1
ATOM 5634 C C . ASP A 1 707 ? -12.311 23.946 36.558 1.00 92.06 707 ASP A C 1
ATOM 5636 O O . ASP A 1 707 ? -12.890 24.891 37.104 1.00 92.06 707 ASP A O 1
ATOM 5640 N N . VAL A 1 708 ? -12.782 22.691 36.601 1.00 93.44 708 VAL A N 1
ATOM 5641 C CA . VAL A 1 708 ? -14.127 22.323 37.055 1.00 93.44 708 VAL A CA 1
ATOM 5642 C C . VAL A 1 708 ? -14.282 22.661 38.535 1.00 93.44 708 VAL A C 1
ATOM 5644 O O . VAL A 1 708 ? -13.581 22.112 39.389 1.00 93.44 708 VAL A O 1
ATOM 5647 N N . LYS A 1 709 ? -15.217 23.562 38.840 1.00 92.69 709 LYS A N 1
ATOM 5648 C CA . LYS A 1 709 ? -15.552 24.008 40.198 1.00 92.69 709 LYS A CA 1
ATOM 5649 C C . LYS A 1 709 ? -17.002 23.662 40.482 1.00 92.69 709 LYS A C 1
ATOM 5651 O O . LYS A 1 709 ? -17.905 24.299 39.939 1.00 92.69 709 LYS A O 1
ATOM 5656 N N . VAL A 1 710 ? -17.196 22.639 41.307 1.00 91.56 710 VAL A N 1
ATOM 5657 C CA . VAL A 1 710 ? -18.506 22.143 41.733 1.00 91.56 710 VAL A CA 1
ATOM 5658 C C . VAL A 1 710 ? -18.908 22.865 43.018 1.00 91.56 710 VAL A C 1
ATOM 5660 O O . VAL A 1 710 ? -18.206 22.776 44.023 1.00 91.56 710 VAL A O 1
ATOM 5663 N N . TYR A 1 711 ? -20.033 23.569 42.968 1.00 92.31 711 TYR A N 1
ATOM 5664 C CA . TYR A 1 711 ? -20.646 24.295 44.077 1.00 92.31 711 TYR A CA 1
ATOM 5665 C C . TYR A 1 711 ? -21.936 23.603 44.532 1.00 92.31 711 TYR A C 1
ATOM 5667 O O . TYR A 1 711 ? -22.616 22.951 43.733 1.00 92.31 711 TYR A O 1
ATOM 5675 N N . GLY A 1 712 ? -22.286 23.770 45.807 1.00 88.06 712 GLY A N 1
ATOM 5676 C CA . GLY A 1 712 ? -23.442 23.130 46.443 1.00 88.06 712 GLY A CA 1
ATOM 5677 C C . GLY A 1 712 ? -23.169 21.705 46.934 1.00 88.06 712 GLY A C 1
ATOM 5678 O O . GLY A 1 712 ? -24.065 21.062 47.481 1.00 88.06 712 GLY A O 1
ATOM 5679 N N . PHE A 1 713 ? -21.932 21.211 46.806 1.00 84.69 713 PHE A N 1
ATOM 5680 C CA . PHE A 1 713 ? -21.532 19.907 47.344 1.00 84.69 713 PHE A CA 1
ATOM 5681 C C . PHE A 1 713 ? -21.726 19.861 48.866 1.00 84.69 713 PHE A C 1
ATOM 5683 O O . PHE A 1 713 ? -22.224 18.874 49.408 1.00 84.69 713 PHE A O 1
ATOM 5690 N N . CYS A 1 714 ? -21.439 20.966 49.556 1.00 85.81 714 CYS A N 1
ATOM 5691 C CA . CYS A 1 714 ? -21.666 21.095 50.989 1.00 85.81 714 CYS A CA 1
ATOM 5692 C C . CYS A 1 714 ? -23.131 21.308 51.406 1.00 85.81 714 CYS A C 1
ATOM 5694 O O . CYS A 1 714 ? -23.415 21.329 52.602 1.00 85.81 714 CYS A O 1
ATOM 5696 N N . ASP A 1 715 ? -24.095 21.339 50.481 1.00 86.75 715 ASP A N 1
ATOM 5697 C CA . ASP A 1 715 ? -25.523 21.227 50.820 1.00 86.75 715 ASP A CA 1
ATOM 5698 C C . ASP A 1 715 ? -26.004 19.761 50.924 1.00 86.75 715 ASP A C 1
ATOM 5700 O O . ASP A 1 715 ? -27.203 19.479 50.916 1.00 86.75 715 ASP A O 1
ATOM 5704 N N . PHE A 1 716 ? -25.075 18.800 51.047 1.00 89.31 716 PHE A N 1
ATOM 5705 C CA . PHE A 1 716 ? -25.423 17.387 51.194 1.00 89.31 716 PHE A CA 1
ATOM 5706 C C . PHE A 1 716 ? -26.297 17.105 52.427 1.00 89.31 716 PHE A C 1
ATOM 5708 O O . PHE A 1 716 ? -26.060 17.628 53.524 1.00 89.31 716 PHE A O 1
ATOM 5715 N N . VAL A 1 717 ? -27.255 16.196 52.249 1.00 89.81 717 VAL A N 1
ATOM 5716 C CA . VAL A 1 717 ? -28.052 15.564 53.308 1.00 89.81 717 VAL A CA 1
ATOM 5717 C C . VAL A 1 717 ? -27.670 14.086 53.376 1.00 89.81 717 VAL A C 1
ATOM 5719 O O . VAL A 1 717 ? -27.565 13.440 52.337 1.00 89.81 717 VAL A O 1
ATOM 5722 N N . VAL A 1 718 ? -27.461 13.543 54.578 1.00 92.38 718 VAL A N 1
ATOM 5723 C CA . VAL A 1 718 ? -27.289 12.093 54.779 1.00 92.38 718 VAL A CA 1
ATOM 5724 C C . VAL A 1 718 ? -28.679 11.461 54.850 1.00 92.38 718 VAL A C 1
ATOM 5726 O O . VAL A 1 718 ? -29.429 11.735 55.784 1.00 92.38 718 VAL A O 1
ATOM 5729 N N . ASN A 1 719 ? -29.029 10.633 53.866 1.00 92.19 719 ASN A N 1
ATOM 5730 C CA . ASN A 1 719 ? -30.304 9.915 53.809 1.00 92.19 719 ASN A CA 1
ATOM 5731 C C . ASN A 1 719 ? -30.293 8.686 54.729 1.00 92.19 719 ASN A C 1
ATOM 5733 O O . ASN A 1 719 ? -31.287 8.392 55.389 1.00 92.19 719 ASN A O 1
ATOM 5737 N N . SER A 1 720 ? -29.172 7.958 54.767 1.00 92.81 720 SER A N 1
ATOM 5738 C CA . SER A 1 720 ? -28.989 6.784 55.626 1.00 92.81 720 SER A CA 1
ATOM 5739 C C . SER A 1 720 ? -27.515 6.434 55.820 1.00 92.81 720 SER A C 1
ATOM 5741 O O . SER A 1 720 ? -26.695 6.674 54.935 1.00 92.81 720 SER A O 1
ATOM 5743 N N . VAL A 1 721 ? -27.208 5.779 56.940 1.00 93.31 721 VAL A N 1
ATOM 5744 C CA . VAL A 1 721 ? -25.951 5.057 57.184 1.00 93.31 721 VAL A CA 1
ATOM 5745 C C . VAL A 1 721 ? -26.295 3.614 57.545 1.00 93.31 721 VAL A C 1
ATOM 5747 O O . VAL A 1 721 ? -27.250 3.376 58.284 1.00 93.31 721 VAL A O 1
ATOM 5750 N N . ASN A 1 722 ? -25.507 2.665 57.052 1.00 92.88 722 ASN A N 1
ATOM 5751 C CA . ASN A 1 722 ? -25.557 1.257 57.418 1.00 92.88 722 ASN A CA 1
ATOM 5752 C C . ASN A 1 722 ? -24.130 0.747 57.671 1.00 92.88 722 ASN A C 1
ATOM 5754 O O . ASN A 1 722 ? -23.359 0.568 56.728 1.00 92.88 722 ASN A O 1
ATOM 5758 N N . ALA A 1 723 ? -23.775 0.544 58.939 1.00 88.56 723 ALA A N 1
ATOM 5759 C CA . ALA A 1 723 ? -22.452 0.107 59.367 1.00 88.56 723 ALA A CA 1
ATOM 5760 C C . ALA A 1 723 ? -22.463 -1.351 59.845 1.00 88.56 723 ALA A C 1
ATOM 5762 O O . ALA A 1 723 ? -23.188 -1.717 60.770 1.00 88.56 723 ALA A O 1
ATOM 5763 N N . ASP A 1 724 ? -21.608 -2.171 59.243 1.00 86.94 724 ASP A N 1
ATOM 5764 C CA . ASP A 1 724 ? -21.354 -3.557 59.621 1.00 86.94 724 ASP A CA 1
ATOM 5765 C C . ASP A 1 724 ? -19.977 -3.640 60.290 1.00 86.94 724 ASP A C 1
ATOM 5767 O O . ASP A 1 724 ? -18.938 -3.639 59.625 1.00 86.94 724 ASP A O 1
ATOM 5771 N N . PHE A 1 725 ? -19.971 -3.667 61.624 1.00 79.25 725 PHE A N 1
ATOM 5772 C CA . PHE A 1 725 ? -18.744 -3.678 62.424 1.00 79.25 725 PHE A CA 1
ATOM 5773 C C . PHE A 1 725 ? -17.923 -4.964 62.232 1.00 79.25 725 PHE A C 1
ATOM 5775 O O . PHE A 1 725 ? -16.699 -4.898 62.153 1.00 79.25 725 PHE A O 1
ATOM 5782 N N . GLU A 1 726 ? -18.579 -6.118 62.077 1.00 81.88 726 GLU A N 1
ATOM 5783 C CA . GLU A 1 726 ? -17.916 -7.417 61.886 1.00 81.88 726 GLU A CA 1
ATOM 5784 C C . GLU A 1 726 ? -17.227 -7.515 60.515 1.00 81.88 726 GLU A C 1
ATOM 5786 O O . GLU A 1 726 ? -16.141 -8.084 60.394 1.00 81.88 726 GLU A O 1
ATOM 5791 N N . LYS A 1 727 ? -17.825 -6.926 59.469 1.00 87.06 727 LYS A N 1
ATOM 5792 C CA . LYS A 1 727 ? -17.199 -6.801 58.139 1.00 87.06 727 LYS A CA 1
ATOM 5793 C C . LYS A 1 727 ? -16.307 -5.565 57.995 1.00 87.06 727 LYS A C 1
ATOM 5795 O O . LYS A 1 727 ? -15.640 -5.438 56.969 1.00 87.06 727 LYS A O 1
ATOM 5800 N N . LEU A 1 728 ? -16.298 -4.669 58.987 1.00 86.69 728 LEU A N 1
ATOM 5801 C CA . LEU A 1 728 ? -15.664 -3.345 58.947 1.00 86.69 728 LEU A CA 1
ATOM 5802 C C . LEU A 1 728 ? -16.062 -2.527 57.698 1.00 86.69 728 LEU A C 1
ATOM 5804 O O . LEU A 1 728 ? -15.222 -1.885 57.059 1.00 86.69 728 LEU A O 1
ATOM 5808 N N . HIS A 1 729 ? -17.351 -2.571 57.351 1.00 92.44 729 HIS A N 1
ATOM 5809 C CA . HIS A 1 729 ? -17.916 -1.981 56.138 1.00 92.44 729 HIS A CA 1
ATOM 5810 C C . HIS A 1 729 ? -18.987 -0.929 56.460 1.00 92.44 729 HIS A C 1
ATOM 5812 O O . HIS A 1 729 ? -19.783 -1.115 57.379 1.00 92.44 729 HIS A O 1
ATOM 5818 N N . PHE A 1 730 ? -19.039 0.157 55.686 1.00 91.25 730 PHE A N 1
ATOM 5819 C CA . PHE A 1 730 ? -20.020 1.233 55.853 1.00 91.25 730 PHE A CA 1
ATOM 5820 C C . PHE A 1 730 ? -20.631 1.611 54.501 1.00 91.25 730 PHE A C 1
ATOM 5822 O O . PHE A 1 730 ? -19.909 2.084 53.625 1.00 91.25 730 PHE A O 1
ATOM 5829 N N . ASP A 1 731 ? -21.948 1.469 54.363 1.00 94.38 731 ASP A N 1
ATOM 5830 C CA . ASP A 1 731 ? -22.737 2.076 53.288 1.00 94.38 731 ASP A CA 1
ATOM 5831 C C . ASP A 1 731 ? -23.326 3.406 53.782 1.00 94.38 731 ASP A C 1
ATOM 5833 O O . ASP A 1 731 ? -23.957 3.467 54.840 1.00 94.38 731 ASP A O 1
ATOM 5837 N N . ILE A 1 732 ? -23.152 4.480 53.012 1.00 94.31 732 ILE A N 1
ATOM 5838 C CA . ILE A 1 732 ? -23.686 5.814 53.314 1.00 94.31 732 ILE A CA 1
ATOM 5839 C C . ILE A 1 732 ? -24.403 6.354 52.075 1.00 94.31 732 ILE A C 1
ATOM 5841 O O . ILE A 1 732 ? -23.850 6.350 50.978 1.00 94.31 732 ILE A O 1
ATOM 5845 N N . ASP A 1 733 ? -25.630 6.837 52.241 1.00 94.38 733 ASP A N 1
ATOM 5846 C CA . ASP A 1 733 ? -26.435 7.427 51.170 1.00 94.38 733 ASP A CA 1
ATOM 5847 C C . ASP A 1 733 ? -26.553 8.942 51.383 1.00 94.38 733 ASP A C 1
ATOM 5849 O O . ASP A 1 733 ? -27.006 9.387 52.439 1.00 94.38 733 ASP A O 1
ATOM 5853 N N . PHE A 1 734 ? -26.136 9.727 50.390 1.00 93.19 734 PHE A N 1
ATOM 5854 C CA . PHE A 1 734 ? -26.188 11.185 50.388 1.00 93.19 734 PHE A CA 1
ATOM 5855 C C . PHE A 1 734 ? -27.103 11.709 49.269 1.00 93.19 734 PHE A C 1
ATOM 5857 O O . PHE A 1 734 ? -27.052 11.236 48.131 1.00 93.19 734 PHE A O 1
ATOM 5864 N N . LEU A 1 735 ? -27.870 12.762 49.560 1.00 93.44 735 LEU A N 1
ATOM 5865 C CA . LEU A 1 735 ? -28.556 13.587 48.562 1.00 93.44 735 LEU A CA 1
ATOM 5866 C C . LEU A 1 735 ? -27.839 14.932 48.414 1.00 93.44 735 LEU A C 1
ATOM 5868 O O . LEU A 1 735 ? -27.726 15.685 49.382 1.00 93.44 735 LEU A O 1
ATOM 5872 N N . LEU A 1 736 ? -27.418 15.259 47.193 1.00 92.06 736 LEU A N 1
ATOM 5873 C CA . LEU A 1 736 ? -26.939 16.585 46.806 1.00 92.06 736 LEU A CA 1
ATOM 5874 C C . LEU A 1 736 ? -28.112 17.342 46.166 1.00 92.06 736 LEU A C 1
ATOM 5876 O O . LEU A 1 736 ? -28.571 16.981 45.079 1.00 92.06 736 LEU A O 1
ATOM 5880 N N . ARG A 1 737 ? -28.653 18.350 46.862 1.00 91.62 737 ARG A N 1
ATOM 5881 C CA . ARG A 1 737 ? -29.931 18.980 46.476 1.00 91.62 737 ARG A CA 1
ATOM 5882 C C . ARG A 1 737 ? -29.820 19.810 45.201 1.00 91.62 737 ARG A C 1
ATOM 5884 O O . ARG A 1 737 ? -30.571 19.557 44.264 1.00 91.62 737 ARG A O 1
ATOM 5891 N N . HIS A 1 738 ? -28.872 20.741 45.166 1.00 93.25 738 HIS A N 1
ATOM 5892 C CA . HIS A 1 738 ? -28.598 21.614 44.028 1.00 93.25 738 HIS A CA 1
ATOM 5893 C C . HIS A 1 738 ? -27.095 21.624 43.753 1.00 93.25 738 HIS A C 1
ATOM 5895 O O . HIS A 1 738 ? -26.312 21.965 44.639 1.00 93.25 738 HIS A O 1
ATOM 5901 N N . ILE A 1 739 ? -26.693 21.248 42.540 1.00 93.62 739 ILE A N 1
ATOM 5902 C CA . ILE A 1 739 ? -25.299 21.261 42.095 1.00 93.62 739 ILE A CA 1
ATOM 5903 C C . ILE A 1 739 ? -25.156 22.227 40.924 1.00 93.62 739 ILE A C 1
ATOM 5905 O O . ILE A 1 739 ? -25.806 22.080 39.887 1.00 93.62 739 ILE A O 1
ATOM 5909 N N . TYR A 1 740 ? -24.251 23.189 41.085 1.00 94.81 740 TYR A N 1
ATOM 5910 C CA . TYR A 1 740 ? -23.880 24.165 40.067 1.00 94.81 740 TYR A CA 1
ATOM 5911 C C . TYR A 1 740 ? -22.385 24.050 39.780 1.00 94.81 740 TYR A C 1
ATOM 5913 O O . TYR A 1 740 ? -21.563 24.060 40.692 1.00 94.81 740 TYR A O 1
ATOM 5921 N N . ILE A 1 741 ? -22.021 23.920 38.510 1.00 93.94 741 ILE A N 1
ATOM 5922 C CA . ILE A 1 741 ? -20.652 23.667 38.073 1.00 93.94 741 ILE A CA 1
ATOM 5923 C C . ILE A 1 741 ? -20.228 24.785 37.127 1.00 93.94 741 ILE A C 1
ATOM 5925 O O . ILE A 1 741 ? -20.834 24.976 36.071 1.00 93.94 741 ILE A O 1
ATOM 5929 N N . LYS A 1 742 ? -19.151 25.487 37.487 1.00 95.69 742 LYS A N 1
ATOM 5930 C CA . LYS A 1 742 ? -18.424 26.364 36.561 1.00 95.69 742 LYS A CA 1
ATOM 5931 C C . LYS A 1 742 ? -17.302 25.581 35.905 1.00 95.69 742 LYS A C 1
ATOM 5933 O O . LYS A 1 742 ? -16.556 24.887 36.599 1.00 95.69 742 LYS A O 1
ATOM 5938 N N . VAL A 1 743 ? -17.178 25.703 34.588 1.00 95.12 743 VAL A N 1
ATOM 5939 C CA . VAL A 1 743 ? -16.230 24.914 33.802 1.00 95.12 743 VAL A CA 1
ATOM 5940 C C . VAL A 1 743 ? -15.763 25.662 32.552 1.00 95.12 743 VAL A C 1
ATOM 5942 O O . VAL A 1 743 ? -16.529 26.387 31.917 1.00 95.12 743 VAL A O 1
ATOM 5945 N N . THR A 1 744 ? -14.501 25.461 32.182 1.00 94.69 744 THR A N 1
ATOM 5946 C CA . THR A 1 744 ? -13.985 25.768 30.845 1.00 94.69 744 THR A CA 1
ATOM 5947 C C . THR A 1 744 ? -14.155 24.509 29.999 1.00 94.69 744 THR A C 1
ATOM 5949 O O . THR A 1 744 ? -13.512 23.498 30.289 1.00 94.69 744 THR A O 1
ATOM 5952 N N . TYR A 1 745 ? -15.006 24.516 28.971 1.00 92.00 745 TYR A N 1
ATOM 5953 C CA . TYR A 1 745 ? -14.964 23.427 27.993 1.00 92.00 745 TYR A CA 1
ATOM 5954 C C . TYR A 1 745 ? -13.766 23.637 27.066 1.00 92.00 745 TYR A C 1
ATOM 5956 O O . TYR A 1 745 ? -13.423 24.767 26.719 1.00 92.00 745 TYR A O 1
ATOM 5964 N N . ASP A 1 746 ? -13.126 22.545 26.676 1.00 90.00 746 ASP A N 1
ATOM 5965 C CA . ASP A 1 746 ? -12.007 22.524 25.746 1.00 90.00 746 ASP A CA 1
ATOM 5966 C C . ASP A 1 746 ? -12.305 21.441 24.702 1.00 90.00 746 ASP A C 1
ATOM 5968 O O . ASP A 1 746 ? -12.142 20.241 24.946 1.00 90.00 746 ASP A O 1
ATOM 5972 N N . PHE A 1 747 ? -12.870 21.896 23.582 1.00 86.81 747 PHE A N 1
ATOM 5973 C CA . PHE A 1 747 ? -13.349 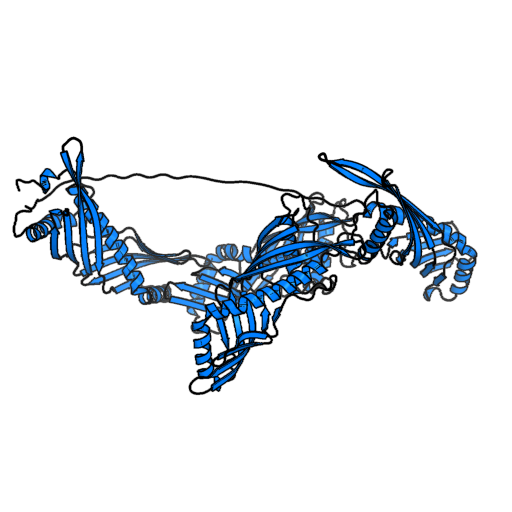21.072 22.479 1.00 86.81 747 PHE A CA 1
ATOM 5974 C C . PHE A 1 747 ? -12.349 21.153 21.331 1.00 86.81 747 PHE A C 1
ATOM 5976 O O . PHE A 1 747 ? -12.019 22.249 20.882 1.00 86.81 747 PHE A O 1
ATOM 5983 N N . ASP A 1 748 ? -11.874 20.004 20.861 1.00 79.38 748 ASP A N 1
ATOM 5984 C CA . ASP A 1 748 ? -10.885 19.886 19.788 1.00 79.38 748 ASP A CA 1
ATOM 5985 C C . ASP A 1 748 ? -11.321 18.763 18.847 1.00 79.38 748 ASP A C 1
ATOM 5987 O O . ASP A 1 748 ? -11.361 17.597 19.246 1.00 79.38 748 ASP A O 1
ATOM 5991 N N . ILE A 1 749 ? -11.676 19.106 17.605 1.00 73.38 749 ILE A N 1
ATOM 5992 C CA . ILE A 1 749 ? -11.787 18.118 16.528 1.00 73.38 749 ILE A CA 1
ATOM 5993 C C . ILE A 1 749 ? -10.500 18.166 15.702 1.00 73.38 749 ILE A C 1
ATOM 5995 O O . ILE A 1 749 ? -10.303 19.072 14.891 1.00 73.38 749 ILE A O 1
ATOM 5999 N N . HIS A 1 750 ? -9.653 17.156 15.866 1.00 66.06 750 HIS A N 1
ATOM 6000 C CA . HIS A 1 750 ? -8.480 16.935 15.030 1.00 66.06 750 HIS A CA 1
ATOM 6001 C C . HIS A 1 750 ? -8.902 16.323 13.690 1.00 66.06 750 HIS A C 1
ATOM 6003 O O . HIS A 1 750 ? -9.053 15.111 13.545 1.00 66.06 750 HIS A O 1
ATOM 6009 N N . LEU A 1 751 ? -9.110 17.192 12.700 1.00 61.94 751 LEU A N 1
ATOM 6010 C CA . LEU A 1 751 ? -9.280 16.808 11.299 1.00 61.94 751 LEU A CA 1
ATOM 6011 C C . LEU A 1 751 ? -7.897 16.823 10.615 1.00 61.94 751 LEU A C 1
ATOM 6013 O O . LEU A 1 751 ? -6.919 16.317 11.158 1.00 61.94 751 LEU A O 1
ATOM 6017 N N . LEU A 1 752 ? -7.792 17.483 9.458 1.00 55.38 752 LEU A N 1
ATOM 6018 C CA . LEU A 1 752 ? -6.517 17.955 8.898 1.00 55.38 752 LEU A CA 1
ATOM 6019 C C . LEU A 1 752 ? -5.792 18.961 9.808 1.00 55.38 752 LEU A C 1
ATOM 6021 O O . LEU A 1 752 ? -4.590 19.162 9.680 1.00 55.38 752 LEU A O 1
ATOM 6025 N N . VAL A 1 753 ? -6.545 19.637 10.675 1.00 56.72 753 VAL A N 1
ATOM 6026 C CA . VAL A 1 753 ? -6.074 20.655 11.616 1.00 56.72 753 VAL A CA 1
ATOM 6027 C C . VAL A 1 753 ? -7.014 20.644 12.828 1.00 56.72 753 VAL A C 1
ATOM 6029 O O . VAL A 1 753 ? -8.207 20.385 12.626 1.00 56.72 753 VAL A O 1
ATOM 6032 N N . PRO A 1 754 ? -6.543 20.926 14.058 1.00 63.56 754 PRO A N 1
ATOM 6033 C CA . PRO A 1 754 ? -7.413 21.151 15.211 1.00 63.56 754 PRO A CA 1
ATOM 6034 C C . PRO A 1 754 ? -8.447 22.252 14.960 1.00 63.56 754 PRO A C 1
ATOM 6036 O O . PRO A 1 754 ? -8.126 23.443 14.928 1.00 63.56 754 PRO A O 1
ATOM 6039 N N . VAL A 1 755 ? -9.720 21.866 14.892 1.00 68.50 755 VAL A N 1
ATOM 6040 C CA . VAL A 1 755 ? -10.849 22.767 15.146 1.00 68.50 755 VAL A CA 1
ATOM 6041 C C . VAL A 1 755 ? -11.014 22.853 16.662 1.00 68.50 755 VAL A C 1
ATOM 6043 O O . VAL A 1 755 ? -11.916 22.254 17.247 1.00 68.50 755 VAL A O 1
ATOM 6046 N N . ALA A 1 756 ? -10.062 23.539 17.296 1.00 75.12 756 ALA A N 1
ATOM 6047 C CA . ALA A 1 756 ? -9.985 23.689 18.740 1.00 75.12 756 ALA A CA 1
ATOM 6048 C C . ALA A 1 756 ? -10.580 25.026 19.192 1.00 75.12 756 ALA A C 1
ATOM 6050 O O . ALA A 1 756 ? -10.146 26.093 18.757 1.00 75.12 756 ALA A O 1
ATOM 6051 N N . HIS A 1 757 ? -11.536 24.977 20.117 1.00 85.69 757 HIS A N 1
ATOM 6052 C CA . HIS A 1 757 ? -12.086 26.156 20.782 1.00 85.69 757 HIS A CA 1
ATOM 6053 C C . HIS A 1 757 ? -12.341 25.875 22.266 1.00 85.69 757 HIS A C 1
ATOM 6055 O O . HIS A 1 757 ? -12.724 24.771 22.658 1.00 85.69 757 HIS A O 1
ATOM 6061 N N . LYS A 1 758 ? -12.113 26.894 23.096 1.00 89.06 758 LYS A N 1
ATOM 6062 C CA . LYS A 1 758 ? -12.251 26.827 24.551 1.00 89.06 758 LYS A CA 1
ATOM 6063 C C . LYS A 1 758 ? -13.164 27.951 25.017 1.00 89.06 758 LYS A C 1
ATOM 6065 O O . LYS A 1 758 ? -12.862 29.122 24.779 1.00 89.06 758 LYS A O 1
ATOM 6070 N N . GLY A 1 759 ? -14.257 27.602 25.684 1.00 90.56 759 GLY A N 1
ATOM 6071 C CA . GLY A 1 759 ? -15.263 28.560 26.132 1.00 90.56 759 GLY A CA 1
ATOM 6072 C C . GLY A 1 759 ? -15.694 28.311 27.579 1.00 90.56 759 GLY A C 1
ATOM 6073 O O . GLY A 1 759 ? -15.638 27.178 28.063 1.00 90.56 759 GLY A O 1
ATOM 6074 N N . PRO A 1 760 ? -16.130 29.352 28.303 1.00 93.38 760 PRO A N 1
ATOM 6075 C CA . PRO A 1 760 ? -16.757 29.175 29.603 1.00 93.38 760 PRO A CA 1
ATOM 6076 C C . PRO A 1 760 ? -18.161 28.574 29.438 1.00 93.38 760 PRO A C 1
ATOM 6078 O O . PRO A 1 760 ? -18.888 28.848 28.476 1.00 93.38 760 PRO A O 1
ATOM 6081 N N . THR A 1 761 ? -18.559 27.722 30.376 1.00 93.81 761 THR A N 1
ATOM 6082 C CA . THR A 1 761 ? -19.891 27.114 30.428 1.00 93.81 761 THR A CA 1
ATOM 6083 C C . THR A 1 761 ? -20.314 26.900 31.872 1.00 93.81 761 THR A C 1
ATOM 6085 O O . THR A 1 761 ? -19.518 26.520 32.731 1.00 93.81 761 THR A O 1
ATOM 6088 N N . ASP A 1 762 ? -21.595 27.143 32.115 1.00 94.94 762 ASP A N 1
ATOM 6089 C CA . ASP A 1 762 ? -22.259 26.877 33.383 1.00 94.94 762 ASP A CA 1
ATOM 6090 C C . ASP A 1 762 ? -23.112 25.612 33.224 1.00 94.94 762 ASP A C 1
ATOM 6092 O O . ASP A 1 762 ? -23.845 25.490 32.239 1.00 94.94 762 ASP A O 1
ATOM 6096 N N . ILE A 1 763 ? -23.036 24.680 34.179 1.00 94.56 763 ILE A N 1
ATOM 6097 C CA . ILE A 1 763 ? -23.831 23.441 34.204 1.00 94.56 763 ILE A CA 1
ATOM 6098 C C . ILE A 1 763 ? -24.596 23.356 35.533 1.00 94.56 763 ILE A C 1
ATOM 6100 O O . ILE A 1 763 ? -24.029 23.636 36.587 1.00 94.56 763 ILE A O 1
ATOM 6104 N N . THR A 1 764 ? -25.866 22.944 35.512 1.00 94.44 764 THR A N 1
ATOM 6105 C CA . THR A 1 764 ? -26.659 22.644 36.718 1.00 94.44 764 THR A CA 1
ATOM 6106 C C . THR A 1 764 ? -27.230 21.230 36.705 1.00 94.44 764 THR A C 1
ATOM 6108 O O . THR A 1 764 ? -27.578 20.688 35.653 1.00 94.44 764 THR A O 1
ATOM 6111 N N . SER A 1 765 ? -27.361 20.636 37.892 1.00 94.25 765 SER A N 1
ATOM 6112 C CA . SER A 1 765 ? -28.092 19.390 38.132 1.00 94.25 765 SER A CA 1
ATOM 6113 C C . SER A 1 765 ? -28.771 19.432 39.505 1.00 94.25 765 SER A C 1
ATOM 6115 O O . SER A 1 765 ? -28.247 20.021 40.448 1.00 94.25 765 SER A O 1
ATOM 6117 N N . GLU A 1 766 ? -29.946 18.815 39.612 1.00 93.00 766 GLU A N 1
ATOM 6118 C CA . GLU A 1 766 ? -30.790 18.831 40.811 1.00 93.00 766 GLU A CA 1
ATOM 6119 C C . GLU A 1 766 ? -30.972 17.403 41.340 1.00 93.00 766 GLU A C 1
ATOM 6121 O O . GLU A 1 766 ? -31.177 16.474 40.555 1.00 93.00 766 GLU A O 1
ATOM 6126 N N . ASN A 1 767 ? -31.003 17.236 42.664 1.00 91.88 767 ASN A N 1
ATOM 6127 C CA . ASN A 1 767 ? -31.281 15.971 43.357 1.00 91.88 767 ASN A CA 1
ATOM 6128 C C . ASN A 1 767 ? -30.372 14.804 42.920 1.00 91.88 767 ASN A C 1
ATOM 6130 O O . ASN A 1 767 ? -30.846 13.694 42.645 1.00 91.88 767 ASN A O 1
ATOM 6134 N N . VAL A 1 768 ? -29.062 15.059 42.857 1.00 93.31 768 VAL A N 1
ATOM 6135 C CA . VAL A 1 768 ? -28.049 14.045 42.538 1.00 93.31 768 VAL A CA 1
ATOM 6136 C C . VAL A 1 768 ? -27.863 13.126 43.746 1.00 93.31 768 VAL A C 1
ATOM 6138 O O . VAL A 1 768 ? -27.548 13.584 44.846 1.00 93.31 768 VAL A O 1
ATOM 6141 N N . GLY A 1 769 ? -28.061 11.823 43.548 1.00 93.88 769 GLY A N 1
ATOM 6142 C CA . GLY A 1 769 ? -27.810 10.818 44.582 1.00 93.88 769 GLY A CA 1
ATOM 6143 C C . GLY A 1 769 ? -26.340 10.403 44.605 1.00 93.88 769 GLY A C 1
ATOM 6144 O O . GLY A 1 769 ? -25.748 10.193 43.550 1.00 93.88 769 GLY A O 1
ATOM 6145 N N . LEU A 1 770 ? -25.754 10.242 45.789 1.00 94.00 770 LEU A N 1
ATOM 6146 C CA . LEU A 1 770 ? -24.374 9.793 45.968 1.00 94.00 770 LEU A CA 1
ATOM 6147 C C . LEU A 1 770 ? -24.324 8.708 47.051 1.00 94.00 770 LEU A C 1
ATOM 6149 O O . LEU A 1 770 ? -24.461 8.993 48.235 1.00 94.00 770 LEU A O 1
ATOM 6153 N N . LYS A 1 771 ? -24.118 7.452 46.650 1.00 95.38 771 LYS A N 1
ATOM 6154 C CA . LYS A 1 771 ? -23.952 6.314 47.570 1.00 95.38 771 LYS A CA 1
ATOM 6155 C C . LYS A 1 771 ? -22.465 6.026 47.747 1.00 95.38 771 LYS A C 1
ATOM 6157 O O . LYS A 1 771 ? -21.758 5.950 46.750 1.00 95.38 771 LYS A O 1
ATOM 6162 N N . VAL A 1 772 ? -21.987 5.859 48.974 1.00 94.81 772 VAL A N 1
ATOM 6163 C CA . VAL A 1 772 ? -20.575 5.617 49.304 1.00 94.81 772 VAL A CA 1
ATOM 6164 C C . VAL A 1 772 ? -20.463 4.364 50.165 1.00 94.81 772 VAL A C 1
ATOM 6166 O O . VAL A 1 772 ? -20.859 4.382 51.325 1.00 94.81 772 VAL A O 1
ATOM 6169 N N . GLY A 1 773 ? -19.891 3.303 49.597 1.00 94.44 773 GLY A N 1
ATOM 6170 C CA . GLY A 1 773 ? -19.425 2.130 50.341 1.00 94.44 773 GLY A CA 1
ATOM 6171 C C . GLY A 1 773 ? -17.967 2.307 50.779 1.00 94.44 773 GLY A C 1
ATOM 6172 O O . GLY A 1 773 ? -17.158 2.837 50.010 1.00 94.44 773 GLY A O 1
ATOM 6173 N N . LEU A 1 774 ? -17.608 1.863 51.984 1.00 93.44 774 LEU A N 1
ATOM 6174 C CA . LEU A 1 774 ? -16.280 2.048 52.584 1.00 93.44 774 LEU A CA 1
ATOM 6175 C C . LEU A 1 774 ? -15.798 0.765 53.283 1.00 93.44 774 LEU A C 1
ATOM 6177 O O . LEU A 1 774 ? -16.387 0.347 54.274 1.00 93.44 774 LEU A O 1
ATOM 6181 N N . ASP A 1 775 ? -14.708 0.167 52.789 1.00 91.06 775 ASP A N 1
ATOM 6182 C CA . ASP A 1 775 ? -14.114 -1.077 53.305 1.00 91.06 775 ASP A CA 1
ATOM 6183 C C . ASP A 1 775 ? -12.864 -0.783 54.150 1.00 91.06 775 ASP A C 1
ATOM 6185 O O . ASP A 1 775 ? -11.793 -0.469 53.604 1.00 91.06 775 ASP A O 1
ATOM 6189 N N . LEU A 1 776 ? -12.940 -0.927 55.474 1.00 87.75 776 LEU A N 1
ATOM 6190 C CA . LEU A 1 776 ? -11.779 -0.720 56.344 1.00 87.75 776 LEU A CA 1
ATOM 6191 C C . LEU A 1 776 ? -10.958 -2.006 56.529 1.00 87.75 776 LEU A C 1
ATOM 6193 O O . LEU A 1 776 ? -11.484 -3.116 56.508 1.00 87.75 776 LEU A O 1
ATOM 6197 N N . LYS A 1 777 ? -9.647 -1.866 56.755 1.00 86.81 777 LYS A N 1
ATOM 6198 C CA . LYS A 1 777 ? -8.768 -2.974 57.167 1.00 86.81 777 LYS A CA 1
ATOM 6199 C C . LYS A 1 777 ? -7.883 -2.585 58.332 1.00 86.81 777 LYS A C 1
ATOM 6201 O O . LYS A 1 777 ? -7.289 -1.508 58.337 1.00 86.81 777 LYS A O 1
ATOM 6206 N N . VAL A 1 778 ? -7.756 -3.511 59.278 1.00 82.69 778 VAL A N 1
ATOM 6207 C CA . VAL A 1 778 ? -6.837 -3.417 60.413 1.00 82.69 778 VAL A CA 1
ATOM 6208 C C . VAL A 1 778 ? -5.530 -4.125 60.062 1.00 82.69 778 VAL A C 1
ATOM 6210 O O . VAL A 1 778 ? -5.551 -5.257 59.582 1.00 82.69 778 VAL A O 1
ATOM 6213 N N . ILE A 1 779 ? -4.389 -3.489 60.327 1.00 79.62 779 ILE A N 1
ATOM 6214 C CA . ILE A 1 779 ? -3.064 -4.125 60.261 1.00 79.62 779 ILE A CA 1
ATOM 6215 C C . ILE A 1 779 ? -2.293 -3.889 61.559 1.00 79.62 779 ILE A C 1
ATOM 6217 O O . ILE A 1 779 ? -2.357 -2.811 62.146 1.00 79.62 779 ILE A O 1
ATOM 6221 N N . THR A 1 780 ? -1.532 -4.892 61.992 1.00 76.31 780 THR A N 1
ATOM 6222 C CA . THR A 1 780 ? -0.664 -4.797 63.174 1.00 76.31 780 THR A CA 1
ATOM 6223 C C . THR A 1 780 ? 0.775 -4.566 62.730 1.00 76.31 780 THR A C 1
ATOM 6225 O O . THR A 1 780 ? 1.330 -5.370 61.981 1.00 76.31 780 THR A O 1
ATOM 6228 N N . LYS A 1 781 ? 1.410 -3.490 63.203 1.00 68.50 781 LYS A N 1
ATOM 6229 C CA . LYS A 1 781 ? 2.823 -3.184 62.940 1.00 68.50 781 LYS A CA 1
ATOM 6230 C C . LYS A 1 781 ? 3.502 -2.763 64.239 1.00 68.50 781 LYS A C 1
ATOM 6232 O O . LYS A 1 781 ? 3.023 -1.879 64.938 1.00 68.50 781 LYS A O 1
ATOM 6237 N N . ASN A 1 782 ? 4.614 -3.419 64.571 1.00 69.38 782 ASN A N 1
ATOM 6238 C CA . ASN A 1 782 ? 5.345 -3.225 65.830 1.00 69.38 782 ASN A CA 1
ATOM 6239 C C . ASN A 1 782 ? 4.429 -3.331 67.075 1.00 69.38 782 ASN A C 1
ATOM 6241 O O . ASN A 1 782 ? 4.521 -2.524 67.993 1.00 69.38 782 ASN A O 1
ATOM 6245 N N . GLY A 1 783 ? 3.497 -4.291 67.077 1.00 73.00 783 GLY A N 1
ATOM 6246 C CA . GLY A 1 783 ? 2.538 -4.521 68.168 1.00 73.00 783 GLY A CA 1
ATOM 6247 C C . GLY A 1 783 ? 1.316 -3.591 68.195 1.00 73.00 783 GLY A C 1
ATOM 6248 O O . GLY A 1 783 ? 0.269 -4.015 68.672 1.00 73.00 783 GLY A O 1
ATOM 6249 N N . LYS A 1 784 ? 1.391 -2.373 67.636 1.00 68.56 784 LYS A N 1
ATOM 6250 C CA . LYS A 1 784 ? 0.239 -1.457 67.529 1.00 68.56 784 LYS A CA 1
ATOM 6251 C C . LYS A 1 784 ? -0.644 -1.815 66.325 1.00 68.56 784 LYS A C 1
ATOM 6253 O O . LYS A 1 784 ? -0.129 -2.178 65.264 1.00 68.56 784 LYS A O 1
ATOM 6258 N N . LYS A 1 785 ? -1.968 -1.679 66.467 1.00 74.56 785 LYS A N 1
ATOM 6259 C CA . LYS A 1 785 ? -2.932 -1.755 65.359 1.00 74.56 785 LYS A CA 1
ATOM 6260 C C . LYS A 1 785 ? -3.135 -0.395 64.675 1.00 74.56 785 LYS A C 1
ATOM 6262 O O . LYS A 1 785 ? -3.067 0.665 65.295 1.00 74.56 785 LYS A O 1
ATOM 6267 N N . TYR A 1 786 ? -3.410 -0.457 63.380 1.00 74.31 786 TYR A N 1
ATOM 6268 C CA . TYR A 1 786 ? -3.611 0.648 62.441 1.00 74.31 786 TYR A CA 1
ATOM 6269 C C . TYR A 1 786 ? -4.877 0.328 61.644 1.00 74.31 786 TYR A C 1
ATOM 6271 O O . TYR A 1 786 ? -5.060 -0.841 61.302 1.00 74.31 786 TYR A O 1
ATOM 6279 N N . ILE A 1 787 ? -5.725 1.307 61.318 1.00 79.25 787 ILE A N 1
ATOM 6280 C CA . ILE A 1 787 ? -6.922 1.066 60.498 1.00 79.25 787 ILE A CA 1
ATOM 6281 C C . ILE A 1 787 ? -7.079 2.114 59.417 1.00 79.25 787 ILE A C 1
ATOM 6283 O O . ILE A 1 787 ? -6.920 3.305 59.657 1.00 79.25 787 ILE A O 1
ATOM 6287 N N . PHE A 1 788 ? -7.390 1.649 58.217 1.00 81.44 788 PHE A N 1
ATOM 6288 C CA . PHE A 1 788 ? -7.475 2.488 57.038 1.00 81.44 788 PHE A CA 1
ATOM 6289 C C . PHE A 1 788 ? -8.610 2.017 56.132 1.00 81.44 788 PHE A C 1
ATOM 6291 O O . PHE A 1 788 ? -8.870 0.817 56.021 1.00 81.44 788 PHE A O 1
ATOM 6298 N N . ALA A 1 789 ? -9.251 2.968 55.459 1.00 86.38 789 ALA A N 1
ATOM 6299 C CA . ALA A 1 789 ? -10.046 2.742 54.268 1.00 86.38 789 ALA A CA 1
ATOM 6300 C C . ALA A 1 789 ? -9.151 2.077 53.220 1.00 86.38 789 ALA A C 1
ATOM 6302 O O . ALA A 1 789 ? -8.286 2.707 52.605 1.00 86.38 789 ALA A O 1
ATOM 6303 N N . SER A 1 790 ? -9.334 0.769 53.072 1.00 87.62 790 SER A N 1
ATOM 6304 C CA . SER A 1 790 ? -8.598 -0.073 52.133 1.00 87.62 790 SER A CA 1
ATOM 6305 C C . SER A 1 790 ? -9.175 -0.004 50.721 1.00 87.62 790 SER A C 1
ATOM 6307 O O . SER A 1 790 ? -8.471 -0.278 49.751 1.00 87.62 790 SER A O 1
ATOM 6309 N N . LYS A 1 791 ? -10.451 0.376 50.629 1.00 90.94 791 LYS A N 1
ATOM 6310 C CA . LYS A 1 791 ? -11.211 0.666 49.418 1.00 90.94 791 LYS A CA 1
ATOM 6311 C C . LYS A 1 791 ? -12.403 1.544 49.811 1.00 90.94 791 LYS A C 1
ATOM 6313 O O . LYS A 1 791 ? -12.962 1.387 50.891 1.00 90.94 791 LYS A O 1
ATOM 6318 N N . ALA A 1 792 ? -12.793 2.446 48.922 1.00 92.19 792 ALA A N 1
ATOM 6319 C CA . ALA A 1 792 ? -14.093 3.101 48.940 1.00 92.19 792 ALA A CA 1
ATOM 6320 C C . ALA A 1 792 ? -14.680 3.028 47.531 1.00 92.19 792 ALA A C 1
ATOM 6322 O O . ALA A 1 792 ? -13.936 2.953 46.550 1.00 92.19 792 ALA A O 1
ATOM 6323 N N . THR A 1 793 ? -16.002 3.037 47.438 1.00 93.00 793 THR A N 1
ATOM 6324 C CA . THR A 1 793 ? -16.747 3.020 46.179 1.00 93.00 793 THR A CA 1
ATOM 6325 C C . THR A 1 793 ? -17.900 3.999 46.275 1.00 93.00 793 THR A C 1
ATOM 6327 O O . THR A 1 793 ? -18.933 3.688 46.869 1.00 93.00 793 THR A O 1
ATOM 6330 N N . ALA A 1 794 ? -17.720 5.179 45.691 1.00 93.94 794 ALA A N 1
ATOM 6331 C CA . ALA A 1 794 ? -18.820 6.080 45.397 1.00 93.94 794 ALA A CA 1
ATOM 6332 C C . ALA A 1 794 ? -19.612 5.594 44.167 1.00 93.94 794 ALA A C 1
ATOM 6334 O O . ALA A 1 794 ? -19.041 5.003 43.251 1.00 93.94 794 ALA A O 1
ATOM 6335 N N . LYS A 1 795 ? -20.914 5.886 44.135 1.00 95.50 795 LYS A N 1
ATOM 6336 C CA . LYS A 1 795 ? -21.795 5.760 42.972 1.00 95.50 795 LYS A CA 1
ATOM 6337 C C . LYS A 1 795 ? -22.702 6.988 42.866 1.00 95.50 795 LYS A C 1
ATOM 6339 O O . LYS A 1 795 ? -23.388 7.313 43.835 1.00 95.50 795 LYS A O 1
ATOM 6344 N N . CYS A 1 796 ? -22.722 7.635 41.704 1.00 93.19 796 CYS A N 1
ATOM 6345 C CA . CYS A 1 796 ? -23.385 8.912 41.448 1.00 93.19 796 CYS A CA 1
ATOM 6346 C C . CYS A 1 796 ? -24.588 8.745 40.496 1.00 93.19 796 CYS A C 1
ATOM 6348 O O . CYS A 1 796 ? -24.440 8.299 39.356 1.00 93.19 796 CYS A O 1
ATOM 6350 N N . ASP A 1 797 ? -25.783 9.118 40.959 1.00 92.44 797 ASP A N 1
ATOM 6351 C CA . ASP A 1 797 ? -27.054 9.063 40.225 1.00 92.44 797 ASP A CA 1
ATOM 6352 C C . ASP A 1 797 ? -27.462 10.464 39.739 1.00 92.44 797 ASP A C 1
ATOM 6354 O O . ASP A 1 797 ? -28.181 11.200 40.423 1.00 92.44 797 ASP A O 1
ATOM 6358 N N . ILE A 1 798 ? -26.974 10.837 38.551 1.00 92.56 798 ILE A N 1
ATOM 6359 C CA . ILE A 1 798 ? -27.309 12.088 37.856 1.00 92.56 798 ILE A CA 1
ATOM 6360 C C . ILE A 1 798 ? -28.448 11.807 36.870 1.00 92.56 798 ILE A C 1
ATOM 6362 O O . ILE A 1 798 ? -28.237 11.236 35.801 1.00 92.56 798 ILE A O 1
ATOM 6366 N N . LYS A 1 799 ? -29.669 12.232 37.212 1.00 88.38 799 LYS A N 1
ATOM 6367 C CA . LYS A 1 799 ? -30.870 11.981 36.390 1.00 88.38 799 LYS A CA 1
ATOM 6368 C C . LYS A 1 799 ? -30.981 12.894 35.166 1.00 88.38 799 LYS A C 1
ATOM 6370 O O . LYS A 1 799 ? -31.501 12.486 34.133 1.00 88.38 799 LYS A O 1
ATOM 6375 N N . SER A 1 800 ? -30.518 14.136 35.291 1.00 87.00 800 SER A N 1
ATOM 6376 C CA . SER A 1 800 ? -30.503 15.133 34.218 1.00 87.00 800 SER A CA 1
ATOM 6377 C C . SER A 1 800 ? -29.569 16.286 34.573 1.00 87.00 800 SER A C 1
ATOM 6379 O O . SER A 1 800 ? -29.384 16.594 35.752 1.00 87.00 800 SER A O 1
ATOM 6381 N N . PHE A 1 801 ? -29.053 16.972 33.560 1.00 93.06 801 PHE A N 1
ATOM 6382 C CA . PHE A 1 801 ? -28.306 18.217 33.706 1.00 93.06 801 PHE A CA 1
ATOM 6383 C C . PHE A 1 801 ? -28.796 19.242 32.676 1.00 93.06 801 PHE A C 1
ATOM 6385 O O . PHE A 1 801 ? -29.460 18.892 31.699 1.00 93.06 801 PHE A O 1
ATOM 6392 N N . LYS A 1 802 ? -28.479 20.514 32.901 1.00 92.81 802 LYS A N 1
ATOM 6393 C CA . LYS A 1 802 ? -28.631 21.605 31.930 1.00 92.81 802 LYS A CA 1
ATOM 6394 C C . LYS A 1 802 ? -27.294 22.316 31.809 1.00 92.81 802 LYS A C 1
ATOM 6396 O O . LYS A 1 802 ? -26.589 22.431 32.805 1.00 92.81 802 LYS A O 1
ATOM 6401 N N . TYR A 1 803 ? -26.962 22.814 30.627 1.00 93.00 803 TYR A N 1
ATOM 6402 C CA . TYR A 1 803 ? -25.759 23.612 30.398 1.00 93.00 803 TYR A CA 1
ATOM 6403 C C . TYR A 1 803 ? -26.095 24.884 29.626 1.00 93.00 803 TYR A C 1
ATOM 6405 O O . TYR A 1 803 ? -27.124 24.973 28.953 1.00 93.00 803 TYR A O 1
ATOM 6413 N N . LYS A 1 804 ? -25.219 25.881 29.735 1.00 91.56 804 LYS A N 1
ATOM 6414 C CA . LYS A 1 804 ? -25.271 27.107 28.945 1.00 91.56 804 LYS A CA 1
ATOM 6415 C C . LYS A 1 804 ? -23.855 27.585 28.634 1.00 91.56 804 LYS A C 1
ATOM 6417 O O . LYS A 1 804 ? -23.101 27.906 29.553 1.00 91.56 804 LYS A O 1
ATOM 6422 N N . PHE A 1 805 ? -23.535 27.712 27.347 1.00 91.12 805 PHE A N 1
ATOM 6423 C CA . PHE A 1 805 ? -22.372 28.471 26.888 1.00 91.12 805 PHE A CA 1
ATOM 6424 C C . PHE A 1 805 ? -22.530 29.932 27.333 1.00 91.12 805 PHE A C 1
ATOM 6426 O O . PHE A 1 805 ? -23.559 30.558 27.063 1.00 91.12 805 PHE A O 1
ATOM 6433 N N . THR A 1 806 ? -21.558 30.472 28.072 1.00 86.81 806 THR A N 1
ATOM 6434 C CA . THR A 1 806 ? -21.661 31.825 28.657 1.00 86.81 806 THR A CA 1
ATOM 6435 C C . THR A 1 806 ? -20.992 32.914 27.813 1.00 86.81 806 THR A C 1
ATOM 6437 O O . THR A 1 806 ? -21.037 34.086 28.179 1.00 86.81 806 THR A O 1
ATOM 6440 N N . GLU A 1 807 ? -20.441 32.554 26.652 1.00 83.50 807 GLU A N 1
ATOM 6441 C CA . GLU A 1 807 ? -19.978 33.486 25.620 1.00 83.50 807 GLU A CA 1
ATOM 6442 C C . GLU A 1 807 ? -21.033 33.712 24.522 1.00 83.50 807 GLU A C 1
ATOM 6444 O O . GLU A 1 807 ? -21.553 32.766 23.937 1.00 83.50 807 GLU A O 1
ATOM 6449 N N . ASP A 1 808 ? -21.308 34.979 24.204 1.00 70.94 808 ASP A N 1
ATOM 6450 C CA . ASP A 1 808 ? -22.214 35.386 23.123 1.00 70.94 808 ASP A CA 1
ATOM 6451 C C . ASP A 1 808 ? -21.401 35.965 21.953 1.00 70.94 808 ASP A C 1
ATOM 6453 O O . ASP A 1 808 ? -20.990 37.128 21.963 1.00 70.94 808 ASP A O 1
ATOM 6457 N N . LYS A 1 809 ? -21.108 35.119 20.957 1.00 77.06 809 LYS A N 1
ATOM 6458 C CA . LYS A 1 809 ? -20.471 35.511 19.691 1.00 77.06 809 LYS A CA 1
ATOM 6459 C C . LYS A 1 809 ? -21.205 34.854 18.527 1.00 77.06 809 LYS A C 1
ATOM 6461 O O . LYS A 1 809 ? -21.234 33.630 18.424 1.00 77.06 809 LYS A O 1
ATOM 6466 N N . LYS A 1 810 ? -21.715 35.657 17.587 1.00 71.31 810 LYS A N 1
ATOM 6467 C CA . LYS A 1 810 ? -22.441 35.160 16.398 1.00 71.31 810 LYS A CA 1
ATOM 6468 C C . LYS A 1 810 ? -21.629 34.178 15.545 1.00 71.31 810 LYS A C 1
ATOM 6470 O O . LYS A 1 810 ? -22.202 33.277 14.948 1.00 71.31 810 LYS A O 1
ATOM 6475 N N . GLU A 1 811 ? -20.309 34.339 15.522 1.00 69.94 811 GLU A N 1
ATOM 6476 C CA . GLU A 1 811 ? -19.354 33.481 14.805 1.00 69.94 811 GLU A CA 1
ATOM 6477 C C . GLU A 1 811 ? -19.268 32.055 15.375 1.00 69.94 811 GLU A C 1
ATOM 6479 O O . GLU A 1 811 ? -18.883 31.135 14.661 1.00 69.94 811 GLU A O 1
ATOM 6484 N N . LEU A 1 812 ? -19.649 31.858 16.643 1.00 73.56 812 LEU A N 1
ATOM 6485 C CA . LEU A 1 812 ? -19.590 30.566 17.331 1.00 73.56 812 LEU A CA 1
ATOM 6486 C C . LEU A 1 812 ? -20.933 29.827 17.357 1.00 73.56 812 LEU A C 1
ATOM 6488 O O . LEU A 1 812 ? -20.960 28.660 17.731 1.00 73.56 812 LEU A O 1
ATOM 6492 N N . ALA A 1 813 ? -22.034 30.458 16.936 1.00 74.81 813 ALA A N 1
ATOM 6493 C CA . ALA A 1 813 ? -23.385 29.916 17.103 1.00 74.81 813 ALA A CA 1
ATOM 6494 C C . ALA A 1 813 ? -23.581 28.520 16.471 1.00 74.81 813 ALA A C 1
ATOM 6496 O O . ALA A 1 813 ? -24.270 27.674 17.038 1.00 74.81 813 ALA A O 1
ATOM 6497 N N . GLU A 1 814 ? -22.947 28.245 15.327 1.00 69.06 814 GLU A N 1
ATOM 6498 C CA . GLU A 1 814 ? -22.992 26.919 14.695 1.00 69.06 814 GLU A CA 1
ATOM 6499 C C . GLU A 1 814 ? -22.029 25.911 15.339 1.00 69.06 814 GLU A C 1
ATOM 6501 O O . GLU A 1 814 ? -22.353 24.728 15.401 1.00 69.06 814 GLU A O 1
ATOM 6506 N N . LEU A 1 815 ? -20.901 26.356 15.905 1.00 76.25 815 LEU A N 1
ATOM 6507 C CA . LEU A 1 815 ? -20.020 25.489 16.696 1.00 76.25 815 LEU A CA 1
ATOM 6508 C C . LEU A 1 815 ? -20.689 25.085 18.017 1.00 76.25 815 LEU A C 1
ATOM 6510 O O . LEU A 1 815 ? -20.685 23.908 18.371 1.00 76.25 815 LEU A O 1
ATOM 6514 N N . HIS A 1 816 ? -21.329 26.032 18.709 1.00 84.12 816 HIS A N 1
ATOM 6515 C CA . HIS A 1 816 ? -22.167 25.753 19.876 1.00 84.12 816 HIS A CA 1
ATOM 6516 C C . HIS A 1 816 ? -23.305 24.796 19.518 1.00 84.12 816 HIS A C 1
ATOM 6518 O O . HIS A 1 816 ? -23.531 23.855 20.268 1.00 84.12 816 HIS A O 1
ATOM 6524 N N . LYS A 1 817 ? -23.953 24.952 18.352 1.00 79.19 817 LYS A N 1
ATOM 6525 C CA . LYS A 1 817 ? -24.961 23.996 17.862 1.00 79.19 817 LYS A CA 1
ATOM 6526 C C . LYS A 1 817 ? -24.382 22.596 17.621 1.00 79.19 817 LYS A C 1
ATOM 6528 O O . LYS A 1 817 ? -25.023 21.624 17.994 1.00 79.19 817 LYS A O 1
ATOM 6533 N N . ILE A 1 818 ? -23.184 22.466 17.044 1.00 76.00 818 ILE A N 1
ATOM 6534 C CA . ILE A 1 818 ? -22.523 21.160 16.858 1.00 76.00 818 ILE A CA 1
ATOM 6535 C C . ILE A 1 818 ? -22.230 20.499 18.213 1.00 76.00 818 ILE A C 1
ATOM 6537 O O . ILE A 1 818 ? -22.494 19.310 18.383 1.00 76.00 818 ILE A O 1
ATOM 6541 N N . ILE A 1 819 ? -21.727 21.259 19.192 1.00 82.62 819 ILE A N 1
ATOM 6542 C CA . ILE A 1 819 ? -21.474 20.747 20.548 1.00 82.62 819 ILE A CA 1
ATOM 6543 C C . ILE A 1 819 ? -22.800 20.375 21.238 1.00 82.62 819 ILE A C 1
ATOM 6545 O O . ILE A 1 819 ? -22.867 19.339 21.891 1.00 82.62 819 ILE A O 1
ATOM 6549 N N . ASP A 1 820 ? -23.866 21.155 21.047 1.00 85.38 820 ASP A N 1
ATOM 6550 C CA . ASP A 1 820 ? -25.214 20.887 21.566 1.00 85.38 820 ASP A CA 1
ATOM 6551 C C . ASP A 1 820 ? -25.832 19.609 20.966 1.00 85.38 820 ASP A C 1
ATOM 6553 O O . ASP A 1 820 ? -26.296 18.735 21.699 1.00 85.38 820 ASP A O 1
ATOM 6557 N N . ASP A 1 821 ? -25.740 19.431 19.644 1.00 81.12 821 ASP A N 1
ATOM 6558 C CA . ASP A 1 821 ? -26.120 18.204 18.931 1.00 81.12 821 ASP A CA 1
ATOM 6559 C C . ASP A 1 821 ? -25.317 16.984 19.425 1.00 81.12 821 ASP A C 1
ATOM 6561 O O . ASP A 1 821 ? -25.852 15.879 19.519 1.00 81.12 821 ASP A O 1
ATOM 6565 N N . VAL A 1 822 ? -24.035 17.155 19.760 1.00 79.62 822 VAL A N 1
ATOM 6566 C CA . VAL A 1 822 ? -23.184 16.086 20.305 1.00 79.62 822 VAL A CA 1
ATOM 6567 C C . VAL A 1 822 ? -23.549 15.750 21.755 1.00 79.62 822 VAL A C 1
ATOM 6569 O O . VAL A 1 822 ? -23.709 14.572 22.072 1.00 79.62 822 VAL A O 1
ATOM 6572 N N . VAL A 1 823 ? -23.701 16.742 22.635 1.00 85.25 823 VAL A N 1
ATOM 6573 C CA . VAL A 1 823 ? -23.983 16.527 24.065 1.00 85.25 823 VAL A CA 1
ATOM 6574 C C . VAL A 1 823 ? -25.397 15.982 24.275 1.00 85.25 823 VAL A C 1
ATOM 6576 O O . VAL A 1 823 ? -25.569 15.029 25.035 1.00 85.25 823 VAL A O 1
ATOM 6579 N N . SER A 1 824 ? -26.397 16.515 23.568 1.00 84.38 824 SER A N 1
ATOM 6580 C CA . SER A 1 824 ? -27.789 16.063 23.680 1.00 84.38 824 SER A CA 1
ATOM 6581 C C . SER A 1 824 ? -27.972 14.610 23.224 1.00 84.38 824 SER A C 1
ATOM 6583 O O . SER A 1 824 ? -28.512 13.792 23.975 1.00 84.38 824 SER A O 1
ATOM 6585 N N . LYS A 1 825 ? -27.459 14.238 22.043 1.00 83.31 825 LYS A N 1
ATOM 6586 C CA . LYS A 1 825 ? -27.583 12.872 21.496 1.00 83.31 825 LYS A CA 1
ATOM 6587 C C . LYS A 1 825 ? -26.808 11.827 22.304 1.00 83.31 825 LYS A C 1
ATOM 6589 O O . LYS A 1 825 ? -27.245 10.683 22.371 1.00 83.31 825 LYS A O 1
ATOM 6594 N N . ASN A 1 826 ? -25.726 12.228 22.976 1.00 83.62 826 ASN A N 1
ATOM 6595 C CA . ASN A 1 826 ? -24.873 11.358 23.797 1.00 83.62 826 ASN A CA 1
ATOM 6596 C C . ASN A 1 826 ? -25.038 11.615 25.310 1.00 83.62 826 ASN A C 1
ATOM 6598 O O . ASN A 1 826 ? -24.103 11.449 26.095 1.00 83.62 826 ASN A O 1
ATOM 6602 N N . THR A 1 827 ? -26.236 12.039 25.739 1.00 86.38 827 THR A N 1
ATOM 6603 C CA . THR A 1 827 ? -26.538 12.405 27.139 1.00 86.38 827 THR A CA 1
ATOM 6604 C C . THR A 1 827 ? -26.136 11.314 28.143 1.00 86.38 827 THR A C 1
ATOM 6606 O O . THR A 1 827 ? -25.660 11.633 29.232 1.00 86.38 827 THR A O 1
ATOM 6609 N N . LYS A 1 828 ? -26.298 10.026 27.803 1.00 87.06 828 LYS A N 1
ATOM 6610 C CA . LYS A 1 828 ? -25.970 8.902 28.703 1.00 87.06 828 LYS A CA 1
ATOM 6611 C C . LYS A 1 828 ? -24.464 8.761 28.907 1.00 87.06 828 LYS A C 1
ATOM 6613 O O . LYS A 1 828 ? -24.012 8.479 30.012 1.00 87.06 828 LYS A O 1
ATOM 6618 N N . GLU A 1 829 ? -23.697 8.964 27.848 1.00 84.31 829 GLU A N 1
ATOM 6619 C CA . GLU A 1 829 ? -22.246 8.851 27.807 1.00 84.31 829 GLU A CA 1
ATOM 6620 C C . GLU A 1 829 ? -21.607 10.047 28.525 1.00 84.31 829 GLU A C 1
ATOM 6622 O O . GLU A 1 829 ? -20.698 9.855 29.332 1.00 84.31 829 GLU A O 1
ATOM 6627 N N . VAL A 1 830 ? -22.164 11.251 28.338 1.00 88.19 830 VAL A N 1
ATOM 6628 C CA . VAL A 1 830 ? -21.802 12.460 29.098 1.00 88.19 830 VAL A CA 1
ATOM 6629 C C . VAL A 1 830 ? -22.091 12.276 30.591 1.00 88.19 830 VAL A C 1
ATOM 6631 O O . VAL A 1 830 ? -21.196 12.490 31.409 1.00 88.19 830 VAL A O 1
ATOM 6634 N N . VAL A 1 831 ? -23.293 11.810 30.964 1.00 90.75 831 VAL A N 1
ATOM 6635 C CA . VAL A 1 831 ? -23.629 11.484 32.365 1.00 90.75 831 VAL A CA 1
ATOM 6636 C C . VAL A 1 831 ? -22.666 10.443 32.928 1.00 90.75 831 VAL A C 1
ATOM 6638 O O . VAL A 1 831 ? -22.132 10.648 34.010 1.00 90.75 831 VAL A O 1
ATOM 6641 N N . LYS A 1 832 ? -22.384 9.360 32.197 1.00 89.06 832 LYS A N 1
ATOM 6642 C CA . LYS A 1 832 ? -21.457 8.307 32.636 1.00 89.06 832 LYS A CA 1
ATOM 6643 C C . LYS A 1 832 ? -20.045 8.846 32.879 1.00 89.06 832 LYS A C 1
ATOM 6645 O O . LYS A 1 832 ? -19.428 8.461 33.867 1.00 89.06 832 LYS A O 1
ATOM 6650 N N . ALA A 1 833 ? -19.541 9.723 32.012 1.00 87.19 833 ALA A N 1
ATOM 6651 C CA . ALA A 1 833 ? -18.218 10.327 32.150 1.00 87.19 833 ALA A CA 1
ATOM 6652 C C . ALA A 1 833 ? -18.131 11.278 33.359 1.00 87.19 833 ALA A C 1
ATOM 6654 O O . ALA A 1 833 ? -17.201 11.177 34.162 1.00 87.19 833 ALA A O 1
ATOM 6655 N N . VAL A 1 834 ? -19.131 12.150 33.537 1.00 89.50 834 VAL A N 1
ATOM 6656 C CA . VAL A 1 834 ? -19.216 13.059 34.693 1.00 89.50 834 VAL A CA 1
ATOM 6657 C C . VAL A 1 834 ? -19.409 12.275 35.994 1.00 89.50 834 VAL A C 1
ATOM 6659 O O . VAL A 1 834 ? -18.670 12.515 36.948 1.00 89.50 834 VAL A O 1
ATOM 6662 N N . SER A 1 835 ? -20.324 11.297 36.028 1.00 90.88 835 SER A N 1
ATOM 6663 C CA . SER A 1 835 ? -20.509 10.400 37.174 1.00 90.88 835 SER A CA 1
ATOM 6664 C C . SER A 1 835 ? -19.213 9.678 37.518 1.00 90.88 835 SER A C 1
ATOM 6666 O O . SER A 1 835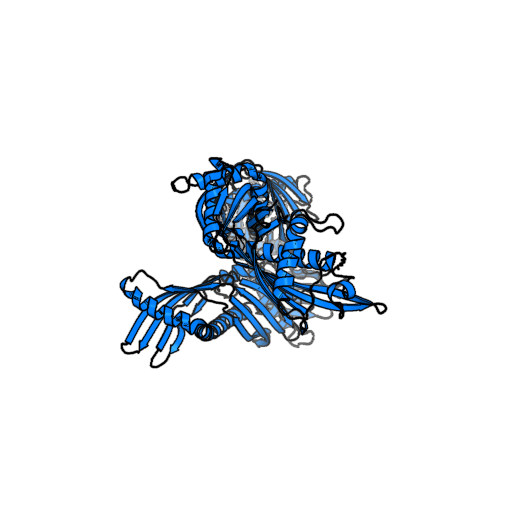 ? -18.796 9.773 38.661 1.00 90.88 835 SER A O 1
ATOM 6668 N N . ALA A 1 836 ? -18.524 9.044 36.564 1.00 89.25 836 ALA A N 1
ATOM 6669 C CA . ALA A 1 836 ? -17.279 8.323 36.844 1.00 89.25 836 ALA A CA 1
ATOM 6670 C C . ALA A 1 836 ? -16.184 9.234 37.431 1.00 89.25 836 ALA A C 1
ATOM 6672 O O . ALA A 1 836 ? -15.515 8.851 38.389 1.00 89.25 836 ALA A O 1
ATOM 6673 N N . ALA A 1 837 ? -16.030 10.461 36.924 1.00 86.75 837 ALA A N 1
ATOM 6674 C CA . ALA A 1 837 ? -15.063 11.412 37.473 1.00 86.75 837 ALA A CA 1
ATOM 6675 C C . ALA A 1 837 ? -15.468 11.940 38.864 1.00 86.75 837 ALA A C 1
ATOM 6677 O O . ALA A 1 837 ? -14.609 12.114 39.731 1.00 86.75 837 ALA A O 1
ATOM 6678 N N . MET A 1 838 ? -16.765 12.153 39.114 1.00 85.75 838 MET A N 1
ATOM 6679 C CA . MET A 1 838 ? -17.283 12.493 40.445 1.00 85.75 838 MET A CA 1
ATOM 6680 C C . MET A 1 838 ? -17.152 11.322 41.428 1.00 85.75 838 MET A C 1
ATOM 6682 O O . MET A 1 838 ? -16.773 11.540 42.574 1.00 85.75 838 MET A O 1
ATOM 6686 N N . GLU A 1 839 ? -17.406 10.089 40.993 1.00 91.31 839 GLU A N 1
ATOM 6687 C CA . GLU A 1 839 ? -17.249 8.854 41.766 1.00 91.31 839 GLU A CA 1
ATOM 6688 C C . GLU A 1 839 ? -15.783 8.614 42.124 1.00 91.31 839 GLU A C 1
ATOM 6690 O O . GLU A 1 839 ? -15.466 8.320 43.276 1.00 91.31 839 GLU A O 1
ATOM 6695 N N . GLU A 1 840 ? -14.867 8.795 41.174 1.00 87.00 840 GLU A N 1
ATOM 6696 C CA . GLU A 1 840 ? -13.433 8.692 41.419 1.00 87.00 840 GLU A CA 1
ATOM 6697 C C . GLU A 1 840 ? -12.963 9.791 42.380 1.00 87.00 840 GLU A C 1
ATOM 6699 O O . GLU A 1 840 ? -12.281 9.496 43.365 1.00 87.00 840 GLU A O 1
ATOM 6704 N N . ARG A 1 841 ? -13.362 11.052 42.150 1.00 84.50 841 ARG A N 1
ATOM 6705 C CA . ARG A 1 841 ? -13.005 12.176 43.026 1.00 84.50 841 ARG A CA 1
ATOM 6706 C C . ARG A 1 841 ? -13.559 11.982 44.433 1.00 84.50 841 ARG A C 1
ATOM 6708 O O . ARG A 1 841 ? -12.804 12.168 45.381 1.00 84.50 841 ARG A O 1
ATOM 6715 N N . ALA A 1 842 ? -14.817 11.565 44.574 1.00 84.94 842 ALA A N 1
ATOM 6716 C CA . ALA A 1 842 ? -15.450 11.280 45.858 1.00 84.94 842 ALA A CA 1
ATOM 6717 C C . ALA A 1 842 ? -14.808 10.072 46.553 1.00 84.94 842 ALA A C 1
ATOM 6719 O O . ALA A 1 842 ? -14.508 10.153 47.737 1.00 84.94 842 ALA A O 1
ATOM 6720 N N . SER A 1 843 ? -14.509 8.985 45.834 1.00 87.62 843 SER A N 1
ATOM 6721 C CA . SER A 1 843 ? -13.836 7.810 46.410 1.00 87.62 843 SER A CA 1
ATOM 6722 C C . SER A 1 843 ? -12.420 8.154 46.875 1.00 87.62 843 SER A C 1
ATOM 6724 O O . SER A 1 843 ? -12.046 7.812 47.993 1.00 87.62 843 SER A O 1
ATOM 6726 N N . ARG A 1 844 ? -11.644 8.898 46.072 1.00 84.75 844 ARG A N 1
ATOM 6727 C CA . ARG A 1 844 ? -10.328 9.425 46.472 1.00 84.75 844 ARG A CA 1
ATOM 6728 C C . ARG A 1 844 ? -10.448 10.379 47.660 1.00 84.75 844 ARG A C 1
ATOM 6730 O O . ARG A 1 844 ? -9.648 10.268 48.577 1.00 84.75 844 ARG A O 1
ATOM 6737 N N . PHE A 1 845 ? -11.427 11.283 47.666 1.00 82.44 845 PHE A N 1
ATOM 6738 C CA . PHE A 1 845 ? -11.648 12.234 48.757 1.00 82.44 845 PHE A CA 1
ATOM 6739 C C . PHE A 1 845 ? -12.044 11.520 50.052 1.00 82.44 845 PHE A C 1
ATOM 6741 O O . PHE A 1 845 ? -11.471 11.826 51.083 1.00 82.44 845 PHE A O 1
ATOM 6748 N N . VAL A 1 846 ? -12.924 10.515 50.005 1.00 84.12 846 VAL A N 1
ATOM 6749 C CA . VAL A 1 846 ? -13.314 9.699 51.167 1.00 84.12 846 VAL A CA 1
ATOM 6750 C C . VAL A 1 846 ? -12.168 8.805 51.647 1.00 84.12 846 VAL A C 1
ATOM 6752 O O . VAL A 1 846 ? -11.977 8.696 52.852 1.00 84.12 846 VAL A O 1
ATOM 6755 N N . ILE A 1 847 ? -11.368 8.204 50.756 1.00 83.00 847 ILE A N 1
ATOM 6756 C CA . ILE A 1 847 ? -10.180 7.421 51.152 1.00 83.00 847 ILE A CA 1
ATOM 6757 C C . ILE A 1 847 ? -9.110 8.327 51.756 1.00 83.00 847 ILE A C 1
ATOM 6759 O O . ILE A 1 847 ? -8.549 7.958 52.783 1.00 83.00 847 ILE A O 1
ATOM 6763 N N . SER A 1 848 ? -8.824 9.479 51.136 1.00 79.12 848 SER A N 1
ATOM 6764 C CA . SER A 1 848 ? -7.882 10.470 51.664 1.00 79.12 848 SER A CA 1
ATOM 6765 C C . SER A 1 848 ? -8.406 10.942 53.007 1.00 79.12 848 SER A C 1
ATOM 6767 O O . SER A 1 848 ? -7.841 10.555 54.013 1.00 79.12 848 SER A O 1
ATOM 6769 N N . MET A 1 849 ? -9.572 11.592 53.055 1.00 77.56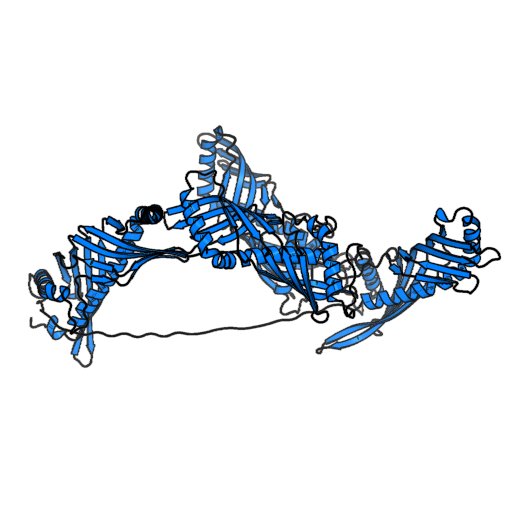 849 MET A N 1
ATOM 6770 C CA . MET A 1 849 ? -10.207 12.060 54.283 1.00 77.56 849 MET A CA 1
ATOM 6771 C C . MET A 1 849 ? -10.225 10.986 55.366 1.00 77.56 849 MET A C 1
ATOM 6773 O O . MET A 1 849 ? -9.706 11.258 56.432 1.00 77.56 849 MET A O 1
ATOM 6777 N N . PHE A 1 850 ? -10.725 9.768 55.127 1.00 80.25 850 PHE A N 1
ATOM 6778 C CA . PHE A 1 850 ? -10.731 8.732 56.163 1.00 80.25 850 PHE A CA 1
ATOM 6779 C C . PHE A 1 850 ? -9.318 8.311 56.585 1.00 80.25 850 PHE A C 1
ATOM 6781 O O . PHE A 1 850 ? -9.077 8.157 57.774 1.00 80.25 850 PHE A O 1
ATOM 6788 N N . ASN A 1 851 ? -8.356 8.133 55.677 1.00 79.50 851 ASN A N 1
ATOM 6789 C CA . ASN A 1 851 ? -7.006 7.677 56.038 1.00 79.50 851 ASN A CA 1
ATOM 6790 C C . ASN A 1 851 ? -6.151 8.781 56.656 1.00 79.50 851 ASN A C 1
ATOM 6792 O O . ASN A 1 851 ? -5.530 8.539 57.686 1.00 79.50 851 ASN A O 1
ATOM 6796 N N . ASP A 1 852 ? -6.226 9.988 56.103 1.00 73.38 852 ASP A N 1
ATOM 6797 C CA . ASP A 1 852 ? -5.733 11.271 56.621 1.00 73.38 852 ASP A CA 1
ATOM 6798 C C . ASP A 1 852 ? -6.372 11.644 57.961 1.00 73.38 852 ASP A C 1
ATOM 6800 O O . ASP A 1 852 ? -6.073 12.696 58.526 1.00 73.38 852 ASP A O 1
ATOM 6804 N N . ILE A 1 853 ? -7.258 10.785 58.467 1.00 69.75 853 ILE A N 1
ATOM 6805 C CA . ILE A 1 853 ? -7.960 10.930 59.722 1.00 69.75 853 ILE A CA 1
ATOM 6806 C C . ILE A 1 853 ? -7.782 9.701 60.644 1.00 69.75 853 ILE A C 1
ATOM 6808 O O . ILE A 1 853 ? -7.569 9.883 61.841 1.00 69.75 853 ILE A O 1
ATOM 6812 N N . ALA A 1 854 ? -7.753 8.474 60.120 1.00 67.88 854 ALA A N 1
ATOM 6813 C CA . ALA A 1 854 ? -7.814 7.220 60.878 1.00 67.88 854 ALA A CA 1
ATOM 6814 C C . ALA A 1 854 ? -6.537 6.359 60.870 1.00 67.88 854 ALA A C 1
ATOM 6816 O O . ALA A 1 854 ? -6.383 5.528 61.767 1.00 67.88 854 ALA A O 1
ATOM 6817 N N . PHE A 1 855 ? -5.613 6.529 59.910 1.00 65.56 855 PHE A N 1
ATOM 6818 C CA . PHE A 1 855 ? -4.605 5.504 59.567 1.00 65.56 855 PHE A CA 1
ATOM 6819 C C . PHE A 1 855 ? -3.815 4.944 60.768 1.00 65.56 855 PHE A C 1
ATOM 6821 O O . PHE A 1 855 ? -3.594 3.739 60.876 1.00 65.56 855 PHE A O 1
ATOM 6828 N N . SER A 1 856 ? -3.388 5.804 61.698 1.00 57.94 856 SER A N 1
ATOM 6829 C CA . SER A 1 856 ? -2.592 5.428 62.885 1.00 57.94 856 SER A CA 1
ATOM 6830 C C . SER A 1 856 ? -3.408 5.216 64.175 1.00 57.94 856 SER A C 1
ATOM 6832 O O . SER A 1 856 ? -2.829 4.977 65.242 1.00 57.94 856 SER A O 1
ATOM 6834 N N . ARG A 1 857 ? -4.740 5.305 64.079 1.00 61.69 857 ARG A N 1
ATOM 6835 C CA . ARG A 1 857 ? -5.679 5.628 65.168 1.00 61.69 857 ARG A CA 1
ATOM 6836 C C . ARG A 1 857 ? -6.723 4.539 65.438 1.00 61.69 857 ARG A C 1
ATOM 6838 O O . ARG A 1 857 ? -7.797 4.839 65.941 1.00 61.69 857 ARG A O 1
ATOM 6845 N N . TYR A 1 858 ? -6.421 3.271 65.143 1.00 67.38 858 TYR A N 1
ATOM 6846 C CA . TYR A 1 858 ? -7.362 2.165 65.392 1.00 67.38 858 TYR A CA 1
ATOM 6847 C C . TYR A 1 858 ? -7.856 2.134 66.848 1.00 67.38 858 TYR A C 1
ATOM 6849 O O . TYR A 1 858 ? -9.060 2.164 67.070 1.00 67.38 858 TYR A O 1
ATOM 6857 N N . GLU A 1 859 ? -6.949 2.172 67.829 1.00 62.53 859 GLU A N 1
ATOM 6858 C CA . GLU A 1 859 ? -7.325 2.138 69.256 1.00 62.53 859 GLU A CA 1
ATOM 6859 C C . GLU A 1 859 ? -8.061 3.419 69.715 1.00 62.53 859 GLU A C 1
ATOM 6861 O O . GLU A 1 859 ? -8.666 3.433 70.778 1.00 62.53 859 GLU A O 1
ATOM 6866 N N . GLU A 1 860 ? -8.024 4.501 68.927 1.00 62.97 860 GLU A N 1
ATOM 6867 C CA . GLU A 1 860 ? -8.702 5.779 69.216 1.00 62.97 860 GLU A CA 1
ATOM 6868 C C . GLU A 1 860 ? -10.094 5.869 68.559 1.00 62.97 860 GLU A C 1
ATOM 6870 O O . GLU A 1 860 ? -10.889 6.739 68.903 1.00 62.97 860 GLU A O 1
ATOM 6875 N N . LEU A 1 861 ? -10.386 4.978 67.605 1.00 63.06 861 LEU A N 1
ATOM 6876 C CA . LEU A 1 861 ? -11.621 4.938 66.811 1.00 63.06 861 LEU A CA 1
ATOM 6877 C C . LEU A 1 861 ? -12.478 3.691 67.062 1.00 63.06 861 LEU A C 1
ATOM 6879 O O . LEU A 1 861 ? -13.695 3.744 66.922 1.00 63.06 861 LEU A O 1
ATOM 6883 N N . PHE A 1 862 ? -11.829 2.573 67.387 1.00 62.44 862 PHE A N 1
ATOM 6884 C CA . PHE A 1 862 ? -12.408 1.234 67.525 1.00 62.44 862 PHE A CA 1
ATOM 6885 C C . PHE A 1 862 ? -12.006 0.610 68.875 1.00 62.44 862 PHE A C 1
ATOM 6887 O O . PHE A 1 862 ? -11.820 -0.604 68.980 1.00 62.44 862 PHE A O 1
ATOM 6894 N N . SER A 1 863 ? -11.834 1.451 69.905 1.00 55.19 863 SER A N 1
ATOM 6895 C CA . SER A 1 863 ? -11.557 1.003 71.275 1.00 55.19 863 SER A CA 1
ATOM 6896 C C . SER A 1 863 ? -12.657 0.052 71.769 1.00 55.19 863 SER A C 1
ATOM 6898 O O . SER A 1 863 ? -13.839 0.345 71.582 1.00 55.19 863 SER A O 1
ATOM 6900 N N . PRO A 1 864 ? -12.317 -1.056 72.454 1.00 47.47 864 PRO A N 1
ATOM 6901 C CA . PRO A 1 864 ? -13.309 -1.904 73.108 1.00 47.47 864 PRO A CA 1
ATOM 6902 C C . PRO A 1 864 ? -13.944 -1.251 74.350 1.00 47.47 864 PRO A C 1
ATOM 6904 O O . PRO A 1 864 ? -14.918 -1.801 74.865 1.00 47.47 864 PRO A O 1
ATOM 6907 N N . GLU A 1 865 ? -13.419 -0.115 74.825 1.00 43.44 865 GLU A N 1
ATOM 6908 C CA . GLU A 1 865 ? -13.870 0.615 76.025 1.00 43.44 865 GLU A CA 1
ATOM 6909 C C . GLU A 1 865 ? -14.748 1.847 75.717 1.00 43.44 865 GLU A C 1
ATOM 6911 O O . GLU A 1 865 ? -15.131 2.563 76.640 1.00 43.44 865 GLU A O 1
ATOM 6916 N N . ILE A 1 866 ? -15.082 2.081 74.438 1.00 43.75 866 ILE A N 1
ATOM 6917 C CA . ILE A 1 866 ? -16.067 3.081 73.983 1.00 43.75 866 ILE A CA 1
ATOM 6918 C C . ILE A 1 866 ? -17.354 2.360 73.572 1.00 43.75 866 ILE A C 1
ATOM 6920 O O . ILE A 1 866 ? -17.289 1.359 72.822 1.00 43.75 866 ILE A O 1
#

Organism: NCBI:txid300112

Secondary structure (DSSP, 8-state):
--TT-----TT-TTHHHHHHHHHHHHHHHHHH-BGGGTB---TTEEEEEEEEEESSSEEEEEEEEEEESGGGEEEEEEEEETTTTEEEEEEEEEEEEEEEEEEEEEEETTEEEEEEEEEEEEEEEEEEEEEEEEEEEEETTEEEEEEEEEEEEEE----EEEE-TT-GGGHHHHHHHHHHHHH-HHHHHHHHHHHHHHHHHHHHHHHHHHHH---------TT-TTHHHHHHHHHHHTHHHHHH-BGGGTB----SEEEEEEEEEESSSEEEEEEEEEEE-TTSEEEEEEEEETTTTEEEEEEEEEEEEEEEEEEEEEESSSEEEEEEEEEEEEEEEEEEEEEEEEEEEETTEEEEEEEEEEEEEE----EEEE--SSGGGHHHHHHHHHHHHHTHHHHHHHHHHHHHHHHHHHHHHHHHHH---SS----TT-TTHHHHHHHHHHHHHHHHHTT-TTS---SSEEEEEEEEEE-SSEEEEEEEEEEE-TT-EEEEEEEEETTTTEEEEEEEEEEEEEEEEEEEEESSSEEEEEEEEEEEEEEEEEEEEEEEEEEEETTEEEEEEEEEEEEEE----EEEE-GGGGGGHHHHHHHHHHTHHHHHHHHHHHHHHHHHHHHHHHT-----------------------------TT-TTHHHHHHHHHHHHHHHHHH-BGGGTBPPSTTEEEEEEEEEEETTEEEEEEEEEEESGGG-EEEEEEEETTTTEEEEEEEEEEEEEEEEEEEEEESSSEEEEEEEEEEEEEEEEEEEEEEEEEEEETTEEEEEEEEEEEEEE----EEEE----GGGHHHHHHHHHHHHHTHHHHHHHHHHHHHHHHHHHHHHHHHHHHTT-HHHHS-TT-